Protein AF-0000000086683267 (afdb_homodimer)

Nearest PDB structures (foldseek):
  6lpi-assembly2_B  TM=8.977E-01  e=4.348E-45  Escherichia coli K-12
  2ez4-assembly1_A  TM=8.915E-01  e=2.928E-42  Lactiplantibacillus plantarum
  6haf-assembly1_A  TM=8.949E-01  e=1.882E-41  Lactiplantibacillus plantarum
  1y9d-assembly1_C  TM=8.560E-01  e=1.282E-40  Lactiplantibacillus plantarum
  1y9d-assembly1_B  TM=8.627E-01  e=1.239E-39  Lactiplantibacillus plantarum

Radius of gyration: 29.86 Å; Cα contacts (8 Å, |Δi|>4): 2788; chains: 2; bounding box: 69×94×75 Å

pLDDT: mean 96.47, std 4.99, range [54.03, 98.94]

Secondary structure (DSSP, 8-state):
-PEEEEEEHHHHHHHHHHTTT--EEEEE--GGGHHHHHHHHHHT-EEEE-SSHHHHHHHHHHHHHHHTS-EEEEE-STHHHHTTHHHHHHHHHHT--EEEEEEE--STTTTS--TT----HHHHGGG-SEEEE---GGGHHHHHHHHHHHHHSSSP--EEEEEEHHHHHSEEEEEEPPPP-PPPPPPPHHHHHHHHHHHHH-SSEEEEE-HHHHHTT-HHHHHHHHHHHT--EEE-GGGTTSS-TT-TTB-SS-HHHHHHH-SEEEEESS--SGGGGGG--TTSEEEEEBSSGGGS-SSS--SB--BS-HHHHHHHHTTS----HHHHHHHHHHHHHHHHHHHHHHT---SSBPHHHHHHHHHHH--TTPEEEEESSHHHHHHHHH---SSTT-EE--GGG--TT-HHHHHHHHHHH-TTS-EEEEEEHHHHHHHGGGHHHHHHTT---EEEEEE-SB-HHHHHHHHHHHS--SS-B--TT--HHHHHHHTT-EEEEE-SGGGHHHHHHHHHHHSS-EEEEEEB-TT----------/-PEEEEEEHHHHHHHHHHTTT--EEEEE--GGGHHHHHHHHHHT-EEEE-SSHHHHHHHHHHHHHHHTS-EEEEE-STHHHHTTHHHHHHHHHHT--EEEEEEE--STTTTS--TT----HHHHGGG-SEEEE---GGGHHHHHHHHHHHHHSSSP--EEEEEEHHHHHSEEEEEEPPPP-PPPPPPPHHHHHHHHHHHHH-SSEEEEE-HHHHHTT-HHHHHHHHHHHT--EEE-GGGTTSS-TT-TTB-SS-HHHHHHH-SEEEEESS--SGGGGGG--TTSEEEEEBSSGGGS-SSS--SB--BS-HHHHHHHHTTS----HHHHHHHHHHHHHHHHHHHHHHT---SSBPHHHHHHHHHHH--TTPEEEEESHHHHHHHHHH---SSTT-EE--GGG--TT-HHHHHHHHHHH-TTS-EEEEEEHHHHHHHGGGHHHHHHTT---EEEEEE-SB-HHHHHHHHHHHS--SS-B--TT--HHHHHHHTT-EEEEE-SGGGHHHHHHHHHHHSS-EEEEEEB-TT----------

Organism: NCBI:txid175570

Sequence (1074 aa):
MAETINGHGGDLMLAALRAYGVTEVFTLSGGHLFPLYDALHTTGVRLLDVRHEQSAVFAAEAVAKLQRRPAVAALTAGPGVTNGISGITSAHFNGSPVVVIGGRAPQFRWGAGSLQEIDHLPIVRPVTKHAETIMSTAQTPEVIHRAVAAAIAPHRGPVFVDAPLEVIFDKAEAVIGAAHVVTPQEPDPDELARAVALLARAERPIFIAGSDVYTGDAVAALREAAEALQVPVFANGMGRGALPPGHPLAFARARKAALTGADVVCVVGTPLDFRLGFGDYGEAQVIHIVDAESQRAGHAKTAASPVGDLRLILTGLAQKSARHEDWVAKLREVEDAARAKEVDALAADTDPIKPSRVYGALRAVLDPDAVTIGDGGDFVSYAGKYLEPGVPGAWLDPGPYGCLGTGMGYAMGARVTYPDRQICVLMGDGAAGFSLMDVESLVRQNLPVVIVVGNNGIWGLEKHPMQALYGYDVAADLQPGLRYDDVVKAMGGAGETVSVARELEPALRRGFASGVPYLVNVLTDPTDMYPRSANLAMAETINGHGGDLMLAALRAYGVTEVFTLSGGHLFPLYDALHTTGVRLLDVRHEQSAVFAAEAVAKLQRRPAVAALTAGPGVTNGISGITSAHFNGSPVVVIGGRAPQFRWGAGSLQEIDHLPIVRPVTKHAETIMSTAQTPEVIHRAVAAAIAPHRGPVFVDAPLEVIFDKAEAVIGAAHVVTPQEPDPDELARAVALLARAERPIFIAGSDVYTGDAVAALREAAEALQVPVFANGMGRGALPPGHPLAFARARKAALTGADVVCVVGTPLDFRLGFGDYGEAQVIHIVDAESQRAGHAKTAASPVGDLRLILTGLAQKSARHEDWVAKLREVEDAARAKEVDALAADTDPIKPSRVYGALRAVLDPDAVTIGDGGDFVSYAGKYLEPGVPGAWLDPGPYGCLGTGMGYAMGARVTYPDRQICVLMGDGAAGFSLMDVESLVRQNLPVVIVVGNNGIWGLEKHPMQALYGYDVAADLQPGLRYDDVVKAMGGAGETVSVARELEPALRRGFASGVPYLVNVLTDPTDMYPRSANLA

InterPro domains:
  IPR011766 Thiamine pyrophosphate enzyme, TPP-binding [PF02775] (375-522)
  IPR012000 Thiamine pyrophosphate enzyme, central domain [PF00205] (192-317)
  IPR012001 Thiamine pyrophosphate enzyme, N-terminal TPP-binding domain [PF02776] (9-121)
  IPR029035 DHS-like NAD/FAD-binding domain superfamily [SSF52467] (186-358)
  IPR029061 Thiamin diphosphate-binding fold [SSF52518] (8-182)
  IPR029061 Thiamin diphosphate-binding fold [SSF52518] (351-532)
  IPR045229 Thiamine pyrophosphate enzyme [PTHR18968] (8-529)

Structure (mmCIF, N/CA/C/O backbone):
data_AF-0000000086683267-model_v1
#
loop_
_entity.id
_entity.type
_entity.pdbx_description
1 polymer 'Acetolactate synthase-1/2/3 large subunit'
#
loop_
_atom_site.group_PDB
_atom_site.id
_atom_site.type_symbol
_atom_site.label_atom_id
_atom_site.label_alt_id
_atom_site.label_comp_id
_atom_site.label_asym_id
_atom_site.label_entity_id
_atom_site.label_seq_id
_atom_site.pdbx_PDB_ins_code
_atom_site.Cartn_x
_atom_site.Cartn_y
_atom_site.Cartn_z
_atom_site.occupancy
_atom_site.B_iso_or_equiv
_atom_site.auth_seq_id
_atom_site.auth_comp_id
_atom_site.auth_asym_id
_atom_site.auth_atom_id
_atom_site.pdbx_PDB_model_num
ATOM 1 N N . MET A 1 1 ? -36.406 -15.234 -9.047 1 56.56 1 MET A N 1
ATOM 2 C CA . MET A 1 1 ? -37.281 -14.109 -9.344 1 56.56 1 MET A CA 1
ATOM 3 C C . MET A 1 1 ? -36.656 -12.797 -8.898 1 56.56 1 MET A C 1
ATOM 5 O O . MET A 1 1 ? -35.844 -12.781 -7.969 1 56.56 1 MET A O 1
ATOM 9 N N . ALA A 1 2 ? -36.75 -11.828 -9.719 1 74 2 ALA A N 1
ATOM 10 C CA . ALA A 1 2 ? -36.312 -10.484 -9.359 1 74 2 ALA A CA 1
ATOM 11 C C . ALA A 1 2 ? -37 -9.992 -8.094 1 74 2 ALA A C 1
ATOM 13 O O . ALA A 1 2 ? -38.188 -10.195 -7.922 1 74 2 ALA A O 1
ATOM 14 N N . GLU A 1 3 ? -36.188 -9.711 -7 1 87.62 3 GLU A N 1
ATOM 15 C CA . GLU A 1 3 ? -36.688 -9.18 -5.734 1 87.62 3 GLU A CA 1
ATOM 16 C C . GLU A 1 3 ? -36.562 -7.656 -5.688 1 87.62 3 GLU A C 1
ATOM 18 O O . GLU A 1 3 ? -35.562 -7.098 -6.18 1 87.62 3 GLU A O 1
ATOM 23 N N . THR A 1 4 ? -37.625 -7.039 -5.258 1 94.12 4 THR A N 1
ATOM 24 C CA . THR A 1 4 ? -37.562 -5.598 -5.027 1 94.12 4 THR A CA 1
ATOM 25 C C . THR A 1 4 ? -37.25 -5.293 -3.568 1 94.12 4 THR A C 1
ATOM 27 O O . THR A 1 4 ? -37.906 -5.828 -2.66 1 94.12 4 THR A O 1
ATOM 30 N N . ILE A 1 5 ? -36.219 -4.508 -3.404 1 95.12 5 ILE A N 1
ATOM 31 C CA . ILE A 1 5 ? -35.781 -4.164 -2.055 1 95.12 5 ILE A CA 1
ATOM 32 C C . ILE A 1 5 ? -35.812 -2.65 -1.869 1 95.12 5 ILE A C 1
ATOM 34 O O . ILE A 1 5 ? -35.5 -1.898 -2.791 1 95.12 5 ILE A O 1
ATOM 38 N N . ASN A 1 6 ? -36.406 -2.188 -0.75 1 97.38 6 ASN A N 1
ATOM 39 C CA . ASN A 1 6 ? -36.25 -0.814 -0.278 1 97.38 6 ASN A CA 1
ATOM 40 C C . ASN A 1 6 ? -35.219 -0.708 0.847 1 97.38 6 ASN A C 1
ATOM 42 O O . ASN A 1 6 ? -35.438 -1.269 1.927 1 97.38 6 ASN A O 1
ATOM 46 N N . GLY A 1 7 ? -34.125 -0.119 0.559 1 98.06 7 GLY A N 1
ATOM 47 C CA . GLY A 1 7 ? -33.031 -0.021 1.522 1 98.06 7 GLY A CA 1
ATOM 48 C C . GLY A 1 7 ? -31.969 0.997 1.133 1 98.06 7 GLY A C 1
ATOM 49 O O . GLY A 1 7 ? -32.094 1.64 0.086 1 98.06 7 GLY A O 1
ATOM 50 N N . HIS A 1 8 ? -31.078 1.32 2.047 1 98.56 8 HIS A N 1
ATOM 51 C CA . HIS A 1 8 ? -29.969 2.213 1.715 1 98.56 8 HIS A CA 1
ATOM 52 C C . HIS A 1 8 ? -29.016 1.562 0.723 1 98.56 8 HIS A C 1
ATOM 54 O O . HIS A 1 8 ? -29.172 0.388 0.378 1 98.56 8 HIS A O 1
ATOM 60 N N . GLY A 1 9 ? -28.031 2.299 0.21 1 98.62 9 GLY A N 1
ATOM 61 C CA . GLY A 1 9 ? -27.109 1.811 -0.796 1 98.62 9 GLY A CA 1
ATOM 62 C C . GLY A 1 9 ? -26.391 0.543 -0.379 1 98.62 9 GLY A C 1
ATOM 63 O O . GLY A 1 9 ? -26.109 -0.32 -1.212 1 98.62 9 GLY A O 1
ATOM 64 N N . GLY A 1 10 ? -26.047 0.412 0.927 1 98.62 10 GLY A N 1
ATOM 65 C CA . GLY A 1 10 ? -25.406 -0.789 1.441 1 98.62 10 GLY A CA 1
ATOM 66 C C . GLY A 1 10 ? -26.281 -2.027 1.312 1 98.62 10 GLY A C 1
ATOM 67 O O . GLY A 1 10 ? -25.781 -3.1 0.949 1 98.62 10 GLY A O 1
ATOM 68 N N . ASP A 1 11 ? -27.594 -1.88 1.599 1 98.5 11 ASP A N 1
ATOM 69 C CA . ASP A 1 11 ? -28.547 -2.973 1.432 1 98.5 11 ASP A CA 1
ATOM 70 C C . ASP A 1 11 ? -28.594 -3.443 -0.021 1 98.5 11 ASP A C 1
ATOM 72 O O . ASP A 1 11 ? -28.594 -4.648 -0.289 1 98.5 11 ASP A O 1
ATOM 76 N N . LEU A 1 12 ? -28.672 -2.455 -0.873 1 98.62 12 LEU A N 1
ATOM 77 C CA . LEU A 1 12 ? -28.828 -2.746 -2.293 1 98.62 12 LEU A CA 1
ATOM 78 C C . LEU A 1 12 ? -27.578 -3.393 -2.855 1 98.62 12 LEU A C 1
ATOM 80 O O . LEU A 1 12 ? -27.656 -4.32 -3.664 1 98.62 12 LEU A O 1
ATOM 84 N N . MET A 1 13 ? -26.359 -2.938 -2.457 1 98.56 13 MET A N 1
ATOM 85 C CA . MET A 1 13 ? -25.094 -3.547 -2.869 1 98.56 13 MET A CA 1
ATOM 86 C C . MET A 1 13 ? -25.047 -5.016 -2.457 1 98.56 13 MET A C 1
ATOM 88 O O . MET A 1 13 ? -24.734 -5.883 -3.275 1 98.56 13 MET A O 1
ATOM 92 N N . LEU A 1 14 ? -25.297 -5.23 -1.18 1 98.38 14 LEU A N 1
ATOM 93 C CA . LEU A 1 14 ? -25.188 -6.578 -0.628 1 98.38 14 LEU A CA 1
ATOM 94 C C . LEU A 1 14 ? -26.188 -7.523 -1.288 1 98.38 14 LEU A C 1
ATOM 96 O O . LEU A 1 14 ? -25.859 -8.672 -1.581 1 98.38 14 LEU A O 1
ATOM 100 N N . ALA A 1 15 ? -27.422 -7.051 -1.509 1 97.94 15 ALA A N 1
ATOM 101 C CA . ALA A 1 15 ? -28.438 -7.883 -2.15 1 97.94 15 ALA A CA 1
ATOM 102 C C . ALA A 1 15 ? -27.969 -8.336 -3.533 1 97.94 15 ALA A C 1
ATOM 104 O O . ALA A 1 15 ? -28.156 -9.5 -3.902 1 97.94 15 ALA A O 1
ATOM 105 N N . ALA A 1 16 ? -27.391 -7.434 -4.285 1 98.12 16 ALA A N 1
ATOM 106 C CA . ALA A 1 16 ? -26.891 -7.77 -5.613 1 98.12 16 ALA A CA 1
ATOM 107 C C . ALA A 1 16 ? -25.734 -8.758 -5.523 1 98.12 16 ALA A C 1
ATOM 109 O O . ALA A 1 16 ? -25.656 -9.719 -6.297 1 98.12 16 ALA A O 1
ATOM 110 N N . LEU A 1 17 ? -24.812 -8.594 -4.594 1 98.44 17 LEU A N 1
ATOM 111 C CA . LEU A 1 17 ? -23.625 -9.422 -4.445 1 98.44 17 LEU A CA 1
ATOM 112 C C . LEU A 1 17 ? -24 -10.836 -4.004 1 98.44 17 LEU A C 1
ATOM 114 O O . LEU A 1 17 ? -23.359 -11.805 -4.398 1 98.44 17 LEU A O 1
ATOM 118 N N . ARG A 1 18 ? -25.016 -10.945 -3.168 1 96.94 18 ARG A N 1
ATOM 119 C CA . ARG A 1 18 ? -25.453 -12.242 -2.648 1 96.94 18 ARG A CA 1
ATOM 120 C C . ARG A 1 18 ? -25.953 -13.148 -3.773 1 96.94 18 ARG A C 1
ATOM 122 O O . ARG A 1 18 ? -25.859 -14.375 -3.682 1 96.94 18 ARG A O 1
ATOM 129 N N . ALA A 1 19 ? -26.438 -12.484 -4.84 1 95.94 19 ALA A N 1
ATOM 130 C CA . ALA A 1 19 ? -26.875 -13.258 -6 1 95.94 19 ALA A CA 1
ATOM 131 C C . ALA A 1 19 ? -25.719 -14.047 -6.598 1 95.94 19 ALA A C 1
ATOM 133 O O . ALA A 1 19 ? -25.922 -15.062 -7.27 1 95.94 19 ALA A O 1
ATOM 134 N N . TYR A 1 20 ? -24.5 -13.68 -6.312 1 97.56 20 TYR A N 1
ATOM 135 C CA . TYR A 1 20 ? -23.328 -14.312 -6.883 1 97.56 20 TYR A CA 1
ATOM 136 C C . TYR A 1 20 ? -22.641 -15.219 -5.859 1 97.56 20 TYR A C 1
ATOM 138 O O . TYR A 1 20 ? -21.5 -15.648 -6.062 1 97.56 20 TYR A O 1
ATOM 146 N N . GLY A 1 21 ? -23.266 -15.422 -4.719 1 96.06 21 GLY A N 1
ATOM 147 C CA . GLY A 1 21 ? -22.781 -16.375 -3.734 1 96.06 21 GLY A CA 1
ATOM 148 C C . GLY A 1 21 ? -21.875 -15.742 -2.695 1 96.06 21 GLY A C 1
ATOM 149 O O . GLY A 1 21 ? -21.203 -16.453 -1.941 1 96.06 21 GLY A O 1
ATOM 150 N N . VAL A 1 22 ? -21.859 -14.445 -2.592 1 97.56 22 VAL A N 1
ATOM 151 C CA . VAL A 1 22 ? -21.016 -13.758 -1.627 1 97.56 22 VAL A CA 1
ATOM 152 C C . VAL A 1 22 ? -21.547 -13.977 -0.214 1 97.56 22 VAL A C 1
ATOM 154 O O . VAL A 1 22 ? -22.703 -13.656 0.078 1 97.56 22 VAL A O 1
ATOM 157 N N . THR A 1 23 ? -20.641 -14.477 0.646 1 97.31 23 THR A N 1
ATOM 158 C CA . THR A 1 23 ? -21.047 -14.773 2.016 1 97.31 23 THR A CA 1
ATOM 159 C C . THR A 1 23 ? -20.109 -14.094 3.014 1 97.31 23 THR A C 1
ATOM 161 O O . THR A 1 23 ? -20.297 -14.211 4.227 1 97.31 23 THR A O 1
ATOM 164 N N . GLU A 1 24 ? -19.141 -13.469 2.564 1 98.38 24 GLU A N 1
ATOM 165 C CA . GLU A 1 24 ? -18.203 -12.742 3.422 1 98.38 24 GLU A CA 1
ATOM 166 C C . GLU A 1 24 ? -17.641 -11.516 2.717 1 98.38 24 GLU A C 1
ATOM 168 O O . GLU A 1 24 ? -17.625 -11.453 1.486 1 98.38 24 GLU A O 1
ATOM 173 N N . VAL A 1 25 ? -17.281 -10.539 3.455 1 98.81 25 VAL A N 1
ATOM 174 C CA . VAL A 1 25 ? -16.625 -9.328 2.984 1 98.81 25 VAL A CA 1
ATOM 175 C C . VAL A 1 25 ? -15.406 -9.023 3.857 1 98.81 25 VAL A C 1
ATOM 177 O O . VAL A 1 25 ? -15.453 -9.211 5.078 1 98.81 25 VAL A O 1
ATOM 180 N N . PHE A 1 26 ? -14.289 -8.68 3.256 1 98.94 26 PHE A N 1
ATOM 181 C CA . PHE A 1 26 ? -13.078 -8.281 3.953 1 98.94 26 PHE A CA 1
ATOM 182 C C . PHE A 1 26 ? -12.906 -6.77 3.918 1 98.94 26 PHE A C 1
ATOM 184 O O . PHE A 1 26 ? -13.18 -6.129 2.898 1 98.94 26 PHE A O 1
ATOM 191 N N . THR A 1 27 ? -12.477 -6.145 5.059 1 98.81 27 THR A N 1
ATOM 192 C CA . THR A 1 27 ? -12.445 -4.688 5.062 1 98.81 27 THR A CA 1
ATOM 193 C C . THR A 1 27 ? -11.461 -4.172 6.113 1 98.81 27 THR A C 1
ATOM 195 O O . THR A 1 27 ? -11.031 -4.922 6.988 1 98.81 27 THR A O 1
ATOM 198 N N . LEU A 1 28 ? -10.93 -3.023 5.973 1 98 28 LEU A N 1
ATOM 199 C CA . LEU A 1 28 ? -10.602 -2.109 7.059 1 98 28 LEU A CA 1
ATOM 200 C C . LEU A 1 28 ? -11.641 -1 7.172 1 98 28 LEU A C 1
ATOM 202 O O . LEU A 1 28 ? -11.82 -0.211 6.242 1 98 28 LEU A O 1
ATOM 206 N N . SER A 1 29 ? -12.289 -0.932 8.195 1 95.38 29 SER A N 1
ATOM 207 C CA . SER A 1 29 ? -13.531 -0.177 8.328 1 95.38 29 SER A CA 1
ATOM 208 C C . SER A 1 29 ? -13.289 1.317 8.133 1 95.38 29 SER A C 1
ATOM 210 O O . SER A 1 29 ? -12.203 1.819 8.422 1 95.38 29 SER A O 1
ATOM 212 N N . GLY A 1 30 ? -14.266 1.973 7.66 1 95.25 30 GLY A N 1
ATOM 213 C CA . GLY A 1 30 ? -14.297 3.418 7.492 1 95.25 30 GLY A CA 1
ATOM 214 C C . GLY A 1 30 ? -15.703 3.971 7.371 1 95.25 30 GLY A C 1
ATOM 215 O O . GLY A 1 30 ? -16.609 3.275 6.918 1 95.25 30 GLY A O 1
ATOM 216 N N . GLY A 1 31 ? -15.836 5.188 7.781 1 95.5 31 GLY A N 1
ATOM 217 C CA . GLY A 1 31 ? -17.141 5.816 7.898 1 95.5 31 GLY A CA 1
ATOM 218 C C . GLY A 1 31 ? -17.844 5.977 6.566 1 95.5 31 GLY A C 1
ATOM 219 O O . GLY A 1 31 ? -19.078 6.039 6.516 1 95.5 31 GLY A O 1
ATOM 220 N N . HIS A 1 32 ? -17.094 5.969 5.469 1 97.12 32 HIS A N 1
ATOM 221 C CA . HIS A 1 32 ? -17.672 6.156 4.141 1 97.12 32 HIS A CA 1
ATOM 222 C C . HIS A 1 32 ? -18.516 4.949 3.725 1 97.12 32 HIS A C 1
ATOM 224 O O . HIS A 1 32 ? -19.266 5.016 2.75 1 97.12 32 HIS A O 1
ATOM 230 N N . LEU A 1 33 ? -18.406 3.824 4.453 1 98 33 LEU A N 1
ATOM 231 C CA . LEU A 1 33 ? -19.078 2.602 4.031 1 98 33 LEU A CA 1
ATOM 232 C C . LEU A 1 33 ? -19.984 2.072 5.133 1 98 33 LEU A C 1
ATOM 234 O O . LEU A 1 33 ? -20.375 0.901 5.113 1 98 33 LEU A O 1
ATOM 238 N N . PHE A 1 34 ? -20.422 2.865 6.133 1 98.25 34 PHE A N 1
ATOM 239 C CA . PHE A 1 34 ? -21.203 2.445 7.293 1 98.25 34 PHE A CA 1
ATOM 240 C C . PHE A 1 34 ? -22.469 1.704 6.859 1 98.25 34 PHE A C 1
ATOM 242 O O . PHE A 1 34 ? -22.797 0.658 7.422 1 98.25 34 PHE A O 1
ATOM 249 N N . PRO A 1 35 ? -23.156 2.188 5.758 1 98.56 35 PRO A N 1
ATOM 250 C CA . PRO A 1 35 ? -24.375 1.472 5.375 1 98.56 35 PRO A CA 1
ATOM 251 C C . PRO A 1 35 ? -24.109 0.046 4.902 1 98.56 35 PRO A C 1
ATOM 253 O O . PRO A 1 35 ? -24.922 -0.851 5.121 1 98.56 35 PRO A O 1
ATOM 256 N N . LEU A 1 36 ? -22.969 -0.175 4.223 1 98.69 36 LEU A N 1
ATOM 257 C CA . LEU A 1 36 ? -22.625 -1.536 3.834 1 98.69 36 LEU A CA 1
ATOM 258 C C . LEU A 1 36 ? -22.391 -2.408 5.066 1 98.69 36 LEU A C 1
ATOM 260 O O . LEU A 1 36 ? -22.844 -3.553 5.113 1 98.69 36 LEU A O 1
ATOM 264 N N . TYR A 1 37 ? -21.688 -1.89 6.082 1 98.56 37 TYR A N 1
ATOM 265 C CA . TYR A 1 37 ? -21.438 -2.631 7.312 1 98.56 37 TYR A CA 1
ATOM 266 C C . TYR A 1 37 ? -22.75 -2.936 8.039 1 98.56 37 TYR A C 1
ATOM 268 O O . TYR A 1 37 ? -22.922 -4.023 8.594 1 98.56 37 TYR A O 1
ATOM 276 N N . ASP A 1 38 ? -23.609 -1.924 8.039 1 98.56 38 ASP A N 1
ATOM 277 C CA . ASP A 1 38 ? -24.938 -2.131 8.625 1 98.56 38 ASP A CA 1
ATOM 278 C C . ASP A 1 38 ? -25.672 -3.271 7.93 1 98.56 38 ASP A C 1
ATOM 280 O O . ASP A 1 38 ? -26.266 -4.125 8.586 1 98.56 38 ASP A O 1
ATOM 284 N N . ALA A 1 39 ? -25.625 -3.27 6.59 1 98.56 39 ALA A N 1
ATOM 285 C CA . ALA A 1 39 ? -26.281 -4.316 5.812 1 98.56 39 ALA A CA 1
ATOM 286 C C . ALA A 1 39 ? -25.703 -5.691 6.141 1 98.56 39 ALA A C 1
ATOM 288 O O . ALA A 1 39 ? -26.453 -6.66 6.309 1 98.56 39 ALA A O 1
ATOM 289 N N . LEU A 1 40 ? -24.406 -5.805 6.195 1 98.62 40 LEU A N 1
ATOM 290 C CA . LEU A 1 40 ? -23.734 -7.062 6.52 1 98.62 40 LEU A CA 1
ATOM 291 C C . LEU A 1 40 ? -24.156 -7.555 7.902 1 98.62 40 LEU A C 1
ATOM 293 O O . LEU A 1 40 ? -24.469 -8.734 8.078 1 98.62 40 LEU A O 1
ATOM 297 N N . HIS A 1 41 ? -24.141 -6.641 8.852 1 98.25 41 HIS A N 1
ATOM 298 C CA . HIS A 1 41 ? -24.469 -6.973 10.234 1 98.25 41 HIS A CA 1
ATOM 299 C C . HIS A 1 41 ? -25.906 -7.465 10.359 1 98.25 41 HIS A C 1
ATOM 301 O O . HIS A 1 41 ? -26.156 -8.5 10.984 1 98.25 41 HIS A O 1
ATOM 307 N N . THR A 1 42 ? -26.828 -6.77 9.75 1 97.75 42 THR A N 1
ATOM 308 C CA . THR A 1 42 ? -28.25 -7.047 9.93 1 97.75 42 THR A CA 1
ATOM 309 C C . THR A 1 42 ? -28.641 -8.32 9.18 1 97.75 42 THR A C 1
ATOM 311 O O . THR A 1 42 ? -29.641 -8.969 9.531 1 97.75 42 THR A O 1
ATOM 314 N N . THR A 1 43 ? -27.891 -8.688 8.164 1 97.44 43 THR A N 1
ATOM 315 C CA . THR A 1 43 ? -28.234 -9.867 7.387 1 97.44 43 THR A CA 1
ATOM 316 C C . THR A 1 43 ? -27.391 -11.062 7.82 1 97.44 43 THR A C 1
ATOM 318 O O . THR A 1 43 ? -27.594 -12.18 7.348 1 97.44 43 THR A O 1
ATOM 321 N N . GLY A 1 44 ? -26.406 -10.883 8.648 1 97 44 GLY A N 1
ATOM 322 C CA . GLY A 1 44 ? -25.594 -11.969 9.172 1 97 44 GLY A CA 1
ATOM 323 C C . GLY A 1 44 ? -24.5 -12.398 8.227 1 97 44 GLY A C 1
ATOM 324 O O . GLY A 1 44 ? -23.953 -13.5 8.359 1 97 44 GLY A O 1
ATOM 325 N N . VAL A 1 45 ? -24.266 -11.617 7.188 1 97.69 45 VAL A N 1
ATOM 326 C CA . VAL A 1 45 ? -23.125 -11.898 6.316 1 97.69 45 VAL A CA 1
ATOM 327 C C . VAL A 1 45 ? -21.828 -11.617 7.062 1 97.69 45 VAL A C 1
ATOM 329 O O . VAL A 1 45 ? -21.703 -10.602 7.75 1 97.69 45 VAL A O 1
ATOM 332 N N . ARG A 1 46 ? -20.859 -12.5 6.906 1 97.88 46 ARG A N 1
ATOM 333 C CA . ARG A 1 46 ? -19.625 -12.438 7.672 1 97.88 46 ARG A CA 1
ATOM 334 C C . ARG A 1 46 ? -18.781 -11.234 7.25 1 97.88 46 ARG A C 1
ATOM 336 O O . ARG A 1 46 ? -18.578 -11 6.059 1 97.88 46 ARG A O 1
ATOM 343 N N . LEU A 1 47 ? -18.375 -10.469 8.195 1 98.5 47 LEU A N 1
ATOM 344 C CA . LEU A 1 47 ? -17.469 -9.336 8.008 1 98.5 47 LEU A CA 1
ATOM 345 C C . LEU A 1 47 ? -16.156 -9.57 8.727 1 98.5 47 LEU A C 1
ATOM 347 O O . LEU A 1 47 ? -16.141 -9.844 9.93 1 98.5 47 LEU A O 1
ATOM 351 N N . LEU A 1 48 ? -15.023 -9.562 7.98 1 98.62 48 LEU A N 1
ATOM 352 C CA . LEU A 1 48 ? -13.695 -9.781 8.547 1 98.62 48 LEU A CA 1
ATOM 353 C C . LEU A 1 48 ? -12.82 -8.547 8.367 1 98.62 48 LEU A C 1
ATOM 355 O O . LEU A 1 48 ? -12.836 -7.918 7.301 1 98.62 48 LEU A O 1
ATOM 359 N N . ASP A 1 49 ? -12.164 -8.141 9.359 1 97.81 49 ASP A N 1
ATOM 360 C CA . ASP A 1 49 ? -11.352 -6.934 9.258 1 97.81 49 ASP A CA 1
ATOM 361 C C . ASP A 1 49 ? -9.859 -7.266 9.281 1 97.81 49 ASP A C 1
ATOM 363 O O . ASP A 1 49 ? -9.477 -8.391 9.617 1 97.81 49 ASP A O 1
ATOM 367 N N . VAL A 1 50 ? -9.039 -6.367 8.867 1 98.5 50 VAL A N 1
ATOM 368 C CA . VAL A 1 50 ? -7.605 -6.508 8.664 1 98.5 50 VAL A CA 1
ATOM 369 C C . VAL A 1 50 ? -6.879 -5.305 9.266 1 98.5 50 VAL A C 1
ATOM 371 O O . VAL A 1 50 ? -7.512 -4.398 9.812 1 98.5 50 VAL A O 1
ATOM 374 N N . ARG A 1 51 ? -5.555 -5.309 9.211 1 97.88 51 ARG A N 1
ATOM 375 C CA . ARG A 1 51 ? -4.754 -4.215 9.75 1 97.88 51 ARG A CA 1
ATOM 376 C C . ARG A 1 51 ? -4.297 -3.273 8.641 1 97.88 51 ARG A C 1
ATOM 378 O O . ARG A 1 51 ? -3.832 -2.164 8.914 1 97.88 51 ARG A O 1
ATOM 385 N N . HIS A 1 52 ? -4.426 -3.68 7.41 1 97.88 52 HIS A N 1
ATOM 386 C CA . HIS A 1 52 ? -4.086 -2.889 6.23 1 97.88 52 HIS A CA 1
ATOM 387 C C . HIS A 1 52 ? -5.016 -3.213 5.066 1 97.88 52 HIS A C 1
ATOM 389 O O . HIS A 1 52 ? -5.301 -4.383 4.801 1 97.88 52 HIS A O 1
ATOM 395 N N . GLU A 1 53 ? -5.484 -2.264 4.336 1 98.44 53 GLU A N 1
ATOM 396 C CA . GLU A 1 53 ? -6.477 -2.457 3.283 1 98.44 53 GLU A CA 1
ATOM 397 C C . GLU A 1 53 ? -5.961 -3.4 2.203 1 98.44 53 GLU A C 1
ATOM 399 O O . GLU A 1 53 ? -6.734 -4.148 1.601 1 98.44 53 GLU A O 1
ATOM 404 N N . GLN A 1 54 ? -4.672 -3.408 1.935 1 98.12 54 GLN A N 1
ATOM 405 C CA . GLN A 1 54 ? -4.078 -4.344 0.982 1 98.12 54 GLN A CA 1
ATOM 406 C C . GLN A 1 54 ? -4.402 -5.785 1.354 1 98.12 54 GLN A C 1
ATOM 408 O O . GLN A 1 54 ? -4.68 -6.609 0.479 1 98.12 54 GLN A O 1
ATOM 413 N N . SER A 1 55 ? -4.391 -6.137 2.652 1 98.62 55 SER A N 1
ATOM 414 C CA . SER A 1 55 ? -4.68 -7.484 3.129 1 98.62 55 SER A CA 1
ATOM 415 C C . SER A 1 55 ? -6.133 -7.863 2.869 1 98.62 55 SER A C 1
ATOM 417 O O . SER A 1 55 ? -6.441 -9.031 2.605 1 98.62 55 SER A O 1
ATOM 419 N N . ALA A 1 56 ? -7.023 -6.855 2.891 1 98.88 56 ALA A N 1
ATOM 420 C CA . ALA A 1 56 ? -8.43 -7.125 2.576 1 98.88 56 ALA A CA 1
ATOM 421 C C . ALA A 1 56 ? -8.586 -7.602 1.137 1 98.88 56 ALA A C 1
ATOM 423 O O . ALA A 1 56 ? -9.312 -8.562 0.871 1 98.88 56 ALA A O 1
ATOM 424 N N . VAL A 1 57 ? -7.883 -6.965 0.25 1 98.94 57 VAL A N 1
ATOM 425 C CA . VAL A 1 57 ? -7.977 -7.328 -1.16 1 98.94 57 VAL A CA 1
ATOM 426 C C . VAL A 1 57 ? -7.348 -8.703 -1.386 1 98.94 57 VAL A C 1
ATOM 428 O O . VAL A 1 57 ? -7.906 -9.539 -2.098 1 98.94 57 VAL A O 1
ATOM 431 N N . PHE A 1 58 ? -6.188 -8.984 -0.748 1 98.88 58 PHE A N 1
ATOM 432 C CA . PHE A 1 58 ? -5.539 -10.289 -0.877 1 98.88 58 PHE A CA 1
ATOM 433 C C . PHE A 1 58 ? -6.426 -11.391 -0.308 1 98.88 58 PHE A C 1
ATOM 435 O O . PHE A 1 58 ? -6.492 -12.492 -0.86 1 98.88 58 PHE A O 1
ATOM 442 N N . ALA A 1 59 ? -7.105 -11.078 0.795 1 98.94 59 ALA A N 1
ATOM 443 C CA . ALA A 1 59 ? -8.016 -12.062 1.374 1 98.94 59 ALA A CA 1
ATOM 444 C C . ALA A 1 59 ? -9.156 -12.391 0.413 1 98.94 59 ALA A C 1
ATOM 446 O O . ALA A 1 59 ? -9.469 -13.555 0.187 1 98.94 59 ALA A O 1
ATOM 447 N N . ALA A 1 60 ? -9.742 -11.344 -0.156 1 98.94 60 ALA A N 1
ATOM 448 C CA . ALA A 1 60 ? -10.797 -11.547 -1.146 1 98.94 60 ALA A CA 1
ATOM 449 C C . ALA A 1 60 ? -10.281 -12.336 -2.344 1 98.94 60 ALA A C 1
ATOM 451 O O . ALA A 1 60 ? -10.984 -13.211 -2.867 1 98.94 60 ALA A O 1
ATOM 452 N N . GLU A 1 61 ? -9.086 -12.047 -2.762 1 98.88 61 GLU A N 1
ATOM 453 C CA . GLU A 1 61 ? -8.523 -12.773 -3.896 1 98.88 61 GLU A CA 1
ATOM 454 C C . GLU A 1 61 ? -8.383 -14.266 -3.588 1 98.88 61 GLU A C 1
ATOM 456 O O . GLU A 1 61 ? -8.672 -15.109 -4.441 1 98.88 61 GLU A O 1
ATOM 461 N N . ALA A 1 62 ? -7.875 -14.562 -2.381 1 98.81 62 ALA A N 1
ATOM 462 C CA . ALA A 1 62 ? -7.75 -15.969 -2 1 98.81 62 ALA A CA 1
ATOM 463 C C . ALA A 1 62 ? -9.102 -16.672 -2.084 1 98.81 62 ALA A C 1
ATOM 465 O O . ALA A 1 62 ? -9.188 -17.781 -2.615 1 98.81 62 ALA A O 1
ATOM 466 N N . VAL A 1 63 ? -10.148 -16.031 -1.593 1 98.81 63 VAL A N 1
ATOM 467 C CA . VAL A 1 63 ? -11.477 -16.625 -1.646 1 98.81 63 VAL A CA 1
ATOM 468 C C . VAL A 1 63 ? -11.898 -16.812 -3.102 1 98.81 63 VAL A C 1
ATOM 470 O O . VAL A 1 63 ? -12.398 -17.875 -3.477 1 98.81 63 VAL A O 1
ATOM 473 N N . ALA A 1 64 ? -11.703 -15.789 -3.914 1 98.62 64 ALA A N 1
ATOM 474 C CA . ALA A 1 64 ? -12.062 -15.852 -5.328 1 98.62 64 ALA A CA 1
ATOM 475 C C . ALA A 1 64 ? -11.359 -17.016 -6.02 1 98.62 64 ALA A C 1
ATOM 477 O O . ALA A 1 64 ? -11.984 -17.766 -6.781 1 98.62 64 ALA A O 1
ATOM 478 N N . LYS A 1 65 ? -10.086 -17.203 -5.754 1 97.88 65 LYS A N 1
ATOM 479 C CA . LYS A 1 65 ? -9.289 -18.25 -6.363 1 97.88 65 LYS A CA 1
ATOM 480 C C . LYS A 1 65 ? -9.727 -19.625 -5.867 1 97.88 65 LYS A C 1
ATOM 482 O O . LYS A 1 65 ? -9.945 -20.547 -6.668 1 97.88 65 LYS A O 1
ATOM 487 N N . LEU A 1 66 ? -9.906 -19.75 -4.582 1 97.94 66 LEU A N 1
ATOM 488 C CA . LEU A 1 66 ? -10.141 -21.062 -3.98 1 97.94 66 LEU A CA 1
ATOM 489 C C . LEU A 1 66 ? -11.562 -21.531 -4.242 1 97.94 66 LEU A C 1
ATOM 491 O O . LEU A 1 66 ? -11.797 -22.734 -4.441 1 97.94 66 LEU A O 1
ATOM 495 N N . GLN A 1 67 ? -12.5 -20.578 -4.324 1 97.31 67 GLN A N 1
ATOM 496 C CA . GLN A 1 67 ? -13.898 -20.969 -4.48 1 97.31 67 GLN A CA 1
ATOM 497 C C . GLN A 1 67 ? -14.375 -20.75 -5.914 1 97.31 67 GLN A C 1
ATOM 499 O O . GLN A 1 67 ? -15.5 -21.109 -6.262 1 97.31 67 GLN A O 1
ATOM 504 N N . ARG A 1 68 ? -13.555 -20.156 -6.75 1 96.44 68 ARG A N 1
ATOM 505 C CA . ARG A 1 68 ? -13.859 -19.906 -8.156 1 96.44 68 ARG A CA 1
ATOM 506 C C . ARG A 1 68 ? -15.164 -19.125 -8.297 1 96.44 68 ARG A C 1
ATOM 508 O O . ARG A 1 68 ? -16.047 -19.516 -9.07 1 96.44 68 ARG A O 1
ATOM 515 N N . ARG A 1 69 ? -15.312 -18.062 -7.5 1 96.88 69 ARG A N 1
ATOM 516 C CA . ARG A 1 69 ? -16.422 -17.125 -7.527 1 96.88 69 ARG A CA 1
ATOM 517 C C . ARG A 1 69 ? -15.977 -15.719 -7.172 1 96.88 69 ARG A C 1
ATOM 519 O O . ARG A 1 69 ? -14.875 -15.531 -6.652 1 96.88 69 ARG A O 1
ATOM 526 N N . PRO A 1 70 ? -16.844 -14.727 -7.469 1 98.25 70 PRO A N 1
ATOM 527 C CA . PRO A 1 70 ? -16.484 -13.375 -7.031 1 98.25 70 PRO A CA 1
ATOM 528 C C . PRO A 1 70 ? -16.344 -13.266 -5.516 1 98.25 70 PRO A C 1
ATOM 530 O O . PRO A 1 70 ? -17.109 -13.891 -4.777 1 98.25 70 PRO A O 1
ATOM 533 N N . ALA A 1 71 ? -15.391 -12.547 -5.047 1 98.81 71 ALA A N 1
ATOM 534 C CA . ALA A 1 71 ? -15.195 -12.219 -3.637 1 98.81 71 ALA A CA 1
ATOM 535 C C . ALA A 1 71 ? -15 -10.719 -3.438 1 98.81 71 ALA A C 1
ATOM 537 O O . ALA A 1 71 ? -14.633 -10.008 -4.371 1 98.81 71 ALA A O 1
ATOM 538 N N . VAL A 1 72 ? -15.305 -10.234 -2.211 1 98.94 72 VAL A N 1
ATOM 539 C CA . VAL A 1 72 ? -15.5 -8.797 -2.062 1 98.94 72 VAL A CA 1
ATOM 540 C C . VAL A 1 72 ? -14.523 -8.25 -1.025 1 98.94 72 VAL A C 1
ATOM 542 O O . VAL A 1 72 ? -14.383 -8.805 0.064 1 98.94 72 VAL A O 1
ATOM 545 N N . ALA A 1 73 ? -13.828 -7.234 -1.337 1 98.94 73 ALA A N 1
ATOM 546 C CA . ALA A 1 73 ? -13.109 -6.359 -0.414 1 98.94 73 ALA A CA 1
ATOM 547 C C . ALA A 1 73 ? -13.742 -4.969 -0.38 1 98.94 73 ALA A C 1
ATOM 549 O O . ALA A 1 73 ? -14.07 -4.402 -1.426 1 98.94 73 ALA A O 1
ATOM 550 N N . ALA A 1 74 ? -14 -4.457 0.8 1 98.88 74 ALA A N 1
ATOM 551 C CA . ALA A 1 74 ? -14.547 -3.115 0.993 1 98.88 74 ALA A CA 1
ATOM 552 C C . ALA A 1 74 ? -13.5 -2.172 1.577 1 98.88 74 ALA A C 1
ATOM 554 O O . ALA A 1 74 ? -12.984 -2.412 2.668 1 98.88 74 ALA A O 1
ATOM 555 N N . LEU A 1 75 ? -13.195 -1.142 0.861 1 98.62 75 LEU A N 1
ATOM 556 C CA . LEU A 1 75 ? -12.164 -0.179 1.246 1 98.62 75 LEU A CA 1
ATOM 557 C C . LEU A 1 75 ? -12.773 1.203 1.466 1 98.62 75 LEU A C 1
ATOM 559 O O . LEU A 1 75 ? -13.523 1.697 0.623 1 98.62 75 LEU A O 1
ATOM 563 N N . THR A 1 76 ? -12.445 1.798 2.623 1 95.94 76 THR A N 1
ATOM 564 C CA . THR A 1 76 ? -12.922 3.158 2.848 1 95.94 76 THR A CA 1
ATOM 565 C C . THR A 1 76 ? -12.375 4.105 1.787 1 95.94 76 THR A C 1
ATOM 567 O O . THR A 1 76 ? -11.641 3.686 0.889 1 95.94 76 THR A O 1
ATOM 570 N N . ALA A 1 77 ? -12.664 5.426 1.794 1 96.19 77 ALA A N 1
ATOM 571 C CA . ALA A 1 77 ? -12.352 6.387 0.739 1 96.19 77 ALA A CA 1
ATOM 572 C C . ALA A 1 77 ? -10.883 6.812 0.801 1 96.19 77 ALA A C 1
ATOM 574 O O . ALA A 1 77 ? -10.211 6.602 1.813 1 96.19 77 ALA A O 1
ATOM 575 N N . GLY A 1 78 ? -10.367 7.406 -0.304 1 97.56 78 GLY A N 1
ATOM 576 C CA . GLY A 1 78 ? -9.055 8.031 -0.33 1 97.56 78 GLY A CA 1
ATOM 577 C C . GLY A 1 78 ? -7.926 7.051 -0.079 1 97.56 78 GLY A C 1
ATOM 578 O O . GLY A 1 78 ? -7.699 6.137 -0.875 1 97.56 78 GLY A O 1
ATOM 579 N N . PRO A 1 79 ? -7.316 7.145 1.097 1 97.31 79 PRO A N 1
ATOM 580 C CA . PRO A 1 79 ? -6.199 6.258 1.415 1 97.31 79 PRO A CA 1
ATOM 581 C C . PRO A 1 79 ? -6.609 4.785 1.472 1 97.31 79 PRO A C 1
ATOM 583 O O . PRO A 1 79 ? -5.809 3.904 1.151 1 97.31 79 PRO A O 1
ATOM 586 N N . GLY A 1 80 ? -7.844 4.539 1.896 1 97.94 80 GLY A N 1
ATOM 587 C CA . GLY A 1 80 ? -8.305 3.162 1.889 1 97.94 80 GLY A CA 1
ATOM 588 C C . GLY A 1 80 ? -8.188 2.5 0.529 1 97.94 80 GLY A C 1
ATOM 589 O O . GLY A 1 80 ? -7.688 1.378 0.421 1 97.94 80 GLY A O 1
ATOM 590 N N . VAL A 1 81 ? -8.609 3.24 -0.5 1 98.69 81 VAL A N 1
ATOM 591 C CA . VAL A 1 81 ? -8.609 2.695 -1.853 1 98.69 81 VAL A CA 1
ATOM 592 C C . VAL A 1 81 ? -7.18 2.641 -2.387 1 98.69 81 VAL A C 1
ATOM 594 O O . VAL A 1 81 ? -6.758 1.627 -2.945 1 98.69 81 VAL A O 1
ATOM 597 N N . THR A 1 82 ? -6.375 3.689 -2.197 1 98.62 82 THR A N 1
ATOM 598 C CA . THR A 1 82 ? -5.027 3.697 -2.756 1 98.62 82 THR A CA 1
ATOM 599 C C . THR A 1 82 ? -4.152 2.65 -2.074 1 98.62 82 THR A C 1
ATOM 601 O O . THR A 1 82 ? -3.26 2.076 -2.699 1 98.62 82 THR A O 1
ATOM 604 N N . ASN A 1 83 ? -4.41 2.34 -0.81 1 98.5 83 ASN A N 1
ATOM 605 C CA . ASN A 1 83 ? -3.688 1.284 -0.109 1 98.5 83 ASN A CA 1
ATOM 606 C C . ASN A 1 83 ? -3.984 -0.089 -0.704 1 98.5 83 ASN A C 1
ATOM 608 O O . ASN A 1 83 ? -3.219 -1.034 -0.509 1 98.5 83 ASN A O 1
ATOM 612 N N . GLY A 1 84 ? -5.082 -0.201 -1.383 1 98.62 84 GLY A N 1
ATOM 613 C CA . GLY A 1 84 ? -5.48 -1.483 -1.942 1 98.62 84 GLY A CA 1
ATOM 614 C C . GLY A 1 84 ? -4.98 -1.697 -3.357 1 98.62 84 GLY A C 1
ATOM 615 O O . GLY A 1 84 ? -5.188 -2.764 -3.941 1 98.62 84 GLY A O 1
ATOM 616 N N . ILE A 1 85 ? -4.227 -0.778 -3.969 1 98.75 85 ILE A N 1
ATOM 617 C CA . ILE A 1 85 ? -3.926 -0.778 -5.395 1 98.75 85 ILE A CA 1
ATOM 618 C C . ILE A 1 85 ? -3.041 -1.976 -5.734 1 98.75 85 ILE A C 1
ATOM 620 O O . ILE A 1 85 ? -3.219 -2.611 -6.777 1 98.75 85 ILE A O 1
ATOM 624 N N . SER A 1 86 ? -2.051 -2.299 -4.902 1 98.44 86 SER A N 1
ATOM 625 C CA . SER A 1 86 ? -1.197 -3.449 -5.176 1 98.44 86 SER A CA 1
ATOM 626 C C . SER A 1 86 ? -1.995 -4.75 -5.156 1 98.44 86 SER A C 1
ATOM 628 O O . SER A 1 86 ? -1.755 -5.645 -5.969 1 98.44 86 SER A O 1
ATOM 630 N N . GLY A 1 87 ? -2.936 -4.879 -4.164 1 98.69 87 GLY A N 1
ATOM 631 C CA . GLY A 1 87 ? -3.818 -6.035 -4.156 1 98.69 87 GLY A CA 1
ATOM 632 C C . GLY A 1 87 ? -4.676 -6.145 -5.402 1 98.69 87 GLY A C 1
ATOM 633 O O . GLY A 1 87 ? -4.797 -7.223 -5.984 1 98.69 87 GLY A O 1
ATOM 634 N N . ILE A 1 88 ? -5.238 -4.996 -5.852 1 98.94 88 ILE A N 1
ATOM 635 C CA . ILE A 1 88 ? -6.055 -4.949 -7.059 1 98.94 88 ILE A CA 1
ATOM 636 C C . ILE A 1 88 ? -5.211 -5.352 -8.266 1 98.94 88 ILE A C 1
ATOM 638 O O . ILE A 1 88 ? -5.648 -6.152 -9.102 1 98.94 88 ILE A O 1
ATOM 642 N N . THR A 1 89 ? -4.008 -4.859 -8.336 1 98.75 89 THR A N 1
ATOM 643 C CA . THR A 1 89 ? -3.109 -5.145 -9.453 1 98.75 89 THR A CA 1
ATOM 644 C C . THR A 1 89 ? -2.727 -6.621 -9.469 1 98.75 89 THR A C 1
ATOM 646 O O . THR A 1 89 ? -2.664 -7.238 -10.539 1 98.75 89 THR A O 1
ATOM 649 N N . SER A 1 90 ? -2.445 -7.168 -8.297 1 98 90 SER A N 1
ATOM 650 C CA . SER A 1 90 ? -2.16 -8.594 -8.203 1 98 90 SER A CA 1
ATOM 651 C C . SER A 1 90 ? -3.314 -9.43 -8.75 1 98 90 SER A C 1
ATOM 653 O O . SER A 1 90 ? -3.1 -10.359 -9.523 1 98 90 SER A O 1
ATOM 655 N N . ALA A 1 91 ? -4.52 -9.07 -8.336 1 98.69 91 ALA A N 1
ATOM 656 C CA . ALA A 1 91 ? -5.703 -9.781 -8.812 1 98.69 91 ALA A CA 1
ATOM 657 C C . ALA A 1 91 ? -5.844 -9.656 -10.328 1 98.69 91 ALA A C 1
ATOM 659 O O . ALA A 1 91 ? -6.305 -10.586 -10.992 1 98.69 91 ALA A O 1
ATOM 660 N N . HIS A 1 92 ? -5.461 -8.508 -10.836 1 98.5 92 HIS A N 1
ATOM 661 C CA . HIS A 1 92 ? -5.504 -8.266 -12.273 1 98.5 92 HIS A CA 1
ATOM 662 C C . HIS A 1 92 ? -4.566 -9.211 -13.016 1 98.5 92 HIS A C 1
ATOM 664 O O . HIS A 1 92 ? -4.977 -9.883 -13.969 1 98.5 92 HIS A O 1
ATOM 670 N N . PHE A 1 93 ? -3.344 -9.375 -12.57 1 97.38 93 PHE A N 1
ATOM 671 C CA . PHE A 1 93 ? -2.35 -10.227 -13.211 1 97.38 93 PHE A CA 1
ATOM 672 C C . PHE A 1 93 ? -2.688 -11.703 -13.023 1 97.38 93 PHE A C 1
ATOM 674 O O . PHE A 1 93 ? -2.371 -12.531 -13.875 1 97.38 93 PHE A O 1
ATOM 681 N N . ASN A 1 94 ? -3.385 -12.016 -11.945 1 97.44 94 ASN A N 1
ATOM 682 C CA . ASN A 1 94 ? -3.711 -13.406 -11.633 1 97.44 94 ASN A CA 1
ATOM 683 C C . ASN A 1 94 ? -5.055 -13.812 -12.242 1 97.44 94 ASN A C 1
ATOM 685 O O . ASN A 1 94 ? -5.43 -14.984 -12.195 1 97.44 94 ASN A O 1
ATOM 689 N N . GLY A 1 95 ? -5.77 -12.852 -12.797 1 97.88 95 GLY A N 1
ATOM 690 C CA . GLY A 1 95 ? -7.074 -13.156 -13.359 1 97.88 95 GLY A CA 1
ATOM 691 C C . GLY A 1 95 ? -8.094 -13.562 -12.32 1 97.88 95 GLY A C 1
ATOM 692 O O . GLY A 1 95 ? -8.82 -14.547 -12.508 1 97.88 95 GLY A O 1
ATOM 693 N N . SER A 1 96 ? -8.133 -12.867 -11.18 1 98.5 96 SER A N 1
ATOM 694 C CA . SER A 1 96 ? -9.031 -13.219 -10.086 1 98.5 96 SER A CA 1
ATOM 695 C C . SER A 1 96 ? -10.242 -12.297 -10.047 1 98.5 96 SER A C 1
ATOM 697 O O . SER A 1 96 ? -10.102 -11.07 -10.094 1 98.5 96 SER A O 1
ATOM 699 N N . PRO A 1 97 ? -11.414 -12.812 -9.969 1 98.75 97 PRO A N 1
ATOM 700 C CA . PRO A 1 97 ? -12.633 -11.992 -9.961 1 98.75 97 PRO A CA 1
ATOM 701 C C . PRO A 1 97 ? -12.906 -11.359 -8.602 1 98.75 97 PRO A C 1
ATOM 703 O O . PRO A 1 97 ? -13.891 -11.703 -7.949 1 98.75 97 PRO A O 1
ATOM 706 N N . VAL A 1 98 ? -12.164 -10.406 -8.227 1 98.94 98 VAL A N 1
ATOM 707 C CA . VAL A 1 98 ? -12.32 -9.656 -6.984 1 98.94 98 VAL A CA 1
ATOM 708 C C . VAL A 1 98 ? -13.172 -8.406 -7.238 1 98.94 98 VAL A C 1
ATOM 710 O O . VAL A 1 98 ? -12.93 -7.668 -8.195 1 98.94 98 VAL A O 1
ATOM 713 N N . VAL A 1 99 ? -14.172 -8.227 -6.43 1 98.94 99 VAL A N 1
ATOM 714 C CA . VAL A 1 99 ? -14.984 -7.016 -6.453 1 98.94 99 VAL A CA 1
ATOM 715 C C . VAL A 1 99 ? -14.555 -6.082 -5.324 1 98.94 99 VAL A C 1
ATOM 717 O O . VAL A 1 99 ? -14.789 -6.371 -4.148 1 98.94 99 VAL A O 1
ATOM 720 N N . VAL A 1 100 ? -13.977 -5.012 -5.684 1 98.94 100 VAL A N 1
ATOM 721 C CA . VAL A 1 100 ? -13.547 -4.031 -4.695 1 98.94 100 VAL A CA 1
ATOM 722 C C . VAL A 1 100 ? -14.57 -2.902 -4.609 1 98.94 100 VAL A C 1
ATOM 724 O O . VAL A 1 100 ? -14.828 -2.215 -5.602 1 98.94 100 VAL A O 1
ATOM 727 N N . ILE A 1 101 ? -15.102 -2.75 -3.428 1 98.94 101 ILE A N 1
ATOM 728 C CA . ILE A 1 101 ? -16.031 -1.666 -3.143 1 98.94 101 ILE A CA 1
ATOM 729 C C . ILE A 1 101 ? -15.305 -0.542 -2.406 1 98.94 101 ILE A C 1
ATOM 731 O O . ILE A 1 101 ? -14.633 -0.782 -1.4 1 98.94 101 ILE A O 1
ATOM 735 N N . GLY A 1 102 ? -15.398 0.652 -2.939 1 98.69 102 GLY A N 1
ATOM 736 C CA . GLY A 1 102 ? -14.773 1.802 -2.307 1 98.69 102 GLY A CA 1
ATOM 737 C C . GLY A 1 102 ? -15.773 2.826 -1.806 1 98.69 102 GLY A C 1
ATOM 738 O O . GLY A 1 102 ? -16.812 3.041 -2.43 1 98.69 102 GLY A O 1
ATOM 739 N N . GLY A 1 103 ? -15.484 3.436 -0.623 1 98.25 103 GLY A N 1
ATOM 740 C CA . GLY A 1 103 ? -16.156 4.672 -0.275 1 98.25 103 GLY A CA 1
ATOM 741 C C . GLY A 1 103 ? -15.688 5.863 -1.09 1 98.25 103 GLY A C 1
ATOM 742 O O . GLY A 1 103 ? -14.633 5.805 -1.729 1 98.25 103 GLY A O 1
ATOM 743 N N . ARG A 1 104 ? -16.5 6.875 -1.098 1 98 104 ARG A N 1
ATOM 744 C CA . ARG A 1 104 ? -16.172 8.094 -1.839 1 98 104 ARG A CA 1
ATOM 745 C C . ARG A 1 104 ? -16.719 9.328 -1.13 1 98 104 ARG A C 1
ATOM 747 O O . ARG A 1 104 ? -17.797 9.281 -0.542 1 98 104 ARG A O 1
ATOM 754 N N . ALA A 1 105 ? -15.953 10.398 -1.124 1 97.31 105 ALA A N 1
ATOM 755 C CA . ALA A 1 105 ? -16.422 11.664 -0.579 1 97.31 105 ALA A CA 1
ATOM 756 C C . ALA A 1 105 ? -17.719 12.102 -1.243 1 97.31 105 ALA A C 1
ATOM 758 O O . ALA A 1 105 ? -18.062 11.633 -2.336 1 97.31 105 ALA A O 1
ATOM 759 N N . PRO A 1 106 ? -18.391 13 -0.608 1 96.25 106 PRO A N 1
ATOM 760 C CA . PRO A 1 106 ? -19.688 13.406 -1.142 1 96.25 106 PRO A CA 1
ATOM 761 C C . PRO A 1 106 ? -19.594 14.078 -2.508 1 96.25 106 PRO A C 1
ATOM 763 O O . PRO A 1 106 ? -18.672 14.867 -2.742 1 96.25 106 PRO A O 1
ATOM 766 N N . GLN A 1 107 ? -20.578 13.742 -3.336 1 95.88 107 GLN A N 1
ATOM 767 C CA . GLN A 1 107 ? -20.609 14.32 -4.68 1 95.88 107 GLN A CA 1
ATOM 768 C C . GLN A 1 107 ? -21.109 15.758 -4.652 1 95.88 107 GLN A C 1
ATOM 770 O O . GLN A 1 107 ? -20.688 16.594 -5.453 1 95.88 107 GLN A O 1
ATOM 775 N N . PHE A 1 108 ? -21.984 16.125 -3.721 1 93.75 108 PHE A N 1
ATOM 776 C CA . PHE A 1 108 ? -22.641 17.438 -3.699 1 93.75 108 PHE A CA 1
ATOM 777 C C . PHE A 1 108 ? -21.625 18.531 -3.383 1 93.75 108 PHE A C 1
ATOM 779 O O . PHE A 1 108 ? -21.875 19.703 -3.65 1 93.75 108 PHE A O 1
ATOM 786 N N . ARG A 1 109 ? -20.438 18.266 -2.902 1 93.44 109 ARG A N 1
ATOM 787 C CA . ARG A 1 109 ? -19.422 19.266 -2.584 1 93.44 109 ARG A CA 1
ATOM 788 C C . ARG A 1 109 ? -18.078 18.891 -3.215 1 93.44 109 ARG A C 1
ATOM 790 O O . ARG A 1 109 ? -17.031 19.297 -2.725 1 93.44 109 ARG A O 1
ATOM 797 N N . TRP A 1 110 ? -18.188 18.047 -4.223 1 95.62 110 TRP A N 1
ATOM 798 C CA . TRP A 1 110 ? -16.984 17.547 -4.895 1 95.62 110 TRP A CA 1
ATOM 799 C C . TRP A 1 110 ? -16.109 18.719 -5.363 1 95.62 110 TRP A C 1
ATOM 801 O O . TRP A 1 110 ? -16.609 19.672 -5.961 1 95.62 110 TRP A O 1
ATOM 811 N N . GLY A 1 111 ? -14.852 18.672 -5.043 1 95.31 111 GLY A N 1
ATOM 812 C CA . GLY A 1 111 ? -13.898 19.703 -5.438 1 95.31 111 GLY A CA 1
ATOM 813 C C . GLY A 1 111 ? -13.625 20.703 -4.34 1 95.31 111 GLY A C 1
ATOM 814 O O . GLY A 1 111 ? -12.688 21.5 -4.441 1 95.31 111 GLY A O 1
ATOM 815 N N . ALA A 1 112 ? -14.359 20.641 -3.244 1 96.19 112 ALA A N 1
ATOM 816 C CA . ALA A 1 112 ? -14.227 21.625 -2.17 1 96.19 112 ALA A CA 1
ATOM 817 C C . ALA A 1 112 ? -13.211 21.156 -1.131 1 96.19 112 ALA A C 1
ATOM 819 O O . ALA A 1 112 ? -12.852 21.906 -0.223 1 96.19 112 ALA A O 1
ATOM 820 N N . GLY A 1 113 ? -12.719 19.938 -1.285 1 96 113 GLY A N 1
ATOM 821 C CA . GLY A 1 113 ? -11.711 19.453 -0.353 1 96 113 GLY A CA 1
ATOM 822 C C . GLY A 1 113 ? -12.312 18.766 0.856 1 96 113 GLY A C 1
ATOM 823 O O . GLY A 1 113 ? -11.945 19.062 1.994 1 96 113 GLY A O 1
ATOM 824 N N . SER A 1 114 ? -13.297 17.828 0.562 1 95.81 114 SER A N 1
ATOM 825 C CA . SER A 1 114 ? -13.828 16.969 1.612 1 95.81 114 SER A CA 1
ATOM 826 C C . SER A 1 114 ? -12.789 15.961 2.078 1 95.81 114 SER A C 1
ATOM 828 O O . SER A 1 114 ? -11.781 15.742 1.402 1 95.81 114 SER A O 1
ATOM 830 N N . LEU A 1 115 ? -13.047 15.453 3.256 1 91.62 115 LEU A N 1
ATOM 831 C CA . LEU A 1 115 ? -12.141 14.445 3.789 1 91.62 115 LEU A CA 1
ATOM 832 C C . LEU A 1 115 ? -11.977 13.289 2.807 1 91.62 115 LEU A C 1
ATOM 834 O O . LEU A 1 115 ? -12.961 12.734 2.324 1 91.62 115 LEU A O 1
ATOM 838 N N . GLN A 1 116 ? -10.781 12.977 2.484 1 93.38 116 GLN A N 1
ATOM 839 C CA . GLN A 1 116 ? -10.398 11.836 1.662 1 93.38 116 GLN A CA 1
ATOM 840 C C . GLN A 1 116 ? -10.992 11.945 0.262 1 93.38 116 GLN A C 1
ATOM 842 O O . GLN A 1 116 ? -11.328 10.93 -0.355 1 93.38 116 GLN A O 1
ATOM 847 N N . GLU A 1 117 ? -11.25 13.188 -0.196 1 96.25 117 GLU A N 1
ATOM 848 C CA . GLU A 1 117 ? -11.742 13.445 -1.546 1 96.25 117 GLU A CA 1
ATOM 849 C C . GLU A 1 117 ? -10.656 13.195 -2.586 1 96.25 117 GLU A C 1
ATOM 851 O O . GLU A 1 117 ? -9.656 13.922 -2.631 1 96.25 117 GLU A O 1
ATOM 856 N N . ILE A 1 118 ? -10.82 12.18 -3.391 1 97.5 118 ILE A N 1
ATOM 857 C CA . ILE A 1 118 ? -9.969 11.867 -4.531 1 97.5 118 ILE A CA 1
ATOM 858 C C . ILE A 1 118 ? -10.758 11.07 -5.57 1 97.5 118 ILE A C 1
ATOM 860 O O . ILE A 1 118 ? -11.594 10.242 -5.215 1 97.5 118 ILE A O 1
ATOM 864 N N . ASP A 1 119 ? -10.57 11.391 -6.84 1 98 119 ASP A N 1
ATOM 865 C CA . ASP A 1 119 ? -11.148 10.562 -7.895 1 98 119 ASP A CA 1
ATOM 866 C C . ASP A 1 119 ? -10.391 9.242 -8.039 1 98 119 ASP A C 1
ATOM 868 O O . ASP A 1 119 ? -9.266 9.227 -8.531 1 98 119 ASP A O 1
ATOM 872 N N . HIS A 1 120 ? -11.039 8.188 -7.695 1 98.62 120 HIS A N 1
ATOM 873 C CA . HIS A 1 120 ? -10.375 6.891 -7.652 1 98.62 120 HIS A CA 1
ATOM 874 C C . HIS A 1 120 ? -10.18 6.324 -9.055 1 98.62 120 HIS A C 1
ATOM 876 O O . HIS A 1 120 ? -9.195 5.629 -9.32 1 98.62 120 HIS A O 1
ATOM 882 N N . LEU A 1 121 ? -11.086 6.57 -9.969 1 98.69 121 LEU A N 1
ATOM 883 C CA . LEU A 1 121 ? -11.25 5.82 -11.211 1 98.69 121 LEU A CA 1
ATOM 884 C C . LEU A 1 121 ? -10.016 5.945 -12.094 1 98.69 121 LEU A C 1
ATOM 886 O O . LEU A 1 121 ? -9.516 4.945 -12.617 1 98.69 121 LEU A O 1
ATOM 890 N N . PRO A 1 122 ? -9.445 7.16 -12.25 1 98.62 122 PRO A N 1
ATOM 891 C CA . PRO A 1 122 ? -8.25 7.254 -13.102 1 98.62 122 PRO A CA 1
ATOM 892 C C . PRO A 1 122 ? -7.094 6.41 -12.578 1 98.62 122 PRO A C 1
ATOM 894 O O . PRO A 1 122 ? -6.234 5.984 -13.359 1 98.62 122 PRO A O 1
ATOM 897 N N . ILE A 1 123 ? -7.051 6.129 -11.297 1 98.75 123 ILE A N 1
ATOM 898 C CA . ILE A 1 123 ? -5.957 5.391 -10.68 1 98.75 123 ILE A CA 1
ATOM 899 C C . ILE A 1 123 ? -6.191 3.889 -10.836 1 98.75 123 ILE A C 1
ATOM 901 O O . ILE A 1 123 ? -5.262 3.137 -11.133 1 98.75 123 ILE A O 1
ATOM 905 N N . VAL A 1 124 ? -7.449 3.41 -10.695 1 98.81 124 VAL A N 1
ATOM 906 C CA . VAL A 1 124 ? -7.711 1.978 -10.609 1 98.81 124 VAL A CA 1
ATOM 907 C C . VAL A 1 124 ? -8.016 1.424 -12 1 98.81 124 VAL A C 1
ATOM 909 O O . VAL A 1 124 ? -7.867 0.225 -12.242 1 98.81 124 VAL A O 1
ATOM 912 N N . ARG A 1 125 ? -8.406 2.24 -12.984 1 98.69 125 ARG A N 1
ATOM 913 C CA . ARG A 1 125 ? -8.867 1.783 -14.289 1 98.69 125 ARG A CA 1
ATOM 914 C C . ARG A 1 125 ? -7.781 0.995 -15.008 1 98.69 125 ARG A C 1
ATOM 916 O O . ARG A 1 125 ? -8.055 -0.036 -15.625 1 98.69 125 ARG A O 1
ATOM 923 N N . PRO A 1 126 ? -6.52 1.381 -14.938 1 98.38 126 PRO A N 1
ATOM 924 C CA . PRO A 1 126 ? -5.488 0.643 -15.68 1 98.38 126 PRO A CA 1
ATOM 925 C C . PRO A 1 126 ? -5.297 -0.779 -15.156 1 98.38 126 PRO A C 1
ATOM 927 O O . PRO A 1 126 ? -4.676 -1.607 -15.828 1 98.38 126 PRO A O 1
ATOM 930 N N . VAL A 1 127 ? -5.828 -1.096 -13.969 1 98.62 127 VAL A N 1
ATOM 931 C CA . VAL A 1 127 ? -5.523 -2.391 -13.375 1 98.62 127 VAL A CA 1
ATOM 932 C C . VAL A 1 127 ? -6.82 -3.102 -12.992 1 98.62 127 VAL A C 1
ATOM 934 O O . VAL A 1 127 ? -6.832 -3.938 -12.086 1 98.62 127 VAL A O 1
ATOM 937 N N . THR A 1 128 ? -7.941 -2.717 -13.531 1 98.81 128 THR A N 1
ATOM 938 C CA . THR A 1 128 ? -9.227 -3.387 -13.367 1 98.81 128 THR A CA 1
ATOM 939 C C . THR A 1 128 ? -9.859 -3.68 -14.727 1 98.81 128 THR A C 1
ATOM 941 O O . THR A 1 128 ? -9.516 -3.049 -15.727 1 98.81 128 THR A O 1
ATOM 944 N N . LYS A 1 129 ? -10.781 -4.645 -14.727 1 98.56 129 LYS A N 1
ATOM 945 C CA . LYS A 1 129 ? -11.562 -4.926 -15.93 1 98.56 129 LYS A CA 1
ATOM 946 C C . LYS A 1 129 ? -12.68 -3.904 -16.109 1 98.56 129 LYS A C 1
ATOM 948 O O . LYS A 1 129 ? -13.141 -3.678 -17.234 1 98.56 129 LYS A O 1
ATOM 953 N N . HIS A 1 130 ? -13.102 -3.408 -14.984 1 98.75 130 HIS A N 1
ATOM 954 C CA . HIS A 1 130 ? -14.188 -2.443 -14.945 1 98.75 130 HIS A CA 1
ATOM 955 C C . HIS A 1 130 ? -14.102 -1.562 -13.703 1 98.75 130 HIS A C 1
ATOM 957 O O . HIS A 1 130 ? -13.758 -2.039 -12.617 1 98.75 130 HIS A O 1
ATOM 963 N N . ALA A 1 131 ? -14.273 -0.314 -13.828 1 98.88 131 ALA A N 1
ATOM 964 C CA . ALA A 1 131 ? -14.336 0.642 -12.727 1 98.88 131 ALA A CA 1
ATOM 965 C C . ALA A 1 131 ? -15.43 1.678 -12.961 1 98.88 131 ALA A C 1
ATOM 967 O O . ALA A 1 131 ? -15.508 2.279 -14.031 1 98.88 131 ALA A O 1
ATOM 968 N N . GLU A 1 132 ? -16.266 1.858 -11.945 1 98.81 132 GLU A N 1
ATOM 969 C CA . GLU A 1 132 ? -17.406 2.758 -12.117 1 98.81 132 GLU A CA 1
ATOM 970 C C . GLU A 1 132 ? -17.844 3.342 -10.781 1 98.81 132 GLU A C 1
ATOM 972 O O . GLU A 1 132 ? -17.672 2.719 -9.734 1 98.81 132 GLU A O 1
ATOM 977 N N . THR A 1 133 ? -18.359 4.551 -10.758 1 98.75 133 THR A N 1
ATOM 978 C CA . THR A 1 133 ? -18.953 5.191 -9.602 1 98.75 133 THR A CA 1
ATOM 979 C C . THR A 1 133 ? -20.484 5.086 -9.656 1 98.75 133 THR A C 1
ATOM 981 O O . THR A 1 133 ? -21.094 5.367 -10.688 1 98.75 133 THR A O 1
ATOM 984 N N . ILE A 1 134 ? -21.094 4.652 -8.578 1 98.69 134 ILE A N 1
ATOM 985 C CA . ILE A 1 134 ? -22.547 4.656 -8.469 1 98.69 134 ILE A CA 1
ATOM 986 C C . ILE A 1 134 ? -23.047 6.074 -8.172 1 98.69 134 ILE A C 1
ATOM 988 O O . ILE A 1 134 ? -22.812 6.602 -7.078 1 98.69 134 ILE A O 1
ATOM 992 N N . MET A 1 135 ? -23.797 6.645 -9.016 1 97.31 135 MET A N 1
ATOM 993 C CA . MET A 1 135 ? -24.156 8.055 -8.867 1 97.31 135 MET A CA 1
ATOM 994 C C . MET A 1 135 ? -25.578 8.195 -8.328 1 97.31 135 MET A C 1
ATOM 996 O O . MET A 1 135 ? -25.984 9.289 -7.93 1 97.31 135 MET A O 1
ATOM 1000 N N . SER A 1 136 ? -26.359 7.086 -8.344 1 97.75 136 SER A N 1
ATOM 1001 C CA . SER A 1 136 ? -27.719 7.07 -7.801 1 97.75 136 SER A CA 1
ATOM 1002 C C . SER A 1 136 ? -27.969 5.801 -6.988 1 97.75 136 SER A C 1
ATOM 1004 O O . SER A 1 136 ? -27.672 4.695 -7.445 1 97.75 136 SER A O 1
ATOM 1006 N N . THR A 1 137 ? -28.578 5.98 -5.824 1 98.62 137 THR A N 1
ATOM 1007 C CA . THR A 1 137 ? -28.828 4.852 -4.934 1 98.62 137 THR A CA 1
ATOM 1008 C C . THR A 1 137 ? -29.641 3.771 -5.637 1 98.62 137 THR A C 1
ATOM 1010 O O . THR A 1 137 ? -29.328 2.584 -5.531 1 98.62 137 THR A O 1
ATOM 1013 N N . ALA A 1 138 ? -30.562 4.184 -6.414 1 98.19 138 ALA A N 1
ATOM 1014 C CA . ALA A 1 138 ? -31.469 3.256 -7.082 1 98.19 138 ALA A CA 1
ATOM 1015 C C . ALA A 1 138 ? -30.734 2.428 -8.133 1 98.19 138 ALA A C 1
ATOM 1017 O O . ALA A 1 138 ? -31.156 1.314 -8.453 1 98.19 138 ALA A O 1
ATOM 1018 N N . GLN A 1 139 ? -29.656 2.873 -8.648 1 97.88 139 GLN A N 1
ATOM 1019 C CA . GLN A 1 139 ? -28.906 2.195 -9.703 1 97.88 139 GLN A CA 1
ATOM 1020 C C . GLN A 1 139 ? -27.891 1.21 -9.125 1 97.88 139 GLN A C 1
ATOM 1022 O O . GLN A 1 139 ? -27.234 0.481 -9.867 1 97.88 139 GLN A O 1
ATOM 1027 N N . THR A 1 140 ? -27.797 1.139 -7.84 1 98.56 140 THR A N 1
ATOM 1028 C CA . THR A 1 140 ? -26.75 0.387 -7.156 1 98.56 140 THR A CA 1
ATOM 1029 C C . THR A 1 140 ? -26.734 -1.068 -7.613 1 98.56 140 THR A C 1
ATOM 1031 O O . THR A 1 140 ? -25.703 -1.587 -8.031 1 98.56 140 THR A O 1
ATOM 1034 N N . PRO A 1 141 ? -27.922 -1.788 -7.629 1 98.31 141 PRO A N 1
ATOM 1035 C CA . PRO A 1 141 ? -27.875 -3.195 -8.039 1 98.31 141 PRO A CA 1
ATOM 1036 C C . PRO A 1 141 ? -27.406 -3.377 -9.477 1 98.31 141 PRO A C 1
ATOM 1038 O O . PRO A 1 141 ? -26.625 -4.289 -9.766 1 98.31 141 PRO A O 1
ATOM 1041 N N . GLU A 1 142 ? -27.859 -2.504 -10.344 1 97.94 142 GLU A N 1
ATOM 1042 C CA . GLU A 1 142 ? -27.484 -2.6 -11.758 1 97.94 142 GLU A CA 1
ATOM 1043 C C . GLU A 1 142 ? -25.984 -2.416 -11.945 1 97.94 142 GLU A C 1
ATOM 1045 O O . GLU A 1 142 ? -25.359 -3.146 -12.719 1 97.94 142 GLU A O 1
ATOM 1050 N N . VAL A 1 143 ? -25.406 -1.426 -11.266 1 98.62 143 VAL A N 1
ATOM 1051 C CA . VAL A 1 143 ? -23.984 -1.154 -11.367 1 98.62 143 VAL A CA 1
ATOM 1052 C C . VAL A 1 143 ? -23.188 -2.342 -10.82 1 98.62 143 VAL A C 1
ATOM 1054 O O . VAL A 1 143 ? -22.188 -2.754 -11.414 1 98.62 143 VAL A O 1
ATOM 1057 N N . ILE A 1 144 ? -23.625 -2.926 -9.711 1 98.75 144 ILE A N 1
ATOM 1058 C CA . ILE A 1 144 ? -22.969 -4.078 -9.117 1 98.75 144 ILE A CA 1
ATOM 1059 C C . ILE A 1 144 ? -23.016 -5.262 -10.086 1 98.75 144 ILE A C 1
ATOM 1061 O O . ILE A 1 144 ? -22.016 -5.941 -10.297 1 98.75 144 ILE A O 1
ATOM 1065 N N . HIS A 1 145 ? -24.203 -5.52 -10.68 1 98.44 145 HIS A N 1
ATOM 1066 C CA . HIS A 1 145 ? -24.344 -6.613 -11.641 1 98.44 145 HIS A CA 1
ATOM 1067 C C . HIS A 1 145 ? -23.391 -6.43 -12.82 1 98.44 145 HIS A C 1
ATOM 1069 O O . HIS A 1 145 ? -22.75 -7.387 -13.25 1 98.44 145 HIS A O 1
ATOM 1075 N N . ARG A 1 146 ? -23.281 -5.207 -13.336 1 98.5 146 ARG A N 1
ATOM 1076 C CA . ARG A 1 146 ? -22.391 -4.926 -14.453 1 98.5 146 ARG A CA 1
ATOM 1077 C C . ARG A 1 146 ? -20.938 -5.172 -14.07 1 98.5 146 ARG A C 1
ATOM 1079 O O . ARG A 1 146 ? -20.172 -5.766 -14.836 1 98.5 146 ARG A O 1
ATOM 1086 N N . ALA A 1 147 ? -20.594 -4.742 -12.898 1 98.81 147 ALA A N 1
ATOM 1087 C CA . ALA A 1 147 ? -19.234 -4.918 -12.414 1 98.81 147 ALA A CA 1
ATOM 1088 C C . ALA A 1 147 ? -18.906 -6.398 -12.227 1 98.81 147 ALA A C 1
ATOM 1090 O O . ALA A 1 147 ? -17.875 -6.875 -12.695 1 98.81 147 ALA A O 1
ATOM 1091 N N . VAL A 1 148 ? -19.797 -7.133 -11.586 1 98.88 148 VAL A N 1
ATOM 1092 C CA . VAL A 1 148 ? -19.531 -8.539 -11.305 1 98.88 148 VAL A CA 1
ATOM 1093 C C . VAL A 1 148 ? -19.516 -9.328 -12.609 1 98.88 148 VAL A C 1
ATOM 1095 O O . VAL A 1 148 ? -18.703 -10.242 -12.781 1 98.88 148 VAL A O 1
ATOM 1098 N N . ALA A 1 149 ? -20.406 -8.977 -13.539 1 98.62 149 ALA A N 1
ATOM 1099 C CA . ALA A 1 149 ? -20.406 -9.625 -14.852 1 98.62 149 ALA A CA 1
ATOM 1100 C C . ALA A 1 149 ? -19.047 -9.477 -15.523 1 98.62 149 ALA A C 1
ATOM 1102 O O . ALA A 1 149 ? -18.516 -10.438 -16.109 1 98.62 149 ALA A O 1
ATOM 1103 N N . ALA A 1 150 ? -18.484 -8.312 -15.438 1 98.69 150 ALA A N 1
ATOM 1104 C CA . ALA A 1 150 ? -17.156 -8.07 -15.992 1 98.69 150 ALA A CA 1
ATOM 1105 C C . ALA A 1 150 ? -16.094 -8.883 -15.25 1 98.69 150 ALA A C 1
ATOM 1107 O O . ALA A 1 150 ? -15.18 -9.438 -15.875 1 98.69 150 ALA A O 1
ATOM 1108 N N . ALA A 1 151 ? -16.188 -8.992 -13.969 1 98.81 151 ALA A N 1
ATOM 1109 C CA . ALA A 1 151 ? -15.195 -9.68 -13.148 1 98.81 151 ALA A CA 1
ATOM 1110 C C . ALA A 1 151 ? -15.141 -11.172 -13.484 1 98.81 151 ALA A C 1
ATOM 1112 O O . ALA A 1 151 ? -14.055 -11.758 -13.555 1 98.81 151 ALA A O 1
ATOM 1113 N N . ILE A 1 152 ? -16.297 -11.805 -13.742 1 98.31 152 ILE A N 1
ATOM 1114 C CA . ILE A 1 152 ? -16.344 -13.258 -13.852 1 98.31 152 ILE A CA 1
ATOM 1115 C C . ILE A 1 152 ? -16.188 -13.672 -15.312 1 98.31 152 ILE A C 1
ATOM 1117 O O . ILE A 1 152 ? -15.961 -14.844 -15.609 1 98.31 152 ILE A O 1
ATOM 1121 N N . ALA A 1 153 ? -16.328 -12.719 -16.25 1 97.69 153 ALA A N 1
ATOM 1122 C CA . ALA A 1 153 ? -16.109 -13.031 -17.656 1 97.69 153 ALA A CA 1
ATOM 1123 C C . ALA A 1 153 ? -14.648 -13.367 -17.922 1 97.69 153 ALA A C 1
ATOM 1125 O O . ALA A 1 153 ? -13.75 -12.695 -17.422 1 97.69 153 ALA A O 1
ATOM 1126 N N . PRO A 1 154 ? -14.367 -14.43 -18.734 1 96.5 154 PRO A N 1
ATOM 1127 C CA . PRO A 1 154 ? -12.977 -14.727 -19.094 1 96.5 154 PRO A CA 1
ATOM 1128 C C . PRO A 1 154 ? -12.352 -13.648 -19.984 1 96.5 154 PRO A C 1
ATOM 1130 O O . PRO A 1 154 ? -13.016 -13.125 -20.875 1 96.5 154 PRO A O 1
ATOM 1133 N N . HIS A 1 155 ? -11.18 -13.312 -19.812 1 96.81 155 HIS A N 1
ATOM 1134 C CA . HIS A 1 155 ? -10.273 -13.656 -18.719 1 96.81 155 HIS A CA 1
ATOM 1135 C C . HIS A 1 155 ? -10.633 -12.883 -17.453 1 96.81 155 HIS A C 1
ATOM 1137 O O . HIS A 1 155 ? -10.648 -11.648 -17.453 1 96.81 155 HIS A O 1
ATOM 1143 N N . ARG A 1 156 ? -10.984 -13.633 -16.422 1 98.25 156 ARG A N 1
ATOM 1144 C CA . ARG A 1 156 ? -11.477 -13.023 -15.188 1 98.25 156 ARG A CA 1
ATOM 1145 C C . ARG A 1 156 ? -10.508 -11.969 -14.672 1 98.25 156 ARG A C 1
ATOM 1147 O O . ARG A 1 156 ? -9.352 -11.914 -15.094 1 98.25 156 ARG A O 1
ATOM 1154 N N . GLY A 1 157 ? -10.984 -11.094 -13.734 1 98.62 157 GLY A N 1
ATOM 1155 C CA . GLY A 1 157 ? -10.156 -10.047 -13.164 1 98.62 157 GLY A CA 1
ATOM 1156 C C . GLY A 1 157 ? -10.898 -9.172 -12.172 1 98.62 157 GLY A C 1
ATOM 1157 O O . GLY A 1 157 ? -12.102 -9.336 -11.969 1 98.62 157 GLY A O 1
ATOM 1158 N N . PRO A 1 158 ? -10.195 -8.297 -11.562 1 98.94 158 PRO A N 1
ATOM 1159 C CA . PRO A 1 158 ? -10.812 -7.43 -10.555 1 98.94 158 PRO A CA 1
ATOM 1160 C C . PRO A 1 158 ? -11.641 -6.305 -11.172 1 98.94 158 PRO A C 1
ATOM 1162 O O . PRO A 1 158 ? -11.391 -5.91 -12.312 1 98.94 158 PRO A O 1
ATOM 1165 N N . VAL A 1 159 ? -12.609 -5.844 -10.422 1 98.94 159 VAL A N 1
ATOM 1166 C CA . VAL A 1 159 ? -13.414 -4.676 -10.766 1 98.94 159 VAL A CA 1
ATOM 1167 C C . VAL A 1 159 ? -13.516 -3.748 -9.562 1 98.94 159 VAL A C 1
ATOM 1169 O O . VAL A 1 159 ? -13.25 -4.156 -8.43 1 98.94 159 VAL A O 1
ATOM 1172 N N . PHE A 1 160 ? -13.836 -2.523 -9.812 1 98.94 160 PHE A N 1
ATOM 1173 C CA . PHE A 1 160 ? -13.938 -1.512 -8.773 1 98.94 160 PHE A CA 1
ATOM 1174 C C . PHE A 1 160 ? -15.234 -0.722 -8.906 1 98.94 160 PHE A C 1
ATOM 1176 O O . PHE A 1 160 ? -15.586 -0.279 -10 1 98.94 160 PHE A O 1
ATOM 1183 N N . VAL A 1 161 ? -15.906 -0.615 -7.789 1 98.94 161 VAL A N 1
ATOM 1184 C CA . VAL A 1 161 ? -17.094 0.228 -7.719 1 98.94 161 VAL A CA 1
ATOM 1185 C C . VAL A 1 161 ? -17.047 1.096 -6.465 1 98.94 161 VAL A C 1
ATOM 1187 O O . VAL A 1 161 ? -16.812 0.591 -5.363 1 98.94 161 VAL A O 1
ATOM 1190 N N . ASP A 1 162 ? -17.172 2.391 -6.621 1 98.75 162 ASP A N 1
ATOM 1191 C CA . ASP A 1 162 ? -17.297 3.223 -5.426 1 98.75 162 ASP A CA 1
ATOM 1192 C C . ASP A 1 162 ? -18.609 4.004 -5.426 1 98.75 162 ASP A C 1
ATOM 1194 O O . ASP A 1 162 ? -19.312 4.027 -6.43 1 98.75 162 ASP A O 1
ATOM 1198 N N . ALA A 1 163 ? -19.016 4.469 -4.258 1 98.31 163 ALA A N 1
ATOM 1199 C CA . ALA A 1 163 ? -20.25 5.242 -4.094 1 98.31 163 ALA A CA 1
ATOM 1200 C C . ALA A 1 163 ? -20.016 6.453 -3.197 1 98.31 163 ALA A C 1
ATOM 1202 O O . ALA A 1 163 ? -19.438 6.332 -2.113 1 98.31 163 ALA A O 1
ATOM 1203 N N . PRO A 1 164 ? -20.469 7.652 -3.664 1 98.12 164 PRO A N 1
ATOM 1204 C CA . PRO A 1 164 ? -20.438 8.828 -2.789 1 98.12 164 PRO A CA 1
ATOM 1205 C C . PRO A 1 164 ? -21.219 8.625 -1.496 1 98.12 164 PRO A C 1
ATOM 1207 O O . PRO A 1 164 ? -22.172 7.844 -1.467 1 98.12 164 PRO A O 1
ATOM 1210 N N . LEU A 1 165 ? -20.828 9.391 -0.522 1 97.38 165 LEU A N 1
ATOM 1211 C CA . LEU A 1 165 ? -21.391 9.266 0.817 1 97.38 165 LEU A CA 1
ATOM 1212 C C . LEU A 1 165 ? -22.922 9.352 0.774 1 97.38 165 LEU A C 1
ATOM 1214 O O . LEU A 1 165 ? -23.609 8.492 1.332 1 97.38 165 LEU A O 1
ATOM 1218 N N . GLU A 1 166 ? -23.484 10.305 0.074 1 97.25 166 GLU A N 1
ATOM 1219 C CA . GLU A 1 166 ? -24.938 10.492 0.076 1 97.25 166 GLU A CA 1
ATOM 1220 C C . GLU A 1 166 ? -25.641 9.367 -0.674 1 97.25 166 GLU A C 1
ATOM 1222 O O . GLU A 1 166 ? -26.781 9.031 -0.364 1 97.25 166 GLU A O 1
ATOM 1227 N N . VAL A 1 167 ? -24.906 8.75 -1.627 1 98.06 167 VAL A N 1
ATOM 1228 C CA . VAL A 1 167 ? -25.484 7.684 -2.434 1 98.06 167 VAL A CA 1
ATOM 1229 C C . VAL A 1 167 ? -25.609 6.41 -1.598 1 98.06 167 VAL A C 1
ATOM 1231 O O . VAL A 1 167 ? -26.641 5.73 -1.633 1 98.06 167 VAL A O 1
ATOM 1234 N N . ILE A 1 168 ? -24.641 6.055 -0.839 1 98.38 168 ILE A N 1
ATOM 1235 C CA . ILE A 1 168 ? -24.656 4.801 -0.091 1 98.38 168 ILE A CA 1
ATOM 1236 C C . ILE A 1 168 ? -25.531 4.957 1.151 1 98.38 168 ILE A C 1
ATOM 1238 O O . ILE A 1 168 ? -26.141 3.99 1.613 1 98.38 168 ILE A O 1
ATOM 1242 N N . PHE A 1 169 ? -25.703 6.184 1.71 1 98.12 169 PHE A N 1
ATOM 1243 C CA . PHE A 1 169 ? -26.484 6.422 2.914 1 98.12 169 PHE A CA 1
ATOM 1244 C C . PHE A 1 169 ? -27.953 6.59 2.572 1 98.12 169 PHE A C 1
ATOM 1246 O O . PHE A 1 169 ? -28.828 6.32 3.402 1 98.12 169 PHE A O 1
ATOM 1253 N N . ASP A 1 170 ? -28.25 7.031 1.346 1 98.38 170 ASP A N 1
ATOM 1254 C CA . ASP A 1 170 ? -29.625 7.273 0.958 1 98.38 170 ASP A CA 1
ATOM 1255 C C . ASP A 1 170 ? -30.375 5.961 0.744 1 98.38 170 ASP A C 1
ATOM 1257 O O . ASP A 1 170 ? -29.766 4.895 0.678 1 98.38 170 ASP A O 1
ATOM 1261 N N . LYS A 1 171 ? -31.672 6.07 0.675 1 98.5 171 LYS A N 1
ATOM 1262 C CA . LYS A 1 171 ? -32.531 4.914 0.453 1 98.5 171 LYS A CA 1
ATOM 1263 C C . LYS A 1 171 ? -33.219 4.996 -0.905 1 98.5 171 LYS A C 1
ATOM 1265 O O . LYS A 1 171 ? -33.469 6.09 -1.419 1 98.5 171 LYS A O 1
ATOM 1270 N N . ALA A 1 172 ? -33.375 3.842 -1.461 1 98.56 172 ALA A N 1
ATOM 1271 C CA . ALA A 1 172 ? -34.125 3.744 -2.711 1 98.56 172 ALA A CA 1
ATOM 1272 C C . ALA A 1 172 ? -34.781 2.365 -2.861 1 98.56 172 ALA A C 1
ATOM 1274 O O . ALA A 1 172 ? -34.375 1.413 -2.188 1 98.56 172 ALA A O 1
ATOM 1275 N N . GLU A 1 173 ? -35.812 2.391 -3.568 1 98 173 GLU A N 1
ATOM 1276 C CA . GLU A 1 173 ? -36.375 1.124 -4.047 1 98 173 GLU A CA 1
ATOM 1277 C C . GLU A 1 173 ? -35.688 0.687 -5.344 1 98 173 GLU A C 1
ATOM 1279 O O . GLU A 1 173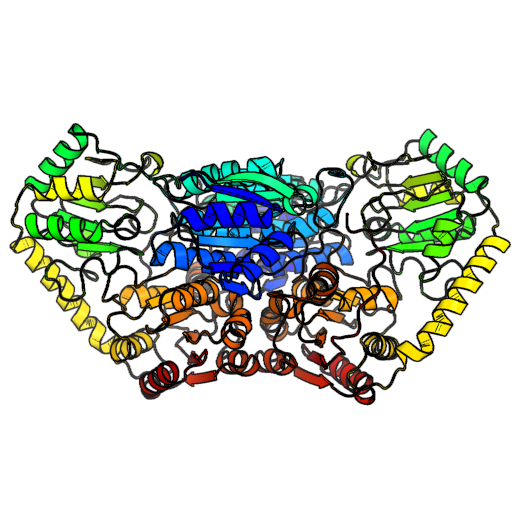 ? -35.5 1.494 -6.258 1 98 173 GLU A O 1
ATOM 1284 N N . ALA A 1 174 ? -35.25 -0.576 -5.344 1 97.38 174 ALA A N 1
ATOM 1285 C CA . ALA A 1 174 ? -34.594 -1.08 -6.547 1 97.38 174 ALA A CA 1
ATOM 1286 C C . ALA A 1 174 ? -34.875 -2.564 -6.746 1 97.38 174 ALA A C 1
ATOM 1288 O O . ALA A 1 174 ? -35.062 -3.301 -5.781 1 97.38 174 ALA A O 1
ATOM 1289 N N . VAL A 1 175 ? -34.969 -2.973 -7.977 1 96.19 175 VAL A N 1
ATOM 1290 C CA . VAL A 1 175 ? -35.094 -4.379 -8.344 1 96.19 175 VAL A CA 1
ATOM 1291 C C . VAL A 1 175 ? -33.719 -5.051 -8.367 1 96.19 175 VAL A C 1
ATOM 1293 O O . VAL A 1 175 ? -32.781 -4.551 -8.992 1 96.19 175 VAL A O 1
ATOM 1296 N N . ILE A 1 176 ? -33.656 -6.16 -7.648 1 96.38 176 ILE A N 1
ATOM 1297 C CA . ILE A 1 176 ? -32.438 -6.957 -7.664 1 96.38 176 ILE A CA 1
ATOM 1298 C C . ILE A 1 176 ? -32.5 -8.008 -8.766 1 96.38 176 ILE A C 1
ATOM 1300 O O . ILE A 1 176 ? -33.25 -8.992 -8.641 1 96.38 176 ILE A O 1
ATOM 1304 N N . GLY A 1 177 ? -31.828 -7.805 -9.836 1 93.62 177 GLY A N 1
ATOM 1305 C CA . GLY A 1 177 ? -31.844 -8.734 -10.953 1 93.62 177 GLY A CA 1
ATOM 1306 C C . GLY A 1 177 ? -31.156 -10.047 -10.641 1 93.62 177 GLY A C 1
ATOM 1307 O O . GLY A 1 177 ? -30.531 -10.188 -9.586 1 93.62 177 GLY A O 1
ATOM 1308 N N . ALA A 1 178 ? -31.328 -10.984 -11.516 1 94.69 178 ALA A N 1
ATOM 1309 C CA . ALA A 1 178 ? -30.641 -12.273 -11.398 1 94.69 178 ALA A CA 1
ATOM 1310 C C . ALA A 1 178 ? -29.156 -12.125 -11.672 1 94.69 178 ALA A C 1
ATOM 1312 O O . ALA A 1 178 ? -28.734 -11.211 -12.391 1 94.69 178 ALA A O 1
ATOM 1313 N N . ALA A 1 179 ? -28.406 -13.016 -11.086 1 95.69 179 ALA A N 1
ATOM 1314 C CA . ALA A 1 179 ? -26.969 -13.031 -11.336 1 95.69 179 ALA A CA 1
ATOM 1315 C C . ALA A 1 179 ? -26.672 -13.297 -12.805 1 95.69 179 ALA A C 1
ATOM 1317 O O . ALA A 1 179 ? -27.359 -14.094 -13.453 1 95.69 179 ALA A O 1
ATOM 1318 N N . HIS A 1 180 ? -25.641 -12.586 -13.273 1 95.44 180 HIS A N 1
ATOM 1319 C CA . HIS A 1 180 ? -25.141 -12.875 -14.609 1 95.44 180 HIS A CA 1
ATOM 1320 C C . HIS A 1 180 ? -24.469 -14.25 -14.656 1 95.44 180 HIS A C 1
ATOM 1322 O O . HIS A 1 180 ? -23.766 -14.633 -13.719 1 95.44 180 HIS A O 1
ATOM 1328 N N . VAL A 1 181 ? -24.766 -14.969 -15.742 1 94.44 181 VAL A N 1
ATOM 1329 C CA . VAL A 1 181 ? -24.125 -16.266 -15.961 1 94.44 181 VAL A CA 1
ATOM 1330 C C . VAL A 1 181 ? -23.188 -16.172 -17.172 1 94.44 181 VAL A C 1
ATOM 1332 O O . VAL A 1 181 ? -23.578 -15.656 -18.219 1 94.44 181 VAL A O 1
ATOM 1335 N N . VAL A 1 182 ? -22.031 -16.688 -17.016 1 95.88 182 VAL A N 1
ATOM 1336 C CA . VAL A 1 182 ? -21.062 -16.688 -18.109 1 95.88 182 VAL A CA 1
ATOM 1337 C C . VAL A 1 182 ? -21.391 -17.812 -19.094 1 95.88 182 VAL A C 1
ATOM 1339 O O . VAL A 1 182 ? -21.453 -18.969 -18.703 1 95.88 182 VAL A O 1
ATOM 1342 N N . THR A 1 183 ? -21.609 -17.438 -20.312 1 96.38 183 THR A N 1
ATOM 1343 C CA . THR A 1 183 ? -21.766 -18.438 -21.359 1 96.38 183 THR A CA 1
ATOM 1344 C C . THR A 1 183 ? -20.422 -18.938 -21.859 1 96.38 183 THR A C 1
ATOM 1346 O O . THR A 1 183 ? -19.562 -18.141 -22.25 1 96.38 183 THR A O 1
ATOM 1349 N N . PRO A 1 184 ? -20.234 -20.234 -21.844 1 97.19 184 PRO A N 1
ATOM 1350 C CA . PRO A 1 184 ? -18.953 -20.75 -22.328 1 97.19 184 PRO A CA 1
ATOM 1351 C C . PRO A 1 184 ? -18.703 -20.406 -23.797 1 97.19 184 PRO A C 1
ATOM 1353 O O . PRO A 1 184 ? -19.594 -20.547 -24.641 1 97.19 184 PRO A O 1
ATOM 1356 N N . GLN A 1 185 ? -17.594 -19.891 -24.062 1 97.56 185 GLN A N 1
ATOM 1357 C CA . GLN A 1 185 ? -17.203 -19.562 -25.422 1 97.56 185 GLN A CA 1
ATOM 1358 C C . GLN A 1 185 ? -16.688 -20.797 -26.172 1 97.56 185 GLN A C 1
ATOM 1360 O O . GLN A 1 185 ? -15.742 -21.438 -25.719 1 97.56 185 GLN A O 1
ATOM 1365 N N . GLU A 1 186 ? -17.266 -21.109 -27.312 1 97.94 186 GLU A N 1
ATOM 1366 C CA . GLU A 1 186 ? -16.781 -22.188 -28.172 1 97.94 186 GLU A CA 1
ATOM 1367 C C . GLU A 1 186 ? -15.508 -21.781 -28.906 1 97.94 186 GLU A C 1
ATOM 1369 O O . GLU A 1 186 ? -15.398 -20.641 -29.375 1 97.94 186 GLU A O 1
ATOM 1374 N N . PRO A 1 187 ? -14.562 -22.688 -28.969 1 98.06 187 PRO A N 1
ATOM 1375 C CA . PRO A 1 187 ? -13.359 -22.344 -29.719 1 98.06 187 PRO A CA 1
ATOM 1376 C C . PRO A 1 187 ? -13.609 -22.328 -31.234 1 98.06 187 PRO A C 1
ATOM 1378 O O . PRO A 1 187 ? -14.531 -22.984 -31.719 1 98.06 187 PRO A O 1
ATOM 1381 N N . ASP A 1 188 ? -12.812 -21.531 -31.938 1 97.5 188 ASP A N 1
ATOM 1382 C CA . ASP A 1 188 ? -12.789 -21.625 -33.406 1 97.5 188 ASP A CA 1
ATOM 1383 C C . ASP A 1 188 ? -12.484 -23.062 -33.844 1 97.5 188 ASP A C 1
ATOM 1385 O O . ASP A 1 188 ? -11.438 -23.609 -33.5 1 97.5 188 ASP A O 1
ATOM 1389 N N . PRO A 1 189 ? -13.367 -23.641 -34.656 1 97.5 189 PRO A N 1
ATOM 1390 C CA . PRO A 1 189 ? -13.188 -25.031 -35.031 1 97.5 189 PRO A CA 1
ATOM 1391 C C . PRO A 1 189 ? -11.883 -25.281 -35.812 1 97.5 189 PRO A C 1
ATOM 1393 O O . PRO A 1 189 ? -11.273 -26.344 -35.688 1 97.5 189 PRO A O 1
ATOM 1396 N N . ASP A 1 190 ? -11.477 -24.328 -36.562 1 98.06 190 ASP A N 1
ATOM 1397 C CA . ASP A 1 190 ? -10.25 -24.484 -37.344 1 98.06 190 ASP A CA 1
ATOM 1398 C C . ASP A 1 190 ? -9.023 -24.5 -36.438 1 98.06 190 ASP A C 1
ATOM 1400 O O . ASP A 1 190 ? -8.117 -25.312 -36.625 1 98.06 190 ASP A O 1
ATOM 1404 N N . GLU A 1 191 ? -9.023 -23.578 -35.5 1 97.88 191 GLU A N 1
ATOM 1405 C CA . GLU A 1 191 ? -7.922 -23.547 -34.531 1 97.88 191 GLU A CA 1
ATOM 1406 C C . GLU A 1 191 ? -7.871 -24.812 -33.688 1 97.88 191 GLU A C 1
ATOM 1408 O O . GLU A 1 191 ? -6.793 -25.344 -33.406 1 97.88 191 GLU A O 1
ATOM 1413 N N . LEU A 1 192 ? -9.031 -25.266 -33.281 1 98.5 192 LEU A N 1
ATOM 1414 C CA . LEU A 1 192 ? -9.094 -26.5 -32.5 1 98.5 192 LEU A CA 1
ATOM 1415 C C . LEU A 1 192 ? -8.602 -27.688 -33.344 1 98.5 192 LEU A C 1
ATOM 1417 O O . LEU A 1 192 ? -7.824 -28.516 -32.844 1 98.5 192 LEU A O 1
ATOM 1421 N N . ALA A 1 193 ? -9.016 -27.75 -34.594 1 98.06 193 ALA A N 1
ATOM 1422 C CA . ALA A 1 193 ? -8.609 -28.844 -35.469 1 98.06 193 ALA A CA 1
ATOM 1423 C C . ALA A 1 193 ? -7.098 -28.828 -35.688 1 98.06 193 ALA A C 1
ATOM 1425 O O . ALA A 1 193 ? -6.465 -29.891 -35.75 1 98.06 193 ALA A O 1
ATOM 1426 N N . ARG A 1 194 ? -6.594 -27.688 -35.812 1 98.25 194 ARG A N 1
ATOM 1427 C CA . ARG A 1 194 ? -5.152 -27.547 -36 1 98.25 194 ARG A CA 1
ATOM 1428 C C . ARG A 1 194 ? -4.414 -28.062 -34.75 1 98.25 194 ARG A C 1
ATOM 1430 O O . ARG A 1 194 ? -3.416 -28.781 -34.875 1 98.25 194 ARG A O 1
ATOM 1437 N N . ALA A 1 195 ? -4.848 -27.688 -33.594 1 98.69 195 ALA A N 1
ATOM 1438 C CA . ALA A 1 195 ? -4.242 -28.156 -32.344 1 98.69 195 ALA A CA 1
ATOM 1439 C C . ALA A 1 195 ? -4.328 -29.672 -32.25 1 98.69 195 ALA A C 1
ATOM 1441 O O . ALA A 1 195 ? -3.348 -30.328 -31.875 1 98.69 195 ALA A O 1
ATOM 1442 N N . VAL A 1 196 ? -5.488 -30.203 -32.562 1 98 196 VAL A N 1
ATOM 1443 C CA . VAL A 1 196 ? -5.715 -31.641 -32.5 1 98 196 VAL A CA 1
ATOM 1444 C C . VAL A 1 196 ? -4.754 -32.375 -33.469 1 98 196 VAL A C 1
ATOM 1446 O O . VAL A 1 196 ? -4.137 -33.375 -33.094 1 98 196 VAL A O 1
ATOM 1449 N N . ALA A 1 197 ? -4.605 -31.875 -34.625 1 97.56 197 ALA A N 1
ATOM 1450 C CA . ALA A 1 197 ? -3.744 -32.469 -35.656 1 97.56 197 ALA A CA 1
ATOM 1451 C C . ALA A 1 197 ? -2.283 -32.438 -35.219 1 97.56 197 ALA A C 1
ATOM 1453 O O . ALA A 1 197 ? -1.55 -33.406 -35.406 1 97.56 197 ALA A O 1
ATOM 1454 N N . LEU A 1 198 ? -1.886 -31.328 -34.656 1 97.88 198 LEU A N 1
ATOM 1455 C CA . LEU A 1 198 ? -0.512 -31.188 -34.188 1 97.88 198 LEU A CA 1
ATOM 1456 C C . LEU A 1 198 ? -0.208 -32.188 -33.062 1 97.88 198 LEU A C 1
ATOM 1458 O O . LEU A 1 198 ? 0.833 -32.844 -33.094 1 97.88 198 LEU A O 1
ATOM 1462 N N . LEU A 1 199 ? -1.111 -32.344 -32.156 1 97.88 199 LEU A N 1
ATOM 1463 C CA . LEU A 1 199 ? -0.911 -33.25 -31.031 1 97.88 199 LEU A CA 1
ATOM 1464 C C . LEU A 1 199 ? -0.97 -34.719 -31.5 1 97.88 199 LEU A C 1
ATOM 1466 O O . LEU A 1 199 ? -0.24 -35.562 -30.984 1 97.88 199 LEU A O 1
ATOM 1470 N N . ALA A 1 200 ? -1.791 -34.969 -32.469 1 94.81 200 ALA A N 1
ATOM 1471 C CA . ALA A 1 200 ? -1.94 -36.312 -33 1 94.81 200 ALA A CA 1
ATOM 1472 C C . ALA A 1 200 ? -0.667 -36.781 -33.688 1 94.81 200 ALA A C 1
ATOM 1474 O O . ALA A 1 200 ? -0.336 -37.969 -33.688 1 94.81 200 ALA A O 1
ATOM 1475 N N . ARG A 1 201 ? 0.064 -35.906 -34.25 1 94.88 201 ARG A N 1
ATOM 1476 C CA . ARG A 1 201 ? 1.249 -36.25 -35.031 1 94.88 201 ARG A CA 1
ATOM 1477 C C . ARG A 1 201 ? 2.518 -36.094 -34.188 1 94.88 201 ARG A C 1
ATOM 1479 O O . ARG A 1 201 ? 3.594 -36.531 -34.594 1 94.88 201 ARG A O 1
ATOM 1486 N N . ALA A 1 202 ? 2.367 -35.531 -33.062 1 97.81 202 ALA A N 1
ATOM 1487 C CA . ALA A 1 202 ? 3.531 -35.25 -32.219 1 97.81 202 ALA A CA 1
ATOM 1488 C C . ALA A 1 202 ? 4.215 -36.531 -31.75 1 97.81 202 ALA A C 1
ATOM 1490 O O . ALA A 1 202 ? 3.543 -37.5 -31.422 1 97.81 202 ALA A O 1
ATOM 1491 N N . GLU A 1 203 ? 5.496 -36.531 -31.703 1 98.12 203 GLU A N 1
ATOM 1492 C CA . GLU A 1 203 ? 6.273 -37.625 -31.172 1 98.12 203 GLU A CA 1
ATOM 1493 C C . GLU A 1 203 ? 6.617 -37.406 -29.703 1 98.12 203 GLU A C 1
ATOM 1495 O O . GLU A 1 203 ? 6.695 -38.344 -28.922 1 98.12 203 GLU A O 1
ATOM 1500 N N . ARG A 1 204 ? 6.895 -36.156 -29.375 1 98.69 204 ARG A N 1
ATOM 1501 C CA . ARG A 1 204 ? 7.316 -35.781 -28.016 1 98.69 204 ARG A CA 1
ATOM 1502 C C . ARG A 1 204 ? 6.551 -34.562 -27.516 1 98.69 204 ARG A C 1
ATOM 1504 O O . ARG A 1 204 ? 7.137 -33.531 -27.281 1 98.69 204 ARG A O 1
ATOM 1511 N N . PRO A 1 205 ? 5.23 -34.688 -27.312 1 98.69 205 PRO A N 1
ATOM 1512 C CA . PRO A 1 205 ? 4.426 -33.562 -26.844 1 98.69 205 PRO A CA 1
ATOM 1513 C C . PRO A 1 205 ? 4.48 -33.406 -25.328 1 98.69 205 PRO A C 1
ATOM 1515 O O . PRO A 1 205 ? 4.742 -34.375 -24.594 1 98.69 205 PRO A O 1
ATOM 1518 N N . ILE A 1 206 ? 4.266 -32.219 -24.859 1 98.69 206 ILE A N 1
ATOM 1519 C CA . ILE A 1 206 ? 4.035 -31.969 -23.438 1 98.69 206 ILE A CA 1
ATOM 1520 C C . ILE A 1 206 ? 2.898 -30.969 -23.25 1 98.69 206 ILE A C 1
ATOM 1522 O O . ILE A 1 206 ? 2.65 -30.141 -24.141 1 98.69 206 ILE A O 1
ATOM 1526 N N . PHE A 1 207 ? 2.184 -31.078 -22.156 1 98.75 207 PHE A N 1
ATOM 1527 C CA . PHE A 1 207 ? 1.245 -30.062 -21.672 1 98.75 207 PHE A CA 1
ATOM 1528 C C . PHE A 1 207 ? 1.87 -29.234 -20.562 1 98.75 207 PHE A C 1
ATOM 1530 O O . PHE A 1 207 ? 2.584 -29.766 -19.703 1 98.75 207 PHE A O 1
ATOM 1537 N N . ILE A 1 208 ? 1.682 -27.969 -20.594 1 98.44 208 ILE A N 1
ATOM 1538 C CA . ILE A 1 208 ? 1.898 -27.078 -19.453 1 98.44 208 ILE A CA 1
ATOM 1539 C C . ILE A 1 208 ? 0.569 -26.469 -19.016 1 98.44 208 ILE A C 1
ATOM 1541 O O . ILE A 1 208 ? -0.045 -25.688 -19.766 1 98.44 208 ILE A O 1
ATOM 1545 N N . ALA A 1 209 ? 0.147 -26.844 -17.859 1 98.25 209 ALA A N 1
ATOM 1546 C CA . ALA A 1 209 ? -1.15 -26.422 -17.328 1 98.25 209 ALA A CA 1
ATOM 1547 C C . ALA A 1 209 ? -1.007 -25.219 -16.422 1 98.25 209 ALA A C 1
ATOM 1549 O O . ALA A 1 209 ? -0.296 -25.281 -15.406 1 98.25 209 ALA A O 1
ATOM 1550 N N . GLY A 1 210 ? -1.727 -24.109 -16.75 1 97.62 210 GLY A N 1
ATOM 1551 C CA . GLY A 1 210 ? -1.63 -22.891 -15.977 1 97.62 210 GLY A CA 1
ATOM 1552 C C . GLY A 1 210 ? -2.807 -22.672 -15.047 1 97.62 210 GLY A C 1
ATOM 1553 O O . GLY A 1 210 ? -3.613 -23.578 -14.836 1 97.62 210 GLY A O 1
ATOM 1554 N N . SER A 1 211 ? -2.879 -21.5 -14.477 1 97.56 211 SER A N 1
ATOM 1555 C CA . SER A 1 211 ? -3.824 -21.156 -13.414 1 97.56 211 SER A CA 1
ATOM 1556 C C . SER A 1 211 ? -5.262 -21.188 -13.93 1 97.56 211 SER A C 1
ATOM 1558 O O . SER A 1 211 ? -6.184 -21.531 -13.195 1 97.56 211 SER A O 1
ATOM 1560 N N . ASP A 1 212 ? -5.449 -20.906 -15.203 1 97.94 212 ASP A N 1
ATOM 1561 C CA . ASP A 1 212 ? -6.805 -20.828 -15.727 1 97.94 212 ASP A CA 1
ATOM 1562 C C . ASP A 1 212 ? -7.43 -22.219 -15.852 1 97.94 212 ASP A C 1
ATOM 1564 O O . ASP A 1 212 ? -8.648 -22.344 -15.992 1 97.94 212 ASP A O 1
ATOM 1568 N N . VAL A 1 213 ? -6.562 -23.266 -15.859 1 98.38 213 VAL A N 1
ATOM 1569 C CA . VAL A 1 213 ? -7.098 -24.625 -15.859 1 98.38 213 VAL A CA 1
ATOM 1570 C C . VAL A 1 213 ? -7.91 -24.859 -14.586 1 98.38 213 VAL A C 1
ATOM 1572 O O . VAL A 1 213 ? -9.016 -25.406 -14.641 1 98.38 213 VAL A O 1
ATOM 1575 N N . TYR A 1 214 ? -7.348 -24.375 -13.492 1 97.75 214 TYR A N 1
ATOM 1576 C CA . TYR A 1 214 ? -8.07 -24.5 -12.234 1 97.75 214 TYR A CA 1
ATOM 1577 C C . TYR A 1 214 ? -9.227 -23.516 -12.164 1 97.75 214 TYR A C 1
ATOM 1579 O O . TYR A 1 214 ? -10.367 -23.906 -11.922 1 97.75 214 TYR A O 1
ATOM 1587 N N . THR A 1 215 ? -8.945 -22.281 -12.43 1 95.94 215 THR A N 1
ATOM 1588 C CA . THR A 1 215 ? -9.93 -21.219 -12.227 1 95.94 215 THR A CA 1
ATOM 1589 C C . THR A 1 215 ? -11.094 -21.391 -13.203 1 95.94 215 THR A C 1
ATOM 1591 O O . THR A 1 215 ? -12.227 -21 -12.898 1 95.94 215 THR A O 1
ATOM 1594 N N . GLY A 1 216 ? -10.781 -22.016 -14.312 1 96.5 216 GLY A N 1
ATOM 1595 C CA . GLY A 1 216 ? -11.812 -22.25 -15.312 1 96.5 216 GLY A CA 1
ATOM 1596 C C . GLY A 1 216 ? -12.5 -23.594 -15.148 1 96.5 216 GLY A C 1
ATOM 1597 O O . GLY A 1 216 ? -13.258 -24.016 -16.031 1 96.5 216 GLY A O 1
ATOM 1598 N N . ASP A 1 217 ? -12.203 -24.312 -14.047 1 97.19 217 ASP A N 1
ATOM 1599 C CA . ASP A 1 217 ? -12.812 -25.609 -13.719 1 97.19 217 ASP A CA 1
ATOM 1600 C C . ASP A 1 217 ? -12.531 -26.641 -14.805 1 97.19 217 ASP A C 1
ATOM 1602 O O . ASP A 1 217 ? -13.414 -27.406 -15.188 1 97.19 217 ASP A O 1
ATOM 1606 N N . ALA A 1 218 ? -11.328 -26.609 -15.305 1 98.38 218 ALA A N 1
ATOM 1607 C CA . ALA A 1 218 ? -10.992 -27.469 -16.438 1 98.38 218 ALA A CA 1
ATOM 1608 C C . ALA A 1 218 ? -10.031 -28.578 -16.031 1 98.38 218 ALA A C 1
ATOM 1610 O O . ALA A 1 218 ? -9.398 -29.203 -16.891 1 98.38 218 ALA A O 1
ATOM 1611 N N . VAL A 1 219 ? -9.898 -28.859 -14.758 1 98.38 219 VAL A N 1
ATOM 1612 C CA . VAL A 1 219 ? -8.945 -29.828 -14.25 1 98.38 219 VAL A CA 1
ATOM 1613 C C . VAL A 1 219 ? -9.297 -31.219 -14.781 1 98.38 219 VAL A C 1
ATOM 1615 O O . VAL A 1 219 ? -8.43 -31.938 -15.281 1 98.38 219 VAL A O 1
ATOM 1618 N N . ALA A 1 220 ? -10.539 -31.625 -14.688 1 98.25 220 ALA A N 1
ATOM 1619 C CA . ALA A 1 220 ? -10.977 -32.938 -15.156 1 98.25 220 ALA A CA 1
ATOM 1620 C C . ALA A 1 220 ? -10.758 -33.094 -16.656 1 98.25 220 ALA A C 1
ATOM 1622 O O . ALA A 1 220 ? -10.312 -34.156 -17.125 1 98.25 220 ALA A O 1
ATOM 1623 N N . ALA A 1 221 ? -11.062 -32.031 -17.391 1 98.69 221 ALA A N 1
ATOM 1624 C CA . ALA A 1 221 ? -10.883 -32.062 -18.844 1 98.69 221 ALA A CA 1
ATOM 1625 C C . ALA A 1 221 ? -9.414 -32.188 -19.203 1 98.69 221 ALA A C 1
ATOM 1627 O O . ALA A 1 221 ? -9.07 -32.906 -20.156 1 98.69 221 ALA A O 1
ATOM 1628 N N . LEU A 1 222 ? -8.539 -31.5 -18.484 1 98.69 222 LEU A N 1
ATOM 1629 C CA . LEU A 1 222 ? -7.105 -31.641 -18.719 1 98.69 222 LEU A CA 1
ATOM 1630 C C . LEU A 1 222 ? -6.645 -33.062 -18.484 1 98.69 222 LEU A C 1
ATOM 1632 O O . LEU A 1 222 ? -5.859 -33.594 -19.281 1 98.69 222 LEU A O 1
ATOM 1636 N N . ARG A 1 223 ? -7.082 -33.656 -17.391 1 98.12 223 ARG A N 1
ATOM 1637 C CA . ARG A 1 223 ? -6.711 -35.031 -17.062 1 98.12 223 ARG A CA 1
ATOM 1638 C C . ARG A 1 223 ? -7.148 -36 -18.172 1 98.12 223 ARG A C 1
ATOM 1640 O O . ARG A 1 223 ? -6.367 -36.844 -18.594 1 98.12 223 ARG A O 1
ATOM 1647 N N . GLU A 1 224 ? -8.352 -35.812 -18.641 1 98.31 224 GLU A N 1
ATOM 1648 C CA . GLU A 1 224 ? -8.883 -36.656 -19.703 1 98.31 224 GLU A CA 1
ATOM 1649 C C . GLU A 1 224 ? -8.07 -36.5 -20.984 1 98.31 224 GLU A C 1
ATOM 1651 O O . GLU A 1 224 ? -7.758 -37.5 -21.641 1 98.31 224 GLU A O 1
ATOM 1656 N N . ALA A 1 225 ? -7.766 -35.312 -21.312 1 98.5 225 ALA A N 1
ATOM 1657 C CA . ALA A 1 225 ? -6.977 -35.062 -22.516 1 98.5 225 ALA A CA 1
ATOM 1658 C C . ALA A 1 225 ? -5.586 -35.688 -22.391 1 98.5 225 ALA A C 1
ATOM 1660 O O . ALA A 1 225 ? -5.098 -36.312 -23.328 1 98.5 225 ALA A O 1
ATOM 1661 N N . ALA A 1 226 ? -4.945 -35.469 -21.266 1 98.44 226 ALA A N 1
ATOM 1662 C CA . ALA A 1 226 ? -3.609 -36 -21.031 1 98.44 226 ALA A CA 1
ATOM 1663 C C . ALA A 1 226 ? -3.609 -37.531 -21.125 1 98.44 226 ALA A C 1
ATOM 1665 O O . ALA A 1 226 ? -2.717 -38.125 -21.734 1 98.44 226 ALA A O 1
ATOM 1666 N N . GLU A 1 227 ? -4.594 -38.156 -20.562 1 97.94 227 GLU A N 1
ATOM 1667 C CA . GLU A 1 227 ? -4.688 -39.625 -20.531 1 97.94 227 GLU A CA 1
ATOM 1668 C C . GLU A 1 227 ? -5.004 -40.188 -21.906 1 97.94 227 GLU A C 1
ATOM 1670 O O . GLU A 1 227 ? -4.445 -41.219 -22.312 1 97.94 227 GLU A O 1
ATOM 1675 N N . ALA A 1 228 ? -5.918 -39.5 -22.578 1 97.62 228 ALA A N 1
ATOM 1676 C CA . ALA A 1 228 ? -6.281 -39.969 -23.922 1 97.62 228 ALA A CA 1
ATOM 1677 C C . ALA A 1 228 ? -5.09 -39.875 -24.859 1 97.62 228 ALA A C 1
ATOM 1679 O O . ALA A 1 228 ? -4.879 -40.781 -25.688 1 97.62 228 ALA A O 1
ATOM 1680 N N . LEU A 1 229 ? -4.312 -38.812 -24.719 1 97.69 229 LEU A N 1
ATOM 1681 C CA . LEU A 1 229 ? -3.227 -38.562 -25.656 1 97.69 229 LEU A CA 1
ATOM 1682 C C . LEU A 1 229 ? -1.901 -39.094 -25.109 1 97.69 229 LEU A C 1
ATOM 1684 O O . LEU A 1 229 ? -0.895 -39.094 -25.812 1 97.69 229 LEU A O 1
ATOM 1688 N N . GLN A 1 230 ? -1.924 -39.469 -23.844 1 97.81 230 GLN A N 1
ATOM 1689 C CA . GLN A 1 230 ? -0.724 -39.938 -23.141 1 97.81 230 GLN A CA 1
ATOM 1690 C C . GLN A 1 230 ? 0.385 -38.875 -23.219 1 97.81 230 GLN A C 1
ATOM 1692 O O . GLN A 1 230 ? 1.514 -39.188 -23.609 1 97.81 230 GLN A O 1
ATOM 1697 N N . VAL A 1 231 ? 0.052 -37.719 -22.906 1 98.5 231 VAL A N 1
ATOM 1698 C CA . VAL A 1 231 ? 0.963 -36.562 -22.969 1 98.5 231 VAL A CA 1
ATOM 1699 C C . VAL A 1 231 ? 1.406 -36.188 -21.562 1 98.5 231 VAL A C 1
ATOM 1701 O O . VAL A 1 231 ? 0.572 -36 -20.672 1 98.5 231 VAL A O 1
ATOM 1704 N N . PRO A 1 232 ? 2.785 -36.062 -21.266 1 98.62 232 PRO A N 1
ATOM 1705 C CA . PRO A 1 232 ? 3.264 -35.562 -19.969 1 98.62 232 PRO A CA 1
ATOM 1706 C C . PRO A 1 232 ? 2.719 -34.188 -19.641 1 98.62 232 PRO A C 1
ATOM 1708 O O . PRO A 1 232 ? 2.607 -33.312 -20.531 1 98.62 232 PRO A O 1
ATOM 1711 N N . VAL A 1 233 ? 2.42 -34 -18.344 1 98.56 233 VAL A N 1
ATOM 1712 C CA . VAL A 1 233 ? 1.842 -32.75 -17.906 1 98.56 233 VAL A CA 1
ATOM 1713 C C . VAL A 1 233 ? 2.77 -32.062 -16.891 1 98.56 233 VAL A C 1
ATOM 1715 O O . VAL A 1 233 ? 3.182 -32.688 -15.906 1 98.56 233 VAL A O 1
ATOM 1718 N N . PHE A 1 234 ? 3.133 -30.875 -17.188 1 97.56 234 PHE A N 1
ATOM 1719 C CA . PHE A 1 234 ? 3.768 -29.953 -16.25 1 97.56 234 PHE A CA 1
ATOM 1720 C C . PHE A 1 234 ? 2.795 -28.859 -15.82 1 97.56 234 PHE A C 1
ATOM 1722 O O . PHE A 1 234 ? 1.837 -28.562 -16.531 1 97.56 234 PHE A O 1
ATOM 1729 N N . ALA A 1 235 ? 2.998 -28.359 -14.641 1 95.5 235 ALA A N 1
ATOM 1730 C CA . ALA A 1 235 ? 2.025 -27.391 -14.148 1 95.5 235 ALA A CA 1
ATOM 1731 C C . ALA A 1 235 ? 2.721 -26.125 -13.656 1 95.5 235 ALA A C 1
ATOM 1733 O O . ALA A 1 235 ? 3.908 -26.141 -13.328 1 95.5 235 ALA A O 1
ATOM 1734 N N . ASN A 1 236 ? 2.029 -25.016 -13.656 1 90.88 236 ASN A N 1
ATOM 1735 C CA . ASN A 1 236 ? 2.422 -23.688 -13.18 1 90.88 236 ASN A CA 1
ATOM 1736 C C . ASN A 1 236 ? 1.31 -23.031 -12.367 1 90.88 236 ASN A C 1
ATOM 1738 O O . ASN A 1 236 ? 0.126 -23.234 -12.648 1 90.88 236 ASN A O 1
ATOM 1742 N N . GLY A 1 237 ? 1.759 -22.281 -11.328 1 93.19 237 GLY A N 1
ATOM 1743 C CA . GLY A 1 237 ? 0.779 -21.531 -10.555 1 93.19 237 GLY A CA 1
ATOM 1744 C C . GLY A 1 237 ? -0.309 -22.422 -9.969 1 93.19 237 GLY A C 1
ATOM 1745 O O . GLY A 1 237 ? -0.017 -23.438 -9.336 1 93.19 237 GLY A O 1
ATOM 1746 N N . MET A 1 238 ? -1.582 -22.016 -10.18 1 95 238 MET A N 1
ATOM 1747 C CA . MET A 1 238 ? -2.703 -22.766 -9.602 1 95 238 MET A CA 1
ATOM 1748 C C . MET A 1 238 ? -3.041 -23.984 -10.453 1 95 238 MET A C 1
ATOM 1750 O O . MET A 1 238 ? -3.949 -24.75 -10.117 1 95 238 MET A O 1
ATOM 1754 N N . GLY A 1 239 ? -2.312 -24.156 -11.555 1 96.25 239 GLY A N 1
ATOM 1755 C CA . GLY A 1 239 ? -2.391 -25.422 -12.266 1 96.25 239 GLY A CA 1
ATOM 1756 C C . GLY A 1 239 ? -1.774 -26.578 -11.492 1 96.25 239 GLY A C 1
ATOM 1757 O O . GLY A 1 239 ? -2.059 -27.75 -11.781 1 96.25 239 GLY A O 1
ATOM 1758 N N . ARG A 1 240 ? -0.933 -26.203 -10.586 1 95.31 240 ARG A N 1
ATOM 1759 C CA . ARG A 1 240 ? -0.329 -27.234 -9.742 1 95.31 240 ARG A CA 1
ATOM 1760 C C . ARG A 1 240 ? -1.398 -28.047 -9.016 1 95.31 240 ARG A C 1
ATOM 1762 O O . ARG A 1 240 ? -2.379 -27.484 -8.516 1 95.31 240 ARG A O 1
ATOM 1769 N N . GLY A 1 241 ? -1.232 -29.328 -9.023 1 93.88 241 GLY A N 1
ATOM 1770 C CA . GLY A 1 241 ? -2.199 -30.219 -8.391 1 93.88 241 GLY A CA 1
ATOM 1771 C C . GLY A 1 241 ? -3.264 -30.719 -9.352 1 93.88 241 GLY A C 1
ATOM 1772 O O . GLY A 1 241 ? -4.098 -31.547 -8.977 1 93.88 241 GLY A O 1
ATOM 1773 N N . ALA A 1 242 ? -3.197 -30.219 -10.641 1 95.38 242 ALA A N 1
ATOM 1774 C CA . ALA A 1 242 ? -4.184 -30.688 -11.609 1 95.38 242 ALA A CA 1
ATOM 1775 C C . ALA A 1 242 ? -4.113 -32.188 -11.781 1 95.38 242 ALA A C 1
ATOM 1777 O O . ALA A 1 242 ? -5.141 -32.875 -11.938 1 95.38 242 ALA A O 1
ATOM 1778 N N . LEU A 1 243 ? -2.904 -32.688 -11.891 1 95.38 243 LEU A N 1
ATOM 1779 C CA . LEU A 1 243 ? -2.656 -34.125 -11.719 1 95.38 243 LEU A CA 1
ATOM 1780 C C . LEU A 1 243 ? -1.974 -34.375 -10.383 1 95.38 243 LEU A C 1
ATOM 1782 O O . LEU A 1 243 ? -0.998 -33.719 -10.031 1 95.38 243 LEU A O 1
ATOM 1786 N N . PRO A 1 244 ? -2.539 -35.188 -9.578 1 91.06 244 PRO A N 1
ATOM 1787 C CA . PRO A 1 244 ? -1.923 -35.469 -8.281 1 91.06 244 PRO A CA 1
ATOM 1788 C C . PRO A 1 244 ? -0.51 -36.031 -8.398 1 91.06 244 PRO A C 1
ATOM 1790 O O . PRO A 1 244 ? -0.155 -36.594 -9.438 1 91.06 244 PRO A O 1
ATOM 1793 N N . PRO A 1 245 ? 0.084 -35.875 -7.199 1 88.06 245 PRO A N 1
ATOM 1794 C CA . PRO A 1 245 ? 1.411 -36.5 -7.188 1 88.06 245 PRO A CA 1
ATOM 1795 C C . PRO A 1 245 ? 1.357 -38 -7.383 1 88.06 245 PRO A C 1
ATOM 1797 O O . PRO A 1 245 ? 0.474 -38.688 -6.84 1 88.06 245 PRO A O 1
ATOM 1800 N N . GLY A 1 246 ? 2.09 -38.625 -8.2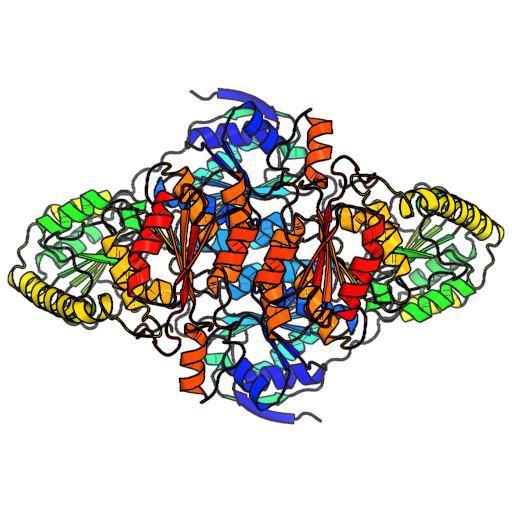34 1 90.62 246 GLY A N 1
ATOM 1801 C CA . GLY A 1 246 ? 2.104 -40.062 -8.484 1 90.62 246 GLY A CA 1
ATOM 1802 C C . GLY A 1 246 ? 1.437 -40.438 -9.797 1 90.62 246 GLY A C 1
ATOM 1803 O O . GLY A 1 246 ? 1.622 -41.531 -10.289 1 90.62 246 GLY A O 1
ATOM 1804 N N . HIS A 1 247 ? 0.559 -39.5 -10.242 1 95.81 247 HIS A N 1
ATOM 1805 C CA . HIS A 1 247 ? -0.013 -39.781 -11.555 1 95.81 247 HIS A CA 1
ATOM 1806 C C . HIS A 1 247 ? 1.079 -40.031 -12.594 1 95.81 247 HIS A C 1
ATOM 1808 O O . HIS A 1 247 ? 2.076 -39.312 -12.633 1 95.81 247 HIS A O 1
ATOM 1814 N N . PRO A 1 248 ? 0.942 -41 -13.383 1 96.88 248 PRO A N 1
ATOM 1815 C CA . PRO A 1 248 ? 2.008 -41.406 -14.312 1 96.88 248 PRO A CA 1
ATOM 1816 C C . PRO A 1 248 ? 2.365 -40.281 -15.305 1 96.88 248 PRO A C 1
ATOM 1818 O O . PRO A 1 248 ? 3.49 -40.25 -15.805 1 96.88 248 PRO A O 1
ATOM 1821 N N . LEU A 1 249 ? 1.474 -39.375 -15.555 1 98.38 249 LEU A N 1
ATOM 1822 C CA . LEU A 1 249 ? 1.718 -38.344 -16.562 1 98.38 249 LEU A CA 1
ATOM 1823 C C . LEU A 1 249 ? 2.072 -37.031 -15.891 1 98.38 249 LEU A C 1
ATOM 1825 O O . LEU A 1 249 ? 2.246 -36 -16.562 1 98.38 249 LEU A O 1
ATOM 1829 N N . ALA A 1 250 ? 2.139 -37.031 -14.531 1 97.5 250 ALA A N 1
ATOM 1830 C CA . ALA A 1 250 ? 2.494 -35.812 -13.797 1 97.5 250 ALA A CA 1
ATOM 1831 C C . ALA A 1 250 ? 4.008 -35.688 -13.664 1 97.5 250 ALA A C 1
ATOM 1833 O O . ALA A 1 250 ? 4.68 -36.594 -13.188 1 97.5 250 ALA A O 1
ATOM 1834 N N . PHE A 1 251 ? 4.559 -34.594 -14.148 1 97.12 251 PHE A N 1
ATOM 1835 C CA . PHE A 1 251 ? 5.988 -34.312 -14.07 1 97.12 251 PHE A CA 1
ATOM 1836 C C . PHE A 1 251 ? 6.238 -32.906 -13.484 1 97.12 251 PHE A C 1
ATOM 1838 O O . PHE A 1 251 ? 5.402 -32.031 -13.617 1 97.12 251 PHE A O 1
ATOM 1845 N N . ALA A 1 252 ? 7.332 -32.75 -12.789 1 94.31 252 ALA A N 1
ATOM 1846 C CA . ALA A 1 252 ? 7.684 -31.469 -12.188 1 94.31 252 ALA A CA 1
ATOM 1847 C C . ALA A 1 252 ? 9.164 -31.172 -12.367 1 94.31 252 ALA A C 1
ATOM 1849 O O . ALA A 1 252 ? 9.539 -30.031 -12.68 1 94.31 252 ALA A O 1
ATOM 1850 N N . ARG A 1 253 ? 10.008 -32.156 -12.359 1 94.75 253 ARG A N 1
ATOM 1851 C CA . ARG A 1 253 ? 11.453 -31.969 -12.32 1 94.75 253 ARG A CA 1
ATOM 1852 C C . ARG A 1 253 ? 12.062 -32.094 -13.719 1 94.75 253 ARG A C 1
ATOM 1854 O O . ARG A 1 253 ? 13.141 -31.547 -13.969 1 94.75 253 ARG A O 1
ATOM 1861 N N . ALA A 1 254 ? 11.359 -32.719 -14.57 1 96.81 254 ALA A N 1
ATOM 1862 C CA . ALA A 1 254 ? 11.906 -33 -15.891 1 96.81 254 ALA A CA 1
ATOM 1863 C C . ALA A 1 254 ? 11.57 -31.875 -16.875 1 96.81 254 ALA A C 1
ATOM 1865 O O . ALA A 1 254 ? 11.641 -32.062 -18.094 1 96.81 254 ALA A O 1
ATOM 1866 N N . ARG A 1 255 ? 11.172 -30.766 -16.391 1 95.19 255 ARG A N 1
ATOM 1867 C CA . ARG A 1 255 ? 10.664 -29.688 -17.234 1 95.19 255 ARG A CA 1
ATOM 1868 C C . ARG A 1 255 ? 11.711 -29.266 -18.266 1 95.19 255 ARG A C 1
ATOM 1870 O O . ARG A 1 255 ? 11.398 -29.109 -19.438 1 95.19 255 ARG A O 1
ATOM 1877 N N . LYS A 1 256 ? 12.977 -29 -17.828 1 94.12 256 LYS A N 1
ATOM 1878 C CA . LYS A 1 256 ? 14.031 -28.562 -18.734 1 94.12 256 LYS A CA 1
ATOM 1879 C C . LYS A 1 256 ? 14.242 -29.578 -19.859 1 94.12 256 LYS A C 1
ATOM 1881 O O . LYS A 1 256 ? 14.312 -29.219 -21.031 1 94.12 256 LYS A O 1
ATOM 1886 N N . ALA A 1 257 ? 14.328 -30.812 -19.484 1 96.5 257 ALA A N 1
ATOM 1887 C CA . ALA A 1 257 ? 14.492 -31.891 -20.453 1 96.5 257 ALA A CA 1
ATOM 1888 C C . ALA A 1 257 ? 13.297 -31.969 -21.406 1 96.5 257 ALA A C 1
ATOM 1890 O O . ALA A 1 257 ? 13.461 -32.188 -22.594 1 96.5 257 ALA A O 1
ATOM 1891 N N . ALA A 1 258 ? 12.141 -31.844 -20.812 1 97.75 258 ALA A N 1
ATOM 1892 C CA . ALA A 1 258 ? 10.914 -31.906 -21.609 1 97.75 258 ALA A CA 1
ATOM 1893 C C . ALA A 1 258 ? 10.867 -30.766 -22.625 1 97.75 258 ALA A C 1
ATOM 1895 O O . ALA A 1 258 ? 10.547 -31 -23.797 1 97.75 258 ALA A O 1
ATOM 1896 N N . LEU A 1 259 ? 11.18 -29.562 -22.203 1 96.19 259 LEU A N 1
ATOM 1897 C CA . LEU A 1 259 ? 11.102 -28.391 -23.078 1 96.19 259 LEU A CA 1
ATOM 1898 C C . LEU A 1 259 ? 12.164 -28.469 -24.172 1 96.19 259 LEU A C 1
ATOM 1900 O O . LEU A 1 259 ? 11.93 -28.016 -25.297 1 96.19 259 LEU A O 1
ATOM 1904 N N . THR A 1 260 ? 13.312 -28.969 -23.875 1 94.94 260 THR A N 1
ATOM 1905 C CA . THR A 1 260 ? 14.398 -29.078 -24.844 1 94.94 260 THR A CA 1
ATOM 1906 C C . THR A 1 260 ? 14.109 -30.172 -25.859 1 94.94 260 THR A C 1
ATOM 1908 O O . THR A 1 260 ? 14.484 -30.062 -27.031 1 94.94 260 THR A O 1
ATOM 1911 N N . GLY A 1 261 ? 13.453 -31.172 -25.484 1 96.81 261 GLY A N 1
ATOM 1912 C CA . GLY A 1 261 ? 13.289 -32.344 -26.344 1 96.81 261 GLY A CA 1
ATOM 1913 C C . GLY A 1 261 ? 11.953 -32.375 -27.062 1 96.81 261 GLY A C 1
ATOM 1914 O O . GLY A 1 261 ? 11.797 -33.094 -28.047 1 96.81 261 GLY A O 1
ATOM 1915 N N . ALA A 1 262 ? 11.016 -31.594 -26.656 1 98.38 262 ALA A N 1
ATOM 1916 C CA . ALA A 1 262 ? 9.656 -31.672 -27.172 1 98.38 262 ALA A CA 1
ATOM 1917 C C . ALA A 1 262 ? 9.602 -31.203 -28.625 1 98.38 262 ALA A C 1
ATOM 1919 O O . ALA A 1 262 ? 10.336 -30.297 -29.016 1 98.38 262 ALA A O 1
ATOM 1920 N N . ASP A 1 263 ? 8.773 -31.828 -29.391 1 98.56 263 ASP A N 1
ATOM 1921 C CA . ASP A 1 263 ? 8.492 -31.344 -30.75 1 98.56 263 ASP A CA 1
ATOM 1922 C C . ASP A 1 263 ? 7.207 -30.516 -30.766 1 98.56 263 ASP A C 1
ATOM 1924 O O . ASP A 1 263 ? 6.984 -29.734 -31.688 1 98.56 263 ASP A O 1
ATOM 1928 N N . VAL A 1 264 ? 6.301 -30.672 -29.734 1 98.69 264 VAL A N 1
ATOM 1929 C CA . VAL A 1 264 ? 5.105 -29.859 -29.547 1 98.69 264 VAL A CA 1
ATOM 1930 C C . VAL A 1 264 ? 4.961 -29.484 -28.078 1 98.69 264 VAL A C 1
ATOM 1932 O O . VAL A 1 264 ? 4.984 -30.344 -27.203 1 98.69 264 VAL A O 1
ATOM 1935 N N . VAL A 1 265 ? 4.891 -28.234 -27.734 1 98.69 265 VAL A N 1
ATOM 1936 C CA . VAL A 1 265 ? 4.605 -27.703 -26.406 1 98.69 265 VAL A CA 1
ATOM 1937 C C . VAL A 1 265 ? 3.227 -27.062 -26.391 1 98.69 265 VAL A C 1
ATOM 1939 O O . VAL A 1 265 ? 3.002 -26.047 -27.047 1 98.69 265 VAL A O 1
ATOM 1942 N N . CYS A 1 266 ? 2.309 -27.625 -25.688 1 98.81 266 CYS A N 1
ATOM 1943 C CA . CYS A 1 266 ? 0.951 -27.109 -25.562 1 98.81 266 CYS A CA 1
ATOM 1944 C C . CYS A 1 266 ? 0.741 -26.438 -24.203 1 98.81 266 CYS A C 1
ATOM 1946 O O . CYS A 1 266 ? 0.624 -27.109 -23.188 1 98.81 266 CYS A O 1
ATOM 1948 N N . VAL A 1 267 ? 0.701 -25.125 -24.188 1 98.69 267 VAL A N 1
ATOM 1949 C CA . VAL A 1 267 ? 0.5 -24.328 -22.984 1 98.69 267 VAL A CA 1
ATOM 1950 C C . VAL A 1 267 ? -0.981 -24 -22.828 1 98.69 267 VAL A C 1
ATOM 1952 O O . VAL A 1 267 ? -1.583 -23.391 -23.703 1 98.69 267 VAL A O 1
ATOM 1955 N N . VAL A 1 268 ? -1.538 -24.422 -21.703 1 98.75 268 VAL A N 1
ATOM 1956 C CA . VAL A 1 268 ? -2.979 -24.297 -21.516 1 98.75 268 VAL A CA 1
ATOM 1957 C C . VAL A 1 268 ? -3.266 -23.391 -20.328 1 98.75 268 VAL A C 1
ATOM 1959 O O . VAL A 1 268 ? -2.906 -23.703 -19.188 1 98.75 268 VAL A O 1
ATOM 1962 N N . GLY A 1 269 ? -3.914 -22.266 -20.578 1 98.19 269 GLY A N 1
ATOM 1963 C CA . GLY A 1 269 ? -4.492 -21.469 -19.516 1 98.19 269 GLY A CA 1
ATOM 1964 C C . GLY A 1 269 ? -3.465 -20.641 -18.766 1 98.19 269 GLY A C 1
ATOM 1965 O O . GLY A 1 269 ? -3.586 -20.438 -17.547 1 98.19 269 GLY A O 1
ATOM 1966 N N . THR A 1 270 ? -2.371 -20.234 -19.328 1 97.5 270 THR A N 1
ATOM 1967 C CA . THR A 1 270 ? -1.374 -19.344 -18.734 1 97.5 270 THR A CA 1
ATOM 1968 C C . THR A 1 270 ? -0.617 -18.594 -19.828 1 97.5 270 THR A C 1
ATOM 1970 O O . THR A 1 270 ? -0.467 -19.094 -20.953 1 97.5 270 THR A O 1
ATOM 1973 N N . PRO A 1 271 ? -0.193 -17.359 -19.594 1 96.38 271 PRO A N 1
ATOM 1974 C CA . PRO A 1 271 ? 0.54 -16.594 -20.594 1 96.38 271 PRO A CA 1
ATOM 1975 C C . PRO A 1 271 ? 1.929 -17.172 -20.875 1 96.38 271 PRO A C 1
ATOM 1977 O O . PRO A 1 271 ? 2.502 -17.859 -20.031 1 96.38 271 PRO A O 1
ATOM 1980 N N . LEU A 1 272 ? 2.426 -16.859 -22.094 1 97.12 272 LEU A N 1
ATOM 1981 C CA . LEU A 1 272 ? 3.812 -17.156 -22.438 1 97.12 272 LEU A CA 1
ATOM 1982 C C . LEU A 1 272 ? 4.742 -16.062 -21.953 1 97.12 272 LEU A C 1
ATOM 1984 O O . LEU A 1 272 ? 5.379 -15.375 -22.766 1 97.12 272 LEU A O 1
ATOM 1988 N N . ASP A 1 273 ? 4.875 -15.938 -20.625 1 96 273 ASP A N 1
ATOM 1989 C CA . ASP A 1 273 ? 5.633 -14.844 -20.031 1 96 273 ASP A CA 1
ATOM 1990 C C . ASP A 1 273 ? 7.02 -15.32 -19.578 1 96 273 ASP A C 1
ATOM 1992 O O . ASP A 1 273 ? 7.5 -16.359 -20.047 1 96 273 ASP A O 1
ATOM 1996 N N . PHE A 1 274 ? 7.711 -14.516 -18.719 1 94.75 274 PHE A N 1
ATOM 1997 C CA . PHE A 1 274 ? 9.094 -14.766 -18.344 1 94.75 274 PHE A CA 1
ATOM 1998 C C . PHE A 1 274 ? 9.227 -16.125 -17.672 1 94.75 274 PHE A C 1
ATOM 2000 O O . PHE A 1 274 ? 10.273 -16.781 -17.75 1 94.75 274 PHE A O 1
ATOM 2007 N N . ARG A 1 275 ? 8.164 -16.766 -17.188 1 93.5 275 ARG A N 1
ATOM 2008 C CA . ARG A 1 275 ? 8.188 -18.047 -16.484 1 93.5 275 ARG A CA 1
ATOM 2009 C C . ARG A 1 275 ? 8.258 -19.203 -17.484 1 93.5 275 ARG A C 1
ATOM 2011 O O . ARG A 1 275 ? 8.625 -20.328 -17.109 1 93.5 275 ARG A O 1
ATOM 2018 N N . LEU A 1 276 ? 7.812 -18.859 -18.672 1 95.06 276 LEU A N 1
ATOM 2019 C CA . LEU A 1 276 ? 7.77 -19.891 -19.688 1 95.06 276 LEU A CA 1
ATOM 2020 C C . LEU A 1 276 ? 8.672 -19.547 -20.875 1 95.06 276 LEU A C 1
ATOM 2022 O O . LEU A 1 276 ? 8.383 -19.906 -22.016 1 95.06 276 LEU A O 1
ATOM 2026 N N . GLY A 1 277 ? 9.672 -18.766 -20.547 1 94 277 GLY A N 1
ATOM 2027 C CA . GLY A 1 277 ? 10.656 -18.422 -21.562 1 94 277 GLY A CA 1
ATOM 2028 C C . GLY A 1 277 ? 10.078 -17.625 -22.719 1 94 277 GLY A C 1
ATOM 2029 O O . GLY A 1 277 ? 10.547 -17.734 -23.859 1 94 277 GLY A O 1
ATOM 2030 N N . PHE A 1 278 ? 8.984 -16.969 -22.5 1 95.94 278 PHE A N 1
ATOM 2031 C CA . PHE A 1 278 ? 8.305 -16.109 -23.469 1 95.94 278 PHE A CA 1
ATOM 2032 C C . PHE A 1 278 ? 7.844 -16.906 -24.672 1 95.94 278 PHE A C 1
ATOM 2034 O O . PHE A 1 278 ? 7.727 -16.359 -25.781 1 95.94 278 PHE A O 1
ATOM 2041 N N . GLY A 1 279 ? 7.75 -18.234 -24.531 1 95.5 279 GLY A N 1
ATOM 2042 C CA . GLY A 1 279 ? 7.242 -19.094 -25.594 1 95.5 279 GLY A CA 1
ATOM 2043 C C . GLY A 1 279 ? 8.32 -19.562 -26.547 1 95.5 279 GLY A C 1
ATOM 2044 O O . GLY A 1 279 ? 8.023 -20.172 -27.594 1 95.5 279 GLY A O 1
ATOM 2045 N N . ASP A 1 280 ? 9.523 -19.312 -26.219 1 94.62 280 ASP A N 1
ATOM 2046 C CA . ASP A 1 280 ? 10.633 -19.766 -27.047 1 94.62 280 ASP A CA 1
ATOM 2047 C C . ASP A 1 280 ? 11.117 -21.141 -26.594 1 94.62 280 ASP A C 1
ATOM 2049 O O . ASP A 1 280 ? 11.828 -21.266 -25.594 1 94.62 280 ASP A O 1
ATOM 2053 N N . TYR A 1 281 ? 10.781 -22.172 -27.438 1 95.81 281 TYR A N 1
ATOM 2054 C CA . TYR A 1 281 ? 11.148 -23.547 -27.125 1 95.81 281 TYR A CA 1
ATOM 2055 C C . TYR A 1 281 ? 11.93 -24.172 -28.281 1 95.81 281 TYR A C 1
ATOM 2057 O O . TYR A 1 281 ? 11.75 -25.344 -28.594 1 95.81 281 TYR A O 1
ATOM 2065 N N . GLY A 1 282 ? 12.695 -23.344 -28.969 1 94.31 282 GLY A N 1
ATOM 2066 C CA . GLY A 1 282 ? 13.5 -23.828 -30.078 1 94.31 282 GLY A CA 1
ATOM 2067 C C . GLY A 1 282 ? 12.672 -24.219 -31.297 1 94.31 282 GLY A C 1
ATOM 2068 O O . GLY A 1 282 ? 11.891 -23.406 -31.797 1 94.31 282 GLY A O 1
ATOM 2069 N N . GLU A 1 283 ? 12.789 -25.531 -31.688 1 94.06 283 GLU A N 1
ATOM 2070 C CA . GLU A 1 283 ? 12.141 -25.984 -32.906 1 94.06 283 GLU A CA 1
ATOM 2071 C C . GLU A 1 283 ? 10.75 -26.531 -32.625 1 94.06 283 GLU A C 1
ATOM 2073 O O . GLU A 1 283 ? 9.984 -26.828 -33.531 1 94.06 283 GLU A O 1
ATOM 2078 N N . ALA A 1 284 ? 10.383 -26.609 -31.391 1 97.62 284 ALA A N 1
ATOM 2079 C CA . ALA A 1 284 ? 9.086 -27.172 -31.047 1 97.62 284 ALA A CA 1
ATOM 2080 C C . ALA A 1 284 ? 7.949 -26.312 -31.578 1 97.62 284 ALA A C 1
ATOM 2082 O O . ALA A 1 284 ? 8.047 -25.078 -31.578 1 97.62 284 ALA A O 1
ATOM 2083 N N . GLN A 1 285 ? 6.891 -26.922 -32.031 1 98.19 285 GLN A N 1
ATOM 2084 C CA . GLN A 1 285 ? 5.656 -26.203 -32.344 1 98.19 285 GLN A CA 1
ATOM 2085 C C . GLN A 1 285 ? 4.887 -25.859 -31.062 1 98.19 285 GLN A C 1
ATOM 2087 O O . GLN A 1 285 ? 4.73 -26.719 -30.172 1 98.19 285 GLN A O 1
ATOM 2092 N N . VAL A 1 286 ? 4.457 -24.594 -30.969 1 98.62 286 VAL A N 1
ATOM 2093 C CA . VAL A 1 286 ? 3.797 -24.125 -29.75 1 98.62 286 VAL A CA 1
ATOM 2094 C C . VAL A 1 286 ? 2.293 -24.031 -29.984 1 98.62 286 VAL A C 1
ATOM 2096 O O . VAL A 1 286 ? 1.853 -23.375 -30.938 1 98.62 286 VAL A O 1
ATOM 2099 N N . ILE A 1 287 ? 1.521 -24.703 -29.172 1 98.81 287 ILE A N 1
ATOM 2100 C CA . ILE A 1 287 ? 0.078 -24.516 -29.078 1 98.81 287 ILE A CA 1
ATOM 2101 C C . ILE A 1 287 ? -0.245 -23.703 -27.812 1 98.81 287 ILE A C 1
ATOM 2103 O O . ILE A 1 287 ? 0.145 -24.078 -26.703 1 98.81 287 ILE A O 1
ATOM 2107 N N . HIS A 1 288 ? -0.84 -22.578 -27.969 1 98.81 288 HIS A N 1
ATOM 2108 C CA . HIS A 1 288 ? -1.21 -21.719 -26.844 1 98.81 288 HIS A CA 1
ATOM 2109 C C . HIS A 1 288 ? -2.725 -21.625 -26.703 1 98.81 288 HIS A C 1
ATOM 2111 O O . HIS A 1 288 ? -3.389 -20.953 -27.5 1 98.81 288 HIS A O 1
ATOM 2117 N N . ILE A 1 289 ? -3.266 -22.297 -25.719 1 98.81 289 ILE A N 1
ATOM 2118 C CA . ILE A 1 289 ? -4.703 -22.328 -25.469 1 98.81 289 ILE A CA 1
ATOM 2119 C C . ILE A 1 289 ? -5.066 -21.344 -24.359 1 98.81 289 ILE A C 1
ATOM 2121 O O . ILE A 1 289 ? -4.527 -21.406 -23.266 1 98.81 289 ILE A O 1
ATOM 2125 N N . VAL A 1 290 ? -5.996 -20.438 -24.641 1 98.5 290 VAL A N 1
ATOM 2126 C CA . VAL A 1 290 ? -6.344 -19.406 -23.672 1 98.5 290 VAL A CA 1
ATOM 2127 C C . VAL A 1 290 ? -7.863 -19.281 -23.562 1 98.5 290 VAL A C 1
ATOM 2129 O O . VAL A 1 290 ? -8.586 -19.719 -24.469 1 98.5 290 VAL A O 1
ATOM 2132 N N . ASP A 1 291 ? -8.312 -18.719 -22.5 1 98.31 291 ASP A N 1
ATOM 2133 C CA . ASP A 1 291 ? -9.75 -18.688 -22.234 1 98.31 291 ASP A CA 1
ATOM 2134 C C . ASP A 1 291 ? -10.375 -17.391 -22.75 1 98.31 291 ASP A C 1
ATOM 2136 O O . ASP A 1 291 ? -11.594 -17.234 -22.719 1 98.31 291 ASP A O 1
ATOM 2140 N N . ALA A 1 292 ? -9.539 -16.469 -23.219 1 97.94 292 ALA A N 1
ATOM 2141 C CA . ALA A 1 292 ? -10.008 -15.219 -23.781 1 97.94 292 ALA A CA 1
ATOM 2142 C C . ALA A 1 292 ? -9.031 -14.695 -24.828 1 97.94 292 ALA A C 1
ATOM 2144 O O . ALA A 1 292 ? -7.82 -14.875 -24.703 1 97.94 292 ALA A O 1
ATOM 2145 N N . GLU A 1 293 ? -9.523 -13.969 -25.828 1 97.19 293 GLU A N 1
ATOM 2146 C CA . GLU A 1 293 ? -8.711 -13.43 -26.922 1 97.19 293 GLU A CA 1
ATOM 2147 C C . GLU A 1 293 ? -7.609 -12.523 -26.391 1 97.19 293 GLU A C 1
ATOM 2149 O O . GLU A 1 293 ? -6.492 -12.523 -26.922 1 97.19 293 GLU A O 1
ATOM 2154 N N . SER A 1 294 ? -7.891 -11.836 -25.328 1 95.56 294 SER A N 1
ATOM 2155 C CA . SER A 1 294 ? -6.953 -10.875 -24.75 1 95.56 294 SER A CA 1
ATOM 2156 C C . SER A 1 294 ? -5.723 -11.57 -24.188 1 95.56 294 SER A C 1
ATOM 2158 O O . SER A 1 294 ? -4.699 -10.938 -23.938 1 95.56 294 SER A O 1
ATOM 2160 N N . GLN A 1 295 ? -5.781 -12.867 -23.984 1 96.56 295 GLN A N 1
ATOM 2161 C CA . GLN A 1 295 ? -4.688 -13.617 -23.375 1 96.56 295 GLN A CA 1
ATOM 2162 C C . GLN A 1 295 ? -3.789 -14.234 -24.438 1 96.56 295 GLN A C 1
ATOM 2164 O O . GLN A 1 295 ? -2.73 -14.781 -24.125 1 96.56 295 GLN A O 1
ATOM 2169 N N . ARG A 1 296 ? -4.172 -14.141 -25.703 1 96.19 296 ARG A N 1
ATOM 2170 C CA . ARG A 1 296 ? -3.348 -14.695 -26.766 1 96.19 296 ARG A CA 1
ATOM 2171 C C . ARG A 1 296 ? -1.986 -14.008 -26.828 1 96.19 296 ARG A C 1
ATOM 2173 O O . ARG A 1 296 ? -1.903 -12.773 -26.781 1 96.19 296 ARG A O 1
ATOM 2180 N N . ALA A 1 297 ? -0.954 -14.805 -26.891 1 96.25 297 ALA A N 1
ATOM 2181 C CA . ALA A 1 297 ? 0.393 -14.242 -26.953 1 96.25 297 ALA A CA 1
ATOM 2182 C C . ALA A 1 297 ? 0.641 -13.578 -28.312 1 96.25 297 ALA A C 1
ATOM 2184 O O . ALA A 1 297 ? 0.567 -14.234 -29.344 1 96.25 297 ALA A O 1
ATOM 2185 N N . GLY A 1 298 ? 0.968 -12.312 -28.281 1 94.5 298 GLY A N 1
ATOM 2186 C CA . GLY A 1 298 ? 1.258 -11.594 -29.516 1 94.5 298 GLY A CA 1
ATOM 2187 C C . GLY A 1 298 ? 2.738 -11.555 -29.859 1 94.5 298 GLY A C 1
ATOM 2188 O O . GLY A 1 298 ? 3.115 -11.297 -31 1 94.5 298 GLY A O 1
ATOM 2189 N N . HIS A 1 299 ? 3.537 -11.914 -28.906 1 95.62 299 HIS A N 1
ATOM 2190 C CA . HIS A 1 299 ? 4.98 -11.766 -29.062 1 95.62 299 HIS A CA 1
ATOM 2191 C C . HIS A 1 299 ? 5.625 -13.07 -29.516 1 95.62 299 HIS A C 1
ATOM 2193 O O . HIS A 1 299 ? 6.809 -13.094 -29.875 1 95.62 299 HIS A O 1
ATOM 2199 N N . ALA A 1 300 ? 4.883 -14.18 -29.547 1 94.75 300 ALA A N 1
ATOM 2200 C CA . ALA A 1 300 ? 5.418 -15.5 -29.875 1 94.75 300 ALA A CA 1
ATOM 2201 C C . ALA A 1 300 ? 4.699 -16.109 -31.078 1 94.75 300 ALA A C 1
ATOM 2203 O O . ALA A 1 300 ? 3.51 -15.859 -31.281 1 94.75 300 ALA A O 1
ATOM 2204 N N . LYS A 1 301 ? 5.426 -16.812 -31.859 1 93.12 301 LYS A N 1
ATOM 2205 C CA . LYS A 1 301 ? 4.816 -17.547 -32.938 1 93.12 301 LYS A CA 1
ATOM 2206 C C . LYS A 1 301 ? 4.172 -18.844 -32.438 1 93.12 301 LYS A C 1
ATOM 2208 O O . LYS A 1 301 ? 4.852 -19.703 -31.875 1 93.12 301 LYS A O 1
ATOM 2213 N N . THR A 1 302 ? 2.857 -18.984 -32.625 1 97.25 302 THR A N 1
ATOM 2214 C CA . THR A 1 302 ? 2.146 -20.188 -32.219 1 97.25 302 THR A CA 1
ATOM 2215 C C . THR A 1 302 ? 1.639 -20.953 -33.438 1 97.25 302 THR A C 1
ATOM 2217 O O . THR A 1 302 ? 1.221 -20.344 -34.438 1 97.25 302 THR A O 1
ATOM 2220 N N . ALA A 1 303 ? 1.782 -22.234 -33.375 1 98.19 303 ALA A N 1
ATOM 2221 C CA . ALA A 1 303 ? 1.281 -23.094 -34.438 1 98.19 303 ALA A CA 1
ATOM 2222 C C . ALA A 1 303 ? -0.241 -23.203 -34.406 1 98.19 303 ALA A C 1
ATOM 2224 O O . ALA A 1 303 ? -0.886 -23.391 -35.438 1 98.19 303 ALA A O 1
ATOM 2225 N N . ALA A 1 304 ? -0.85 -23.125 -33.25 1 98.44 304 ALA A N 1
ATOM 2226 C CA . ALA A 1 304 ? -2.285 -23.047 -33 1 98.44 304 ALA A CA 1
ATOM 2227 C C . ALA A 1 304 ? -2.57 -22.297 -31.719 1 98.44 304 ALA A C 1
ATOM 2229 O O . ALA A 1 304 ? -1.779 -22.344 -30.766 1 98.44 304 ALA A O 1
ATOM 2230 N N . SER A 1 305 ? -3.656 -21.594 -31.688 1 98.38 305 SER A N 1
ATOM 2231 C CA . SER A 1 305 ? -4.008 -20.828 -30.516 1 98.38 305 SER A CA 1
ATOM 2232 C C . SER A 1 305 ? -5.516 -20.781 -30.297 1 98.38 305 SER A C 1
ATOM 2234 O O . SER A 1 305 ? -6.133 -19.719 -30.391 1 98.38 305 SER A O 1
ATOM 2236 N N . PRO A 1 306 ? -6.078 -21.953 -29.984 1 98.62 306 PRO A N 1
ATOM 2237 C CA . PRO A 1 306 ? -7.516 -21.953 -29.703 1 98.62 306 PRO A CA 1
ATOM 2238 C C . PRO A 1 306 ? -7.879 -21.047 -28.531 1 98.62 306 PRO A C 1
ATOM 2240 O O . PRO A 1 306 ? -7.16 -21 -27.531 1 98.62 306 PRO A O 1
ATOM 2243 N N . VAL A 1 307 ? -8.961 -20.281 -28.672 1 98.56 307 VAL A N 1
ATOM 2244 C CA . VAL A 1 307 ? -9.5 -19.391 -27.641 1 98.56 307 VAL A CA 1
ATOM 2245 C C . VAL A 1 307 ? -10.914 -19.844 -27.266 1 98.56 307 VAL A C 1
ATOM 2247 O O . VAL A 1 307 ? -11.727 -20.141 -28.141 1 98.56 307 VAL A O 1
ATOM 2250 N N . GLY A 1 308 ? -11.242 -19.922 -25.984 1 98.56 308 GLY A N 1
ATOM 2251 C CA . GLY A 1 308 ? -12.57 -20.266 -25.531 1 98.56 308 GLY A CA 1
ATOM 2252 C C . GLY A 1 308 ? -12.57 -20.984 -24.188 1 98.56 308 GLY A C 1
ATOM 2253 O O . GLY A 1 308 ? -11.57 -20.969 -23.469 1 98.56 308 GLY A O 1
ATOM 2254 N N . ASP A 1 309 ? -13.695 -21.578 -23.875 1 98.5 309 ASP A N 1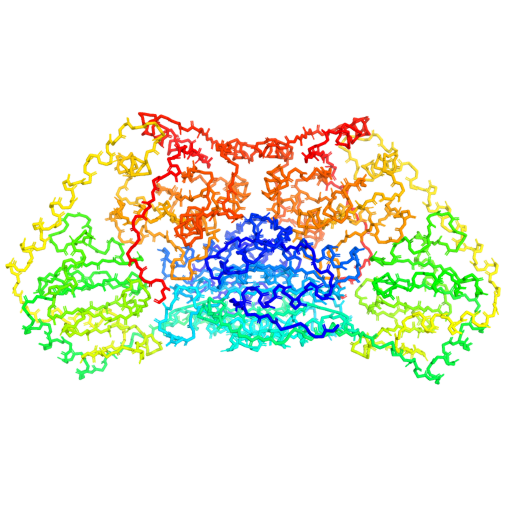
ATOM 2255 C CA . ASP A 1 309 ? -13.82 -22.359 -22.641 1 98.5 309 ASP A CA 1
ATOM 2256 C C . ASP A 1 309 ? -12.844 -23.531 -22.641 1 98.5 309 ASP A C 1
ATOM 2258 O O . ASP A 1 309 ? -12.898 -24.391 -23.516 1 98.5 309 ASP A O 1
ATOM 2262 N N . LEU A 1 310 ? -11.961 -23.531 -21.656 1 98.75 310 LEU A N 1
ATOM 2263 C CA . LEU A 1 310 ? -10.891 -24.516 -21.609 1 98.75 310 LEU A CA 1
ATOM 2264 C C . LEU A 1 310 ? -11.453 -25.922 -21.531 1 98.75 310 LEU A C 1
ATOM 2266 O O . LEU A 1 310 ? -10.859 -26.875 -22.062 1 98.75 310 LEU A O 1
ATOM 2270 N N . ARG A 1 311 ? -12.578 -26.141 -20.844 1 98.5 311 ARG A N 1
ATOM 2271 C CA . ARG A 1 311 ? -13.211 -27.453 -20.75 1 98.5 311 ARG A CA 1
ATOM 2272 C C . ARG A 1 311 ? -13.578 -27.969 -22.141 1 98.5 311 ARG A C 1
ATOM 2274 O O . ARG A 1 311 ? -13.305 -29.125 -22.469 1 98.5 311 ARG A O 1
ATOM 2281 N N . LEU A 1 312 ? -14.109 -27.078 -22.906 1 98.56 312 LEU A N 1
ATOM 2282 C CA . LEU A 1 312 ? -14.539 -27.469 -24.25 1 98.56 312 LEU A CA 1
ATOM 2283 C C . LEU A 1 312 ? -13.344 -27.781 -25.141 1 98.56 312 LEU A C 1
ATOM 2285 O O . LEU A 1 312 ? -13.352 -28.781 -25.859 1 98.56 312 LEU A O 1
ATOM 2289 N N . ILE A 1 313 ? -12.359 -26.969 -25.078 1 98.88 313 ILE A N 1
ATOM 2290 C CA . ILE A 1 313 ? -11.18 -27.141 -25.922 1 98.88 313 ILE A CA 1
ATOM 2291 C C . ILE A 1 313 ? -10.469 -28.453 -25.547 1 98.88 313 ILE A C 1
ATOM 2293 O O . ILE A 1 313 ? -10.133 -29.25 -26.422 1 98.88 313 ILE A O 1
ATOM 2297 N N . LEU A 1 314 ? -10.25 -28.656 -24.266 1 98.81 314 LEU A N 1
ATOM 2298 C CA . LEU A 1 314 ? -9.547 -29.844 -23.781 1 98.81 314 LEU A CA 1
ATOM 2299 C C . LEU A 1 314 ? -10.344 -31.109 -24.109 1 98.81 314 LEU A C 1
ATOM 2301 O O . LEU A 1 314 ? -9.766 -32.156 -24.422 1 98.81 314 LEU A O 1
ATOM 2305 N N . THR A 1 315 ? -11.672 -31.047 -23.984 1 98.31 315 THR A N 1
ATOM 2306 C CA . THR A 1 315 ? -12.523 -32.156 -24.375 1 98.31 315 THR A CA 1
ATOM 2307 C C . THR A 1 315 ? -12.359 -32.469 -25.859 1 98.31 315 THR A C 1
ATOM 2309 O O . THR A 1 315 ? -12.359 -33.656 -26.25 1 98.31 315 THR A O 1
ATOM 2312 N N . GLY A 1 316 ? -12.25 -31.406 -26.641 1 98.19 316 GLY A N 1
ATOM 2313 C CA . GLY A 1 316 ? -11.984 -31.594 -28.047 1 98.19 316 GLY A CA 1
ATOM 2314 C C . GLY A 1 316 ? -10.672 -32.312 -28.328 1 98.19 316 GLY A C 1
ATOM 2315 O O . GLY A 1 316 ? -10.586 -33.156 -29.219 1 98.19 316 GLY A O 1
ATOM 2316 N N . LEU A 1 317 ? -9.656 -31.984 -27.625 1 98.25 317 LEU A N 1
ATOM 2317 C CA . LEU A 1 317 ? -8.359 -32.625 -27.781 1 98.25 317 LEU A CA 1
ATOM 2318 C C . LEU A 1 317 ? -8.438 -34.094 -27.422 1 98.25 317 LEU A C 1
ATOM 2320 O O . LEU A 1 317 ? -7.75 -34.938 -28.016 1 98.25 317 LEU A O 1
ATOM 2324 N N . ALA A 1 318 ? -9.266 -34.469 -26.438 1 97 318 ALA A N 1
ATOM 2325 C CA . ALA A 1 318 ? -9.367 -35.812 -25.875 1 97 318 ALA A CA 1
ATOM 2326 C C . ALA A 1 318 ? -10.062 -36.781 -26.859 1 97 318 ALA A C 1
ATOM 2328 O O . ALA A 1 318 ? -10.102 -37.969 -26.625 1 97 318 ALA A O 1
ATOM 2329 N N . GLN A 1 319 ? -10.586 -36.219 -27.891 1 94.88 319 GLN A N 1
ATOM 2330 C CA . GLN A 1 319 ? -11.305 -37.031 -28.859 1 94.88 319 GLN A CA 1
ATOM 2331 C C . GLN A 1 319 ? -10.336 -37.906 -29.656 1 94.88 319 GLN A C 1
ATOM 2333 O O . GLN A 1 319 ? -10.758 -38.875 -30.297 1 94.88 319 GLN A O 1
ATOM 2338 N N . LYS A 1 320 ? -9.125 -37.562 -29.672 1 93.44 320 LYS A N 1
ATOM 2339 C CA . LYS A 1 320 ? -8.094 -38.406 -30.297 1 93.44 320 LYS A CA 1
ATOM 2340 C C . LYS A 1 320 ? -7.266 -39.125 -29.25 1 93.44 320 LYS A C 1
ATOM 2342 O O . LYS A 1 320 ? -7.227 -38.75 -28.078 1 93.44 320 LYS A O 1
ATOM 2347 N N . SER A 1 321 ? -6.707 -40.25 -29.719 1 94.56 321 SER A N 1
ATOM 2348 C CA . SER A 1 321 ? -5.805 -41 -28.859 1 94.56 321 SER A CA 1
ATOM 2349 C C . SER A 1 321 ? -4.422 -41.125 -29.484 1 94.56 321 SER A C 1
ATOM 2351 O O . SER A 1 321 ? -4.285 -41.125 -30.703 1 94.56 321 SER A O 1
ATOM 2353 N N . ALA A 1 322 ? -3.541 -41.125 -28.641 1 94.31 322 ALA A N 1
ATOM 2354 C CA . ALA A 1 322 ? -2.156 -41.344 -29.047 1 94.31 322 ALA A CA 1
ATOM 2355 C C . ALA A 1 322 ? -1.35 -42.031 -27.953 1 94.31 322 ALA A C 1
ATOM 2357 O O . ALA A 1 322 ? -1.828 -42.188 -26.828 1 94.31 322 ALA A O 1
ATOM 2358 N N . ARG A 1 323 ? -0.192 -42.594 -28.359 1 94.94 323 ARG A N 1
ATOM 2359 C CA . ARG A 1 323 ? 0.72 -43.219 -27.422 1 94.94 323 ARG A CA 1
ATOM 2360 C C . ARG A 1 323 ? 2.125 -42.656 -27.531 1 94.94 323 ARG A C 1
ATOM 2362 O O . ARG A 1 323 ? 2.596 -42.344 -28.641 1 94.94 323 ARG A O 1
ATOM 2369 N N . HIS A 1 324 ? 2.66 -42.438 -26.375 1 97.69 324 HIS A N 1
ATOM 2370 C CA . HIS A 1 324 ? 4 -41.875 -26.312 1 97.69 324 HIS A CA 1
ATOM 2371 C C . HIS A 1 324 ? 4.848 -42.562 -25.25 1 97.69 324 HIS A C 1
ATOM 2373 O O . HIS A 1 324 ? 5.531 -41.906 -24.469 1 97.69 324 HIS A O 1
ATOM 2379 N N . GLU A 1 325 ? 4.785 -43.844 -25.203 1 96.81 325 GLU A N 1
ATOM 2380 C CA . GLU A 1 325 ? 5.383 -44.625 -24.125 1 96.81 325 GLU A CA 1
ATOM 2381 C C . GLU A 1 325 ? 6.875 -44.344 -23.984 1 96.81 325 GLU A C 1
ATOM 2383 O O . GLU A 1 325 ? 7.375 -44.156 -22.875 1 96.81 325 GLU A O 1
ATOM 2388 N N . ASP A 1 326 ? 7.562 -44.312 -25.094 1 97.81 326 ASP A N 1
ATOM 2389 C CA . ASP A 1 326 ? 9 -44.062 -25.047 1 97.81 326 ASP A CA 1
ATOM 2390 C C . ASP A 1 326 ? 9.312 -42.688 -24.5 1 97.81 326 ASP A C 1
ATOM 2392 O O . ASP A 1 326 ? 10.234 -42.5 -23.703 1 97.81 326 ASP A O 1
ATOM 2396 N N . TRP A 1 327 ? 8.578 -41.719 -24.922 1 98.38 327 TRP A N 1
ATOM 2397 C CA . TRP A 1 327 ? 8.766 -40.344 -24.484 1 98.38 327 TRP A CA 1
ATOM 2398 C C . TRP A 1 327 ? 8.453 -40.188 -23 1 98.38 327 TRP A C 1
ATOM 2400 O O . TRP A 1 327 ? 9.242 -39.594 -22.25 1 98.38 327 TRP A O 1
ATOM 2410 N N . VAL A 1 328 ? 7.391 -40.781 -22.516 1 98.44 328 VAL A N 1
ATOM 2411 C CA . VAL A 1 328 ? 6.988 -40.75 -21.125 1 98.44 328 VAL A CA 1
ATOM 2412 C C . VAL A 1 328 ? 8.039 -41.469 -20.266 1 98.44 328 VAL A C 1
ATOM 2414 O O . VAL A 1 328 ? 8.406 -40.969 -19.188 1 98.44 328 VAL A O 1
ATOM 2417 N N . ALA A 1 329 ? 8.484 -42.562 -20.781 1 98.25 329 ALA A N 1
ATOM 2418 C CA . ALA A 1 329 ? 9.492 -43.312 -20.062 1 98.25 329 ALA A CA 1
ATOM 2419 C C . ALA A 1 329 ? 10.789 -42.531 -19.906 1 98.25 329 ALA A C 1
ATOM 2421 O O . ALA A 1 329 ? 11.414 -42.531 -18.844 1 98.25 329 ALA A O 1
ATOM 2422 N N . LYS A 1 330 ? 11.156 -41.906 -20.984 1 98.31 330 LYS A N 1
ATOM 2423 C CA . LYS A 1 330 ? 12.367 -41.094 -20.953 1 98.31 330 LYS A CA 1
ATOM 2424 C C . LYS A 1 330 ? 12.242 -39.969 -19.922 1 98.31 330 LYS A C 1
ATOM 2426 O O . LYS A 1 330 ? 13.164 -39.75 -19.141 1 98.31 330 LYS A O 1
ATOM 2431 N N . LEU A 1 331 ? 11.125 -39.281 -19.922 1 98.5 331 LEU A N 1
ATOM 2432 C CA . LEU A 1 331 ? 10.914 -38.188 -18.984 1 98.5 331 LEU A CA 1
ATOM 2433 C C . LEU A 1 331 ? 10.828 -38.719 -17.547 1 98.5 331 LEU A C 1
ATOM 2435 O O . LEU A 1 331 ? 11.258 -38.062 -16.609 1 98.5 331 LEU A O 1
ATOM 2439 N N . ARG A 1 332 ? 10.266 -39.875 -17.391 1 98.12 332 ARG A N 1
ATOM 2440 C CA . ARG A 1 332 ? 10.172 -40.5 -16.062 1 98.12 332 ARG A CA 1
ATOM 2441 C C . ARG A 1 332 ? 11.562 -40.781 -15.508 1 98.12 332 ARG A C 1
ATOM 2443 O O . ARG A 1 332 ? 11.812 -40.625 -14.32 1 98.12 332 ARG A O 1
ATOM 2450 N N . GLU A 1 333 ? 12.414 -41.25 -16.391 1 98.31 333 GLU A N 1
ATOM 2451 C CA . GLU A 1 333 ? 13.797 -41.5 -15.977 1 98.31 333 GLU A CA 1
ATOM 2452 C C . GLU A 1 333 ? 14.453 -40.25 -15.469 1 98.31 333 GLU A C 1
ATOM 2454 O O . GLU A 1 333 ? 15.109 -40.25 -14.422 1 98.31 333 GLU A O 1
ATOM 2459 N N . VAL A 1 334 ? 14.258 -39.188 -16.188 1 98.25 334 VAL A N 1
ATOM 2460 C CA . VAL A 1 334 ? 14.82 -37.906 -15.797 1 98.25 334 VAL A CA 1
ATOM 2461 C C . VAL A 1 334 ? 14.195 -37.438 -14.484 1 98.25 334 VAL A C 1
ATOM 2463 O O . VAL A 1 334 ? 14.906 -36.969 -13.586 1 98.25 334 VAL A O 1
ATOM 2466 N N . GLU A 1 335 ? 12.883 -37.562 -14.398 1 97.38 335 GLU A N 1
ATOM 2467 C CA . GLU A 1 335 ? 12.125 -37.188 -13.211 1 97.38 335 GLU A CA 1
ATOM 2468 C C . GLU A 1 335 ? 12.617 -37.938 -11.977 1 97.38 335 GLU A C 1
ATOM 2470 O O . GLU A 1 335 ? 12.852 -37.344 -10.93 1 97.38 335 GLU A O 1
ATOM 2475 N N . ASP A 1 336 ? 12.742 -39.219 -12.102 1 97.06 336 ASP A N 1
ATOM 2476 C CA . ASP A 1 336 ? 13.141 -40.062 -10.992 1 97.06 336 ASP A CA 1
ATOM 2477 C C . ASP A 1 336 ? 14.586 -39.812 -10.57 1 97.06 336 ASP A C 1
ATOM 2479 O O . ASP A 1 336 ? 14.906 -39.812 -9.383 1 97.06 336 ASP A O 1
ATOM 2483 N N . ALA A 1 337 ? 15.445 -39.562 -11.539 1 97.56 337 ALA A N 1
ATOM 2484 C CA . ALA A 1 337 ? 16.828 -39.25 -11.242 1 97.56 337 ALA A CA 1
ATOM 2485 C C . ALA A 1 337 ? 16.938 -37.906 -10.484 1 97.56 337 ALA A C 1
ATOM 2487 O O . ALA A 1 337 ? 17.734 -37.781 -9.555 1 97.56 337 ALA A O 1
ATOM 2488 N N . ALA A 1 338 ? 16.172 -37 -10.945 1 95.81 338 ALA A N 1
ATOM 2489 C CA . ALA A 1 338 ? 16.141 -35.688 -10.273 1 95.81 338 ALA A CA 1
ATOM 2490 C C . ALA A 1 338 ? 15.625 -35.812 -8.844 1 95.81 338 ALA A C 1
ATOM 2492 O O . ALA A 1 338 ? 16.172 -35.219 -7.918 1 95.81 338 ALA A O 1
ATOM 2493 N N . ARG A 1 339 ? 14.602 -36.562 -8.641 1 95 339 ARG A N 1
ATOM 2494 C CA . ARG A 1 339 ? 14.039 -36.781 -7.316 1 95 339 ARG A CA 1
ATOM 2495 C C . ARG A 1 339 ? 15.047 -37.469 -6.402 1 95 339 ARG A C 1
ATOM 2497 O O . ARG A 1 339 ? 15.141 -37.125 -5.219 1 95 339 ARG A O 1
ATOM 2504 N N . ALA A 1 340 ? 15.727 -38.375 -6.973 1 96 340 ALA A N 1
ATOM 2505 C CA . ALA A 1 340 ? 16.734 -39.094 -6.203 1 96 340 ALA A CA 1
ATOM 2506 C C . ALA A 1 340 ? 17.828 -38.156 -5.707 1 96 340 ALA A C 1
ATOM 2508 O O . ALA A 1 340 ? 18.359 -38.344 -4.605 1 96 340 ALA A O 1
ATOM 2509 N N . LYS A 1 341 ? 18.125 -37.219 -6.477 1 93.94 341 LYS A N 1
ATOM 2510 C CA . LYS A 1 341 ? 19.172 -36.281 -6.137 1 93.94 341 LYS A CA 1
ATOM 2511 C C . LYS A 1 341 ? 18.719 -35.312 -5.039 1 93.94 341 LYS A C 1
ATOM 2513 O O . LYS A 1 341 ? 19.531 -34.688 -4.375 1 93.94 341 LYS A O 1
ATOM 2518 N N . GLU A 1 342 ? 17.469 -35.156 -4.906 1 94.56 342 GLU A N 1
ATOM 2519 C CA . GLU A 1 342 ? 16.906 -34.219 -3.943 1 94.56 342 GLU A CA 1
ATOM 2520 C C . GLU A 1 342 ? 16.859 -34.812 -2.541 1 94.56 342 GLU A C 1
ATOM 2522 O O . GLU A 1 342 ? 16.719 -34.094 -1.554 1 94.56 342 GLU A O 1
ATOM 2527 N N . VAL A 1 343 ? 16.953 -36.125 -2.443 1 95.25 343 VAL A N 1
ATOM 2528 C CA . VAL A 1 343 ? 16.734 -36.844 -1.188 1 95.25 343 VAL A CA 1
ATOM 2529 C C . VAL A 1 343 ? 17.719 -36.344 -0.13 1 95.25 343 VAL A C 1
ATOM 2531 O O . VAL A 1 343 ? 17.312 -36.031 0.99 1 95.25 343 VAL A O 1
ATOM 2534 N N . ASP A 1 344 ? 18.953 -36.219 -0.496 1 94.31 344 ASP A N 1
ATOM 2535 C CA . ASP A 1 344 ? 19.984 -35.781 0.457 1 94.31 344 ASP A CA 1
ATOM 2536 C C . ASP A 1 344 ? 19.734 -34.344 0.904 1 94.31 344 ASP A C 1
ATOM 2538 O O . ASP A 1 344 ? 19.891 -34.031 2.084 1 94.31 344 ASP A O 1
ATOM 2542 N N . ALA A 1 345 ? 19.391 -33.531 -0.062 1 92.81 345 ALA A N 1
ATOM 2543 C CA . ALA A 1 345 ? 19.141 -32.125 0.247 1 92.81 345 ALA A CA 1
ATOM 2544 C C . ALA A 1 345 ? 17.953 -31.969 1.188 1 92.81 345 ALA A C 1
ATOM 2546 O O . ALA A 1 345 ? 17.984 -31.141 2.102 1 92.81 345 ALA A O 1
ATOM 2547 N N . LEU A 1 346 ? 16.938 -32.719 1.043 1 96.06 346 LEU A N 1
ATOM 2548 C CA . LEU A 1 346 ? 15.703 -32.656 1.816 1 96.06 346 LEU A CA 1
ATOM 2549 C C . LEU A 1 346 ? 15.906 -33.219 3.217 1 96.06 346 LEU A C 1
ATOM 2551 O O . LEU A 1 346 ? 15.102 -32.969 4.117 1 96.06 346 LEU A O 1
ATOM 2555 N N . ALA A 1 347 ? 16.984 -34 3.369 1 95.38 347 ALA A N 1
ATOM 2556 C CA . ALA A 1 347 ? 17.25 -34.625 4.652 1 95.38 347 ALA A CA 1
ATOM 2557 C C . ALA A 1 347 ? 18.5 -34.062 5.309 1 95.38 347 ALA A C 1
ATOM 2559 O O . ALA A 1 347 ? 18.938 -34.531 6.359 1 95.38 347 ALA A O 1
ATOM 2560 N N . ALA A 1 348 ? 19.016 -33.031 4.66 1 93.19 348 ALA A N 1
ATOM 2561 C CA . ALA A 1 348 ? 20.297 -32.5 5.105 1 93.19 348 ALA A CA 1
ATOM 2562 C C . ALA A 1 348 ? 20.234 -32.062 6.57 1 93.19 348 ALA A C 1
ATOM 2564 O O . ALA A 1 348 ? 19.266 -31.422 6.988 1 93.19 348 ALA A O 1
ATOM 2565 N N . ASP A 1 349 ? 21.188 -32.438 7.32 1 92.88 349 ASP A N 1
ATOM 2566 C CA . ASP A 1 349 ? 21.297 -32.031 8.719 1 92.88 349 ASP A CA 1
ATOM 2567 C C . ASP A 1 349 ? 22.484 -31.078 8.93 1 92.88 349 ASP A C 1
ATOM 2569 O O . ASP A 1 349 ? 23.453 -31.422 9.602 1 92.88 349 ASP A O 1
ATOM 2573 N N . THR A 1 350 ? 22.359 -29.922 8.336 1 91.31 350 THR A N 1
ATOM 2574 C CA . THR A 1 350 ? 23.422 -28.922 8.406 1 91.31 350 THR A CA 1
ATOM 2575 C C . THR A 1 350 ? 23.047 -27.781 9.352 1 91.31 350 THR A C 1
ATOM 2577 O O . THR A 1 350 ? 21.875 -27.609 9.68 1 91.31 350 THR A O 1
ATOM 2580 N N . ASP A 1 351 ? 24.094 -27.078 9.883 1 90.31 351 ASP A N 1
ATOM 2581 C CA . ASP A 1 351 ? 24 -25.828 10.641 1 90.31 351 ASP A CA 1
ATOM 2582 C C . ASP A 1 351 ? 24.828 -24.719 9.992 1 90.31 351 ASP A C 1
ATOM 2584 O O . ASP A 1 351 ? 26.062 -24.781 9.984 1 90.31 351 ASP A O 1
ATOM 2588 N N . PRO A 1 352 ? 24.188 -23.703 9.477 1 93.56 352 PRO A N 1
ATOM 2589 C CA . PRO A 1 352 ? 22.75 -23.375 9.5 1 93.56 352 PRO A CA 1
ATOM 2590 C C . PRO A 1 352 ? 21.922 -24.297 8.625 1 93.56 352 PRO A C 1
ATOM 2592 O O . PRO A 1 352 ? 22.453 -24.969 7.746 1 93.56 352 PRO A O 1
ATOM 2595 N N . ILE A 1 353 ? 20.641 -24.281 8.906 1 97.31 353 ILE A N 1
ATOM 2596 C CA . ILE A 1 353 ? 19.672 -25.125 8.203 1 97.31 353 ILE A CA 1
ATOM 2597 C C . ILE A 1 353 ? 19.594 -24.719 6.734 1 97.31 353 ILE A C 1
ATOM 2599 O O . ILE A 1 353 ? 19.484 -23.531 6.426 1 97.31 353 ILE A O 1
ATOM 2603 N N . LYS A 1 354 ? 19.688 -25.672 5.82 1 95.75 354 LYS A N 1
ATOM 2604 C CA . LYS A 1 354 ? 19.453 -25.391 4.41 1 95.75 354 LYS A CA 1
ATOM 2605 C C . LYS A 1 354 ? 17.969 -25.219 4.125 1 95.75 354 LYS A C 1
ATOM 2607 O O . LYS A 1 354 ? 17.125 -25.938 4.676 1 95.75 354 LYS A O 1
ATOM 2612 N N . PRO A 1 355 ? 17.641 -24.281 3.301 1 94.75 355 PRO A N 1
ATOM 2613 C CA . PRO A 1 355 ? 16.219 -24.078 2.975 1 94.75 355 PRO A CA 1
ATOM 2614 C C . PRO A 1 355 ? 15.547 -25.359 2.484 1 94.75 355 PRO A C 1
ATOM 2616 O O . PRO A 1 355 ? 14.383 -25.594 2.807 1 94.75 355 PRO A O 1
ATOM 2619 N N . SER A 1 356 ? 16.266 -26.219 1.705 1 95.75 356 SER A N 1
ATOM 2620 C CA . SER A 1 356 ? 15.703 -27.469 1.2 1 95.75 356 SER A CA 1
ATOM 2621 C C . SER A 1 356 ? 15.242 -28.359 2.34 1 95.75 356 SER A C 1
ATOM 2623 O O . SER A 1 356 ? 14.219 -29.047 2.221 1 95.75 356 SER A O 1
ATOM 2625 N N . ARG A 1 357 ? 15.945 -28.312 3.445 1 97.06 357 ARG A N 1
ATOM 2626 C CA . ARG A 1 357 ? 15.617 -29.141 4.602 1 97.06 357 ARG A CA 1
ATOM 2627 C C . ARG A 1 357 ? 14.258 -28.766 5.18 1 97.06 357 ARG A C 1
ATOM 2629 O O . ARG A 1 357 ? 13.539 -29.625 5.691 1 97.06 357 ARG A O 1
ATOM 2636 N N . VAL A 1 358 ? 13.906 -27.516 5.16 1 97.56 358 VAL A N 1
ATOM 2637 C CA . VAL A 1 358 ? 12.602 -27.047 5.633 1 97.56 358 VAL A CA 1
ATOM 2638 C C . VAL A 1 358 ? 11.492 -27.75 4.859 1 97.56 358 VAL A C 1
ATOM 2640 O O . VAL A 1 358 ? 10.5 -28.188 5.445 1 97.56 358 VAL A O 1
ATOM 2643 N N . TYR A 1 359 ? 11.641 -27.859 3.594 1 96.94 359 TYR A N 1
ATOM 2644 C CA . TYR A 1 359 ? 10.609 -28.438 2.74 1 96.94 359 TYR A CA 1
ATOM 2645 C C . TYR A 1 359 ? 10.57 -29.953 2.889 1 96.94 359 TYR A C 1
ATOM 2647 O O . TYR A 1 359 ? 9.516 -30.578 2.732 1 96.94 359 TYR A O 1
ATOM 2655 N N . GLY A 1 360 ? 11.789 -30.609 3.184 1 97.25 360 GLY A N 1
ATOM 2656 C CA . GLY A 1 360 ? 11.742 -32 3.588 1 97.25 360 GLY A CA 1
ATOM 2657 C C . GLY A 1 360 ? 10.852 -32.25 4.797 1 97.25 360 GLY A C 1
ATOM 2658 O O . GLY A 1 360 ? 10.055 -33.188 4.809 1 97.25 360 GLY A O 1
ATOM 2659 N N . ALA A 1 361 ? 10.977 -31.375 5.77 1 98.06 361 ALA A N 1
ATOM 2660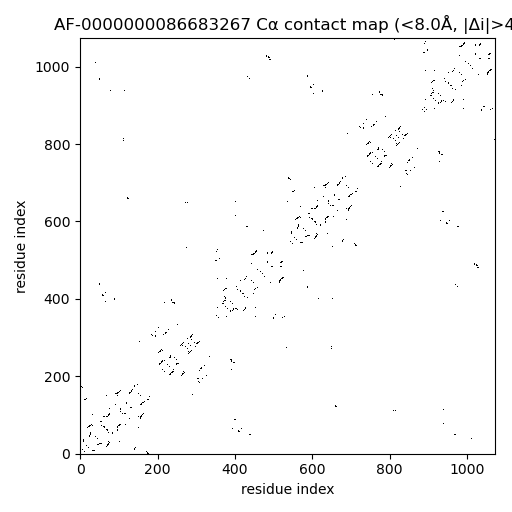 C CA . ALA A 1 361 ? 10.164 -31.469 6.98 1 98.06 361 ALA A CA 1
ATOM 2661 C C . ALA A 1 361 ? 8.695 -31.203 6.676 1 98.06 361 ALA A C 1
ATOM 2663 O O . ALA A 1 361 ? 7.812 -31.875 7.207 1 98.06 361 ALA A O 1
ATOM 2664 N N . LEU A 1 362 ? 8.414 -30.25 5.852 1 98.12 362 LEU A N 1
ATOM 2665 C CA . LEU A 1 362 ? 7.043 -29.906 5.5 1 98.12 362 LEU A CA 1
ATOM 2666 C C . LEU A 1 362 ? 6.359 -31.062 4.777 1 98.12 362 LEU A C 1
ATOM 2668 O O . LEU A 1 362 ? 5.184 -31.344 5.031 1 98.12 362 LEU A O 1
ATOM 2672 N N . ARG A 1 363 ? 7.074 -31.719 3.852 1 96.69 363 ARG A N 1
ATOM 2673 C CA . ARG A 1 363 ? 6.508 -32.844 3.127 1 96.69 363 ARG A CA 1
ATOM 2674 C C . ARG A 1 363 ? 6.059 -33.938 4.09 1 96.69 363 ARG A C 1
ATOM 2676 O O . ARG A 1 363 ? 5.082 -34.656 3.824 1 96.69 363 ARG A O 1
ATOM 2683 N N . ALA A 1 364 ? 6.777 -34.031 5.18 1 96.5 364 ALA A N 1
ATOM 2684 C CA . ALA A 1 364 ? 6.508 -35.094 6.156 1 96.5 364 ALA A CA 1
ATOM 2685 C C . ALA A 1 364 ? 5.27 -34.75 6.984 1 96.5 364 ALA A C 1
ATOM 2687 O O . ALA A 1 364 ? 4.645 -35.656 7.555 1 96.5 364 ALA A O 1
ATOM 2688 N N . VAL A 1 365 ? 4.891 -33.5 7.02 1 98 365 VAL A N 1
ATOM 2689 C CA . VAL A 1 365 ? 3.881 -33.125 8 1 98 365 VAL A CA 1
ATOM 2690 C C . VAL A 1 365 ? 2.615 -32.656 7.289 1 98 365 VAL A C 1
ATOM 2692 O O . VAL A 1 365 ? 1.518 -32.719 7.848 1 98 365 VAL A O 1
ATOM 2695 N N . LEU A 1 366 ? 2.623 -32.188 6.082 1 98.12 366 LEU A N 1
ATOM 2696 C CA . LEU A 1 366 ? 1.483 -31.594 5.395 1 98.12 366 LEU A CA 1
ATOM 2697 C C . LEU A 1 366 ? 0.488 -32.656 4.961 1 98.12 366 LEU A C 1
ATOM 2699 O O . LEU A 1 366 ? 0.884 -33.719 4.465 1 98.12 366 LEU A O 1
ATOM 2703 N N . ASP A 1 367 ? -0.777 -32.406 5.164 1 97.81 367 ASP A N 1
ATOM 2704 C CA . ASP A 1 367 ? -1.841 -33.219 4.613 1 97.81 367 ASP A CA 1
ATOM 2705 C C . ASP A 1 367 ? -1.912 -33.094 3.094 1 97.81 367 ASP A C 1
ATOM 2707 O O . ASP A 1 367 ? -1.482 -32.094 2.533 1 97.81 367 ASP A O 1
ATOM 2711 N N . PRO A 1 368 ? -2.473 -34.062 2.428 1 95 368 PRO A N 1
ATOM 2712 C CA . PRO A 1 368 ? -2.588 -34 0.969 1 95 368 PRO A CA 1
ATOM 2713 C C . PRO A 1 368 ? -3.424 -32.812 0.497 1 95 368 PRO A C 1
ATOM 2715 O O . PRO A 1 368 ? -3.203 -32.281 -0.601 1 95 368 PRO A O 1
ATOM 2718 N N . ASP A 1 369 ? -4.359 -32.375 1.388 1 96.88 369 ASP A N 1
ATOM 2719 C CA . ASP A 1 369 ? -5.242 -31.297 0.96 1 96.88 369 ASP A CA 1
ATOM 2720 C C . ASP A 1 369 ? -4.871 -29.984 1.641 1 96.88 369 ASP A C 1
ATOM 2722 O O . ASP A 1 369 ? -5.66 -29.031 1.649 1 96.88 369 ASP A O 1
ATOM 2726 N N . ALA A 1 370 ? -3.67 -29.922 2.271 1 98.12 370 ALA A N 1
ATOM 2727 C CA . ALA A 1 370 ? -3.199 -28.672 2.881 1 98.12 370 ALA A CA 1
ATOM 2728 C C . ALA A 1 370 ? -3.092 -27.562 1.844 1 98.12 370 ALA A C 1
ATOM 2730 O O . ALA A 1 370 ? -2.676 -27.797 0.708 1 98.12 370 ALA A O 1
ATOM 2731 N N . VAL A 1 371 ? -3.549 -26.344 2.197 1 98.38 371 VAL A N 1
ATOM 2732 C CA . VAL A 1 371 ? -3.332 -25.188 1.353 1 98.38 371 VAL A CA 1
ATOM 2733 C C . VAL A 1 371 ? -1.979 -24.547 1.679 1 98.38 371 VAL A C 1
ATOM 2735 O O . VAL A 1 371 ? -1.72 -24.188 2.826 1 98.38 371 VAL A O 1
ATOM 2738 N N . THR A 1 372 ? -1.125 -24.516 0.727 1 98.25 372 THR A N 1
ATOM 2739 C CA . THR A 1 372 ? 0.175 -23.875 0.888 1 98.25 372 THR A CA 1
ATOM 2740 C C . THR A 1 372 ? 0.2 -22.531 0.189 1 98.25 372 THR A C 1
ATOM 2742 O O . THR A 1 372 ? -0.238 -22.406 -0.957 1 98.25 372 THR A O 1
ATOM 2745 N N . ILE A 1 373 ? 0.637 -21.562 0.926 1 98.25 373 ILE A N 1
ATOM 2746 C CA . ILE A 1 373 ? 0.699 -20.172 0.459 1 98.25 373 ILE A CA 1
ATOM 2747 C C . ILE A 1 373 ? 2.15 -19.703 0.447 1 98.25 373 ILE A C 1
ATOM 2749 O O . ILE A 1 373 ? 2.824 -19.719 1.48 1 98.25 373 ILE A O 1
ATOM 2753 N N . GLY A 1 374 ? 2.611 -19.359 -0.722 1 97.31 374 GLY A N 1
ATOM 2754 C CA . GLY A 1 374 ? 3.947 -18.797 -0.827 1 97.31 374 GLY A CA 1
ATOM 2755 C C . GLY A 1 374 ? 3.949 -17.281 -0.935 1 97.31 374 GLY A C 1
ATOM 2756 O O . GLY A 1 374 ? 3.256 -16.703 -1.783 1 97.31 374 GLY A O 1
ATOM 2757 N N . ASP A 1 375 ? 4.668 -16.609 -0.028 1 96.06 375 ASP A N 1
ATOM 2758 C CA . ASP A 1 375 ? 4.824 -15.156 -0.076 1 96.06 375 ASP A CA 1
ATOM 2759 C C . ASP A 1 375 ? 6.289 -14.773 -0.266 1 96.06 375 ASP A C 1
ATOM 2761 O O . ASP A 1 375 ? 6.996 -14.492 0.705 1 96.06 375 ASP A O 1
ATOM 2765 N N . GLY A 1 376 ? 6.707 -14.898 -1.415 1 75.56 376 GLY A N 1
ATOM 2766 C CA . GLY A 1 376 ? 7.816 -14.375 -2.195 1 75.56 376 GLY A CA 1
ATOM 2767 C C . GLY A 1 376 ? 9.172 -14.766 -1.636 1 75.56 376 GLY A C 1
ATOM 2768 O O . GLY A 1 376 ? 9.258 -15.438 -0.606 1 75.56 376 GLY A O 1
ATOM 2769 N N . GLY A 1 377 ? 10.172 -14.5 -2.471 1 81.06 377 GLY A N 1
ATOM 2770 C CA . GLY A 1 377 ? 11.594 -14.68 -2.229 1 81.06 377 GLY A CA 1
ATOM 2771 C C . GLY A 1 377 ? 12.094 -16.062 -2.621 1 81.06 377 GLY A C 1
ATOM 2772 O O . GLY A 1 377 ? 11.375 -16.812 -3.281 1 81.06 377 GLY A O 1
ATOM 2773 N N . ASP A 1 378 ? 13.281 -16.281 -2.297 1 87.38 378 ASP A N 1
ATOM 2774 C CA . ASP A 1 378 ? 13.93 -17.562 -2.59 1 87.38 378 ASP A CA 1
ATOM 2775 C C . ASP A 1 378 ? 13.258 -18.703 -1.832 1 87.38 378 ASP A C 1
ATOM 2777 O O . ASP A 1 378 ? 13.188 -19.828 -2.33 1 87.38 378 ASP A O 1
ATOM 2781 N N . PHE A 1 379 ? 12.68 -18.328 -0.73 1 90.5 379 PHE A N 1
ATOM 2782 C CA . PHE A 1 379 ? 12.031 -19.328 0.1 1 90.5 379 PHE A CA 1
ATOM 2783 C C . PHE A 1 379 ? 10.852 -19.953 -0.635 1 90.5 379 PHE A C 1
ATOM 2785 O O . PHE A 1 379 ? 10.648 -21.172 -0.567 1 90.5 379 PHE A O 1
ATOM 2792 N N . VAL A 1 380 ? 10.164 -19.141 -1.429 1 87.88 380 VAL A N 1
ATOM 2793 C CA . VAL A 1 380 ? 9.008 -19.641 -2.174 1 87.88 380 VAL A CA 1
ATOM 2794 C C . VAL A 1 380 ? 9.484 -20.344 -3.443 1 87.88 380 VAL A C 1
ATOM 2796 O O . VAL A 1 380 ? 8.836 -21.281 -3.916 1 87.88 380 VAL A O 1
ATOM 2799 N N . SER A 1 381 ? 10.617 -19.906 -3.949 1 90.38 381 SER A N 1
ATOM 2800 C CA . SER A 1 381 ? 11.195 -20.641 -5.07 1 90.38 381 SER A CA 1
ATOM 2801 C C . SER A 1 381 ? 11.5 -22.078 -4.684 1 90.38 381 SER A C 1
ATOM 2803 O O . SER A 1 381 ? 11.227 -23 -5.449 1 90.38 381 SER A O 1
ATOM 2805 N N . TYR A 1 382 ? 12.023 -22.281 -3.477 1 92.81 382 TYR A N 1
ATOM 2806 C CA . TYR A 1 382 ? 12.258 -23.625 -2.959 1 92.81 382 TYR A CA 1
ATOM 2807 C C . TYR A 1 382 ? 10.945 -24.391 -2.811 1 92.81 382 TYR A C 1
ATOM 2809 O O . TYR A 1 382 ? 10.875 -25.578 -3.119 1 92.81 382 TYR A O 1
ATOM 2817 N N . ALA A 1 383 ? 9.969 -23.656 -2.33 1 94.38 383 ALA A N 1
ATOM 2818 C CA . ALA A 1 383 ? 8.656 -24.281 -2.186 1 94.38 383 ALA A CA 1
ATOM 2819 C C . ALA A 1 383 ? 8.148 -24.797 -3.527 1 94.38 383 ALA A C 1
ATOM 2821 O O . ALA A 1 383 ? 7.602 -25.906 -3.607 1 94.38 383 ALA A O 1
ATOM 2822 N N . GLY A 1 384 ? 8.297 -23.969 -4.566 1 92.44 384 GLY A N 1
ATOM 2823 C CA . GLY A 1 384 ? 7.871 -24.359 -5.898 1 92.44 384 GLY A CA 1
ATOM 2824 C C . GLY A 1 384 ? 8.578 -25.609 -6.402 1 92.44 384 GLY A C 1
ATOM 2825 O O . GLY A 1 384 ? 7.98 -26.422 -7.117 1 92.44 384 GLY A O 1
ATOM 2826 N N . LYS A 1 385 ? 9.781 -25.766 -5.969 1 91.94 385 LYS A N 1
ATOM 2827 C CA . LYS A 1 385 ? 10.578 -26.906 -6.395 1 91.94 385 LYS A CA 1
ATOM 2828 C C . LYS A 1 385 ? 10.211 -28.172 -5.609 1 91.94 385 LYS A C 1
ATOM 2830 O O . LYS A 1 385 ? 10.094 -29.25 -6.18 1 91.94 385 LYS A O 1
ATOM 2835 N N . TYR A 1 386 ? 9.93 -27.984 -4.312 1 94.44 386 TYR A N 1
ATOM 2836 C CA . TYR A 1 386 ? 9.953 -29.172 -3.463 1 94.44 386 TYR A CA 1
ATOM 2837 C C . TYR A 1 386 ? 8.547 -29.562 -3.021 1 94.44 386 TYR A C 1
ATOM 2839 O O . TYR A 1 386 ? 8.312 -30.688 -2.609 1 94.44 386 TYR A O 1
ATOM 2847 N N . LEU A 1 387 ? 7.645 -28.609 -3.041 1 94.5 387 LEU A N 1
ATOM 2848 C CA . LEU A 1 387 ? 6.289 -28.922 -2.611 1 94.5 387 LEU A CA 1
ATOM 2849 C C . LEU A 1 387 ? 5.387 -29.203 -3.812 1 94.5 387 LEU A C 1
ATOM 2851 O O . LEU A 1 387 ? 5.441 -28.469 -4.809 1 94.5 387 LEU A O 1
ATOM 2855 N N . GLU A 1 388 ? 4.664 -30.25 -3.736 1 92.56 388 GLU A N 1
ATOM 2856 C CA . GLU A 1 388 ? 3.67 -30.609 -4.742 1 92.56 388 GLU A CA 1
ATOM 2857 C C . GLU A 1 388 ? 2.279 -30.719 -4.129 1 92.56 388 GLU A C 1
ATOM 2859 O O . GLU A 1 388 ? 2.027 -31.609 -3.311 1 92.56 388 GLU A O 1
ATOM 2864 N N . PRO A 1 389 ? 1.435 -29.781 -4.5 1 93.62 389 PRO A N 1
ATOM 2865 C CA . PRO A 1 389 ? 0.071 -29.891 -3.979 1 93.62 389 PRO A CA 1
ATOM 2866 C C . PRO A 1 389 ? -0.586 -31.234 -4.324 1 93.62 389 PRO A C 1
ATOM 2868 O O . PRO A 1 389 ? -0.484 -31.703 -5.465 1 93.62 389 PRO A O 1
ATOM 2871 N N . GLY A 1 390 ? -1.371 -31.781 -3.385 1 93.62 390 GLY A N 1
ATOM 2872 C CA . GLY A 1 390 ? -1.996 -33.062 -3.572 1 93.62 390 GLY A CA 1
ATOM 2873 C C . GLY A 1 390 ? -3.328 -33 -4.293 1 93.62 390 GLY A C 1
ATOM 2874 O O . GLY A 1 390 ? -3.779 -33.969 -4.883 1 93.62 390 GLY A O 1
ATOM 2875 N N . VAL A 1 391 ? -3.947 -31.844 -4.219 1 95.62 391 VAL A N 1
ATOM 2876 C CA . VAL A 1 391 ? -5.238 -31.625 -4.863 1 95.62 391 VAL A CA 1
ATOM 2877 C C . VAL A 1 391 ? -5.23 -30.281 -5.605 1 95.62 391 VAL A C 1
ATOM 2879 O O . VAL A 1 391 ? -4.453 -29.391 -5.27 1 95.62 391 VAL A O 1
ATOM 2882 N N . PRO A 1 392 ? -6.094 -30.188 -6.688 1 96 392 PRO A N 1
ATOM 2883 C CA . PRO A 1 392 ? -6.203 -28.891 -7.367 1 96 392 PRO A CA 1
ATOM 2884 C C . PRO A 1 392 ? -6.648 -27.766 -6.434 1 96 392 PRO A C 1
ATOM 2886 O O . PRO A 1 392 ? -7.496 -27.984 -5.566 1 96 392 PRO A O 1
ATOM 2889 N N . GLY A 1 393 ? -6.062 -26.594 -6.574 1 95.12 393 GLY A N 1
ATOM 2890 C CA . GLY A 1 393 ? -6.5 -25.422 -5.832 1 95.12 393 GLY A CA 1
ATOM 2891 C C . GLY A 1 393 ? -5.875 -25.312 -4.453 1 95.12 393 GLY A C 1
ATOM 2892 O O . GLY A 1 393 ? -6.336 -24.547 -3.613 1 95.12 393 GLY A O 1
ATOM 2893 N N . ALA A 1 394 ? -4.836 -26.031 -4.125 1 96 394 ALA A N 1
ATOM 2894 C CA . ALA A 1 394 ? -4.234 -26.031 -2.795 1 96 394 ALA A CA 1
ATOM 2895 C C . ALA A 1 394 ? -2.922 -25.25 -2.789 1 96 394 ALA A C 1
ATOM 2897 O O . ALA A 1 394 ? -2.143 -25.344 -1.836 1 96 394 ALA A O 1
ATOM 2898 N N . TRP A 1 395 ? -2.699 -24.469 -3.852 1 96.69 395 TRP A N 1
ATOM 2899 C CA . TRP A 1 395 ? -1.498 -23.656 -3.967 1 96.69 395 TRP A CA 1
ATOM 2900 C C . TRP A 1 395 ? -1.854 -22.203 -4.289 1 96.69 395 TRP A C 1
ATOM 2902 O O . TRP A 1 395 ? -2.555 -21.938 -5.27 1 96.69 395 TRP A O 1
ATOM 2912 N N . LEU A 1 396 ? -1.369 -21.328 -3.402 1 97.44 396 LEU A N 1
ATOM 2913 C CA . LEU A 1 396 ? -1.494 -19.891 -3.66 1 97.44 396 LEU A CA 1
ATOM 2914 C C . LEU A 1 396 ? -0.127 -19.219 -3.65 1 97.44 396 LEU A C 1
ATOM 2916 O O . LEU A 1 396 ? 0.7 -19.484 -2.777 1 97.44 396 LEU A O 1
ATOM 2920 N N . ASP A 1 397 ? 0.152 -18.438 -4.613 1 94.56 397 ASP A N 1
ATOM 2921 C CA . ASP A 1 397 ? 1.336 -17.578 -4.652 1 94.56 397 ASP A CA 1
ATOM 2922 C C . ASP A 1 397 ? 1.025 -16.234 -5.312 1 94.56 397 ASP A C 1
ATOM 2924 O O . ASP A 1 397 ? -0.101 -16 -5.758 1 94.56 397 ASP A O 1
ATOM 2928 N N . PRO A 1 398 ? 1.91 -15.258 -5.316 1 92.69 398 PRO A N 1
ATOM 2929 C CA . PRO A 1 398 ? 1.634 -13.914 -5.828 1 92.69 398 PRO A CA 1
ATOM 2930 C C . PRO A 1 398 ? 1.432 -13.883 -7.34 1 92.69 398 PRO A C 1
ATOM 2932 O O . PRO A 1 398 ? 0.951 -12.891 -7.883 1 92.69 398 PRO A O 1
ATOM 2935 N N . GLY A 1 399 ? 1.768 -14.969 -8.023 1 93.06 399 GLY A N 1
ATOM 2936 C CA . GLY A 1 399 ? 1.631 -14.992 -9.469 1 93.06 399 GLY A CA 1
ATOM 2937 C C . GLY A 1 399 ? 2.689 -14.172 -10.188 1 93.06 399 GLY A C 1
ATOM 2938 O O . GLY A 1 399 ? 3.752 -13.898 -9.625 1 93.06 399 GLY A O 1
ATOM 2939 N N . PRO A 1 400 ? 2.449 -13.867 -11.445 1 92.62 400 PRO A N 1
ATOM 2940 C CA . PRO A 1 400 ? 3.471 -13.227 -12.273 1 92.62 400 PRO A CA 1
ATOM 2941 C C . PRO A 1 400 ? 3.797 -11.805 -11.805 1 92.62 400 PRO A C 1
ATOM 2943 O O . PRO A 1 400 ? 4.883 -11.297 -12.086 1 92.62 400 PRO A O 1
ATOM 2946 N N . TYR A 1 401 ? 2.875 -11.172 -11.141 1 94.88 401 TYR A N 1
ATOM 2947 C CA . TYR A 1 401 ? 3.121 -9.812 -10.672 1 94.88 401 TYR A CA 1
ATOM 2948 C C . TYR A 1 401 ? 4.176 -9.805 -9.57 1 94.88 401 TYR A C 1
ATOM 2950 O O . TYR A 1 401 ? 4.887 -8.812 -9.391 1 94.88 401 TYR A O 1
ATOM 2958 N N . GLY A 1 402 ? 4.215 -10.883 -8.773 1 93.94 402 GLY A N 1
ATOM 2959 C CA . GLY A 1 402 ? 5.266 -11.078 -7.789 1 93.94 402 GLY A CA 1
ATOM 2960 C C . GLY A 1 402 ? 5.152 -10.133 -6.605 1 93.94 402 GLY A C 1
ATOM 2961 O O . GLY A 1 402 ? 6.16 -9.766 -5.996 1 93.94 402 GLY A O 1
ATOM 2962 N N . CYS A 1 403 ? 4.004 -9.719 -6.215 1 95.56 403 CYS A N 1
ATOM 2963 C CA . CYS A 1 403 ? 3.822 -8.773 -5.117 1 95.56 403 CYS A CA 1
ATOM 2964 C C . CYS A 1 403 ? 4.008 -9.461 -3.77 1 95.56 403 CYS A C 1
ATOM 2966 O O . CYS A 1 403 ? 3.244 -10.359 -3.418 1 95.56 403 CYS A O 1
ATOM 2968 N N . LEU A 1 404 ? 4.996 -9.078 -3.025 1 96.31 404 LEU A N 1
ATOM 2969 C CA . LEU A 1 404 ? 5.156 -9.57 -1.664 1 96.31 404 LEU A CA 1
ATOM 2970 C C . LEU A 1 404 ? 4.082 -8.992 -0.747 1 96.31 404 LEU A C 1
ATOM 2972 O O . LEU A 1 404 ? 3.453 -7.988 -1.076 1 96.31 404 LEU A O 1
ATOM 2976 N N . GLY A 1 405 ? 3.834 -9.68 0.348 1 97 405 GLY A N 1
ATOM 2977 C CA . GLY A 1 405 ? 2.887 -9.188 1.336 1 97 405 GLY A CA 1
ATOM 2978 C C . GLY A 1 405 ? 1.528 -9.859 1.242 1 97 405 GLY A C 1
ATOM 2979 O O . GLY A 1 405 ? 0.611 -9.523 1.993 1 97 405 GLY A O 1
ATOM 2980 N N . THR A 1 406 ? 1.366 -10.836 0.393 1 97.81 406 THR A N 1
ATOM 2981 C CA . THR A 1 406 ? 0.096 -11.516 0.174 1 97.81 406 THR A CA 1
ATOM 2982 C C . THR A 1 406 ? -0.224 -12.445 1.34 1 97.81 406 THR A C 1
ATOM 2984 O O . THR A 1 406 ? -1.383 -12.812 1.55 1 97.81 406 THR A O 1
ATOM 2987 N N . GLY A 1 407 ? 0.764 -12.859 2.121 1 97.88 407 GLY A N 1
ATOM 2988 C CA . GLY A 1 407 ? 0.728 -14.008 3.008 1 97.88 407 GLY A CA 1
ATOM 2989 C C . GLY A 1 407 ? -0.455 -14 3.957 1 97.88 407 GLY A C 1
ATOM 2990 O O . GLY A 1 407 ? -1.287 -14.906 3.934 1 97.88 407 GLY A O 1
ATOM 2991 N N . MET A 1 408 ? -0.626 -12.938 4.711 1 98.5 408 MET A N 1
ATOM 2992 C CA . MET A 1 408 ? -1.645 -12.953 5.758 1 98.5 408 MET A CA 1
ATOM 2993 C C . MET A 1 408 ? -3.037 -12.766 5.164 1 98.5 408 MET A C 1
ATOM 2995 O O . MET A 1 408 ? -4.008 -13.336 5.668 1 98.5 408 MET A O 1
ATOM 2999 N N . GLY A 1 409 ? -3.148 -11.914 4.078 1 98.69 409 GLY A N 1
ATOM 3000 C CA . GLY A 1 409 ? -4.426 -11.812 3.389 1 98.69 409 GLY A CA 1
ATOM 3001 C C . GLY A 1 409 ? -4.887 -13.133 2.797 1 98.69 409 GLY A C 1
ATOM 3002 O O . GLY A 1 409 ? -6.023 -13.555 3.021 1 98.69 409 GLY A O 1
ATOM 3003 N N . TYR A 1 410 ? -3.955 -13.812 2.057 1 98.81 410 TYR A N 1
ATOM 3004 C CA . TYR A 1 410 ? -4.277 -15.109 1.484 1 98.81 410 TYR A CA 1
ATOM 3005 C C . TYR A 1 410 ? -4.609 -16.125 2.578 1 98.81 410 TYR A C 1
ATOM 3007 O O . TYR A 1 410 ? -5.516 -16.938 2.416 1 98.81 410 TYR A O 1
ATOM 3015 N N . ALA A 1 411 ? -3.881 -16.062 3.703 1 98.88 411 ALA A N 1
ATOM 3016 C CA . ALA A 1 411 ? -4.141 -16.969 4.816 1 98.88 411 ALA A CA 1
ATOM 3017 C C . ALA A 1 411 ? -5.555 -16.781 5.355 1 98.88 411 ALA A C 1
ATOM 3019 O O . ALA A 1 411 ? -6.258 -17.766 5.617 1 98.88 411 ALA A O 1
ATOM 3020 N N . MET A 1 412 ? -5.969 -15.531 5.547 1 98.88 412 MET A N 1
ATOM 3021 C CA . MET A 1 412 ? -7.316 -15.242 6.035 1 98.88 412 MET A CA 1
ATOM 3022 C C . MET A 1 412 ? -8.367 -15.797 5.082 1 98.88 412 MET A C 1
ATOM 3024 O O . MET A 1 412 ? -9.297 -16.484 5.508 1 98.88 412 MET A O 1
ATOM 3028 N N . GLY A 1 413 ? -8.211 -15.484 3.748 1 98.88 413 GLY A N 1
ATOM 3029 C CA . GLY A 1 413 ? -9.148 -16 2.762 1 98.88 413 GLY A CA 1
ATOM 3030 C C . GLY A 1 413 ? -9.188 -17.516 2.717 1 98.88 413 GLY A C 1
ATOM 3031 O O . GLY A 1 413 ? -10.266 -18.109 2.596 1 98.88 413 GLY A O 1
ATOM 3032 N N . ALA A 1 414 ? -8.008 -18.172 2.846 1 98.88 414 ALA A N 1
ATOM 3033 C CA . ALA A 1 414 ? -7.926 -19.625 2.822 1 98.88 414 ALA A CA 1
ATOM 3034 C C . ALA A 1 414 ? -8.633 -20.234 4.027 1 98.88 414 ALA A C 1
ATOM 3036 O O . ALA A 1 414 ? -9.375 -21.219 3.895 1 98.88 414 ALA A O 1
ATOM 3037 N N . ARG A 1 415 ? -8.391 -19.641 5.215 1 98.88 415 ARG A N 1
ATOM 3038 C CA . ARG A 1 415 ? -9 -20.172 6.43 1 98.88 415 ARG A CA 1
ATOM 3039 C C . ARG A 1 415 ? -10.516 -20 6.395 1 98.88 415 ARG A C 1
ATOM 3041 O O . ARG A 1 415 ? -11.25 -20.891 6.836 1 98.88 415 ARG A O 1
ATOM 3048 N N . VAL A 1 416 ? -10.977 -18.875 5.848 1 98.12 416 VAL A N 1
ATOM 3049 C CA . VAL A 1 416 ? -12.406 -18.641 5.695 1 98.12 416 VAL A CA 1
ATOM 3050 C C . VAL A 1 416 ? -13 -19.688 4.746 1 98.12 416 VAL A C 1
ATOM 3052 O O . VAL A 1 416 ? -14.109 -20.172 4.969 1 98.12 416 VAL A O 1
ATOM 3055 N N . THR A 1 417 ? -12.289 -20.062 3.719 1 98.31 417 THR A N 1
ATOM 3056 C CA . THR A 1 417 ? -12.727 -21.016 2.713 1 98.31 417 THR A CA 1
ATOM 3057 C C . THR A 1 417 ? -12.727 -22.438 3.277 1 98.31 417 THR A C 1
ATOM 3059 O O . THR A 1 417 ? -13.664 -23.203 3.047 1 98.31 417 THR A O 1
ATOM 3062 N N . TYR A 1 418 ? -11.625 -22.812 4.004 1 98.38 418 TYR A N 1
ATOM 3063 C CA . TYR A 1 418 ? -11.43 -24.156 4.551 1 98.38 418 TYR A CA 1
ATOM 3064 C C . TYR A 1 418 ? -11.203 -24.094 6.059 1 98.38 418 TYR A C 1
ATOM 3066 O O . TYR A 1 418 ? -10.055 -24.078 6.516 1 98.38 418 TYR A O 1
ATOM 3074 N N . PRO A 1 419 ? -12.195 -24.203 6.848 1 97.62 419 PRO A N 1
ATOM 3075 C CA . PRO A 1 419 ? -12.055 -24.094 8.305 1 97.62 419 PRO A CA 1
ATOM 3076 C C . PRO A 1 419 ? -11.289 -25.281 8.906 1 97.62 419 PRO A C 1
ATOM 3078 O O . PRO A 1 419 ? -10.727 -25.156 10 1 97.62 419 PRO A O 1
ATOM 3081 N N . ASP A 1 420 ? -11.18 -26.391 8.133 1 96.62 420 ASP A N 1
ATOM 3082 C CA . ASP A 1 420 ? -10.695 -27.609 8.758 1 96.62 420 ASP A CA 1
ATOM 3083 C C . ASP A 1 420 ? -9.406 -28.094 8.102 1 96.62 420 ASP A C 1
ATOM 3085 O O . ASP A 1 420 ? -8.812 -29.078 8.547 1 96.62 420 ASP A O 1
ATOM 3089 N N . ARG A 1 421 ? -8.898 -27.453 7.012 1 98.06 421 ARG A N 1
ATOM 3090 C CA . ARG A 1 421 ? -7.676 -27.875 6.332 1 98.06 421 ARG A CA 1
ATOM 3091 C C . ARG A 1 421 ? -6.445 -27.219 6.953 1 98.06 421 ARG A C 1
ATOM 3093 O O . ARG A 1 421 ? -6.555 -26.172 7.59 1 98.06 421 ARG A O 1
ATOM 3100 N N . GLN A 1 422 ? -5.324 -27.891 6.832 1 98.69 422 GLN A N 1
ATOM 3101 C CA . GLN A 1 422 ? -4.062 -27.219 7.125 1 98.69 422 GLN A CA 1
ATOM 3102 C C . GLN A 1 422 ? -3.832 -26.047 6.184 1 98.69 422 GLN A C 1
ATOM 3104 O O . GLN A 1 422 ? -4.027 -26.172 4.973 1 98.69 422 GLN A O 1
ATOM 3109 N N . ILE A 1 423 ? -3.611 -24.891 6.789 1 98.81 423 ILE A N 1
ATOM 3110 C CA . ILE A 1 423 ? -3.154 -23.734 6.047 1 98.81 423 ILE A CA 1
ATOM 3111 C C . ILE A 1 423 ? -1.715 -23.406 6.438 1 98.81 423 ILE A C 1
ATOM 3113 O O . ILE A 1 423 ? -1.431 -23.125 7.605 1 98.81 423 ILE A O 1
ATOM 3117 N N . CYS A 1 424 ? -0.818 -23.438 5.496 1 98.75 424 CYS A N 1
ATOM 3118 C CA . CYS A 1 424 ? 0.6 -23.188 5.727 1 98.75 424 CYS A CA 1
ATOM 3119 C C . CYS A 1 424 ? 1.086 -22.016 4.879 1 98.75 424 CYS A C 1
ATOM 3121 O O . CYS A 1 424 ? 1.052 -22.078 3.648 1 98.75 424 CYS A O 1
ATOM 3123 N N . VAL A 1 425 ? 1.521 -20.984 5.512 1 98.62 425 VAL A N 1
ATOM 3124 C CA . VAL A 1 425 ? 2.086 -19.828 4.836 1 98.62 425 VAL A CA 1
ATOM 3125 C C . VAL A 1 425 ? 3.609 -19.906 4.848 1 98.62 425 VAL A C 1
ATOM 3127 O O . VAL A 1 425 ? 4.223 -20.047 5.906 1 98.62 425 VAL A O 1
ATOM 3130 N N . LEU A 1 426 ? 4.18 -19.875 3.701 1 98.19 426 LEU A N 1
ATOM 3131 C CA . LEU A 1 426 ? 5.629 -19.859 3.508 1 98.19 426 LEU A CA 1
ATOM 3132 C C . LEU A 1 426 ? 6.113 -18.469 3.113 1 98.19 426 LEU A C 1
ATOM 3134 O O . LEU A 1 426 ? 5.762 -17.969 2.045 1 98.19 426 LEU A O 1
ATOM 3138 N N . MET A 1 427 ? 6.906 -17.875 3.988 1 96.56 427 MET A N 1
ATOM 3139 C CA . MET A 1 427 ? 7.34 -16.516 3.713 1 96.56 427 MET A CA 1
ATOM 3140 C C . MET A 1 427 ? 8.844 -16.359 3.943 1 96.56 427 MET A C 1
ATOM 3142 O O . MET A 1 427 ? 9.391 -16.938 4.883 1 96.56 427 MET A O 1
ATOM 3146 N N . GLY A 1 428 ? 9.484 -15.602 3.047 1 96.06 428 GLY A N 1
ATOM 3147 C CA . GLY A 1 428 ? 10.797 -15.094 3.414 1 96.06 428 GLY A CA 1
ATOM 3148 C C . GLY A 1 428 ? 10.75 -14.055 4.52 1 96.06 428 GLY A C 1
ATOM 3149 O O . GLY A 1 428 ? 9.711 -13.422 4.742 1 96.06 428 GLY A O 1
ATOM 3150 N N . ASP A 1 429 ? 11.891 -13.875 5.195 1 96.44 429 ASP A N 1
ATOM 3151 C CA . ASP A 1 429 ? 11.914 -12.883 6.266 1 96.44 429 ASP A CA 1
ATOM 3152 C C . ASP A 1 429 ? 11.703 -11.477 5.711 1 96.44 429 ASP A C 1
ATOM 3154 O O . ASP A 1 429 ? 11.141 -10.609 6.391 1 96.44 429 ASP A O 1
ATOM 3158 N N . GLY A 1 430 ? 12.078 -11.211 4.445 1 96.38 430 GLY A N 1
ATOM 3159 C CA . GLY A 1 430 ? 11.734 -9.945 3.807 1 96.38 430 GLY A CA 1
ATOM 3160 C C . GLY A 1 430 ? 10.242 -9.758 3.643 1 96.38 430 GLY A C 1
ATOM 3161 O O . GLY A 1 430 ? 9.703 -8.703 4.004 1 96.38 430 GLY A O 1
ATOM 3162 N N . ALA A 1 431 ? 9.555 -10.773 3.143 1 96.5 431 ALA A N 1
ATOM 3163 C CA . ALA A 1 431 ? 8.109 -10.727 2.924 1 96.5 431 ALA A CA 1
ATOM 3164 C C . ALA A 1 431 ? 7.359 -10.539 4.242 1 96.5 431 ALA A C 1
ATOM 3166 O O . ALA A 1 431 ? 6.316 -9.875 4.281 1 96.5 431 ALA A O 1
ATOM 3167 N N . ALA A 1 432 ? 7.91 -11.055 5.348 1 96.5 432 ALA A N 1
ATOM 3168 C CA . ALA A 1 432 ? 7.27 -10.961 6.656 1 96.5 432 ALA A CA 1
ATOM 3169 C C . ALA A 1 432 ? 7.039 -9.508 7.051 1 96.5 432 ALA A C 1
ATOM 3171 O O . ALA A 1 432 ? 6.047 -9.188 7.711 1 96.5 432 ALA A O 1
ATOM 3172 N N . GLY A 1 433 ? 7.859 -8.664 6.602 1 95.38 433 GLY A N 1
ATOM 3173 C CA . GLY A 1 433 ? 7.777 -7.262 6.969 1 95.38 433 GLY A CA 1
ATOM 3174 C C . GLY A 1 433 ? 6.543 -6.574 6.418 1 95.38 433 GLY A C 1
ATOM 3175 O O . GLY A 1 433 ? 6.098 -5.562 6.965 1 95.38 433 GLY A O 1
ATOM 3176 N N . PHE A 1 434 ? 5.949 -7.141 5.375 1 96.56 434 PHE A N 1
ATOM 3177 C CA . PHE A 1 434 ? 4.844 -6.484 4.684 1 96.56 434 PHE A CA 1
ATOM 3178 C C . PHE A 1 434 ? 3.531 -6.715 5.426 1 96.56 434 PHE A C 1
ATOM 3180 O O . PHE A 1 434 ? 2.727 -5.793 5.574 1 96.56 434 PHE A O 1
ATOM 3187 N N . SER A 1 435 ? 3.295 -7.902 5.871 1 95.62 435 SER A N 1
ATOM 3188 C CA . SER A 1 435 ? 1.922 -8.211 6.262 1 95.62 435 SER A CA 1
ATOM 3189 C C . SER A 1 435 ? 1.87 -8.844 7.648 1 95.62 435 SER A C 1
ATOM 3191 O O . SER A 1 435 ? 0.79 -9.164 8.156 1 95.62 435 SER A O 1
ATOM 3193 N N . LEU A 1 436 ? 3.002 -9.016 8.359 1 97.56 436 LEU A N 1
ATOM 3194 C CA . LEU A 1 436 ? 3.043 -9.805 9.586 1 97.56 436 LEU A CA 1
ATOM 3195 C C . LEU A 1 436 ? 2.141 -9.203 10.656 1 97.56 436 LEU A C 1
ATOM 3197 O O . LEU A 1 436 ? 1.588 -9.922 11.492 1 97.56 436 LEU A O 1
ATOM 3201 N N . MET A 1 437 ? 1.901 -7.891 10.648 1 97.88 437 MET A N 1
ATOM 3202 C CA . MET A 1 437 ? 1.062 -7.234 11.648 1 97.88 437 MET A CA 1
ATOM 3203 C C . MET A 1 437 ? -0.375 -7.738 11.562 1 97.88 437 MET A C 1
ATOM 3205 O O . MET A 1 437 ? -1.132 -7.625 12.531 1 97.88 437 MET A O 1
ATOM 3209 N N . ASP A 1 438 ? -0.779 -8.336 10.461 1 98.44 438 ASP A N 1
ATOM 3210 C CA . ASP A 1 438 ? -2.141 -8.836 10.289 1 98.44 438 ASP A CA 1
ATOM 3211 C C . ASP A 1 438 ? -2.336 -10.156 11.031 1 98.44 438 ASP A C 1
ATOM 3213 O O . ASP A 1 438 ? -3.447 -10.688 11.078 1 98.44 438 ASP A O 1
ATOM 3217 N N . VAL A 1 439 ? -1.258 -10.711 11.617 1 98.69 439 VAL A N 1
ATOM 3218 C CA . VAL A 1 439 ? -1.444 -11.844 12.523 1 98.69 439 VAL A CA 1
ATOM 3219 C C . VAL A 1 439 ? -2.402 -11.445 13.648 1 98.69 439 VAL A C 1
ATOM 3221 O O . VAL A 1 439 ? -3.197 -12.266 14.109 1 98.69 439 VAL A O 1
ATOM 3224 N N . GLU A 1 440 ? -2.314 -10.18 14.055 1 98.5 440 GLU A N 1
ATOM 3225 C CA . GLU A 1 440 ? -3.248 -9.672 15.055 1 98.5 440 GLU A CA 1
ATOM 3226 C C . GLU A 1 440 ? -4.695 -9.875 14.617 1 98.5 440 GLU A C 1
ATOM 3228 O O . GLU A 1 440 ? -5.543 -10.266 15.422 1 98.5 440 GLU A O 1
ATOM 3233 N N . SER A 1 441 ? -5.031 -9.609 13.344 1 98.44 441 SER A N 1
ATOM 3234 C CA . SER A 1 441 ? -6.375 -9.82 12.805 1 98.44 441 SER A CA 1
ATOM 3235 C C . SER A 1 441 ? -6.762 -11.297 12.852 1 98.44 441 SER A C 1
ATOM 3237 O O . SER A 1 441 ? -7.906 -11.633 13.172 1 98.44 441 SER A O 1
ATOM 3239 N N . LEU A 1 442 ? -5.812 -12.164 12.477 1 98.81 442 LEU A N 1
ATOM 3240 C CA . LEU A 1 442 ? -6.082 -13.602 12.523 1 98.81 442 LEU A CA 1
ATOM 3241 C C . LEU A 1 442 ? -6.402 -14.047 13.945 1 98.81 442 LEU A C 1
ATOM 3243 O O . LEU A 1 442 ? -7.367 -14.781 14.172 1 98.81 442 LEU A O 1
ATOM 3247 N N . VAL A 1 443 ? -5.57 -13.562 14.898 1 98.62 443 VAL A N 1
ATOM 3248 C CA . VAL A 1 443 ? -5.742 -13.938 16.297 1 98.62 443 VAL A CA 1
ATOM 3249 C C . VAL A 1 443 ? -7.102 -13.453 16.797 1 98.62 443 VAL A C 1
ATOM 3251 O O . VAL A 1 443 ? -7.871 -14.234 17.359 1 98.62 443 VAL A O 1
ATOM 3254 N N . ARG A 1 444 ? -7.391 -12.18 16.562 1 97.56 444 ARG A N 1
ATOM 3255 C CA . ARG A 1 444 ? -8.609 -11.555 17.062 1 97.56 444 ARG A CA 1
ATOM 3256 C C . ARG A 1 444 ? -9.852 -12.258 16.516 1 97.56 444 ARG A C 1
ATOM 3258 O O . ARG A 1 444 ? -10.867 -12.344 17.203 1 97.56 444 ARG A O 1
ATOM 3265 N N . GLN A 1 445 ? -9.773 -12.883 15.383 1 97.75 445 GLN A N 1
ATOM 3266 C CA . GLN A 1 445 ? -10.938 -13.469 14.711 1 97.75 445 GLN A CA 1
ATOM 3267 C C . GLN A 1 445 ? -10.875 -14.992 14.734 1 97.75 445 GLN A C 1
ATOM 3269 O O . GLN A 1 445 ? -11.641 -15.664 14.047 1 97.75 445 GLN A O 1
ATOM 3274 N N . ASN A 1 446 ? -9.938 -15.578 15.469 1 98.06 446 ASN A N 1
ATOM 3275 C CA . ASN A 1 446 ? -9.773 -17.016 15.68 1 98.06 446 ASN A CA 1
ATOM 3276 C C . ASN A 1 446 ? -9.594 -17.75 14.367 1 98.06 446 ASN A C 1
ATOM 3278 O O . ASN A 1 446 ? -10.336 -18.688 14.07 1 98.06 446 ASN A O 1
ATOM 3282 N N . LEU A 1 447 ? -8.633 -17.25 13.57 1 98.69 447 LEU A N 1
ATOM 3283 C CA . LEU A 1 447 ? -8.289 -17.859 12.297 1 98.69 447 LEU A CA 1
ATOM 3284 C C . LEU A 1 447 ? -6.883 -18.453 12.336 1 98.69 447 LEU A C 1
ATOM 3286 O O . LEU A 1 447 ? -5.93 -17.844 11.852 1 98.69 447 LEU A O 1
ATOM 3290 N N . PRO A 1 448 ? -6.754 -19.672 12.867 1 98.56 448 PRO A N 1
ATOM 3291 C CA . PRO A 1 448 ? -5.43 -20.266 13.031 1 98.56 448 PRO A CA 1
ATOM 3292 C C . PRO A 1 448 ? -4.801 -20.672 11.703 1 98.56 448 PRO A C 1
ATOM 3294 O O . PRO A 1 448 ? -5.48 -21.25 10.844 1 98.56 448 PRO A O 1
ATOM 3297 N N . VAL A 1 449 ? -3.564 -20.391 11.508 1 98.81 449 VAL A N 1
ATOM 3298 C CA . VAL A 1 449 ? -2.717 -20.797 10.391 1 98.81 449 VAL A CA 1
ATOM 3299 C C . VAL A 1 449 ? -1.295 -21.062 10.883 1 98.81 449 VAL A C 1
ATOM 3301 O O . VAL A 1 449 ? -0.925 -20.625 11.977 1 98.81 449 VAL A O 1
ATOM 3304 N N . VAL A 1 450 ? -0.558 -21.797 10.156 1 98.94 450 VAL A N 1
ATOM 3305 C CA . VAL A 1 450 ? 0.86 -21.969 10.461 1 98.94 450 VAL A CA 1
ATOM 3306 C C . VAL A 1 450 ? 1.698 -21.156 9.477 1 98.94 450 VAL A C 1
ATOM 3308 O O . VAL A 1 450 ? 1.501 -21.234 8.266 1 98.94 450 VAL A O 1
ATOM 3311 N N . ILE A 1 451 ? 2.549 -20.344 10.031 1 98.88 451 ILE A N 1
ATOM 3312 C CA . ILE A 1 451 ? 3.441 -19.484 9.266 1 98.88 451 ILE A CA 1
ATOM 3313 C C . ILE A 1 451 ? 4.879 -19.969 9.398 1 98.88 451 ILE A C 1
ATOM 3315 O O . ILE A 1 451 ? 5.406 -20.062 10.516 1 98.88 451 ILE A O 1
ATOM 3319 N N . VAL A 1 452 ? 5.484 -20.297 8.312 1 98.69 452 VAL A N 1
ATOM 3320 C CA . VAL A 1 452 ? 6.891 -20.672 8.297 1 98.69 452 VAL A CA 1
ATOM 3321 C C . VAL A 1 452 ? 7.719 -19.562 7.664 1 98.69 452 VAL A C 1
ATOM 3323 O O . VAL A 1 452 ? 7.539 -19.234 6.488 1 98.69 452 VAL A O 1
ATOM 3326 N N . VAL A 1 453 ? 8.617 -19 8.438 1 98.12 453 VAL A N 1
ATOM 3327 C CA . VAL A 1 453 ? 9.492 -17.938 7.938 1 98.12 453 VAL A CA 1
ATOM 3328 C C . VAL A 1 453 ? 10.891 -18.5 7.688 1 98.12 453 VAL A C 1
ATOM 3330 O O . VAL A 1 453 ? 11.539 -19 8.609 1 98.12 453 VAL A O 1
ATOM 3333 N N . GLY A 1 454 ? 11.281 -18.547 6.363 1 97.44 454 GLY A N 1
ATOM 3334 C CA . GLY A 1 454 ? 12.695 -18.734 6.086 1 97.44 454 GLY A CA 1
ATOM 3335 C C . GLY A 1 454 ? 13.531 -17.516 6.418 1 97.44 454 GLY A C 1
ATOM 3336 O O . GLY A 1 454 ? 13.57 -16.547 5.652 1 97.44 454 GLY A O 1
ATOM 3337 N N . ASN A 1 455 ? 14.211 -17.562 7.551 1 97.5 455 ASN A N 1
ATOM 3338 C CA . ASN A 1 455 ? 14.938 -16.422 8.102 1 97.5 455 ASN A CA 1
ATOM 3339 C C . ASN A 1 455 ? 16.438 -16.531 7.836 1 97.5 455 ASN A C 1
ATOM 3341 O O . ASN A 1 455 ? 17.172 -17.094 8.648 1 97.5 455 ASN A O 1
ATOM 3345 N N . ASN A 1 456 ? 16.859 -15.977 6.707 1 96.62 456 ASN A N 1
ATOM 3346 C CA . ASN A 1 456 ? 18.297 -15.953 6.418 1 96.62 456 ASN A CA 1
ATOM 3347 C C . ASN A 1 456 ? 18.875 -14.562 6.625 1 96.62 456 ASN A C 1
ATOM 3349 O O . ASN A 1 456 ? 20.078 -14.344 6.402 1 96.62 456 ASN A O 1
ATOM 3353 N N . GLY A 1 457 ? 18.062 -13.555 7.012 1 96.94 457 GLY A N 1
ATOM 3354 C CA . GLY A 1 457 ? 18.531 -12.234 7.406 1 96.94 457 GLY A CA 1
ATOM 3355 C C . GLY A 1 457 ? 18.906 -11.359 6.227 1 96.94 457 GLY A C 1
ATOM 3356 O O . GLY A 1 457 ? 19.609 -10.359 6.391 1 96.94 457 GLY A O 1
ATOM 3357 N N . ILE A 1 458 ? 18.516 -11.734 4.996 1 96.75 458 ILE A N 1
ATOM 3358 C CA . ILE A 1 458 ? 18.938 -10.953 3.832 1 96.75 458 ILE A CA 1
ATOM 3359 C C . ILE A 1 458 ? 17.812 -10.953 2.791 1 96.75 458 ILE A C 1
ATOM 3361 O O . ILE A 1 458 ? 16.938 -11.828 2.803 1 96.75 458 ILE A O 1
ATOM 3365 N N . TRP A 1 459 ? 17.781 -9.922 1.948 1 96.25 459 TRP A N 1
ATOM 3366 C CA . TRP A 1 459 ? 17.094 -9.992 0.667 1 96.25 459 TRP A CA 1
ATOM 3367 C C . TRP A 1 459 ? 17.891 -10.805 -0.343 1 96.25 459 TRP A C 1
ATOM 3369 O O . TRP A 1 459 ? 18.609 -10.234 -1.173 1 96.25 459 TRP A O 1
ATOM 3379 N N . GLY A 1 460 ? 17.688 -12.109 -0.275 1 94.12 460 GLY A N 1
ATOM 3380 C CA . GLY A 1 460 ? 18.547 -13.008 -1.04 1 94.12 460 GLY A CA 1
ATOM 3381 C C . GLY A 1 460 ? 18.516 -12.734 -2.531 1 94.12 460 GLY A C 1
ATOM 3382 O O . GLY A 1 460 ? 19.547 -12.805 -3.203 1 94.12 460 GLY A O 1
ATOM 3383 N N . LEU A 1 461 ? 17.375 -12.367 -3.053 1 92.81 461 LEU A N 1
ATOM 3384 C CA . LEU A 1 461 ? 17.203 -12.141 -4.484 1 92.81 461 LEU A CA 1
ATOM 3385 C C . LEU A 1 461 ? 17.844 -10.828 -4.91 1 92.81 461 LEU A C 1
ATOM 3387 O O . LEU A 1 461 ? 18.031 -10.578 -6.102 1 92.81 461 LEU A O 1
ATOM 3391 N N . GLU A 1 462 ? 18.203 -9.992 -3.998 1 94.69 462 GLU A N 1
ATOM 3392 C CA . GLU A 1 462 ? 18.922 -8.742 -4.273 1 94.69 462 GLU A CA 1
ATOM 3393 C C . GLU A 1 462 ? 20.406 -8.859 -3.92 1 94.69 462 GLU A C 1
ATOM 3395 O O . GLU A 1 462 ? 21.266 -8.469 -4.707 1 94.69 462 GLU A O 1
ATOM 3400 N N . LYS A 1 463 ? 20.672 -9.453 -2.809 1 95.94 463 LYS A N 1
ATOM 3401 C CA . LYS A 1 463 ? 22.047 -9.492 -2.279 1 95.94 463 LYS A CA 1
ATOM 3402 C C . LYS A 1 463 ? 22.969 -10.289 -3.197 1 95.94 463 LYS A C 1
ATOM 3404 O O . LYS A 1 463 ? 24.031 -9.812 -3.574 1 95.94 463 LYS A O 1
ATOM 3409 N N . HIS A 1 464 ? 22.562 -11.492 -3.559 1 95 464 HIS A N 1
ATOM 3410 C CA . HIS A 1 464 ? 23.438 -12.383 -4.312 1 95 464 HIS A CA 1
ATOM 3411 C C . HIS A 1 464 ? 23.719 -11.82 -5.707 1 95 464 HIS A C 1
ATOM 3413 O O . HIS A 1 464 ? 24.875 -11.742 -6.121 1 95 464 HIS A O 1
ATOM 3419 N N . PRO A 1 465 ? 22.672 -11.359 -6.418 1 94.12 465 PRO A N 1
ATOM 3420 C CA . PRO A 1 465 ? 22.969 -10.773 -7.727 1 94.12 465 PRO A CA 1
ATOM 3421 C C . PRO A 1 465 ? 23.812 -9.508 -7.625 1 94.12 465 PRO A C 1
ATOM 3423 O O . PRO A 1 465 ? 24.672 -9.266 -8.477 1 94.12 465 PRO A O 1
ATOM 3426 N N . MET A 1 466 ? 23.609 -8.672 -6.648 1 95.88 466 MET A N 1
ATOM 3427 C CA . MET A 1 466 ? 24.422 -7.465 -6.48 1 95.88 466 MET A CA 1
ATOM 3428 C C . MET A 1 466 ? 25.891 -7.816 -6.238 1 95.88 466 MET A C 1
ATOM 3430 O O . MET A 1 466 ? 26.781 -7.191 -6.809 1 95.88 466 MET A O 1
ATOM 3434 N N . GLN A 1 467 ? 26.125 -8.773 -5.422 1 96.25 467 GLN A N 1
ATOM 3435 C CA . GLN A 1 467 ? 27.484 -9.234 -5.152 1 96.25 467 GLN A CA 1
ATOM 3436 C C . GLN A 1 467 ? 28.141 -9.781 -6.414 1 96.25 467 GLN A C 1
ATOM 3438 O O . GLN A 1 467 ? 29.328 -9.539 -6.66 1 96.25 467 GLN A O 1
ATOM 3443 N N . ALA A 1 468 ? 27.375 -10.531 -7.176 1 95.19 468 ALA A N 1
ATOM 3444 C CA . ALA A 1 468 ? 27.891 -11.102 -8.414 1 95.19 468 ALA A CA 1
ATOM 3445 C C . ALA A 1 468 ? 28.266 -10.008 -9.406 1 95.19 468 ALA A C 1
ATOM 3447 O O . ALA A 1 468 ? 29.281 -10.109 -10.109 1 95.19 468 ALA A O 1
ATOM 3448 N N . LEU A 1 469 ? 27.469 -8.961 -9.461 1 95.44 469 LEU A N 1
ATOM 3449 C CA . LEU A 1 469 ? 27.625 -7.914 -10.469 1 95.44 469 LEU A CA 1
ATOM 3450 C C . LEU A 1 469 ? 28.688 -6.898 -10.031 1 95.44 469 LEU A C 1
ATOM 3452 O O . LEU A 1 469 ? 29.438 -6.383 -10.867 1 95.44 469 LEU A O 1
ATOM 3456 N N . TYR A 1 470 ? 28.719 -6.578 -8.727 1 97.19 470 TYR A N 1
ATOM 3457 C CA . TYR A 1 470 ? 29.484 -5.406 -8.312 1 97.19 470 TYR A CA 1
ATOM 3458 C C . TYR A 1 470 ? 30.562 -5.793 -7.312 1 97.19 470 TYR A C 1
ATOM 3460 O O . TYR A 1 470 ? 31.469 -5.008 -7.039 1 97.19 470 TYR A O 1
ATOM 3468 N N . GLY A 1 471 ? 30.531 -6.961 -6.742 1 97.69 471 GLY A N 1
ATOM 3469 C CA . GLY A 1 471 ? 31.469 -7.371 -5.719 1 97.69 471 GLY A CA 1
ATOM 3470 C C . GLY A 1 471 ? 31.078 -6.926 -4.324 1 97.69 471 GLY A C 1
ATOM 3471 O O . GLY A 1 471 ? 31.766 -7.238 -3.348 1 97.69 471 GLY A O 1
ATOM 3472 N N . TYR A 1 472 ? 29.984 -6.199 -4.238 1 97.75 472 TYR A N 1
ATOM 3473 C CA . TYR A 1 472 ? 29.406 -5.77 -2.969 1 97.75 472 TYR A CA 1
ATOM 3474 C C . TYR A 1 472 ? 27.891 -5.719 -3.053 1 97.75 472 TYR A C 1
ATOM 3476 O O . TYR A 1 472 ? 27.312 -5.992 -4.105 1 97.75 472 TYR A O 1
ATOM 3484 N N . ASP A 1 473 ? 27.234 -5.527 -1.887 1 97.06 473 ASP A N 1
ATOM 3485 C CA . ASP A 1 473 ? 25.797 -5.32 -1.839 1 97.06 473 ASP A CA 1
ATOM 3486 C C . ASP A 1 473 ? 25.438 -4.176 -0.896 1 97.06 473 ASP A C 1
ATOM 3488 O O . ASP A 1 473 ? 26.219 -3.816 -0.019 1 97.06 473 ASP A O 1
ATOM 3492 N N . VAL A 1 474 ? 24.344 -3.51 -1.219 1 97.31 474 VAL A N 1
ATOM 3493 C CA . VAL A 1 474 ? 23.812 -2.451 -0.374 1 97.31 474 VAL A CA 1
ATOM 3494 C C . VAL A 1 474 ? 22.297 -2.637 -0.218 1 97.31 474 VAL A C 1
ATOM 3496 O O . VAL A 1 474 ? 21.641 -3.191 -1.101 1 97.31 474 VAL A O 1
ATOM 3499 N N . ALA A 1 475 ? 21.766 -2.174 0.941 1 97.06 475 ALA A N 1
ATOM 3500 C CA . ALA A 1 475 ? 20.344 -2.199 1.23 1 97.06 475 ALA A CA 1
ATOM 3501 C C . ALA A 1 475 ? 19.766 -3.592 0.999 1 97.06 475 ALA A C 1
ATOM 3503 O O . ALA A 1 475 ? 18.641 -3.729 0.492 1 97.06 475 ALA A O 1
ATOM 3504 N N . ALA A 1 476 ? 20.484 -4.652 1.266 1 96.88 476 ALA A N 1
ATOM 3505 C CA . ALA A 1 476 ? 20.047 -6.02 0.986 1 96.88 476 ALA A CA 1
ATOM 3506 C C . ALA A 1 476 ? 20.094 -6.879 2.246 1 96.88 476 ALA A C 1
ATOM 3508 O O . ALA A 1 476 ? 19.891 -8.094 2.186 1 96.88 476 ALA A O 1
ATOM 3509 N N . ASP A 1 477 ? 20.422 -6.258 3.385 1 97.31 477 ASP A N 1
ATOM 3510 C CA . ASP A 1 477 ? 20.484 -6.961 4.66 1 97.31 477 ASP A CA 1
ATOM 3511 C C . ASP A 1 477 ? 19.234 -6.691 5.504 1 97.31 477 ASP A C 1
ATOM 3513 O O . ASP A 1 477 ? 18.609 -5.637 5.379 1 97.31 477 ASP A O 1
ATOM 3517 N N . LEU A 1 478 ? 18.859 -7.633 6.238 1 97.38 478 LEU A N 1
ATOM 3518 C CA . LEU A 1 478 ? 17.906 -7.523 7.344 1 97.38 478 LEU A CA 1
ATOM 3519 C C . LEU A 1 478 ? 18.578 -7.871 8.664 1 97.38 478 LEU A C 1
ATOM 3521 O O . LEU A 1 478 ? 19.781 -8.125 8.711 1 97.38 478 LEU A O 1
ATOM 3525 N N . GLN A 1 479 ? 17.875 -7.801 9.742 1 96.75 479 GLN A N 1
ATOM 3526 C CA . GLN A 1 479 ? 18.438 -8.203 11.023 1 96.75 479 GLN A CA 1
ATOM 3527 C C . GLN A 1 479 ? 18.594 -9.719 11.117 1 96.75 479 GLN A C 1
ATOM 3529 O O . GLN A 1 479 ? 17.594 -10.445 11.148 1 96.75 479 GLN A O 1
ATOM 3534 N N . PRO A 1 480 ? 19.781 -10.234 11.117 1 95.75 480 PRO A N 1
ATOM 3535 C CA . PRO A 1 480 ? 19.969 -11.688 11.211 1 95.75 480 PRO A CA 1
ATOM 3536 C C . PRO A 1 480 ? 19.359 -12.266 12.484 1 95.75 480 PRO A C 1
ATOM 3538 O O . PRO A 1 480 ? 19.547 -11.727 13.578 1 95.75 480 PRO A O 1
ATOM 3541 N N . GLY A 1 481 ? 18.625 -13.273 12.312 1 96.69 481 GLY A N 1
ATOM 3542 C CA . GLY A 1 481 ? 18.109 -14 13.461 1 96.69 481 GLY A CA 1
ATOM 3543 C C . GLY A 1 481 ? 16.953 -13.297 14.148 1 96.69 481 GLY A C 1
ATOM 3544 O O . GLY A 1 481 ? 16.562 -13.672 15.25 1 96.69 481 GLY A O 1
ATOM 3545 N N . LEU A 1 482 ? 16.438 -12.258 13.508 1 97.88 482 LEU A N 1
ATOM 3546 C CA . LEU A 1 482 ? 15.305 -11.57 14.117 1 97.88 482 LEU A CA 1
ATOM 3547 C C . LEU A 1 482 ? 14.242 -12.562 14.578 1 97.88 482 LEU A C 1
ATOM 3549 O O . LEU A 1 482 ? 13.922 -13.516 13.859 1 97.88 482 LEU A O 1
ATOM 3553 N N . ARG A 1 483 ? 13.688 -12.375 15.75 1 98.31 483 ARG A N 1
ATOM 3554 C CA . ARG A 1 483 ? 12.734 -13.289 16.375 1 98.31 483 ARG A CA 1
ATOM 3555 C C . ARG A 1 483 ? 11.312 -12.969 15.93 1 98.31 483 ARG A C 1
ATOM 3557 O O . ARG A 1 483 ? 10.492 -12.531 16.75 1 98.31 483 ARG A O 1
ATOM 3564 N N . TYR A 1 484 ? 11.016 -13.344 14.734 1 98.62 484 TYR A N 1
ATOM 3565 C CA . TYR A 1 484 ? 9.68 -13.109 14.203 1 98.62 484 TYR A CA 1
ATOM 3566 C C . TYR A 1 484 ? 8.633 -13.867 15.008 1 98.62 484 TYR A C 1
ATOM 3568 O O . TYR A 1 484 ? 7.477 -13.438 15.086 1 98.62 484 TYR A O 1
ATOM 3576 N N . ASP A 1 485 ? 8.977 -15.023 15.586 1 98.81 485 ASP A N 1
ATOM 3577 C CA . ASP A 1 485 ? 8.062 -15.758 16.469 1 98.81 485 ASP A CA 1
ATOM 3578 C C . ASP A 1 485 ? 7.664 -14.914 17.672 1 98.81 485 ASP A C 1
ATOM 3580 O O . ASP A 1 485 ? 6.512 -14.953 18.109 1 98.81 485 ASP A O 1
ATOM 3584 N N . ASP A 1 486 ? 8.602 -14.109 18.25 1 98.75 486 ASP A N 1
ATOM 3585 C CA . ASP A 1 486 ? 8.289 -13.227 19.375 1 98.75 486 ASP A CA 1
ATOM 3586 C C . ASP A 1 486 ? 7.359 -12.094 18.938 1 98.75 486 ASP A C 1
ATOM 3588 O O . ASP A 1 486 ? 6.523 -11.641 19.719 1 98.75 486 ASP A O 1
ATOM 3592 N N . VAL A 1 487 ? 7.523 -11.617 17.734 1 98.69 487 VAL A N 1
ATOM 3593 C CA . VAL A 1 487 ? 6.605 -10.617 17.188 1 98.69 487 VAL A CA 1
ATOM 3594 C C . VAL A 1 487 ? 5.184 -11.172 17.188 1 98.69 487 VAL A C 1
ATOM 3596 O O . VAL A 1 487 ? 4.25 -10.508 17.641 1 98.69 487 VAL A O 1
ATOM 3599 N N . VAL A 1 488 ? 5.043 -12.398 16.672 1 98.75 488 VAL A N 1
ATOM 3600 C CA . VAL A 1 488 ? 3.732 -13.039 16.547 1 98.75 488 VAL A CA 1
ATOM 3601 C C . VAL A 1 488 ? 3.174 -13.32 17.953 1 98.75 488 VAL A C 1
ATOM 3603 O O . VAL A 1 488 ? 1.987 -13.102 18.203 1 98.75 488 VAL A O 1
ATOM 3606 N N . LYS A 1 489 ? 4.008 -13.766 18.891 1 98.75 489 LYS A N 1
ATOM 3607 C CA . LYS A 1 489 ? 3.582 -14 20.281 1 98.75 489 LYS A CA 1
ATOM 3608 C C . LYS A 1 489 ? 3.049 -12.719 20.906 1 98.75 489 LYS A C 1
ATOM 3610 O O . LYS A 1 489 ? 2.039 -12.742 21.625 1 98.75 489 LYS A O 1
ATOM 3615 N N . ALA A 1 490 ? 3.74 -11.609 20.594 1 98.38 490 ALA A N 1
ATOM 3616 C CA . ALA A 1 490 ? 3.34 -10.32 21.156 1 98.38 490 ALA A CA 1
ATOM 3617 C C . ALA A 1 490 ? 1.954 -9.914 20.672 1 98.38 490 ALA A C 1
ATOM 3619 O O . ALA A 1 490 ? 1.279 -9.094 21.297 1 98.38 490 ALA A O 1
ATOM 3620 N N . MET A 1 491 ? 1.508 -10.508 19.625 1 98.31 491 MET A N 1
ATOM 3621 C CA . MET A 1 491 ? 0.217 -10.148 19.047 1 98.31 491 MET A CA 1
ATOM 3622 C C . MET A 1 491 ? -0.855 -11.164 19.422 1 98.31 491 MET A C 1
ATOM 3624 O O . MET A 1 491 ? -1.99 -11.078 18.953 1 98.31 491 MET A O 1
ATOM 3628 N N . GLY A 1 492 ? -0.537 -12.141 20.172 1 98 492 GLY A N 1
ATOM 3629 C CA . GLY A 1 492 ? -1.511 -13.094 20.688 1 98 492 GLY A CA 1
ATOM 3630 C C . GLY A 1 492 ? -1.413 -14.461 20.031 1 98 492 GLY A C 1
ATOM 3631 O O . GLY A 1 492 ? -2.127 -15.391 20.406 1 98 492 GLY A O 1
ATOM 3632 N N . GLY A 1 493 ? -0.495 -14.609 19.062 1 98.62 493 GLY A N 1
ATOM 3633 C CA . GLY A 1 493 ? -0.223 -15.914 18.469 1 98.62 493 GLY A CA 1
ATOM 3634 C C . GLY A 1 493 ? 0.79 -16.719 19.266 1 98.62 493 GLY A C 1
ATOM 3635 O O . GLY A 1 493 ? 0.915 -16.562 20.469 1 98.62 493 GLY A O 1
ATOM 3636 N N . ALA A 1 494 ? 1.332 -17.688 18.625 1 98.81 494 ALA A N 1
ATOM 3637 C CA . ALA A 1 494 ? 2.395 -18.516 19.188 1 98.81 494 ALA A CA 1
ATOM 3638 C C . ALA A 1 494 ? 3.486 -18.781 18.156 1 98.81 494 ALA A C 1
ATOM 3640 O O . ALA A 1 494 ? 3.332 -18.438 16.969 1 98.81 494 ALA A O 1
ATOM 3641 N N . GLY A 1 495 ? 4.555 -19.281 18.609 1 98.75 495 GLY A N 1
ATOM 3642 C CA . GLY A 1 495 ? 5.625 -19.594 17.672 1 98.75 495 GLY A CA 1
ATOM 3643 C C . GLY A 1 495 ? 6.93 -19.953 18.359 1 98.75 495 GLY A C 1
ATOM 3644 O O . GLY A 1 495 ? 7.02 -19.922 19.578 1 98.75 495 GLY A O 1
ATOM 3645 N N . GLU A 1 496 ? 7.871 -20.312 17.656 1 98.81 496 GLU A N 1
ATOM 3646 C CA . GLU A 1 496 ? 9.211 -20.672 18.125 1 98.81 496 GLU A CA 1
ATOM 3647 C C . GLU A 1 496 ? 10.242 -20.5 17.016 1 98.81 496 GLU A C 1
ATOM 3649 O O . GLU A 1 496 ? 9.898 -20.5 15.836 1 98.81 496 GLU A O 1
ATOM 3654 N N . THR A 1 497 ? 11.422 -20.266 17.422 1 98.69 497 THR A N 1
ATOM 3655 C CA . THR A 1 497 ? 12.555 -20.219 16.5 1 98.69 497 THR A CA 1
ATOM 3656 C C . THR A 1 497 ? 13.258 -21.578 16.453 1 98.69 497 THR A C 1
ATOM 3658 O O . THR A 1 497 ? 13.469 -22.203 17.484 1 98.69 497 THR A O 1
ATOM 3661 N N . VAL A 1 498 ? 13.508 -22.062 15.266 1 98.62 498 VAL A N 1
ATOM 3662 C CA . VAL A 1 498 ? 14.203 -23.312 15.039 1 98.62 498 VAL A CA 1
ATOM 3663 C C . VAL A 1 498 ? 15.562 -23.047 14.383 1 98.62 498 VAL A C 1
ATOM 3665 O O . VAL A 1 498 ? 15.625 -22.438 13.312 1 98.62 498 VAL A O 1
ATOM 3668 N N . SER A 1 499 ? 16.656 -23.469 14.969 1 97.56 499 SER A N 1
ATOM 3669 C CA . SER A 1 499 ? 18 -23.25 14.43 1 97.56 499 SER A CA 1
ATOM 3670 C C . SER A 1 499 ? 18.703 -24.578 14.156 1 97.56 499 SER A C 1
ATOM 3672 O O . SER A 1 499 ? 19.797 -24.594 13.609 1 97.56 499 SER A O 1
ATOM 3674 N N . VAL A 1 500 ? 18 -25.672 14.531 1 97 500 VAL A N 1
ATOM 3675 C CA . VAL A 1 500 ? 18.547 -27.016 14.305 1 97 500 VAL A CA 1
ATOM 3676 C C . VAL A 1 500 ? 17.562 -27.844 13.477 1 97 500 VAL A C 1
ATOM 3678 O O . VAL A 1 500 ? 16.359 -27.875 13.773 1 97 500 VAL A O 1
ATOM 3681 N N . ALA A 1 501 ? 18.094 -28.578 12.523 1 97.12 501 ALA A N 1
ATOM 3682 C CA . ALA A 1 501 ? 17.281 -29.266 11.516 1 97.12 501 ALA A CA 1
ATOM 3683 C C . ALA A 1 501 ? 16.344 -30.281 12.164 1 97.12 501 ALA A C 1
ATOM 3685 O O . ALA A 1 501 ? 15.195 -30.422 11.75 1 97.12 501 ALA A O 1
ATOM 3686 N N . ARG A 1 502 ? 16.812 -31.016 13.172 1 96.31 502 ARG A N 1
ATOM 3687 C CA . ARG A 1 502 ? 16.047 -32.094 13.773 1 96.31 502 ARG A CA 1
ATOM 3688 C C . ARG A 1 502 ? 14.805 -31.562 14.477 1 96.31 502 ARG A C 1
ATOM 3690 O O . ARG A 1 502 ? 13.867 -32.312 14.766 1 96.31 502 ARG A O 1
ATOM 3697 N N . GLU A 1 503 ? 14.742 -30.266 14.773 1 97.88 503 GLU A N 1
ATOM 3698 C CA . GLU A 1 503 ? 13.625 -29.656 15.5 1 97.88 503 GLU A CA 1
ATOM 3699 C C . GLU A 1 503 ? 12.547 -29.172 14.539 1 97.88 503 GLU A C 1
ATOM 3701 O O . GLU A 1 503 ? 11.461 -28.766 14.977 1 97.88 503 GLU A O 1
ATOM 3706 N N . LEU A 1 504 ? 12.789 -29.234 13.266 1 98.31 504 LEU A N 1
ATOM 3707 C CA . LEU A 1 504 ? 11.867 -28.688 12.273 1 98.31 504 LEU A CA 1
ATOM 3708 C C . LEU A 1 504 ? 10.523 -29.406 12.32 1 98.31 504 LEU A C 1
ATOM 3710 O O . LEU A 1 504 ? 9.484 -28.781 12.508 1 98.31 504 LEU A O 1
ATOM 3714 N N . GLU A 1 505 ? 10.547 -30.75 12.117 1 98.25 505 GLU A N 1
ATOM 3715 C CA . GLU A 1 505 ? 9.305 -31.516 12.031 1 98.25 505 GLU A CA 1
ATOM 3716 C C . GLU A 1 505 ? 8.492 -31.406 13.312 1 98.25 505 GLU A C 1
ATOM 3718 O O . GLU A 1 505 ? 7.293 -31.141 13.273 1 98.25 505 GLU A O 1
ATOM 3723 N N . PRO A 1 506 ? 9.117 -31.578 14.539 1 98.69 506 PRO A N 1
ATOM 3724 C CA . PRO A 1 506 ? 8.344 -31.391 15.773 1 98.69 506 PRO A CA 1
ATOM 3725 C C . PRO A 1 506 ? 7.738 -30 15.891 1 98.69 506 PRO A C 1
ATOM 3727 O O . PRO A 1 506 ? 6.602 -29.859 16.344 1 98.69 506 PRO A O 1
ATOM 3730 N N . ALA A 1 507 ? 8.477 -28.969 15.523 1 98.81 507 ALA A N 1
ATOM 3731 C CA . ALA A 1 507 ? 7.977 -27.594 15.594 1 98.81 507 ALA A CA 1
ATOM 3732 C C . ALA A 1 507 ? 6.762 -27.406 14.688 1 98.81 507 ALA A C 1
ATOM 3734 O O . ALA A 1 507 ? 5.781 -26.781 15.078 1 98.81 507 ALA A O 1
ATOM 3735 N N . LEU A 1 508 ? 6.844 -27.922 13.5 1 98.88 508 LEU A N 1
ATOM 3736 C CA . LEU A 1 508 ? 5.734 -27.828 12.562 1 98.88 508 LEU A CA 1
ATOM 3737 C C . LEU A 1 508 ? 4.504 -28.562 13.102 1 98.88 508 LEU A C 1
ATOM 3739 O O . LEU A 1 508 ? 3.387 -28.047 13.016 1 98.88 508 LEU A O 1
ATOM 3743 N N . ARG A 1 509 ? 4.691 -29.781 13.625 1 98.81 509 ARG A N 1
ATOM 3744 C CA . ARG A 1 509 ? 3.586 -30.547 14.188 1 98.81 509 ARG A CA 1
ATOM 3745 C C . ARG A 1 509 ? 2.93 -29.797 15.344 1 98.81 509 ARG A C 1
ATOM 3747 O O . ARG A 1 509 ? 1.703 -29.781 15.461 1 98.81 509 ARG A O 1
ATOM 3754 N N . ARG A 1 510 ? 3.74 -29.156 16.203 1 98.75 510 ARG A N 1
ATOM 3755 C CA . ARG A 1 510 ? 3.191 -28.328 17.281 1 98.75 510 ARG A CA 1
ATOM 3756 C C . ARG A 1 510 ? 2.375 -27.172 16.719 1 98.75 510 ARG A C 1
ATOM 3758 O O . ARG A 1 510 ? 1.309 -26.844 17.234 1 98.75 510 ARG A O 1
ATOM 3765 N N . GLY A 1 511 ? 2.889 -26.594 15.633 1 98.81 511 GLY A N 1
ATOM 3766 C CA . GLY A 1 511 ? 2.162 -25.5 14.992 1 98.81 511 GLY A CA 1
ATOM 3767 C C . GLY A 1 511 ? 0.794 -25.922 14.484 1 98.81 511 GLY A C 1
ATOM 3768 O O . GLY A 1 511 ? -0.21 -25.281 14.789 1 98.81 511 GLY A O 1
ATOM 3769 N N . PHE A 1 512 ? 0.746 -26.984 13.781 1 98.56 512 PHE A N 1
ATOM 3770 C CA . PHE A 1 512 ? -0.505 -27.422 13.18 1 98.56 512 PHE A CA 1
ATOM 3771 C C . PHE A 1 512 ? -1.477 -27.906 14.25 1 98.56 512 PHE A C 1
ATOM 3773 O O . PHE A 1 512 ? -2.691 -27.922 14.031 1 98.56 512 PHE A O 1
ATOM 3780 N N . ALA A 1 513 ? -0.999 -28.297 15.422 1 98.19 513 ALA A N 1
ATOM 3781 C CA . ALA A 1 513 ? -1.841 -28.781 16.516 1 98.19 513 ALA A CA 1
ATOM 3782 C C . ALA A 1 513 ? -2.262 -27.641 17.438 1 98.19 513 ALA A C 1
ATOM 3784 O O . ALA A 1 513 ? -3.158 -27.812 18.266 1 98.19 513 ALA A O 1
ATOM 3785 N N . SER A 1 514 ? -1.725 -26.438 17.297 1 98.06 514 SER A N 1
ATOM 3786 C CA . SER A 1 514 ? -1.809 -25.359 18.281 1 98.06 514 SER A CA 1
ATOM 3787 C C . SER A 1 514 ? -3.211 -24.766 18.344 1 98.06 514 SER A C 1
ATOM 3789 O O . SER A 1 514 ? -3.668 -24.344 19.406 1 98.06 514 SER A O 1
ATOM 3791 N N . GLY A 1 515 ? -3.867 -24.609 17.172 1 97.69 515 GLY A N 1
ATOM 3792 C CA . GLY A 1 515 ? -5.184 -24 17.125 1 97.69 515 GLY A CA 1
ATOM 3793 C C . GLY A 1 515 ? -5.129 -22.484 17.141 1 97.69 515 GLY A C 1
ATOM 3794 O O . GLY A 1 515 ? -6.164 -21.812 17.266 1 97.69 515 GLY A O 1
ATOM 3795 N N . VAL A 1 516 ? -3.998 -21.859 17.062 1 98.38 516 VAL A N 1
ATOM 3796 C CA . VAL A 1 516 ? -3.791 -20.422 16.953 1 98.38 516 VAL A CA 1
ATOM 3797 C C . VAL A 1 516 ? -2.799 -20.109 15.836 1 98.38 516 VAL A C 1
ATOM 3799 O O . VAL A 1 516 ? -2.107 -21.016 15.352 1 98.38 516 VAL A O 1
ATOM 3802 N N . PRO A 1 517 ? -2.793 -18.844 15.344 1 98.81 517 PRO A N 1
ATOM 3803 C CA . PRO A 1 517 ? -1.7 -18.516 14.422 1 98.81 517 PRO A CA 1
ATOM 3804 C C . PRO A 1 517 ? -0.324 -18.797 15.023 1 98.81 517 PRO A C 1
ATOM 3806 O O . PRO A 1 517 ? -0.013 -18.328 16.125 1 98.81 517 PRO A O 1
ATOM 3809 N N . TYR A 1 518 ? 0.461 -19.594 14.383 1 98.94 518 TYR A N 1
ATOM 3810 C CA . TYR A 1 518 ? 1.715 -20.125 14.906 1 98.94 518 TYR A CA 1
ATOM 3811 C C . TYR A 1 518 ? 2.854 -19.906 13.914 1 98.94 518 TYR A C 1
ATOM 3813 O O . TYR A 1 518 ? 2.76 -20.297 12.75 1 98.94 518 TYR A O 1
ATOM 3821 N N . LEU A 1 519 ? 3.896 -19.219 14.352 1 98.94 519 LEU A N 1
ATOM 3822 C CA . LEU A 1 519 ? 5.008 -18.938 13.453 1 98.94 519 LEU A CA 1
ATOM 3823 C C . LEU A 1 519 ? 6.223 -19.797 13.797 1 98.94 519 LEU A C 1
ATOM 3825 O O . LEU A 1 519 ? 6.711 -19.766 14.93 1 98.94 519 LEU A O 1
ATOM 3829 N N . VAL A 1 520 ? 6.629 -20.578 12.891 1 98.88 520 VAL A N 1
ATOM 3830 C CA . VAL A 1 520 ? 7.902 -21.297 12.969 1 98.88 520 VAL A CA 1
ATOM 3831 C C . VAL A 1 520 ? 8.992 -20.484 12.258 1 98.88 520 VAL A C 1
ATOM 3833 O O . VAL A 1 520 ? 9.062 -20.484 11.031 1 98.88 520 VAL A O 1
ATOM 3836 N N . ASN A 1 521 ? 9.797 -19.828 13.062 1 98.75 521 ASN A N 1
ATOM 3837 C CA . ASN A 1 521 ? 10.906 -19.016 12.578 1 98.75 521 ASN A CA 1
ATOM 3838 C C . ASN A 1 521 ? 12.156 -19.875 12.352 1 98.75 521 ASN A C 1
ATOM 3840 O O . ASN A 1 521 ? 12.859 -20.219 13.305 1 98.75 521 ASN A O 1
ATOM 3844 N N . VAL A 1 522 ? 12.5 -20.156 11.086 1 98.5 522 VAL A N 1
ATOM 3845 C CA . VAL A 1 522 ? 13.586 -21.078 10.789 1 98.5 522 VAL A CA 1
ATOM 3846 C C . VAL A 1 522 ? 14.828 -20.297 10.367 1 98.5 522 VAL A C 1
ATOM 3848 O O . VAL A 1 522 ? 14.828 -19.625 9.336 1 98.5 522 VAL A O 1
ATOM 3851 N N . LEU A 1 523 ? 15.914 -20.391 11.148 1 98.12 523 LEU A N 1
ATOM 3852 C CA . LEU A 1 523 ? 17.188 -19.766 10.781 1 98.12 523 LEU A CA 1
ATOM 3853 C C . LEU A 1 523 ? 17.891 -20.562 9.688 1 98.12 523 LEU A C 1
ATOM 3855 O O . LEU A 1 523 ? 18.422 -21.641 9.945 1 98.12 523 LEU A O 1
ATOM 3859 N N . THR A 1 524 ? 17.828 -20.031 8.469 1 96.75 524 THR A N 1
ATOM 3860 C CA . THR A 1 524 ? 18.359 -20.75 7.316 1 96.75 524 THR A CA 1
ATOM 3861 C C . THR A 1 524 ? 19.672 -20.141 6.859 1 96.75 524 THR A C 1
ATOM 3863 O O . THR A 1 524 ? 20.016 -19.016 7.238 1 96.75 524 THR A O 1
ATOM 3866 N N . ASP A 1 525 ? 20.438 -20.844 6.062 1 95.69 525 ASP A N 1
ATOM 3867 C CA . ASP A 1 525 ? 21.766 -20.484 5.574 1 95.69 525 ASP A CA 1
ATOM 3868 C C . ASP A 1 525 ? 21.688 -19.375 4.539 1 95.69 525 ASP A C 1
ATOM 3870 O O . ASP A 1 525 ? 21.188 -19.578 3.434 1 95.69 525 ASP A O 1
ATOM 3874 N N . PRO A 1 526 ? 22.203 -18.156 4.852 1 94.5 526 PRO A N 1
ATOM 3875 C CA . PRO A 1 526 ? 22.141 -17.047 3.902 1 94.5 526 PRO A CA 1
ATOM 3876 C C . PRO A 1 526 ? 23.031 -17.266 2.678 1 94.5 526 PRO A C 1
ATOM 3878 O O . PRO A 1 526 ? 22.891 -16.562 1.676 1 94.5 526 PRO A O 1
ATOM 3881 N N . THR A 1 527 ? 23.922 -18.203 2.719 1 92.94 527 THR A N 1
ATOM 3882 C CA . THR A 1 527 ? 24.844 -18.406 1.616 1 92.94 527 THR A CA 1
ATOM 3883 C C . THR A 1 527 ? 24.266 -19.375 0.593 1 92.94 527 THR A C 1
ATOM 3885 O O . THR A 1 527 ? 24.781 -19.516 -0.511 1 92.94 527 THR A O 1
ATOM 3888 N N . ASP A 1 528 ? 23.156 -20.062 1 1 90.81 528 ASP A N 1
ATOM 3889 C CA . ASP A 1 528 ? 22.484 -20.969 0.074 1 90.81 528 ASP A CA 1
ATOM 3890 C C . ASP A 1 528 ? 21.641 -20.203 -0.945 1 90.81 528 ASP A C 1
ATOM 3892 O O . ASP A 1 528 ? 20.562 -19.688 -0.621 1 90.81 528 ASP A O 1
ATOM 3896 N N . MET A 1 529 ? 22.109 -20.125 -2.08 1 85.88 529 MET A N 1
ATOM 3897 C CA . MET A 1 529 ? 21.453 -19.391 -3.162 1 85.88 529 MET A CA 1
ATOM 3898 C C . MET A 1 529 ? 20.641 -20.344 -4.039 1 85.88 529 MET A C 1
ATOM 3900 O O . MET A 1 529 ? 21.156 -21.359 -4.504 1 85.88 529 MET A O 1
ATOM 3904 N N . TYR A 1 530 ? 19.391 -19.969 -4.176 1 84 530 TYR A N 1
ATOM 3905 C CA . TYR A 1 530 ? 18.578 -20.734 -5.121 1 84 530 TYR A CA 1
ATOM 3906 C C . TYR A 1 530 ? 19.094 -20.562 -6.543 1 84 530 TYR A C 1
ATOM 3908 O O . TYR A 1 530 ? 19.359 -19.453 -6.988 1 84 530 TYR A O 1
ATOM 3916 N N . PRO A 1 531 ? 19.297 -21.656 -7.191 1 76.94 531 PRO A N 1
ATOM 3917 C CA . PRO A 1 531 ? 19.812 -21.547 -8.562 1 76.94 531 PRO A CA 1
ATOM 3918 C C . PRO A 1 531 ? 18.75 -21.062 -9.547 1 76.94 531 PRO A C 1
ATOM 3920 O O . PRO A 1 531 ? 17.766 -21.766 -9.789 1 76.94 531 PRO A O 1
ATOM 3923 N N . ARG A 1 532 ? 18.797 -19.906 -9.984 1 67.56 532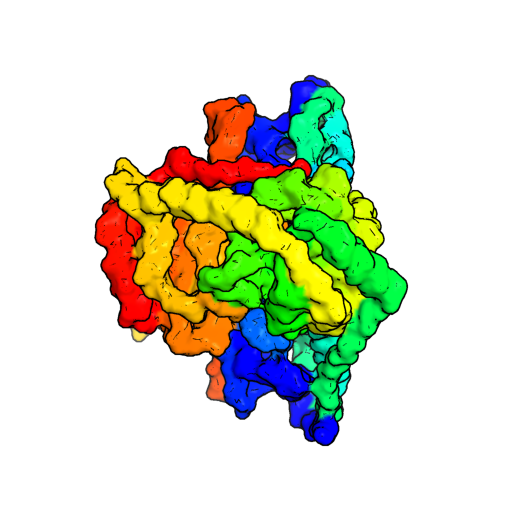 ARG A N 1
ATOM 3924 C CA . ARG A 1 532 ? 17.781 -19.359 -10.891 1 67.56 532 ARG A CA 1
ATOM 3925 C C . ARG A 1 532 ? 18.234 -19.438 -12.336 1 67.56 532 ARG A C 1
ATOM 3927 O O . ARG A 1 532 ? 19.406 -19.156 -12.633 1 67.56 532 ARG A O 1
ATOM 3934 N N . SER A 1 533 ? 17.359 -20.062 -13.008 1 54.38 533 SER A N 1
ATOM 3935 C CA . SER A 1 533 ? 17.625 -20.141 -14.445 1 54.38 533 SER A CA 1
ATOM 3936 C C . SER A 1 533 ? 16.766 -19.141 -15.211 1 54.38 533 SER A C 1
ATOM 3938 O O . SER A 1 533 ? 17.047 -18.844 -16.375 1 54.38 533 SER A O 1
ATOM 3940 N N . ALA A 1 534 ? 15.805 -18.578 -14.594 1 54.34 534 ALA A N 1
ATOM 3941 C CA . ALA A 1 534 ? 14.844 -17.812 -15.391 1 54.34 534 ALA A CA 1
ATOM 3942 C C . ALA A 1 534 ? 15.43 -16.484 -15.836 1 54.34 534 ALA A C 1
ATOM 3944 O O . ALA A 1 534 ? 16.109 -15.797 -15.055 1 54.34 534 ALA A O 1
ATOM 3945 N N . ASN A 1 535 ? 15.242 -16.328 -17.047 1 56.5 535 ASN A N 1
ATOM 3946 C CA . ASN A 1 535 ? 15.5 -15.008 -17.625 1 56.5 535 ASN A CA 1
ATOM 3947 C C . ASN A 1 535 ? 14.453 -13.984 -17.188 1 56.5 535 ASN A C 1
ATOM 3949 O O . ASN A 1 535 ? 13.312 -14.023 -17.656 1 56.5 535 ASN A O 1
ATOM 3953 N N . LEU A 1 536 ? 14.688 -13.227 -16.281 1 64.31 536 LEU A N 1
ATOM 3954 C CA . LEU A 1 536 ? 13.758 -12.266 -15.695 1 64.31 536 LEU A CA 1
ATOM 3955 C C . LEU A 1 536 ? 13.477 -11.125 -16.672 1 64.31 536 LEU A C 1
ATOM 3957 O O . LEU A 1 536 ? 12.484 -10.406 -16.516 1 64.31 536 LEU A O 1
ATOM 3961 N N . ALA A 1 537 ? 14.484 -11.148 -17.781 1 70.06 537 ALA A N 1
ATOM 3962 C CA . ALA A 1 537 ? 14.367 -10.078 -18.781 1 70.06 537 ALA A CA 1
ATOM 3963 C C . ALA A 1 537 ? 14.797 -10.562 -20.156 1 70.06 537 ALA A C 1
ATOM 3965 O O . ALA A 1 537 ? 15.688 -11.406 -20.281 1 70.06 537 ALA A O 1
ATOM 3966 N N . MET B 1 1 ? 29.156 25.203 -13.133 1 56.66 1 MET B N 1
ATOM 3967 C CA . MET B 1 1 ? 29.469 24.828 -14.508 1 56.66 1 MET B CA 1
ATOM 3968 C C . MET B 1 1 ? 28.875 23.453 -14.852 1 56.66 1 MET B C 1
ATOM 3970 O O . MET B 1 1 ? 28.688 22.625 -13.969 1 56.66 1 MET B O 1
ATOM 3974 N N . ALA B 1 2 ? 28.297 23.375 -15.992 1 73.75 2 ALA B N 1
ATOM 3975 C CA . ALA B 1 2 ? 27.797 22.094 -16.484 1 73.75 2 ALA B CA 1
ATOM 3976 C C . ALA B 1 2 ? 28.906 21.047 -16.562 1 73.75 2 ALA B C 1
ATOM 3978 O O . ALA B 1 2 ? 30.031 21.359 -16.953 1 73.75 2 ALA B O 1
ATOM 3979 N N . GLU B 1 3 ? 28.766 19.922 -15.773 1 87.56 3 GLU B N 1
ATOM 3980 C CA . GLU B 1 3 ? 29.719 18.797 -15.766 1 87.56 3 GLU B CA 1
ATOM 3981 C C . GLU B 1 3 ? 29.281 17.688 -16.719 1 87.56 3 GLU B C 1
ATOM 3983 O O . GLU B 1 3 ? 28.078 17.422 -16.844 1 87.56 3 GLU B O 1
ATOM 3988 N N . THR B 1 4 ? 30.234 17.219 -17.469 1 94.06 4 THR B N 1
ATOM 3989 C CA . THR B 1 4 ? 29.969 16.062 -18.312 1 94.06 4 THR B CA 1
ATOM 3990 C C . THR B 1 4 ? 30.391 14.773 -17.609 1 94.06 4 THR B C 1
ATOM 3992 O O . THR B 1 4 ? 31.5 14.672 -17.109 1 94.06 4 THR B O 1
ATOM 3995 N N . ILE B 1 5 ? 29.438 13.867 -17.547 1 95.12 5 ILE B N 1
ATOM 3996 C CA . ILE B 1 5 ? 29.688 12.609 -16.859 1 95.12 5 ILE B CA 1
ATOM 3997 C C . ILE B 1 5 ? 29.469 11.445 -17.828 1 95.12 5 ILE B C 1
ATOM 3999 O O . ILE B 1 5 ? 28.531 11.484 -18.641 1 95.12 5 ILE B O 1
ATOM 4003 N N . ASN B 1 6 ? 30.422 10.5 -17.875 1 97.31 6 ASN B N 1
ATOM 4004 C CA . ASN B 1 6 ? 30.219 9.203 -18.5 1 97.31 6 ASN B CA 1
ATOM 4005 C C . ASN B 1 6 ? 29.938 8.109 -17.469 1 97.31 6 ASN B C 1
ATOM 4007 O O . ASN B 1 6 ? 30.797 7.801 -16.641 1 97.31 6 ASN B O 1
ATOM 4011 N N . GLY B 1 7 ? 28.719 7.648 -17.438 1 98.06 7 GLY B N 1
ATOM 4012 C CA . GLY B 1 7 ? 28.312 6.664 -16.453 1 98.06 7 GLY B CA 1
ATOM 4013 C C . GLY B 1 7 ? 27 5.98 -16.812 1 98.06 7 GLY B C 1
ATOM 4014 O O . GLY B 1 7 ? 26.391 6.281 -17.844 1 98.06 7 GLY B O 1
ATOM 4015 N N . HIS B 1 8 ? 26.656 4.922 -16.094 1 98.56 8 HIS B N 1
ATOM 4016 C CA . HIS B 1 8 ? 25.375 4.273 -16.297 1 98.56 8 HIS B CA 1
ATOM 4017 C C . HIS B 1 8 ? 24.219 5.172 -15.859 1 98.56 8 HIS B C 1
ATOM 4019 O O . HIS B 1 8 ? 24.453 6.254 -15.312 1 98.56 8 HIS B O 1
ATOM 4025 N N . GLY B 1 9 ? 22.969 4.789 -16.125 1 98.62 9 GLY B N 1
ATOM 4026 C CA . GLY B 1 9 ? 21.797 5.594 -15.828 1 98.62 9 GLY B CA 1
ATOM 4027 C C . GLY B 1 9 ? 21.719 6.008 -14.367 1 98.62 9 GLY B C 1
ATOM 4028 O O . GLY B 1 9 ? 21.266 7.109 -14.055 1 98.62 9 GLY B O 1
ATOM 4029 N N . GLY B 1 10 ? 22.156 5.121 -13.445 1 98.62 10 GLY B N 1
ATOM 4030 C CA . GLY B 1 10 ? 22.172 5.441 -12.023 1 98.62 10 GLY B CA 1
ATOM 4031 C C . GLY B 1 10 ? 23.109 6.586 -11.688 1 98.62 10 GLY B C 1
ATOM 4032 O O . GLY B 1 10 ? 22.781 7.453 -10.875 1 98.62 10 GLY B O 1
ATOM 4033 N N . ASP B 1 11 ? 24.312 6.598 -12.32 1 98.5 11 ASP B N 1
ATOM 4034 C CA . ASP B 1 11 ? 25.266 7.691 -12.141 1 98.5 11 ASP B CA 1
ATOM 4035 C C . ASP B 1 11 ? 24.656 9.023 -12.586 1 98.5 11 ASP B C 1
ATOM 4037 O O . ASP B 1 11 ? 24.812 10.031 -11.891 1 98.5 11 ASP B O 1
ATOM 4041 N N . LEU B 1 12 ? 24.062 8.945 -13.742 1 98.62 12 LEU B N 1
ATOM 4042 C CA . LEU B 1 12 ? 23.516 10.164 -14.344 1 98.62 12 LEU B CA 1
ATOM 4043 C C . LEU B 1 12 ? 22.344 10.695 -13.531 1 98.62 12 LEU B C 1
ATOM 4045 O O . LEU B 1 12 ? 22.219 11.906 -13.352 1 98.62 12 LEU B O 1
ATOM 4049 N N . MET B 1 13 ? 21.438 9.82 -13.016 1 98.56 13 MET B N 1
ATOM 4050 C CA . MET B 1 13 ? 20.328 10.227 -12.156 1 98.56 13 MET B CA 1
ATOM 4051 C C . MET B 1 13 ? 20.844 10.938 -10.906 1 98.56 13 MET B C 1
ATOM 4053 O O . MET B 1 13 ? 20.375 12.016 -10.562 1 98.56 13 MET B O 1
ATOM 4057 N N . LEU B 1 14 ? 21.781 10.266 -10.242 1 98.38 14 LEU B N 1
ATOM 4058 C CA . LEU B 1 14 ? 22.281 10.789 -8.977 1 98.38 14 LEU B CA 1
ATOM 4059 C C . LEU B 1 14 ? 22.984 12.125 -9.18 1 98.38 14 LEU B C 1
ATOM 4061 O O . LEU B 1 14 ? 22.828 13.039 -8.367 1 98.38 14 LEU B O 1
ATOM 4065 N N . ALA B 1 15 ? 23.766 12.25 -10.25 1 97.94 15 ALA B N 1
ATOM 4066 C CA . ALA B 1 15 ? 24.469 13.5 -10.531 1 97.94 15 ALA B CA 1
ATOM 4067 C C . ALA B 1 15 ? 23.484 14.656 -10.688 1 97.94 15 ALA B C 1
ATOM 4069 O O . ALA B 1 15 ? 23.719 15.75 -10.172 1 97.94 15 ALA B O 1
ATOM 4070 N N . ALA B 1 16 ? 22.406 14.406 -11.398 1 98.12 16 ALA B N 1
ATOM 4071 C CA . ALA B 1 16 ? 21.375 15.43 -11.578 1 98.12 16 ALA B CA 1
ATOM 4072 C C . ALA B 1 16 ? 20.703 15.773 -10.25 1 98.12 16 ALA B C 1
ATOM 4074 O O . ALA B 1 16 ? 20.469 16.938 -9.953 1 98.12 16 ALA B O 1
ATOM 4075 N N . LEU B 1 17 ? 20.391 14.797 -9.422 1 98.44 17 LEU B N 1
ATOM 4076 C CA . LEU B 1 17 ? 19.688 14.984 -8.164 1 98.44 17 LEU B CA 1
ATOM 4077 C C . LEU B 1 17 ? 20.562 15.734 -7.16 1 98.44 17 LEU B C 1
ATOM 4079 O O . LEU B 1 17 ? 20.062 16.531 -6.363 1 98.44 17 LEU B O 1
ATOM 4083 N N . ARG B 1 18 ? 21.859 15.492 -7.188 1 96.94 18 ARG B N 1
ATOM 4084 C CA . ARG B 1 18 ? 22.781 16.125 -6.258 1 96.94 18 ARG B CA 1
ATOM 4085 C C . ARG B 1 18 ? 22.828 17.641 -6.469 1 96.94 18 ARG B C 1
ATOM 4087 O O . ARG B 1 18 ? 23.078 18.391 -5.531 1 96.94 18 ARG B O 1
ATOM 4094 N N . ALA B 1 19 ? 22.516 18.031 -7.719 1 95.94 19 ALA B N 1
ATOM 4095 C CA . ALA B 1 19 ? 22.453 19.469 -8.008 1 95.94 19 ALA B CA 1
ATOM 4096 C C . ALA B 1 19 ? 21.375 20.141 -7.172 1 95.94 19 ALA B C 1
ATOM 4098 O O . ALA B 1 19 ? 21.438 21.344 -6.93 1 95.94 19 ALA B O 1
ATOM 4099 N N . TYR B 1 20 ? 20.438 19.406 -6.652 1 97.56 20 TYR B N 1
ATOM 4100 C CA . TYR B 1 20 ? 19.328 19.953 -5.895 1 97.56 20 TYR B CA 1
ATOM 4101 C C . TYR B 1 20 ? 19.5 19.719 -4.402 1 97.56 20 TYR B C 1
ATOM 4103 O O . TYR B 1 20 ? 18.562 19.875 -3.619 1 97.56 20 TYR B O 1
ATOM 4111 N N . GLY B 1 21 ? 20.656 19.219 -4.004 1 96 21 GLY B N 1
ATOM 4112 C CA . GLY B 1 21 ? 20.984 19.078 -2.592 1 96 21 GLY B CA 1
ATOM 4113 C C . GLY B 1 21 ? 20.625 17.719 -2.025 1 96 21 GLY B C 1
ATOM 4114 O O . GLY B 1 21 ? 20.625 17.531 -0.808 1 96 21 GLY B O 1
ATOM 4115 N N . VAL B 1 22 ? 20.375 16.75 -2.854 1 97.56 22 VAL B N 1
ATOM 4116 C CA . VAL B 1 22 ? 20.016 15.422 -2.391 1 97.56 22 VAL B CA 1
ATOM 4117 C C . VAL B 1 22 ? 21.234 14.727 -1.792 1 97.56 22 VAL B C 1
ATOM 4119 O O . VAL B 1 22 ? 22.266 14.578 -2.461 1 97.56 22 VAL B O 1
ATOM 4122 N N . THR B 1 23 ? 21.047 14.266 -0.545 1 97.31 23 THR B N 1
ATOM 4123 C CA . THR B 1 23 ? 22.156 13.625 0.145 1 97.31 23 THR B CA 1
ATOM 4124 C C . THR B 1 23 ? 21.75 12.25 0.67 1 97.31 23 THR B C 1
ATOM 4126 O O . THR B 1 23 ? 22.562 11.547 1.275 1 97.31 23 THR B O 1
ATOM 4129 N N . GLU B 1 24 ? 20.562 11.891 0.511 1 98.38 24 GLU B N 1
ATOM 4130 C CA . GLU B 1 24 ? 20.078 10.586 0.934 1 98.38 24 GLU B CA 1
ATOM 4131 C C . GLU B 1 24 ? 18.969 10.086 0.014 1 98.38 24 GLU B C 1
ATOM 4133 O O . GLU B 1 24 ? 18.297 10.891 -0.642 1 98.38 24 GLU B O 1
ATOM 4138 N N . VAL B 1 25 ? 18.828 8.828 -0.087 1 98.81 25 VAL B N 1
ATOM 4139 C CA . VAL B 1 25 ? 17.75 8.164 -0.821 1 98.81 25 VAL B CA 1
ATOM 4140 C C . VAL B 1 25 ? 17.125 7.07 0.046 1 98.81 25 VAL B C 1
ATOM 4142 O O . VAL B 1 25 ? 17.844 6.371 0.771 1 98.81 25 VAL B O 1
ATOM 4145 N N . PHE B 1 26 ? 15.82 6.996 0.086 1 98.94 26 PHE B N 1
ATOM 4146 C CA . PHE B 1 26 ? 15.086 5.953 0.795 1 98.94 26 PHE B CA 1
ATOM 4147 C C . PHE B 1 26 ? 14.57 4.898 -0.175 1 98.94 26 PHE B C 1
ATOM 4149 O O . PHE B 1 26 ? 14.117 5.23 -1.272 1 98.94 26 PHE B O 1
ATOM 4156 N N . THR B 1 27 ? 14.664 3.584 0.201 1 98.75 27 THR B N 1
ATOM 4157 C CA . THR B 1 27 ? 14.289 2.572 -0.782 1 98.75 27 THR B CA 1
ATOM 4158 C C . THR B 1 27 ? 13.906 1.264 -0.095 1 98.75 27 THR B C 1
ATOM 4160 O O . THR B 1 27 ? 14.18 1.081 1.095 1 98.75 27 THR B O 1
ATOM 4163 N N . LEU B 1 28 ? 13.133 0.454 -0.699 1 97.94 28 LEU B N 1
ATOM 4164 C CA . LEU B 1 28 ? 13.203 -0.999 -0.597 1 97.94 28 LEU B CA 1
ATOM 4165 C C . LEU B 1 28 ? 13.859 -1.6 -1.836 1 97.94 28 LEU B C 1
ATOM 4167 O O . LEU B 1 28 ? 13.336 -1.46 -2.947 1 97.94 28 LEU B O 1
ATOM 4171 N N . SER B 1 29 ? 14.922 -2.209 -1.667 1 95.12 29 SER B N 1
ATOM 4172 C CA . SER B 1 29 ? 15.836 -2.527 -2.76 1 95.12 29 SER B CA 1
ATOM 4173 C C . SER B 1 29 ? 15.188 -3.475 -3.764 1 95.12 29 SER B C 1
ATOM 4175 O O . SER B 1 29 ? 14.328 -4.281 -3.398 1 95.12 29 SER B O 1
ATOM 4177 N N . GLY B 1 30 ? 15.57 -3.363 -4.969 1 95.06 30 GLY B N 1
ATOM 4178 C CA . GLY B 1 30 ? 15.172 -4.23 -6.066 1 95.06 30 GLY B CA 1
ATOM 4179 C C . GLY B 1 30 ? 16.141 -4.203 -7.234 1 95.06 30 GLY B C 1
ATOM 4180 O O . GLY B 1 30 ? 16.828 -3.201 -7.457 1 95.06 30 GLY B O 1
ATOM 4181 N N . GLY B 1 31 ? 16.172 -5.277 -7.934 1 95.38 31 GLY B N 1
ATOM 4182 C CA . GLY B 1 31 ? 17.156 -5.488 -8.977 1 95.38 31 GLY B CA 1
ATOM 4183 C C . GLY B 1 31 ? 17.016 -4.52 -10.141 1 95.38 31 GLY B C 1
ATOM 4184 O O . GLY B 1 31 ? 17.984 -4.242 -10.844 1 95.38 31 GLY B O 1
ATOM 4185 N N . HIS B 1 32 ? 15.828 -3.932 -10.297 1 97.12 32 HIS B N 1
ATOM 4186 C CA . HIS B 1 32 ? 15.578 -3.016 -11.406 1 97.12 32 HIS B CA 1
ATOM 4187 C C . HIS B 1 32 ? 16.344 -1.707 -11.227 1 97.12 32 HIS B C 1
ATOM 4189 O O . HIS B 1 32 ? 16.453 -0.91 -12.156 1 97.12 32 HIS B O 1
ATOM 4195 N N . LEU B 1 33 ? 16.891 -1.453 -10.023 1 98 33 LEU B N 1
ATOM 4196 C CA . LEU B 1 33 ? 17.516 -0.163 -9.75 1 98 33 LEU B CA 1
ATOM 4197 C C . LEU B 1 33 ? 18.969 -0.344 -9.297 1 98 33 LEU B C 1
ATOM 4199 O O . LEU B 1 33 ? 19.547 0.562 -8.695 1 98 33 LEU B O 1
ATOM 4203 N N . PHE B 1 34 ? 19.656 -1.467 -9.562 1 98.25 34 PHE B N 1
ATOM 4204 C CA . PHE B 1 34 ? 21 -1.795 -9.086 1 98.25 34 PHE B CA 1
ATOM 4205 C C . PHE B 1 34 ? 21.984 -0.692 -9.445 1 98.25 34 PHE B C 1
ATOM 4207 O O . PHE B 1 34 ? 22.797 -0.282 -8.609 1 98.25 34 PHE B O 1
ATOM 4214 N N . PRO B 1 35 ? 21.875 -0.103 -10.703 1 98.56 35 PRO B N 1
ATOM 4215 C CA . PRO B 1 35 ? 22.844 0.94 -11.039 1 98.56 35 PRO B CA 1
ATOM 4216 C C . PRO B 1 35 ? 22.703 2.178 -10.148 1 98.56 35 PRO B C 1
ATOM 4218 O O . PRO B 1 35 ? 23.703 2.838 -9.852 1 98.56 35 PRO B O 1
ATOM 4221 N N . LEU B 1 36 ? 21.469 2.527 -9.758 1 98.62 36 LEU B N 1
ATOM 4222 C CA . LEU B 1 36 ? 21.297 3.645 -8.836 1 98.62 36 LEU B CA 1
ATOM 4223 C C . LEU B 1 36 ? 21.953 3.344 -7.488 1 98.62 36 LEU B C 1
ATOM 4225 O O . LEU B 1 36 ? 22.625 4.207 -6.914 1 98.62 36 LEU B O 1
ATOM 4229 N N . TYR B 1 37 ? 21.781 2.117 -6.969 1 98.5 37 TYR B N 1
ATOM 4230 C CA . TYR B 1 37 ? 22.391 1.718 -5.707 1 98.5 37 TYR B CA 1
ATOM 4231 C C . TYR B 1 37 ? 23.906 1.74 -5.805 1 98.5 37 TYR B C 1
ATOM 4233 O O . TYR B 1 37 ? 24.594 2.152 -4.867 1 98.5 37 TYR B O 1
ATOM 4241 N N . ASP B 1 38 ? 24.391 1.256 -6.949 1 98.5 38 ASP B N 1
ATOM 4242 C CA . ASP B 1 38 ? 25.828 1.31 -7.195 1 98.5 38 ASP B CA 1
ATOM 4243 C C . ASP B 1 38 ? 26.344 2.748 -7.145 1 98.5 38 ASP B C 1
ATOM 4245 O O . ASP B 1 38 ? 27.375 3.023 -6.527 1 98.5 38 ASP B O 1
ATOM 4249 N N . ALA B 1 39 ? 25.609 3.652 -7.809 1 98.5 39 ALA B N 1
ATOM 4250 C CA . ALA B 1 39 ? 25.984 5.062 -7.824 1 98.5 39 ALA B CA 1
ATOM 4251 C C . ALA B 1 39 ? 26 5.645 -6.414 1 98.5 39 ALA B C 1
ATOM 4253 O O . ALA B 1 39 ? 26.938 6.371 -6.043 1 98.5 39 ALA B O 1
ATOM 4254 N N . LEU B 1 40 ? 24.984 5.371 -5.633 1 98.56 40 LEU B N 1
ATOM 4255 C CA . LEU B 1 40 ? 24.906 5.855 -4.258 1 98.56 40 LEU B CA 1
ATOM 4256 C C . LEU B 1 40 ? 26.078 5.34 -3.43 1 98.56 40 LEU B C 1
ATOM 4258 O O . LEU B 1 40 ? 26.703 6.105 -2.691 1 98.56 40 LEU B O 1
ATOM 4262 N N . HIS B 1 41 ? 26.344 4.055 -3.566 1 98.19 41 HIS B N 1
ATOM 4263 C CA . HIS B 1 41 ? 27.406 3.412 -2.803 1 98.19 41 HIS B CA 1
ATOM 4264 C C . HIS B 1 41 ? 28.766 4.008 -3.145 1 98.19 41 HIS B C 1
ATOM 4266 O O . HIS B 1 41 ? 29.547 4.348 -2.25 1 98.19 41 HIS B O 1
ATOM 4272 N N . THR B 1 42 ? 29.062 4.164 -4.406 1 97.69 42 THR B N 1
ATOM 4273 C CA . THR B 1 42 ? 30.375 4.57 -4.859 1 97.69 42 THR B CA 1
ATOM 4274 C C . THR B 1 42 ? 30.625 6.051 -4.574 1 97.69 42 THR B C 1
ATOM 4276 O O . THR B 1 42 ? 31.766 6.488 -4.461 1 97.69 42 THR B O 1
ATOM 4279 N N . THR B 1 43 ? 29.562 6.824 -4.445 1 97.38 43 THR B N 1
ATOM 4280 C CA . THR B 1 43 ? 29.719 8.25 -4.207 1 97.38 43 THR B CA 1
ATOM 4281 C C . THR B 1 43 ? 29.531 8.578 -2.727 1 97.38 43 THR B C 1
ATOM 4283 O O . THR B 1 43 ? 29.719 9.727 -2.309 1 97.38 43 THR B O 1
ATOM 4286 N N . GLY B 1 44 ? 29.109 7.656 -1.928 1 96.94 44 GLY B N 1
ATOM 4287 C CA . GLY B 1 44 ? 28.969 7.848 -0.493 1 96.94 44 GLY B CA 1
ATOM 4288 C C . GLY B 1 44 ? 27.672 8.539 -0.105 1 96.94 44 GLY B C 1
ATOM 4289 O O . GLY B 1 44 ? 27.562 9.078 0.997 1 96.94 44 GLY B O 1
ATOM 4290 N N . VAL B 1 45 ? 26.75 8.656 -1.051 1 97.62 45 VAL B N 1
ATOM 4291 C CA . VAL B 1 45 ? 25.438 9.18 -0.718 1 97.62 45 VAL B CA 1
ATOM 4292 C C . VAL B 1 45 ? 24.672 8.172 0.143 1 97.62 45 VAL B C 1
ATOM 4294 O O . VAL B 1 45 ? 24.688 6.973 -0.147 1 97.62 45 VAL B O 1
ATOM 4297 N N . ARG B 1 46 ? 24.016 8.664 1.171 1 97.88 46 ARG B N 1
ATOM 4298 C CA . ARG B 1 46 ? 23.375 7.805 2.158 1 97.88 46 ARG B CA 1
ATOM 4299 C C . ARG B 1 46 ? 22.188 7.07 1.552 1 97.88 46 ARG B C 1
ATOM 4301 O O . ARG B 1 46 ? 21.344 7.684 0.886 1 97.88 46 ARG B O 1
ATOM 4308 N N . LEU B 1 47 ? 22.156 5.793 1.722 1 98.44 47 LEU B N 1
ATOM 4309 C CA . LEU B 1 47 ? 21.062 4.93 1.317 1 98.44 47 LEU B CA 1
ATOM 4310 C C . LEU B 1 47 ? 20.406 4.285 2.531 1 98.44 47 LEU B C 1
ATOM 4312 O O . LEU B 1 47 ? 21.078 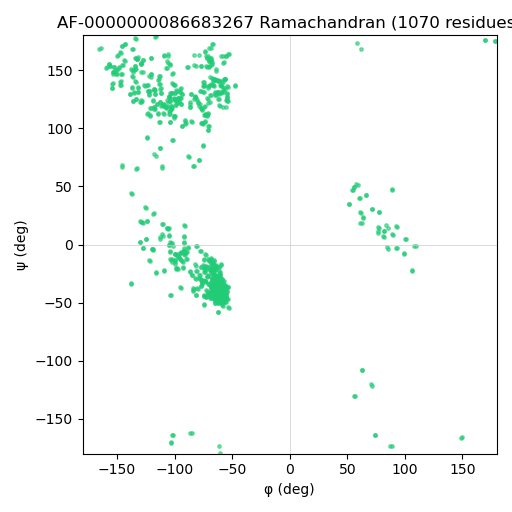3.643 3.34 1 98.44 47 LEU B O 1
ATOM 4316 N N . LEU B 1 48 ? 19.078 4.52 2.725 1 98.62 48 LEU B N 1
ATOM 4317 C CA . LEU B 1 48 ? 18.328 3.965 3.846 1 98.62 48 LEU B CA 1
ATOM 4318 C C . LEU B 1 48 ? 17.219 3.037 3.355 1 98.62 48 LEU B C 1
ATOM 4320 O O . LEU B 1 48 ? 16.531 3.344 2.379 1 98.62 48 LEU B O 1
ATOM 4324 N N . ASP B 1 49 ? 17.109 1.916 3.928 1 97.81 49 ASP B N 1
ATOM 4325 C CA . ASP B 1 49 ? 16.094 0.965 3.463 1 97.81 49 ASP B CA 1
ATOM 4326 C C . ASP B 1 49 ? 14.961 0.825 4.477 1 97.81 49 ASP B C 1
ATOM 4328 O O . ASP B 1 49 ? 15.086 1.27 5.617 1 97.81 49 ASP B O 1
ATOM 4332 N N . VAL B 1 50 ? 13.859 0.314 4.062 1 98.44 50 VAL B N 1
ATOM 4333 C CA . VAL B 1 50 ? 12.609 0.209 4.805 1 98.44 50 VAL B CA 1
ATOM 4334 C C . VAL B 1 50 ? 12.031 -1.198 4.656 1 98.44 50 VAL B C 1
ATOM 4336 O O . VAL B 1 50 ? 12.625 -2.047 3.982 1 98.44 50 VAL B O 1
ATOM 4339 N N . ARG B 1 51 ? 10.922 -1.48 5.316 1 97.81 51 ARG B N 1
ATOM 4340 C CA . ARG B 1 51 ? 10.281 -2.791 5.25 1 97.81 51 ARG B CA 1
ATOM 4341 C C . ARG B 1 51 ? 9.109 -2.783 4.277 1 97.81 51 ARG B C 1
ATOM 4343 O O . ARG B 1 51 ? 8.609 -3.84 3.895 1 97.81 51 ARG B O 1
ATOM 4350 N N . HIS B 1 52 ? 8.672 -1.632 3.863 1 97.88 52 HIS B N 1
ATOM 4351 C CA . HIS B 1 52 ? 7.598 -1.444 2.893 1 97.88 52 HIS B CA 1
ATOM 4352 C C . HIS B 1 52 ? 7.836 -0.202 2.041 1 97.88 52 HIS B C 1
ATOM 4354 O O . HIS B 1 52 ? 8.211 0.85 2.562 1 97.88 52 HIS B O 1
ATOM 4360 N N . GLU B 1 53 ? 7.621 -0.241 0.773 1 98.38 53 GLU B N 1
ATOM 4361 C CA . GLU B 1 53 ? 7.941 0.85 -0.144 1 98.38 53 GLU B CA 1
ATOM 4362 C C . GLU B 1 53 ? 7.18 2.119 0.224 1 98.38 53 GLU B C 1
ATOM 4364 O O . GLU B 1 53 ? 7.684 3.229 0.032 1 98.38 53 GLU B O 1
ATOM 4369 N N . GLN B 1 54 ? 5.98 2.008 0.767 1 98.06 54 GLN B N 1
ATOM 4370 C CA . GLN B 1 54 ? 5.219 3.162 1.229 1 98.06 54 GLN B CA 1
ATOM 4371 C C . GLN B 1 54 ? 6.02 3.979 2.242 1 98.06 54 GLN B C 1
ATOM 4373 O O . GLN B 1 54 ? 5.984 5.211 2.219 1 98.06 54 GLN B O 1
ATOM 4378 N N . SER B 1 55 ? 6.762 3.322 3.141 1 98.62 55 SER B N 1
ATOM 4379 C CA . SER B 1 55 ? 7.566 3.988 4.164 1 98.62 55 SER B CA 1
ATOM 4380 C C . SER B 1 55 ? 8.711 4.773 3.539 1 98.62 55 SER B C 1
ATOM 4382 O O . SER B 1 55 ? 9.102 5.828 4.047 1 98.62 55 SER B O 1
ATOM 4384 N N . ALA B 1 56 ? 9.227 4.277 2.398 1 98.88 56 ALA B N 1
ATOM 4385 C CA . ALA B 1 56 ? 10.281 5.008 1.698 1 98.88 56 ALA B CA 1
ATOM 4386 C C . ALA B 1 56 ? 9.773 6.363 1.212 1 98.88 56 ALA B C 1
ATOM 4388 O O . ALA B 1 56 ? 10.461 7.375 1.354 1 98.88 56 ALA B O 1
ATOM 4389 N N . VAL B 1 57 ? 8.586 6.367 0.687 1 98.94 57 VAL B N 1
ATOM 4390 C CA . VAL B 1 57 ? 8.023 7.605 0.167 1 98.94 57 VAL B CA 1
ATOM 4391 C C . VAL B 1 57 ? 7.707 8.555 1.321 1 98.94 57 VAL B C 1
ATOM 4393 O O . VAL B 1 57 ? 7.992 9.75 1.244 1 98.94 57 VAL B O 1
ATOM 4396 N N . PHE B 1 58 ? 7.156 8.039 2.445 1 98.88 58 PHE B N 1
ATOM 4397 C CA . PHE B 1 58 ? 6.863 8.867 3.609 1 98.88 58 PHE B CA 1
ATOM 4398 C C . PHE B 1 58 ? 8.148 9.445 4.199 1 98.88 58 PHE B C 1
ATOM 4400 O O . PHE B 1 58 ? 8.172 10.594 4.641 1 98.88 58 PHE B O 1
ATOM 4407 N N . ALA B 1 59 ? 9.203 8.641 4.195 1 98.94 59 ALA B N 1
ATOM 4408 C CA . ALA B 1 59 ? 10.484 9.133 4.695 1 98.94 59 ALA B CA 1
ATOM 4409 C C . ALA B 1 59 ? 11 10.289 3.838 1 98.94 59 ALA B C 1
ATOM 4411 O O . ALA B 1 59 ? 11.422 11.32 4.363 1 98.94 59 ALA B O 1
ATOM 4412 N N . ALA B 1 60 ? 10.938 10.094 2.527 1 98.94 60 ALA B N 1
ATOM 4413 C CA . ALA B 1 60 ? 11.344 11.164 1.614 1 98.94 60 ALA B CA 1
ATOM 4414 C C . ALA B 1 60 ? 10.484 12.406 1.812 1 98.94 60 ALA B C 1
ATOM 4416 O O . ALA B 1 60 ? 11 13.531 1.78 1 98.94 60 ALA B O 1
ATOM 4417 N N . GLU B 1 61 ? 9.219 12.211 2.023 1 98.88 61 GLU B N 1
ATOM 4418 C CA . GLU B 1 61 ? 8.336 13.359 2.234 1 98.88 61 GLU B CA 1
ATOM 4419 C C . GLU B 1 61 ? 8.734 14.133 3.486 1 98.88 61 GLU B C 1
ATOM 4421 O O . GLU B 1 61 ? 8.727 15.367 3.484 1 98.88 61 GLU B O 1
ATOM 4426 N N . ALA B 1 62 ? 9.008 13.391 4.566 1 98.81 62 ALA B N 1
ATOM 4427 C CA . ALA B 1 62 ? 9.438 14.062 5.789 1 98.81 62 ALA B CA 1
ATOM 4428 C C . ALA B 1 62 ? 10.664 14.93 5.543 1 98.81 62 ALA B C 1
ATOM 4430 O O . ALA B 1 62 ? 10.727 16.078 5.988 1 98.81 62 ALA B O 1
ATOM 4431 N N . VAL B 1 63 ? 11.625 14.391 4.805 1 98.81 63 VAL B N 1
ATOM 4432 C CA . VAL B 1 63 ? 12.836 15.148 4.496 1 98.81 63 VAL B CA 1
ATOM 4433 C C . VAL B 1 63 ? 12.477 16.375 3.664 1 98.81 63 VAL B C 1
ATOM 4435 O O . VAL B 1 63 ? 12.938 17.484 3.947 1 98.81 63 VAL B O 1
ATOM 4438 N N . ALA B 1 64 ? 11.648 16.188 2.654 1 98.62 64 ALA B N 1
ATOM 4439 C CA . ALA B 1 64 ? 11.227 17.297 1.791 1 98.62 64 ALA B CA 1
ATOM 4440 C C . ALA B 1 64 ? 10.562 18.406 2.604 1 98.62 64 ALA B C 1
ATOM 4442 O O . ALA B 1 64 ? 10.859 19.594 2.404 1 98.62 64 ALA B O 1
ATOM 4443 N N . LYS B 1 65 ? 9.695 18.047 3.516 1 97.94 65 LYS B N 1
ATOM 4444 C CA . LYS B 1 65 ? 8.969 19 4.348 1 97.94 65 LYS B CA 1
ATOM 4445 C C . LYS B 1 65 ? 9.906 19.703 5.32 1 97.94 65 LYS B C 1
ATOM 4447 O O . LYS B 1 65 ? 9.891 20.938 5.426 1 97.94 65 LYS B O 1
ATOM 4452 N N . LEU B 1 66 ? 10.758 18.938 5.961 1 98 66 LEU B N 1
ATOM 4453 C CA . LEU B 1 66 ? 11.562 19.484 7.051 1 98 66 LEU B CA 1
ATOM 4454 C C . LEU B 1 66 ? 12.711 20.328 6.512 1 98 66 LEU B C 1
ATOM 4456 O O . LEU B 1 66 ? 13.078 21.344 7.109 1 98 66 LEU B O 1
ATOM 4460 N N . GLN B 1 67 ? 13.211 19.953 5.328 1 97.31 67 GLN B N 1
ATOM 4461 C CA . GLN B 1 67 ? 14.375 20.656 4.785 1 97.31 67 GLN B CA 1
ATOM 4462 C C . GLN B 1 67 ? 13.969 21.609 3.66 1 97.31 67 GLN B C 1
ATOM 4464 O O . GLN B 1 67 ? 14.797 22.359 3.146 1 97.31 67 GLN B O 1
ATOM 4469 N N . ARG B 1 68 ? 12.719 21.578 3.258 1 96.44 68 ARG B N 1
ATOM 4470 C CA . ARG B 1 68 ? 12.188 22.438 2.207 1 96.44 68 ARG B CA 1
ATOM 4471 C C . ARG B 1 68 ? 13.008 22.312 0.928 1 96.44 68 ARG B C 1
ATOM 4473 O O . ARG B 1 68 ? 13.414 23.312 0.345 1 96.44 68 ARG B O 1
ATOM 4480 N N . ARG B 1 69 ? 13.289 21.062 0.533 1 96.88 69 ARG B N 1
ATOM 4481 C CA . ARG B 1 69 ? 13.977 20.719 -0.702 1 96.88 69 ARG B CA 1
ATOM 4482 C C . ARG B 1 69 ? 13.469 19.391 -1.257 1 96.88 69 ARG B C 1
ATOM 4484 O O . ARG B 1 69 ? 12.781 18.641 -0.556 1 96.88 69 ARG B O 1
ATOM 4491 N N . PRO B 1 70 ? 13.805 19.109 -2.543 1 98.25 70 PRO B N 1
ATOM 4492 C CA . PRO B 1 70 ? 13.414 17.797 -3.062 1 98.25 70 PRO B CA 1
ATOM 4493 C C . PRO B 1 70 ? 14.07 16.656 -2.299 1 98.25 70 PRO B C 1
ATOM 4495 O O . PRO B 1 70 ? 15.227 16.75 -1.884 1 98.25 70 PRO B O 1
ATOM 4498 N N . ALA B 1 71 ? 13.344 15.609 -2.064 1 98.81 71 ALA B N 1
ATOM 4499 C CA . ALA B 1 71 ? 13.828 14.375 -1.461 1 98.81 71 ALA B CA 1
ATOM 4500 C C . ALA B 1 71 ? 13.422 13.164 -2.291 1 98.81 71 ALA B C 1
ATOM 4502 O O . ALA B 1 71 ? 12.469 13.227 -3.066 1 98.81 71 ALA B O 1
ATOM 4503 N N . VAL B 1 72 ? 14.195 12.055 -2.158 1 98.94 72 VAL B N 1
ATOM 4504 C CA . VAL B 1 72 ? 14.102 11.008 -3.174 1 98.94 72 VAL B CA 1
ATOM 4505 C C . VAL B 1 72 ? 13.703 9.688 -2.52 1 98.94 72 VAL B C 1
ATOM 4507 O O . VAL B 1 72 ? 14.281 9.289 -1.507 1 98.94 72 VAL B O 1
ATOM 4510 N N . ALA B 1 73 ? 12.727 9.039 -3.008 1 98.94 73 ALA B N 1
ATOM 4511 C CA . ALA B 1 73 ? 12.406 7.637 -2.77 1 98.94 73 ALA B CA 1
ATOM 4512 C C . ALA B 1 73 ? 12.609 6.809 -4.035 1 98.94 73 ALA B C 1
ATOM 4514 O O . ALA B 1 73 ? 12.219 7.223 -5.129 1 98.94 73 ALA B O 1
ATOM 4515 N N . ALA B 1 74 ? 13.312 5.703 -3.916 1 98.88 74 ALA B N 1
ATOM 4516 C CA . ALA B 1 74 ? 13.555 4.781 -5.023 1 98.88 74 ALA B CA 1
ATOM 4517 C C . ALA B 1 74 ? 12.766 3.486 -4.836 1 98.88 74 ALA B C 1
ATOM 4519 O O . ALA B 1 74 ? 12.961 2.773 -3.848 1 98.88 74 ALA B O 1
ATOM 4520 N N . LEU B 1 75 ? 11.891 3.205 -5.758 1 98.62 75 LEU B N 1
ATOM 4521 C CA . LEU B 1 75 ? 11.023 2.035 -5.703 1 98.62 75 LEU B CA 1
ATOM 4522 C C . LEU B 1 75 ? 11.312 1.089 -6.863 1 98.62 75 LEU B C 1
ATOM 4524 O O . LEU B 1 75 ? 11.367 1.516 -8.016 1 98.62 75 LEU B O 1
ATOM 4528 N N . THR B 1 76 ? 11.5 -0.187 -6.512 1 95.69 76 THR B N 1
ATOM 4529 C CA . THR B 1 76 ? 11.711 -1.146 -7.59 1 95.69 76 THR B CA 1
ATOM 4530 C C . THR B 1 76 ? 10.492 -1.187 -8.516 1 95.69 76 THR B C 1
ATOM 4532 O O . THR B 1 76 ? 9.578 -0.377 -8.375 1 95.69 76 THR B O 1
ATOM 4535 N N . ALA B 1 77 ? 10.383 -2.088 -9.516 1 96.19 77 ALA B N 1
ATOM 4536 C CA . ALA B 1 77 ? 9.359 -2.094 -10.562 1 96.19 77 ALA B CA 1
ATOM 4537 C C . ALA B 1 77 ? 8.078 -2.77 -10.07 1 96.19 77 ALA B C 1
ATOM 4539 O O . ALA B 1 77 ? 8.094 -3.479 -9.062 1 96.19 77 ALA B O 1
ATOM 4540 N N . GLY B 1 78 ? 6.949 -2.533 -10.789 1 97.5 78 GLY B N 1
ATOM 4541 C CA . GLY B 1 78 ? 5.707 -3.252 -10.555 1 97.5 78 GLY B CA 1
ATOM 4542 C C . GLY B 1 78 ? 5.141 -3.02 -9.164 1 97.5 78 GLY B C 1
ATOM 4543 O O . GLY B 1 78 ? 4.766 -1.896 -8.82 1 97.5 78 GLY B O 1
ATOM 4544 N N . PRO B 1 79 ? 5.223 -4.043 -8.312 1 97.31 79 PRO B N 1
ATOM 4545 C CA . PRO B 1 79 ? 4.68 -3.914 -6.957 1 97.31 79 PRO B CA 1
ATOM 4546 C C . PRO B 1 79 ? 5.398 -2.854 -6.129 1 97.31 79 PRO B C 1
ATOM 4548 O O . PRO B 1 79 ? 4.789 -2.215 -5.27 1 97.31 79 PRO B O 1
ATOM 4551 N N . GLY B 1 80 ? 6.695 -2.688 -6.391 1 97.88 80 GLY B N 1
ATOM 4552 C CA . GLY B 1 80 ? 7.402 -1.632 -5.688 1 97.88 80 GLY B CA 1
ATOM 4553 C C . GLY B 1 80 ? 6.762 -0.268 -5.855 1 97.88 80 GLY B C 1
ATOM 4554 O O . GLY B 1 80 ? 6.57 0.459 -4.879 1 97.88 80 GLY B O 1
ATOM 4555 N N . VAL B 1 81 ? 6.395 0.034 -7.105 1 98.62 81 VAL B N 1
ATOM 4556 C CA . VAL B 1 81 ? 5.824 1.343 -7.414 1 98.62 81 VAL B CA 1
ATOM 4557 C C . VAL B 1 81 ? 4.387 1.413 -6.906 1 98.62 81 VAL B C 1
ATOM 4559 O O . VAL B 1 81 ? 3.994 2.393 -6.27 1 98.62 81 VAL B O 1
ATOM 4562 N N . THR B 1 82 ? 3.572 0.373 -7.117 1 98.62 82 THR B N 1
ATOM 4563 C CA . THR B 1 82 ? 2.174 0.44 -6.711 1 98.62 82 THR B CA 1
ATOM 4564 C C . THR B 1 82 ? 2.055 0.477 -5.191 1 98.62 82 THR B C 1
ATOM 4566 O O . THR B 1 82 ? 1.131 1.09 -4.648 1 98.62 82 THR B O 1
ATOM 4569 N N . ASN B 1 83 ? 2.996 -0.119 -4.469 1 98.5 83 ASN B N 1
ATOM 4570 C CA . ASN B 1 83 ? 3.012 -0.051 -3.01 1 98.5 83 ASN B CA 1
ATOM 4571 C C . ASN B 1 83 ? 3.273 1.37 -2.518 1 98.5 83 ASN B C 1
ATOM 4573 O O . ASN B 1 83 ? 2.965 1.701 -1.371 1 98.5 83 ASN B O 1
ATOM 4577 N N . GLY B 1 84 ? 3.852 2.182 -3.35 1 98.62 84 GLY B N 1
ATOM 4578 C CA . GLY B 1 84 ? 4.191 3.539 -2.955 1 98.62 84 GLY B CA 1
ATOM 4579 C C . GLY B 1 84 ? 3.1 4.543 -3.271 1 98.62 84 GLY B C 1
ATOM 4580 O O . GLY B 1 84 ? 3.223 5.727 -2.945 1 98.62 84 GLY B O 1
ATOM 4581 N N . ILE B 1 85 ? 1.939 4.148 -3.822 1 98.75 85 ILE B N 1
ATOM 4582 C CA . ILE B 1 85 ? 0.955 5.062 -4.395 1 98.75 85 ILE B CA 1
ATOM 4583 C C . ILE B 1 85 ? 0.333 5.91 -3.287 1 98.75 85 ILE B C 1
ATOM 4585 O O . ILE B 1 85 ? 0.087 7.105 -3.477 1 98.75 85 ILE B O 1
ATOM 4589 N N . SER B 1 86 ? 0.033 5.328 -2.127 1 98.44 86 SER B N 1
ATOM 4590 C CA . SER B 1 86 ? -0.539 6.105 -1.032 1 98.44 86 SER B CA 1
ATOM 4591 C C . SER B 1 86 ? 0.437 7.172 -0.543 1 98.44 86 SER B C 1
ATOM 4593 O O . SER B 1 86 ? 0.03 8.289 -0.211 1 98.44 86 SER B O 1
ATOM 4595 N N . GLY B 1 87 ? 1.752 6.805 -0.439 1 98.69 87 GLY B N 1
ATOM 4596 C CA . GLY B 1 87 ? 2.758 7.797 -0.098 1 98.69 87 GLY B CA 1
ATOM 4597 C C . GLY B 1 87 ? 2.842 8.93 -1.104 1 98.69 87 GLY B C 1
ATOM 4598 O O . GLY B 1 87 ? 2.895 10.102 -0.723 1 98.69 87 GLY B O 1
ATOM 4599 N N . ILE B 1 88 ? 2.795 8.586 -2.408 1 98.94 88 ILE B N 1
ATOM 4600 C CA . ILE B 1 88 ? 2.828 9.578 -3.48 1 98.94 88 ILE B CA 1
ATOM 4601 C C . ILE B 1 88 ? 1.605 10.484 -3.381 1 98.94 88 ILE B C 1
ATOM 4603 O O . ILE B 1 88 ? 1.724 11.711 -3.484 1 98.94 88 ILE B O 1
ATOM 4607 N N . THR B 1 89 ? 0.467 9.914 -3.133 1 98.75 89 THR B N 1
ATOM 4608 C CA . THR B 1 89 ? -0.781 10.656 -3.037 1 98.75 89 THR B CA 1
ATOM 4609 C C . THR B 1 89 ? -0.757 11.602 -1.835 1 98.75 89 THR B C 1
ATOM 4611 O O . THR B 1 89 ? -1.215 12.742 -1.923 1 98.75 89 THR B O 1
ATOM 4614 N N . SER B 1 90 ? -0.25 11.102 -0.718 1 98 90 SER B N 1
ATOM 4615 C CA . SER B 1 90 ? -0.097 11.945 0.46 1 98 90 SER B CA 1
ATOM 4616 C C . SER B 1 90 ? 0.765 13.172 0.156 1 98 90 SER B C 1
ATOM 4618 O O . SER B 1 90 ? 0.406 14.297 0.51 1 98 90 SER B O 1
ATOM 4620 N N . ALA B 1 91 ? 1.888 12.922 -0.503 1 98.69 91 ALA B N 1
ATOM 4621 C CA . ALA B 1 91 ? 2.783 14.016 -0.873 1 98.69 91 ALA B CA 1
ATOM 4622 C C . ALA B 1 91 ? 2.084 15.008 -1.801 1 98.69 91 ALA B C 1
ATOM 4624 O O . ALA B 1 91 ? 2.34 16.219 -1.738 1 98.69 91 ALA B O 1
ATOM 4625 N N . HIS B 1 92 ? 1.23 14.477 -2.652 1 98.5 92 HIS B N 1
ATOM 4626 C CA . HIS B 1 92 ? 0.464 15.312 -3.57 1 98.5 92 HIS B CA 1
ATOM 4627 C C . HIS B 1 92 ? -0.469 16.25 -2.811 1 98.5 92 HIS B C 1
ATOM 4629 O O . HIS B 1 92 ? -0.47 17.453 -3.051 1 98.5 92 HIS B O 1
ATOM 4635 N N . PHE B 1 93 ? -1.199 15.766 -1.838 1 97.44 93 PHE B N 1
ATOM 4636 C CA . PHE B 1 93 ? -2.152 16.547 -1.066 1 97.44 93 PHE B CA 1
ATOM 4637 C C . PHE B 1 93 ? -1.429 17.516 -0.132 1 97.44 93 PHE B C 1
ATOM 4639 O O . PHE B 1 93 ? -1.938 18.594 0.173 1 97.44 93 PHE B O 1
ATOM 4646 N N . ASN B 1 94 ? -0.221 17.156 0.268 1 97.44 94 ASN B N 1
ATOM 4647 C CA . ASN B 1 94 ? 0.535 17.984 1.207 1 97.44 94 ASN B CA 1
ATOM 4648 C C . ASN B 1 94 ? 1.423 18.984 0.481 1 97.44 94 ASN B C 1
ATOM 4650 O O . ASN B 1 94 ? 2.037 19.844 1.113 1 97.44 94 ASN B O 1
ATOM 4654 N N . GLY B 1 95 ? 1.49 18.875 -0.834 1 97.88 95 GLY B N 1
ATOM 4655 C CA . GLY B 1 95 ? 2.338 19.781 -1.594 1 97.88 95 GLY B CA 1
ATOM 4656 C C . GLY B 1 95 ? 3.816 19.594 -1.311 1 97.88 95 GLY B C 1
ATOM 4657 O O . GLY B 1 95 ? 4.547 20.578 -1.117 1 97.88 95 GLY B O 1
ATOM 4658 N N . SER B 1 96 ? 4.277 18.344 -1.224 1 98.5 96 SER B N 1
ATOM 4659 C CA . SER B 1 96 ? 5.668 18.047 -0.887 1 98.5 96 SER B CA 1
ATOM 4660 C C . SER B 1 96 ? 6.469 17.672 -2.129 1 98.5 96 SER B C 1
ATOM 4662 O O . SER B 1 96 ? 6.043 16.828 -2.92 1 98.5 96 SER B O 1
ATOM 4664 N N . PRO B 1 97 ? 7.598 18.25 -2.336 1 98.75 97 PRO B N 1
ATOM 4665 C CA . PRO B 1 97 ? 8.406 17.969 -3.525 1 98.75 97 PRO B CA 1
ATOM 4666 C C . PRO B 1 97 ? 9.188 16.656 -3.41 1 98.75 97 PRO B C 1
ATOM 4668 O O . PRO B 1 97 ? 10.422 16.672 -3.357 1 98.75 97 PRO B O 1
ATOM 4671 N N . VAL B 1 98 ? 8.547 15.57 -3.492 1 98.94 98 VAL B N 1
ATOM 4672 C CA . VAL B 1 98 ? 9.141 14.234 -3.457 1 98.94 98 VAL B CA 1
ATOM 4673 C C . VAL B 1 98 ? 9.414 13.758 -4.879 1 98.94 98 VAL B C 1
ATOM 4675 O O . VAL B 1 98 ? 8.547 13.852 -5.75 1 98.94 98 VAL B O 1
ATOM 4678 N N . VAL B 1 99 ? 10.617 13.312 -5.113 1 98.94 99 VAL B N 1
ATOM 4679 C CA . VAL B 1 99 ? 10.992 12.688 -6.379 1 98.94 99 VAL B CA 1
ATOM 4680 C C . VAL B 1 99 ? 11 11.164 -6.223 1 98.94 99 VAL B C 1
ATOM 4682 O O . VAL B 1 99 ? 11.867 10.609 -5.547 1 98.94 99 VAL B O 1
ATOM 4685 N N . VAL B 1 100 ? 10.078 10.539 -6.836 1 98.94 100 VAL B N 1
ATOM 4686 C CA . VAL B 1 100 ? 10.008 9.086 -6.781 1 98.94 100 VAL B CA 1
ATOM 4687 C C . VAL B 1 100 ? 10.625 8.492 -8.047 1 98.94 100 VAL B C 1
ATOM 4689 O O . VAL B 1 100 ? 10.164 8.758 -9.156 1 98.94 100 VAL B O 1
ATOM 4692 N N . ILE B 1 101 ? 11.648 7.703 -7.816 1 98.88 101 ILE B N 1
ATOM 4693 C CA . ILE B 1 101 ? 12.305 6.98 -8.898 1 98.88 101 ILE B CA 1
ATOM 4694 C C . ILE B 1 101 ? 11.828 5.531 -8.922 1 98.88 101 ILE B C 1
ATOM 4696 O O . ILE B 1 101 ? 11.852 4.848 -7.895 1 98.88 101 ILE B O 1
ATOM 4700 N N . GLY B 1 102 ? 11.336 5.102 -10.07 1 98.69 102 GLY B N 1
ATOM 4701 C CA . GLY B 1 102 ? 10.883 3.727 -10.219 1 98.69 102 GLY B CA 1
ATOM 4702 C C . GLY B 1 102 ? 11.734 2.92 -11.18 1 98.69 102 GLY B C 1
ATOM 4703 O O . GLY B 1 102 ? 12.234 3.453 -12.172 1 98.69 102 GLY B O 1
ATOM 4704 N N . GLY B 1 103 ? 11.953 1.612 -10.852 1 98.25 103 GLY B N 1
ATOM 4705 C CA . GLY B 1 103 ? 12.398 0.686 -11.875 1 98.25 103 GLY B CA 1
ATOM 4706 C C . GLY B 1 103 ? 11.312 0.32 -12.875 1 98.25 103 GLY B C 1
ATOM 4707 O O . GLY B 1 103 ? 10.133 0.566 -12.625 1 98.25 103 GLY B O 1
ATOM 4708 N N . ARG B 1 104 ? 11.727 -0.19 -13.984 1 98.06 104 ARG B N 1
ATOM 4709 C CA . ARG B 1 104 ? 10.797 -0.586 -15.031 1 98.06 104 ARG B CA 1
ATOM 4710 C C . ARG B 1 104 ? 11.32 -1.793 -15.805 1 98.06 104 ARG B C 1
ATOM 4712 O O . ARG B 1 104 ? 12.523 -1.911 -16.031 1 98.06 104 ARG B O 1
ATOM 4719 N N . ALA B 1 105 ? 10.438 -2.707 -16.141 1 97.31 105 ALA B N 1
ATOM 4720 C CA . ALA B 1 105 ? 10.805 -3.85 -16.969 1 97.31 105 ALA B CA 1
ATOM 4721 C C . ALA B 1 105 ? 11.43 -3.389 -18.281 1 97.31 105 ALA B C 1
ATOM 4723 O O . ALA B 1 105 ? 11.242 -2.242 -18.703 1 97.31 105 ALA B O 1
ATOM 4724 N N . PRO B 1 106 ? 12.102 -4.285 -18.922 1 96.25 106 PRO B N 1
ATOM 4725 C CA . PRO B 1 106 ? 12.797 -3.891 -20.156 1 96.25 106 PRO B CA 1
ATOM 4726 C C . PRO B 1 106 ? 11.844 -3.447 -21.266 1 96.25 106 PRO B C 1
ATOM 4728 O O . PRO B 1 106 ? 10.781 -4.051 -21.453 1 96.25 106 PRO B O 1
ATOM 4731 N N . GLN B 1 107 ? 12.297 -2.414 -21.969 1 95.94 107 GLN B N 1
ATOM 4732 C CA . GLN B 1 107 ? 11.492 -1.882 -23.062 1 95.94 107 GLN B CA 1
ATOM 4733 C C . GLN B 1 107 ? 11.594 -2.768 -24.297 1 95.94 107 GLN B C 1
ATOM 4735 O O . GLN B 1 107 ? 10.633 -2.893 -25.062 1 95.94 107 GLN B O 1
ATOM 4740 N N . PHE B 1 108 ? 12.711 -3.445 -24.531 1 93.81 108 PHE B N 1
ATOM 4741 C CA . PHE B 1 108 ? 12.945 -4.211 -25.75 1 93.81 108 PHE B CA 1
ATOM 4742 C C . PHE B 1 108 ? 12.023 -5.422 -25.812 1 93.81 108 PHE B C 1
ATOM 4744 O O . PHE B 1 108 ? 11.82 -5.992 -26.875 1 93.81 108 PHE B O 1
ATOM 4751 N N . ARG B 1 109 ? 11.367 -5.836 -24.766 1 93.5 109 ARG B N 1
ATOM 4752 C CA . ARG B 1 109 ? 10.461 -6.984 -24.734 1 93.5 109 ARG B CA 1
ATOM 4753 C C . ARG B 1 109 ? 9.117 -6.609 -24.125 1 93.5 109 ARG B C 1
ATOM 4755 O O . ARG B 1 109 ? 8.406 -7.473 -23.609 1 93.5 109 ARG B O 1
ATOM 4762 N N . TRP B 1 110 ? 8.875 -5.32 -24.125 1 95.62 110 TRP B N 1
ATOM 4763 C CA . TRP B 1 110 ? 7.656 -4.801 -23.516 1 95.62 110 TRP B CA 1
ATOM 4764 C C . TRP B 1 110 ? 6.422 -5.48 -24.094 1 95.62 110 TRP B C 1
ATOM 4766 O O . TRP B 1 110 ? 6.297 -5.609 -25.328 1 95.62 110 TRP B O 1
ATOM 4776 N N . GLY B 1 111 ? 5.559 -5.961 -23.25 1 95.31 111 GLY B N 1
ATOM 4777 C CA . GLY B 1 111 ? 4.328 -6.617 -23.672 1 95.31 111 GLY B CA 1
ATOM 4778 C C . GLY B 1 111 ? 4.426 -8.133 -23.656 1 95.31 111 GLY B C 1
ATOM 4779 O O . GLY B 1 111 ? 3.412 -8.82 -23.781 1 95.31 111 GLY B O 1
ATOM 4780 N N . ALA B 1 112 ? 5.613 -8.672 -23.438 1 96.19 112 ALA B N 1
ATOM 4781 C CA . ALA B 1 112 ? 5.816 -10.117 -23.5 1 96.19 112 ALA B CA 1
ATOM 4782 C C . ALA B 1 112 ? 5.629 -10.75 -22.125 1 96.19 112 ALA B C 1
ATOM 4784 O O . ALA B 1 112 ? 5.625 -11.977 -21.984 1 96.19 112 ALA B O 1
ATOM 4785 N N . GLY B 1 113 ? 5.43 -9.93 -21.109 1 96.06 113 GLY B N 1
ATOM 4786 C CA . GLY B 1 113 ? 5.203 -10.469 -19.766 1 96.06 113 GLY B CA 1
ATOM 4787 C C . GLY B 1 113 ? 6.484 -10.68 -18.984 1 96.06 113 GLY B C 1
ATOM 4788 O O . GLY B 1 113 ? 6.703 -11.758 -18.422 1 96.06 113 GLY B O 1
ATOM 4789 N N . SER B 1 114 ? 7.359 -9.609 -19.016 1 95.81 114 SER B N 1
ATOM 4790 C CA . SER B 1 114 ? 8.547 -9.609 -18.156 1 95.81 114 SER B CA 1
ATOM 4791 C C . SER B 1 114 ? 8.172 -9.477 -16.688 1 95.81 114 SER B C 1
ATOM 4793 O O . SER B 1 114 ? 7.047 -9.102 -16.359 1 95.81 114 SER B O 1
ATOM 4795 N N . LEU B 1 115 ? 9.117 -9.875 -15.875 1 91.81 115 LEU B N 1
ATOM 4796 C CA . LEU B 1 115 ? 8.883 -9.766 -14.438 1 91.81 115 LEU B CA 1
ATOM 4797 C C . LEU B 1 115 ? 8.508 -8.336 -14.062 1 91.81 115 LEU B C 1
ATOM 4799 O O . LEU B 1 115 ? 9.203 -7.387 -14.438 1 91.81 115 LEU B O 1
ATOM 4803 N N . GLN B 1 116 ? 7.434 -8.18 -13.391 1 93.44 116 GLN B N 1
ATOM 4804 C CA . GLN B 1 116 ? 6.965 -6.918 -12.828 1 93.44 116 GLN B CA 1
ATOM 4805 C C . GLN B 1 116 ? 6.711 -5.887 -13.93 1 93.44 116 GLN B C 1
ATOM 4807 O O . GLN B 1 116 ? 6.918 -4.691 -13.727 1 93.44 116 GLN B O 1
ATOM 4812 N N . GLU B 1 117 ? 6.383 -6.367 -15.141 1 96.31 117 GLU B N 1
ATOM 4813 C CA . GLU B 1 117 ? 6.031 -5.508 -16.266 1 96.31 117 GLU B CA 1
ATOM 4814 C C . GLU B 1 117 ? 4.656 -4.875 -16.078 1 96.31 117 GLU B C 1
ATOM 4816 O O . GLU B 1 117 ? 3.641 -5.574 -16.078 1 96.31 117 GLU B O 1
ATOM 4821 N N . ILE B 1 118 ? 4.625 -3.576 -15.867 1 97.56 118 ILE B N 1
ATOM 4822 C CA . ILE B 1 118 ? 3.404 -2.777 -15.797 1 97.56 118 ILE B CA 1
ATOM 4823 C C . ILE B 1 118 ? 3.709 -1.334 -16.188 1 97.56 118 ILE B C 1
ATOM 4825 O O . ILE B 1 118 ? 4.773 -0.807 -15.859 1 97.56 118 ILE B O 1
ATOM 4829 N N . ASP B 1 119 ? 2.82 -0.717 -16.953 1 98 119 ASP B N 1
ATOM 4830 C CA . ASP B 1 119 ? 2.945 0.713 -17.219 1 98 119 ASP B CA 1
ATOM 4831 C C . ASP B 1 119 ? 2.553 1.536 -16 1 98 119 ASP B C 1
ATOM 4833 O O . ASP B 1 119 ? 1.373 1.62 -15.656 1 98 119 ASP B O 1
ATOM 4837 N N . HIS B 1 120 ? 3.51 2.164 -15.422 1 98.62 120 HIS B N 1
ATOM 4838 C CA . HIS B 1 120 ? 3.285 2.865 -14.164 1 98.62 120 HIS B CA 1
ATOM 4839 C C . HIS B 1 120 ? 2.537 4.176 -14.391 1 98.62 120 HIS B C 1
ATOM 4841 O O . HIS B 1 120 ? 1.756 4.602 -13.539 1 98.62 120 HIS B O 1
ATOM 4847 N N . LEU B 1 121 ? 2.746 4.852 -15.492 1 98.69 121 LEU B N 1
ATOM 4848 C CA . LEU B 1 121 ? 2.418 6.258 -15.695 1 98.69 121 LEU B CA 1
ATOM 4849 C C . LEU B 1 121 ? 0.913 6.484 -15.594 1 98.69 121 LEU B C 1
ATOM 4851 O O . LEU B 1 121 ? 0.467 7.418 -14.914 1 98.69 121 LEU B O 1
ATOM 4855 N N . PRO B 1 122 ? 0.081 5.625 -16.219 1 98.62 122 PRO B N 1
ATOM 4856 C CA . PRO B 1 122 ? -1.359 5.863 -16.094 1 98.62 122 PRO B CA 1
ATOM 4857 C C . PRO B 1 122 ? -1.844 5.809 -14.648 1 98.62 122 PRO B C 1
ATOM 4859 O O . PRO B 1 122 ? -2.852 6.434 -14.305 1 98.62 122 PRO B O 1
ATOM 4862 N N . ILE B 1 123 ? -1.151 5.109 -13.781 1 98.75 123 ILE B N 1
ATOM 4863 C CA . ILE B 1 123 ? -1.557 4.934 -12.391 1 98.75 123 ILE B CA 1
ATOM 4864 C C . ILE B 1 123 ? -1.092 6.133 -11.562 1 98.75 123 ILE B C 1
ATOM 4866 O O . ILE B 1 123 ? -1.834 6.637 -10.719 1 98.75 123 ILE B O 1
ATOM 4870 N N . VAL B 1 124 ? 0.132 6.656 -11.812 1 98.75 124 VAL B N 1
ATOM 4871 C CA . VAL B 1 124 ? 0.731 7.645 -10.914 1 98.75 124 VAL B CA 1
ATOM 4872 C C . VAL B 1 124 ? 0.394 9.055 -11.398 1 98.75 124 VAL B C 1
ATOM 4874 O O . VAL B 1 124 ? 0.424 10.008 -10.617 1 98.75 124 VAL B O 1
ATOM 4877 N N . ARG B 1 125 ? 0.011 9.258 -12.656 1 98.69 125 ARG B N 1
ATOM 4878 C CA . ARG B 1 125 ? -0.176 10.578 -13.242 1 98.69 125 ARG B CA 1
ATOM 4879 C C . ARG B 1 125 ? -1.26 11.359 -12.508 1 98.69 125 ARG B C 1
ATOM 4881 O O . ARG B 1 125 ? -1.108 12.555 -12.258 1 98.69 125 ARG B O 1
ATOM 4888 N N . PRO B 1 126 ? -2.35 10.75 -12.086 1 98.38 126 PRO B N 1
ATOM 4889 C CA . PRO B 1 126 ? -3.406 11.523 -11.422 1 98.38 126 PRO B CA 1
ATOM 4890 C C . PRO B 1 126 ? -2.963 12.094 -10.078 1 98.38 126 PRO B C 1
ATOM 4892 O O . PRO B 1 126 ? -3.627 12.984 -9.531 1 98.38 126 PRO B O 1
ATOM 4895 N N . VAL B 1 127 ? -1.833 11.625 -9.539 1 98.62 127 VAL B N 1
ATOM 4896 C CA . VAL B 1 127 ? -1.469 12.039 -8.188 1 98.62 127 VAL B CA 1
ATOM 4897 C C . VAL B 1 127 ? -0.036 12.562 -8.172 1 98.62 127 VAL B C 1
ATOM 4899 O O . VAL B 1 127 ? 0.641 12.516 -7.141 1 98.62 127 VAL B O 1
ATOM 4902 N N . THR B 1 128 ? 0.514 12.93 -9.289 1 98.81 128 THR B N 1
ATOM 4903 C CA . THR B 1 128 ? 1.815 13.578 -9.414 1 98.81 128 THR B CA 1
ATOM 4904 C C . THR B 1 128 ? 1.704 14.859 -10.234 1 98.81 128 THR B C 1
ATOM 4906 O O . THR B 1 128 ? 0.756 15.031 -11 1 98.81 128 THR B O 1
ATOM 4909 N N . LYS B 1 129 ? 2.682 15.75 -10.047 1 98.56 129 LYS B N 1
ATOM 4910 C CA . LYS B 1 129 ? 2.77 16.953 -10.867 1 98.56 129 LYS B CA 1
ATOM 4911 C C . LYS B 1 129 ? 3.35 16.641 -12.25 1 98.56 129 LYS B C 1
ATOM 4913 O O . LYS B 1 129 ? 3.09 17.359 -13.211 1 98.56 129 LYS B O 1
ATOM 4918 N N . HIS B 1 130 ? 4.172 15.617 -12.227 1 98.75 130 HIS B N 1
ATOM 4919 C CA . HIS B 1 130 ? 4.859 15.188 -13.43 1 98.75 130 HIS B CA 1
ATOM 4920 C C . HIS B 1 130 ? 5.227 13.711 -13.359 1 98.75 130 HIS B C 1
ATOM 4922 O O . HIS B 1 130 ? 5.621 13.211 -12.297 1 98.75 130 HIS B O 1
ATOM 4928 N N . ALA B 1 131 ? 5 12.977 -14.367 1 98.88 131 ALA B N 1
ATOM 4929 C CA . ALA B 1 131 ? 5.406 11.578 -14.492 1 98.88 131 ALA B CA 1
ATOM 4930 C C . ALA B 1 131 ? 5.938 11.281 -15.891 1 98.88 131 ALA B C 1
ATOM 4932 O O . ALA B 1 131 ? 5.297 11.625 -16.891 1 98.88 131 ALA B O 1
ATOM 4933 N N . GLU B 1 132 ? 7.113 10.672 -15.93 1 98.75 132 GLU B N 1
ATOM 4934 C CA . GLU B 1 132 ? 7.746 10.438 -17.219 1 98.75 132 GLU B CA 1
ATOM 4935 C C . GLU B 1 132 ? 8.664 9.219 -17.172 1 98.75 132 GLU B C 1
ATOM 4937 O O . GLU B 1 132 ? 9.211 8.883 -16.125 1 98.75 132 GLU B O 1
ATOM 4942 N N . THR B 1 133 ? 8.805 8.492 -18.266 1 98.75 133 THR B N 1
ATOM 4943 C CA . THR B 1 133 ? 9.758 7.391 -18.422 1 98.75 133 THR B CA 1
ATOM 4944 C C . THR B 1 133 ? 11 7.859 -19.172 1 98.75 133 THR B C 1
ATOM 4946 O O . THR B 1 133 ? 10.906 8.523 -20.203 1 98.75 133 THR B O 1
ATOM 4949 N N . ILE B 1 134 ? 12.172 7.566 -18.641 1 98.69 134 ILE B N 1
ATOM 4950 C CA . ILE B 1 134 ? 13.422 7.828 -19.344 1 98.69 134 ILE B CA 1
ATOM 4951 C C . ILE B 1 134 ? 13.641 6.773 -20.422 1 98.69 134 ILE B C 1
ATOM 4953 O O . ILE B 1 134 ? 13.891 5.602 -20.109 1 98.69 134 ILE B O 1
ATOM 4957 N N . MET B 1 135 ? 13.688 7.141 -21.625 1 97.31 135 MET B N 1
ATOM 4958 C CA . MET B 1 135 ? 13.727 6.164 -22.719 1 97.31 135 MET B CA 1
ATOM 4959 C C . MET B 1 135 ? 15.148 6.02 -23.266 1 97.31 135 MET B C 1
ATOM 4961 O O . MET B 1 135 ? 15.43 5.086 -24.016 1 97.31 135 MET B O 1
ATOM 4965 N N . SER B 1 136 ? 16.047 6.973 -22.922 1 97.75 136 SER B N 1
ATOM 4966 C CA . SER B 1 136 ? 17.453 6.918 -23.328 1 97.75 136 SER B CA 1
ATOM 4967 C C . SER B 1 136 ? 18.375 7.297 -22.172 1 97.75 136 SER B C 1
ATOM 4969 O O . SER B 1 136 ? 18.156 8.297 -21.484 1 97.75 136 SER B O 1
ATOM 4971 N N . THR B 1 137 ? 19.438 6.52 -22.016 1 98.62 137 THR B N 1
ATOM 4972 C CA . THR B 1 137 ? 20.359 6.746 -20.922 1 98.62 137 THR B CA 1
ATOM 4973 C C . THR B 1 137 ? 20.922 8.164 -20.953 1 98.62 137 THR B C 1
ATOM 4975 O O . THR B 1 137 ? 21 8.836 -19.938 1 98.62 137 THR B O 1
ATOM 4978 N N . ALA B 1 138 ? 21.188 8.633 -22.109 1 98.19 138 ALA B N 1
ATOM 4979 C CA . ALA B 1 138 ? 21.797 9.945 -22.297 1 98.19 138 ALA B CA 1
ATOM 4980 C C . ALA B 1 138 ? 20.844 11.062 -21.875 1 98.19 138 ALA B C 1
ATOM 4982 O O . ALA B 1 138 ? 21.281 12.148 -21.484 1 98.19 138 ALA B O 1
ATOM 4983 N N . GLN B 1 139 ? 19.562 10.852 -21.875 1 97.81 139 GLN B N 1
ATOM 4984 C CA . GLN B 1 139 ? 18.562 11.867 -21.562 1 97.81 139 GLN B CA 1
ATOM 4985 C C . GLN B 1 139 ? 18.281 11.906 -20.062 1 97.81 139 GLN B C 1
ATOM 4987 O O . GLN B 1 139 ? 17.516 12.766 -19.594 1 97.81 139 GLN B O 1
ATOM 4992 N N . THR B 1 140 ? 18.875 11.055 -19.312 1 98.56 140 THR B N 1
ATOM 4993 C CA . THR B 1 140 ? 18.547 10.852 -17.906 1 98.56 140 THR B CA 1
ATOM 4994 C C . THR B 1 140 ? 18.656 12.164 -17.141 1 98.56 140 THR B C 1
ATOM 4996 O O . THR B 1 140 ? 17.703 12.562 -16.453 1 98.56 140 THR B O 1
ATOM 4999 N N . PRO B 1 141 ? 19.781 12.945 -17.266 1 98.31 141 PRO B N 1
ATOM 5000 C CA . PRO B 1 141 ? 19.859 14.18 -16.484 1 98.31 141 PRO B CA 1
ATOM 5001 C C . PRO B 1 141 ? 18.781 15.188 -16.844 1 98.31 141 PRO B C 1
ATOM 5003 O O . PRO B 1 141 ? 18.203 15.828 -15.969 1 98.31 141 PRO B O 1
ATOM 5006 N N . GLU B 1 142 ? 18.484 15.289 -18.125 1 97.94 142 GLU B N 1
ATOM 5007 C CA . GLU B 1 142 ? 17.484 16.234 -18.578 1 97.94 142 GLU B CA 1
ATOM 5008 C C . GLU B 1 142 ? 16.094 15.891 -18.031 1 97.94 142 GLU B C 1
ATOM 5010 O O . GLU B 1 142 ? 15.359 16.781 -17.594 1 97.94 142 GLU B O 1
ATOM 5015 N N . VAL B 1 143 ? 15.75 14.602 -18.062 1 98.62 143 VAL B N 1
ATOM 5016 C CA . VAL B 1 143 ? 14.453 14.141 -17.562 1 98.62 143 VAL B CA 1
ATOM 5017 C C . VAL B 1 143 ? 14.367 14.398 -16.062 1 98.62 143 VAL B C 1
ATOM 5019 O O . VAL B 1 143 ? 13.336 14.852 -15.555 1 98.62 143 VAL B O 1
ATOM 5022 N N . ILE B 1 144 ? 15.438 14.141 -15.32 1 98.75 144 ILE B N 1
ATOM 5023 C CA . ILE B 1 144 ? 15.469 14.367 -13.883 1 98.75 144 ILE B CA 1
ATOM 5024 C C . ILE B 1 144 ? 15.297 15.859 -13.586 1 98.75 144 ILE B C 1
ATOM 5026 O O . ILE B 1 144 ? 14.523 16.234 -12.711 1 98.75 144 ILE B O 1
ATOM 5030 N N . HIS B 1 145 ? 16.016 16.734 -14.328 1 98.44 145 HIS B N 1
ATOM 5031 C CA . HIS B 1 145 ? 15.898 18.172 -14.141 1 98.44 145 HIS B CA 1
ATOM 5032 C C . HIS B 1 145 ? 14.469 18.641 -14.375 1 98.44 145 HIS B C 1
ATOM 5034 O O . HIS B 1 145 ? 13.93 19.438 -13.609 1 98.44 145 HIS B O 1
ATOM 5040 N N . ARG B 1 146 ? 13.82 18.125 -15.414 1 98.5 146 ARG B N 1
ATOM 5041 C CA . ARG B 1 146 ? 12.438 18.484 -15.719 1 98.5 146 ARG B CA 1
ATOM 5042 C C . ARG B 1 146 ? 11.5 18.047 -14.602 1 98.5 146 ARG B C 1
ATOM 5044 O O . ARG B 1 146 ? 10.617 18.812 -14.195 1 98.5 146 ARG B O 1
ATOM 5051 N N . ALA B 1 147 ? 11.727 16.875 -14.133 1 98.81 147 ALA B N 1
ATOM 5052 C CA . ALA B 1 147 ? 10.898 16.344 -13.055 1 98.81 147 ALA B CA 1
ATOM 5053 C C . ALA B 1 147 ? 11.07 17.156 -11.773 1 98.81 147 ALA B C 1
ATOM 5055 O O . ALA B 1 147 ? 10.086 17.547 -11.148 1 98.81 147 ALA B O 1
ATOM 5056 N N . VAL B 1 148 ? 12.305 17.422 -11.398 1 98.88 148 VAL B N 1
ATOM 5057 C CA . VAL B 1 148 ? 12.57 18.141 -10.156 1 98.88 148 VAL B CA 1
ATOM 5058 C C . VAL B 1 148 ? 12.062 19.562 -10.266 1 98.88 148 VAL B C 1
ATOM 5060 O O . VAL B 1 148 ? 11.531 20.125 -9.305 1 98.88 148 VAL B O 1
ATOM 5063 N N . ALA B 1 149 ? 12.242 20.188 -11.453 1 98.62 149 ALA B N 1
ATOM 5064 C CA . ALA B 1 149 ? 11.703 21.531 -11.672 1 98.62 149 ALA B CA 1
ATOM 5065 C C . ALA B 1 149 ? 10.203 21.562 -11.414 1 98.62 149 ALA B C 1
ATOM 5067 O O . ALA B 1 149 ? 9.703 22.5 -10.781 1 98.62 149 ALA B O 1
ATOM 5068 N N . ALA B 1 150 ? 9.516 20.562 -11.875 1 98.69 150 ALA B N 1
ATOM 5069 C CA . ALA B 1 150 ? 8.078 20.469 -11.641 1 98.69 150 ALA B CA 1
ATOM 5070 C C . ALA B 1 150 ? 7.777 20.281 -10.156 1 98.69 150 ALA B C 1
ATOM 5072 O O . ALA B 1 150 ? 6.836 20.875 -9.625 1 98.69 150 ALA B O 1
ATOM 5073 N N . ALA B 1 151 ? 8.547 19.5 -9.477 1 98.81 151 ALA B N 1
ATOM 5074 C CA . ALA B 1 151 ? 8.32 19.172 -8.07 1 98.81 151 ALA B CA 1
ATOM 5075 C C . ALA B 1 151 ? 8.445 20.406 -7.195 1 98.81 151 ALA B C 1
ATOM 5077 O O . ALA B 1 151 ? 7.652 20.609 -6.266 1 98.81 151 ALA B O 1
ATOM 5078 N N . ILE B 1 152 ? 9.414 21.297 -7.48 1 98.31 152 ILE B N 1
ATOM 5079 C CA . ILE B 1 152 ? 9.734 22.391 -6.57 1 98.31 152 ILE B CA 1
ATOM 5080 C C . ILE B 1 152 ? 8.938 23.625 -6.949 1 98.31 152 ILE B C 1
ATOM 5082 O O . ILE B 1 152 ? 8.875 24.594 -6.18 1 98.31 152 ILE B O 1
ATOM 5086 N N . ALA B 1 153 ? 8.352 23.656 -8.156 1 97.69 153 ALA B N 1
ATOM 5087 C CA . ALA B 1 153 ? 7.516 24.781 -8.555 1 97.69 153 ALA B CA 1
ATOM 5088 C C . ALA B 1 153 ? 6.25 24.859 -7.707 1 97.69 153 ALA B C 1
ATOM 5090 O O . ALA B 1 153 ? 5.617 23.828 -7.434 1 97.69 153 ALA B O 1
ATOM 5091 N N . PRO B 1 154 ? 5.852 26.078 -7.246 1 96.44 154 PRO B N 1
ATOM 5092 C CA . PRO B 1 154 ? 4.59 26.203 -6.512 1 96.44 154 PRO B CA 1
ATOM 5093 C C . PRO B 1 154 ? 3.369 25.906 -7.383 1 96.44 154 PRO B C 1
ATOM 5095 O O . PRO B 1 154 ? 3.326 26.312 -8.547 1 96.44 154 PRO B O 1
ATOM 5098 N N . HIS B 1 155 ? 2.416 25.297 -6.926 1 96.88 155 HIS B N 1
ATOM 5099 C CA . HIS B 1 155 ? 2.32 24.578 -5.664 1 96.88 155 HIS B CA 1
ATOM 5100 C C . HIS B 1 155 ? 3.088 23.266 -5.723 1 96.88 155 HIS B C 1
ATOM 5102 O O . HIS B 1 155 ? 2.811 22.422 -6.574 1 96.88 155 HIS B O 1
ATOM 5108 N N . ARG B 1 156 ? 4.082 23.141 -4.855 1 98.31 156 ARG B N 1
ATOM 5109 C CA . ARG B 1 156 ? 4.988 22 -4.891 1 98.31 156 ARG B CA 1
ATOM 5110 C C . ARG B 1 156 ? 4.211 20.688 -4.852 1 98.31 156 ARG B C 1
ATOM 5112 O O . ARG B 1 156 ? 3.025 20.672 -4.512 1 98.31 156 ARG B O 1
ATOM 5119 N N . GLY B 1 157 ? 4.887 19.562 -5.219 1 98.62 157 GLY B N 1
ATOM 5120 C CA . GLY B 1 157 ? 4.254 18.25 -5.219 1 98.62 157 GLY B CA 1
ATOM 5121 C C . GLY B 1 157 ? 5.172 17.141 -5.695 1 98.62 157 GLY B C 1
ATOM 5122 O O . GLY B 1 157 ? 6.309 17.391 -6.098 1 98.62 157 GLY B O 1
ATOM 5123 N N . PRO B 1 158 ? 4.699 15.953 -5.617 1 98.94 158 PRO B N 1
ATOM 5124 C CA . PRO B 1 158 ? 5.52 14.805 -6.02 1 98.94 158 PRO B CA 1
ATOM 5125 C C . PRO B 1 158 ? 5.617 14.648 -7.535 1 98.94 158 PRO B C 1
ATOM 5127 O O . PRO B 1 158 ? 4.727 15.102 -8.266 1 98.94 158 PRO B O 1
ATOM 5130 N N . VAL B 1 159 ? 6.703 14.047 -7.969 1 98.94 159 VAL B N 1
ATOM 5131 C CA . VAL B 1 159 ? 6.91 13.672 -9.359 1 98.94 159 VAL B CA 1
ATOM 5132 C C . VAL B 1 159 ? 7.402 12.234 -9.438 1 98.94 159 VAL B C 1
ATOM 5134 O O . VAL B 1 159 ? 7.867 11.672 -8.445 1 98.94 159 VAL B O 1
ATOM 5137 N N . PHE B 1 160 ? 7.242 11.633 -10.578 1 98.94 160 PHE B N 1
ATOM 5138 C CA . PHE B 1 160 ? 7.629 10.242 -10.797 1 98.94 160 PHE B CA 1
ATOM 5139 C C . PHE B 1 160 ? 8.438 10.102 -12.078 1 98.94 160 PHE B C 1
ATOM 5141 O O . PHE B 1 160 ? 8.055 10.633 -13.125 1 98.94 160 PHE B O 1
ATOM 5148 N N . VAL B 1 161 ? 9.555 9.414 -11.922 1 98.94 161 VAL B N 1
ATOM 5149 C CA . VAL B 1 161 ? 10.367 9.07 -13.086 1 98.94 161 VAL B CA 1
ATOM 5150 C C . VAL B 1 161 ? 10.773 7.602 -13.016 1 98.94 161 VAL B C 1
ATOM 5152 O O . VAL B 1 161 ? 11.273 7.137 -11.984 1 98.94 161 VAL B O 1
ATOM 5155 N N . ASP B 1 162 ? 10.484 6.84 -14.055 1 98.75 162 ASP B N 1
ATOM 5156 C CA . ASP B 1 162 ? 11.008 5.477 -14.078 1 98.75 162 ASP B CA 1
ATOM 5157 C C . ASP B 1 162 ? 11.898 5.25 -15.297 1 98.75 162 ASP B C 1
ATOM 5159 O O . ASP B 1 162 ? 11.953 6.094 -16.203 1 98.75 162 ASP B O 1
ATOM 5163 N N . ALA B 1 163 ? 12.734 4.238 -15.242 1 98.31 163 ALA B N 1
ATOM 5164 C CA . ALA B 1 163 ? 13.641 3.879 -16.328 1 98.31 163 ALA B CA 1
ATOM 5165 C C . ALA B 1 163 ? 13.633 2.375 -16.578 1 98.31 163 ALA B C 1
ATOM 5167 O O . ALA B 1 163 ? 13.758 1.581 -15.648 1 98.31 163 ALA B O 1
ATOM 5168 N N . PRO B 1 164 ? 13.477 1.98 -17.875 1 98.12 164 PRO B N 1
ATOM 5169 C CA . PRO B 1 164 ? 13.625 0.563 -18.219 1 98.12 164 PRO B CA 1
ATOM 5170 C C . PRO B 1 164 ? 14.992 0.003 -17.812 1 98.12 164 PRO B C 1
ATOM 5172 O O . PRO B 1 164 ? 15.977 0.745 -17.766 1 98.12 164 PRO B O 1
ATOM 5175 N N . LEU B 1 165 ? 15.008 -1.279 -17.656 1 97.38 165 LEU B N 1
ATOM 5176 C CA . LEU B 1 165 ? 16.188 -1.979 -17.172 1 97.38 165 LEU B CA 1
ATOM 5177 C C . LEU B 1 165 ? 17.406 -1.647 -18.047 1 97.38 165 LEU B C 1
ATOM 5179 O O . LEU B 1 165 ? 18.453 -1.278 -17.531 1 97.38 165 LEU B O 1
ATOM 5183 N N . GLU B 1 166 ? 17.281 -1.695 -19.344 1 97.25 166 GLU B N 1
ATOM 5184 C CA . GLU B 1 166 ? 18.422 -1.487 -20.234 1 97.25 166 GLU B CA 1
ATOM 5185 C C . GLU B 1 166 ? 18.875 -0.032 -20.203 1 97.25 166 GLU B C 1
ATOM 5187 O O . GLU B 1 166 ? 20.062 0.256 -20.406 1 97.25 166 GLU B O 1
ATOM 5192 N N . VAL B 1 167 ? 17.938 0.875 -19.891 1 98.06 167 VAL B N 1
ATOM 5193 C CA . VAL B 1 167 ? 18.25 2.301 -19.859 1 98.06 167 VAL B CA 1
ATOM 5194 C C . VAL B 1 167 ? 19.078 2.627 -18.625 1 98.06 167 VAL B C 1
ATOM 5196 O O . VAL B 1 167 ? 20.078 3.355 -18.719 1 98.06 167 VAL B O 1
ATOM 5199 N N . ILE B 1 168 ? 18.75 2.123 -17.484 1 98.38 168 ILE B N 1
ATOM 5200 C CA . ILE B 1 168 ? 19.453 2.473 -16.266 1 98.38 168 ILE B CA 1
ATOM 5201 C C . ILE B 1 168 ? 20.781 1.72 -16.188 1 98.38 168 ILE B C 1
ATOM 5203 O O . ILE B 1 168 ? 21.75 2.213 -15.602 1 98.38 168 ILE B O 1
ATOM 5207 N N . PHE B 1 169 ? 20.922 0.53 -16.828 1 98.06 169 PHE B N 1
ATOM 5208 C CA . PHE B 1 169 ? 22.141 -0.277 -16.781 1 98.06 169 PHE B CA 1
ATOM 5209 C C . PHE B 1 169 ? 23.141 0.19 -17.828 1 98.06 169 PHE B C 1
ATOM 5211 O O . PHE B 1 169 ? 24.344 0.016 -17.672 1 98.06 169 PHE B O 1
ATOM 5218 N N . ASP B 1 170 ? 22.625 0.803 -18.906 1 98.31 170 ASP B N 1
ATOM 5219 C CA . ASP B 1 170 ? 23.516 1.229 -19.984 1 98.31 170 ASP B CA 1
ATOM 5220 C C . ASP B 1 170 ? 24.328 2.457 -19.578 1 98.31 170 ASP B C 1
ATOM 5222 O O . ASP B 1 170 ? 24.031 3.096 -18.578 1 98.31 170 ASP B O 1
ATOM 5226 N N . LYS B 1 171 ? 25.328 2.734 -20.359 1 98.5 171 LYS B N 1
ATOM 5227 C CA . LYS B 1 171 ? 26.188 3.885 -20.125 1 98.5 171 LYS B CA 1
ATOM 5228 C C . LYS B 1 171 ? 26.031 4.922 -21.234 1 98.5 171 LYS B C 1
ATOM 5230 O O . LYS B 1 171 ? 25.703 4.578 -22.375 1 98.5 171 LYS B O 1
ATOM 5235 N N . ALA B 1 172 ? 26.141 6.141 -20.812 1 98.56 172 ALA B N 1
ATOM 5236 C CA . ALA B 1 172 ? 26.141 7.242 -21.766 1 98.56 172 ALA B CA 1
ATOM 5237 C C . ALA B 1 172 ? 26.906 8.445 -21.234 1 98.56 172 ALA B C 1
ATOM 5239 O O . ALA B 1 172 ? 27.156 8.547 -20.031 1 98.56 172 ALA B O 1
ATOM 5240 N N . GLU B 1 173 ? 27.391 9.164 -22.156 1 98 173 GLU B N 1
ATOM 5241 C CA . GLU B 1 173 ? 27.891 10.492 -21.812 1 98 173 GLU B CA 1
ATOM 5242 C C . GLU B 1 173 ? 26.766 11.523 -21.828 1 98 173 GLU B C 1
ATOM 5244 O O . GLU B 1 173 ? 25.953 11.555 -22.75 1 98 173 GLU B O 1
ATOM 5249 N N . ALA B 1 174 ? 26.688 12.273 -20.734 1 97.31 174 ALA B N 1
ATOM 5250 C CA . ALA B 1 174 ? 25.641 13.289 -20.656 1 97.31 174 ALA B CA 1
ATOM 5251 C C . ALA B 1 174 ? 26.125 14.523 -19.875 1 97.31 174 ALA B C 1
ATOM 5253 O O . ALA B 1 174 ? 26.969 14.406 -18.984 1 97.31 174 ALA B O 1
ATOM 5254 N N . VAL B 1 175 ? 25.656 15.672 -20.266 1 96.12 175 VAL B N 1
ATOM 5255 C CA . VAL B 1 175 ? 25.906 16.922 -19.562 1 96.12 175 VAL B CA 1
ATOM 5256 C C . VAL B 1 175 ? 24.938 17.078 -18.406 1 96.12 175 VAL B C 1
ATOM 5258 O O . VAL B 1 175 ? 23.719 16.938 -18.578 1 96.12 175 VAL B O 1
ATOM 5261 N N . ILE B 1 176 ? 25.5 17.312 -17.234 1 96.38 176 ILE B N 1
ATOM 5262 C CA . ILE B 1 176 ? 24.672 17.578 -16.047 1 96.38 176 ILE B CA 1
ATOM 5263 C C . ILE B 1 176 ? 24.422 19.078 -15.938 1 96.38 176 ILE B C 1
ATOM 5265 O O . ILE B 1 176 ? 25.328 19.844 -15.578 1 96.38 176 ILE B O 1
ATOM 5269 N N . GLY B 1 177 ? 23.266 19.516 -16.266 1 93.56 177 GLY B N 1
ATOM 5270 C CA . GLY B 1 177 ? 22.922 20.922 -16.203 1 93.56 177 GLY B CA 1
ATOM 5271 C C . GLY B 1 177 ? 22.812 21.453 -14.781 1 93.56 177 GLY B C 1
ATOM 5272 O O . GLY B 1 177 ? 22.891 20.672 -13.82 1 93.56 177 GLY B O 1
ATOM 5273 N N . ALA B 1 178 ? 22.734 22.734 -14.68 1 94.62 178 ALA B N 1
ATOM 5274 C CA . ALA B 1 178 ? 22.531 23.375 -13.383 1 94.62 178 ALA B CA 1
ATOM 5275 C C . ALA B 1 178 ? 21.125 23.125 -12.852 1 94.62 178 ALA B C 1
ATOM 5277 O O . ALA B 1 178 ? 20.203 22.891 -13.625 1 94.62 178 ALA B O 1
ATOM 5278 N N . ALA B 1 179 ? 21.031 23.156 -11.547 1 95.69 179 ALA B N 1
ATOM 5279 C CA . ALA B 1 179 ? 19.719 23 -10.922 1 95.69 179 ALA B CA 1
ATOM 5280 C C . ALA B 1 179 ? 18.781 24.125 -11.336 1 95.69 179 ALA B C 1
ATOM 5282 O O . ALA B 1 179 ? 19.188 25.281 -11.469 1 95.69 179 ALA B O 1
ATOM 5283 N N . HIS B 1 180 ? 17.531 23.719 -11.547 1 95.38 180 HIS B N 1
ATOM 5284 C CA . HIS B 1 180 ? 16.484 24.719 -11.758 1 95.38 180 HIS B CA 1
ATOM 5285 C C . HIS B 1 180 ? 16.234 25.531 -10.5 1 95.38 180 HIS B C 1
ATOM 5287 O O . HIS B 1 180 ? 16.234 25 -9.391 1 95.38 180 HIS B O 1
ATOM 5293 N N . VAL B 1 181 ? 16.078 26.844 -10.711 1 94.38 181 VAL B N 1
ATOM 5294 C CA . VAL B 1 181 ? 15.742 27.75 -9.602 1 94.38 181 VAL B CA 1
ATOM 5295 C C . VAL B 1 181 ? 14.336 28.297 -9.805 1 94.38 181 VAL B C 1
ATOM 5297 O O . VAL B 1 181 ? 13.984 28.734 -10.898 1 94.38 181 VAL B O 1
ATOM 5300 N N . VAL B 1 182 ? 13.578 28.266 -8.758 1 95.94 182 VAL B N 1
ATOM 5301 C CA . VAL B 1 182 ? 12.219 28.781 -8.82 1 95.94 182 VAL B CA 1
ATOM 5302 C C . VAL B 1 182 ? 12.242 30.312 -8.719 1 95.94 182 VAL B C 1
ATOM 5304 O O . VAL B 1 182 ? 12.766 30.859 -7.75 1 95.94 182 VAL B O 1
ATOM 5307 N N . THR B 1 183 ? 11.695 30.953 -9.711 1 96.38 183 THR B N 1
ATOM 5308 C CA . THR B 1 183 ? 11.531 32.406 -9.648 1 96.38 183 THR B CA 1
ATOM 5309 C C . THR B 1 183 ? 10.281 32.75 -8.859 1 96.38 183 THR B C 1
ATOM 5311 O O . THR B 1 183 ? 9.18 32.281 -9.164 1 96.38 183 THR B O 1
ATOM 5314 N N . PRO B 1 184 ? 10.445 33.594 -7.855 1 97.19 184 PRO B N 1
ATOM 5315 C CA . PRO B 1 184 ? 9.258 34 -7.09 1 97.19 184 PRO B CA 1
ATOM 5316 C C . PRO B 1 184 ? 8.211 34.688 -7.949 1 97.19 184 PRO B C 1
ATOM 5318 O O . PRO B 1 184 ? 8.547 35.594 -8.734 1 97.19 184 PRO B O 1
ATOM 5321 N N . GLN B 1 185 ? 7.043 34.281 -7.855 1 97.56 185 GLN B N 1
ATOM 5322 C CA . GLN B 1 185 ? 5.945 34.906 -8.586 1 97.56 185 GLN B CA 1
ATOM 5323 C C . GLN B 1 185 ? 5.418 36.125 -7.848 1 97.56 185 GLN B C 1
ATOM 5325 O O . GLN B 1 185 ? 5.027 36.031 -6.684 1 97.56 185 GLN B O 1
ATOM 5330 N N . GLU B 1 186 ? 5.379 37.281 -8.516 1 97.94 186 GLU B N 1
ATOM 5331 C CA . GLU B 1 186 ? 4.785 38.5 -7.957 1 97.94 186 GLU B CA 1
ATOM 5332 C C . GLU B 1 186 ? 3.262 38.406 -7.961 1 97.94 186 GLU B C 1
ATOM 5334 O O . GLU B 1 186 ? 2.662 37.938 -8.922 1 97.94 186 GLU B O 1
ATOM 5339 N N . PRO B 1 187 ? 2.672 38.844 -6.867 1 98.06 187 PRO B N 1
ATOM 5340 C CA . PRO B 1 187 ? 1.207 38.844 -6.875 1 98.06 187 PRO B CA 1
ATOM 5341 C C . PRO B 1 187 ? 0.625 39.938 -7.785 1 98.06 187 PRO B C 1
ATOM 5343 O O . PRO B 1 187 ? 1.289 40.938 -8.062 1 98.06 187 PRO B O 1
ATOM 5346 N N . ASP B 1 188 ? -0.577 39.656 -8.289 1 97.5 188 ASP B N 1
ATOM 5347 C CA . ASP B 1 188 ? -1.324 40.719 -8.953 1 97.5 188 ASP B CA 1
ATOM 5348 C C . ASP B 1 188 ? -1.473 41.938 -8.047 1 97.5 188 ASP B C 1
ATOM 5350 O O . ASP B 1 188 ? -2.027 41.844 -6.945 1 97.5 188 ASP B O 1
ATOM 5354 N N . PRO B 1 189 ? -1.046 43.125 -8.531 1 97.56 189 PRO B N 1
ATOM 5355 C CA . PRO B 1 189 ? -1.066 44.281 -7.664 1 97.56 189 PRO B CA 1
ATOM 5356 C C . PRO B 1 189 ? -2.477 44.688 -7.219 1 97.56 189 PRO B C 1
ATOM 5358 O O . PRO B 1 189 ? -2.66 45.188 -6.105 1 97.56 189 PRO B O 1
ATOM 5361 N N . ASP B 1 190 ? -3.424 44.438 -8.047 1 98.06 190 ASP B N 1
ATOM 5362 C CA . ASP B 1 190 ? -4.797 44.812 -7.699 1 98.06 190 ASP B CA 1
ATOM 5363 C C . ASP B 1 190 ? -5.328 43.906 -6.59 1 98.06 190 ASP B C 1
ATOM 5365 O O . ASP B 1 190 ? -5.984 44.375 -5.656 1 98.06 190 ASP B O 1
ATOM 5369 N N . GLU B 1 191 ? -5.055 42.625 -6.738 1 97.88 191 GLU B N 1
ATOM 5370 C CA . GLU B 1 191 ? -5.477 41.688 -5.703 1 97.88 191 GLU B CA 1
ATOM 5371 C C . GLU B 1 191 ? -4.789 41.969 -4.375 1 97.88 191 GLU B C 1
ATOM 5373 O O . GLU B 1 191 ? -5.406 41.875 -3.312 1 97.88 191 GLU B O 1
ATOM 5378 N N . LEU B 1 192 ? -3.506 42.25 -4.445 1 98.5 192 LEU B N 1
ATOM 5379 C CA . LEU B 1 192 ? -2.768 42.594 -3.232 1 98.5 192 LEU B CA 1
ATOM 5380 C C . LEU B 1 192 ? -3.324 43.875 -2.596 1 98.5 192 LEU B C 1
ATOM 5382 O O . LEU B 1 192 ? -3.52 43.938 -1.378 1 98.5 192 LEU B O 1
ATOM 5386 N N . ALA B 1 193 ? -3.625 44.875 -3.412 1 98.06 193 ALA B N 1
ATOM 5387 C CA . ALA B 1 193 ? -4.168 46.125 -2.906 1 98.06 193 ALA B CA 1
ATOM 5388 C C . ALA B 1 193 ? -5.523 45.906 -2.238 1 98.06 193 ALA B C 1
ATOM 5390 O O . ALA B 1 193 ? -5.824 46.531 -1.221 1 98.06 193 ALA B O 1
ATOM 5391 N N . ARG B 1 194 ? -6.266 45.094 -2.834 1 98.25 194 ARG B N 1
ATOM 5392 C CA . ARG B 1 194 ? -7.57 44.781 -2.258 1 98.25 194 ARG B CA 1
ATOM 5393 C C . ARG B 1 194 ? -7.414 44.094 -0.892 1 98.25 194 ARG B C 1
ATOM 5395 O O . ARG B 1 194 ? -8.133 44.438 0.053 1 98.25 194 ARG B O 1
ATOM 5402 N N . ALA B 1 195 ? -6.551 43.156 -0.789 1 98.69 195 ALA B N 1
ATOM 5403 C CA . ALA B 1 195 ? -6.297 42.469 0.482 1 98.69 195 ALA B CA 1
ATOM 5404 C C . ALA B 1 195 ? -5.809 43.469 1.538 1 98.69 195 ALA B C 1
ATOM 5406 O O . ALA B 1 195 ? -6.273 43.438 2.68 1 98.69 195 ALA B O 1
ATOM 5407 N N . VAL B 1 196 ? -4.902 44.344 1.138 1 98 196 VAL B N 1
ATOM 5408 C CA . VAL B 1 196 ? -4.348 45.344 2.037 1 98 196 VAL B CA 1
ATOM 5409 C C . VAL B 1 196 ? -5.461 46.25 2.541 1 98 196 VAL B C 1
ATOM 5411 O O . VAL B 1 196 ? -5.539 46.562 3.736 1 98 196 VAL B O 1
ATOM 5414 N N . ALA B 1 197 ? -6.309 46.688 1.674 1 97.56 197 ALA B N 1
ATOM 5415 C CA . ALA B 1 197 ? -7.398 47.594 2.02 1 97.56 197 ALA B CA 1
ATOM 5416 C C . ALA B 1 197 ? -8.383 46.938 2.982 1 97.56 197 ALA B C 1
ATOM 5418 O O . ALA B 1 197 ? -8.859 47.562 3.926 1 97.56 197 ALA B O 1
ATOM 5419 N N . LEU B 1 198 ? -8.68 45.688 2.705 1 97.88 198 LEU B N 1
ATOM 5420 C CA . LEU B 1 198 ? -9.602 44.938 3.559 1 97.88 198 LEU B CA 1
ATOM 5421 C C . LEU B 1 198 ? -9.039 44.812 4.969 1 97.88 198 LEU B C 1
ATOM 5423 O O . LEU B 1 198 ? -9.75 45.031 5.949 1 97.88 198 LEU B O 1
ATOM 5427 N N . LEU B 1 199 ? -7.789 44.5 5.078 1 97.88 199 LEU B N 1
ATOM 5428 C CA . LEU B 1 199 ? -7.156 44.312 6.379 1 97.88 199 LEU B CA 1
ATOM 5429 C C . LEU B 1 199 ? -7.008 45.625 7.109 1 97.88 199 LEU B C 1
ATOM 5431 O O . LEU B 1 199 ? -7.141 45.688 8.336 1 97.88 199 LEU B O 1
ATOM 5435 N N . ALA B 1 200 ? -6.781 46.688 6.363 1 94.75 200 ALA B N 1
ATOM 5436 C CA . ALA B 1 200 ? -6.609 48 6.949 1 94.75 200 ALA B CA 1
ATOM 5437 C C . ALA B 1 200 ? -7.914 48.5 7.566 1 94.75 200 ALA B C 1
ATOM 5439 O O . ALA B 1 200 ? -7.898 49.219 8.562 1 94.75 200 ALA B O 1
ATOM 5440 N N . ARG B 1 201 ? -8.992 48.094 7.07 1 94.88 201 ARG B N 1
ATOM 5441 C CA . ARG B 1 201 ? -10.297 48.594 7.516 1 94.88 201 ARG B CA 1
ATOM 5442 C C . ARG B 1 201 ? -10.945 47.625 8.484 1 94.88 201 ARG B C 1
ATOM 5444 O O . ARG B 1 201 ? -11.938 47.938 9.133 1 94.88 201 ARG B O 1
ATOM 5451 N N . ALA B 1 202 ? -10.359 46.5 8.617 1 97.81 202 ALA B N 1
ATOM 5452 C CA . ALA B 1 202 ? -10.961 45.438 9.438 1 97.81 202 ALA B CA 1
ATOM 5453 C C . ALA B 1 202 ? -10.977 45.844 10.906 1 97.81 202 ALA B C 1
ATOM 5455 O O . ALA B 1 202 ? -10.023 46.438 11.406 1 97.81 202 ALA B O 1
ATOM 5456 N N . GLU B 1 203 ? -12.008 45.5 11.594 1 98.19 203 GLU B N 1
ATOM 5457 C CA . GLU B 1 203 ? -12.109 45.719 13.039 1 98.19 203 GLU B CA 1
ATOM 5458 C C . GLU B 1 203 ? -11.688 44.469 13.805 1 98.19 203 GLU B C 1
ATOM 5460 O O . GLU B 1 203 ? -11.125 44.562 14.898 1 98.19 203 GLU B O 1
ATOM 5465 N N . ARG B 1 204 ? -12.031 43.312 13.266 1 98.69 204 ARG B N 1
ATOM 5466 C CA . ARG B 1 204 ? -11.766 42.031 13.922 1 98.69 204 ARG B CA 1
ATOM 5467 C C . ARG B 1 204 ? -11.156 41.031 12.945 1 98.69 204 ARG B C 1
ATOM 5469 O O . ARG B 1 204 ? -11.766 40 12.648 1 98.69 204 ARG B O 1
ATOM 5476 N N . PRO B 1 205 ? -9.945 41.281 12.438 1 98.69 205 PRO B N 1
ATOM 5477 C CA . PRO B 1 205 ? -9.297 40.375 11.492 1 98.69 205 PRO B CA 1
ATOM 5478 C C . PRO B 1 205 ? -8.602 39.188 12.188 1 98.69 205 PRO B C 1
ATOM 5480 O O . PRO B 1 205 ? -8.211 39.312 13.352 1 98.69 205 PRO B O 1
ATOM 5483 N N . ILE B 1 206 ? -8.461 38.094 11.492 1 98.69 206 ILE B N 1
ATOM 5484 C CA . ILE B 1 206 ? -7.59 37.031 11.93 1 98.69 206 ILE B CA 1
ATOM 5485 C C . ILE B 1 206 ? -6.801 36.469 10.742 1 98.69 206 ILE B C 1
ATOM 5487 O O . ILE B 1 206 ? -7.246 36.562 9.594 1 98.69 206 ILE B O 1
ATOM 5491 N N . PHE B 1 207 ? -5.613 35.969 11.023 1 98.75 207 PHE B N 1
ATOM 5492 C CA . PHE B 1 207 ? -4.832 35.156 10.086 1 98.75 207 PHE B CA 1
ATOM 5493 C C . PHE B 1 207 ? -4.969 33.688 10.398 1 98.75 207 PHE B C 1
ATOM 5495 O O . PHE B 1 207 ? -4.992 33.281 11.57 1 98.75 207 PHE B O 1
ATOM 5502 N N . ILE B 1 208 ? -5.125 32.875 9.422 1 98.44 208 ILE B N 1
ATOM 5503 C CA . ILE B 1 208 ? -4.926 31.438 9.5 1 98.44 208 ILE B CA 1
ATOM 5504 C C . ILE B 1 208 ? -3.744 31.031 8.617 1 98.44 208 ILE B C 1
ATOM 5506 O O . ILE B 1 208 ? -3.801 31.156 7.395 1 98.44 208 ILE B O 1
ATOM 5510 N N . ALA B 1 209 ? -2.701 30.594 9.258 1 98.25 209 ALA B N 1
ATOM 5511 C CA . ALA B 1 209 ? -1.462 30.25 8.562 1 98.25 209 ALA B CA 1
ATOM 5512 C C . ALA B 1 209 ? -1.393 28.75 8.266 1 98.25 209 ALA B C 1
ATOM 5514 O O . ALA B 1 209 ? -1.45 27.938 9.188 1 98.25 209 ALA B O 1
ATOM 5515 N N . GLY B 1 210 ? -1.227 28.406 6.969 1 97.62 210 GLY B N 1
ATOM 5516 C CA . GLY B 1 210 ? -1.197 27 6.562 1 97.62 210 GLY B CA 1
ATOM 5517 C C . GLY B 1 210 ? 0.204 26.5 6.285 1 97.62 210 GLY B C 1
ATOM 5518 O O . GLY B 1 210 ? 1.188 27.156 6.602 1 97.62 210 GLY B O 1
ATOM 5519 N N . SER B 1 211 ? 0.28 25.312 5.734 1 97.56 211 SER B N 1
ATOM 5520 C CA . SER B 1 211 ? 1.526 24.578 5.551 1 97.56 211 SER B CA 1
ATOM 5521 C C . SER B 1 211 ? 2.447 25.281 4.562 1 97.56 211 SER B C 1
ATOM 5523 O O . SER B 1 211 ? 3.67 25.234 4.699 1 97.56 211 SER B O 1
ATOM 5525 N N . ASP B 1 212 ? 1.88 26.016 3.625 1 97.94 212 ASP B N 1
ATOM 5526 C CA . ASP B 1 212 ? 2.705 26.641 2.6 1 97.94 212 ASP B CA 1
ATOM 5527 C C . ASP B 1 212 ? 3.479 27.828 3.17 1 97.94 212 ASP B C 1
ATOM 5529 O O . ASP B 1 212 ? 4.438 28.297 2.559 1 97.94 212 ASP B O 1
ATOM 5533 N N . VAL B 1 213 ? 3 28.359 4.34 1 98.38 213 VAL B N 1
ATOM 5534 C CA . VAL B 1 213 ? 3.764 29.422 5 1 98.38 213 VAL B CA 1
ATOM 5535 C C . VAL B 1 213 ? 5.145 28.891 5.391 1 98.38 213 VAL B C 1
ATOM 5537 O O . VAL B 1 213 ? 6.152 29.562 5.176 1 98.38 213 VAL B O 1
ATOM 5540 N N . TYR B 1 214 ? 5.129 27.672 5.898 1 97.75 214 TYR B N 1
ATOM 5541 C CA . TYR B 1 214 ? 6.406 27.047 6.254 1 97.75 214 TYR B CA 1
ATOM 5542 C C . TYR B 1 214 ? 7.16 26.609 5.012 1 97.75 214 TYR B C 1
ATOM 5544 O O . TYR B 1 214 ? 8.32 26.984 4.816 1 97.75 214 TYR B O 1
ATOM 5552 N N . THR B 1 215 ? 6.5 25.875 4.18 1 96 215 THR B N 1
ATOM 5553 C CA . THR B 1 215 ? 7.168 25.25 3.043 1 96 215 THR B CA 1
ATOM 5554 C C . THR B 1 215 ? 7.664 26.297 2.059 1 96 215 THR B C 1
ATOM 5556 O O . THR B 1 215 ? 8.656 26.094 1.361 1 96 215 THR B O 1
ATOM 5559 N N . GLY B 1 216 ? 6.977 27.422 2.086 1 96.5 216 GLY B N 1
ATOM 5560 C CA . GLY B 1 216 ? 7.363 28.516 1.214 1 96.5 216 GLY B CA 1
ATOM 5561 C C . GLY B 1 216 ? 8.336 29.484 1.866 1 96.5 216 GLY B C 1
ATOM 5562 O O . GLY B 1 216 ? 8.609 30.562 1.323 1 96.5 216 GLY B O 1
ATOM 5563 N N . ASP B 1 217 ? 8.82 29.156 3.068 1 97.19 217 ASP B N 1
ATOM 5564 C CA . ASP B 1 217 ? 9.797 29.953 3.809 1 97.19 217 ASP B CA 1
ATOM 5565 C C . ASP B 1 217 ? 9.242 31.344 4.113 1 97.19 217 ASP B C 1
ATOM 5567 O O . ASP B 1 217 ? 9.953 32.344 3.984 1 97.19 217 ASP B O 1
ATOM 5571 N N . ALA B 1 218 ? 7.988 31.391 4.461 1 98.38 218 ALA B N 1
ATOM 5572 C CA . ALA B 1 218 ? 7.324 32.688 4.637 1 98.38 218 ALA B CA 1
ATOM 5573 C C . ALA B 1 218 ? 7.008 32.938 6.109 1 98.38 218 ALA B C 1
ATOM 5575 O O . ALA B 1 218 ? 6.188 33.781 6.434 1 98.38 218 ALA B O 1
ATOM 5576 N N . VAL B 1 219 ? 7.629 32.219 7.016 1 98.38 219 VAL B N 1
ATOM 5577 C CA . VAL B 1 219 ? 7.332 32.312 8.445 1 98.38 219 VAL B CA 1
ATOM 5578 C C . VAL B 1 219 ? 7.672 33.719 8.945 1 98.38 219 VAL B C 1
ATOM 5580 O O . VAL B 1 219 ? 6.867 34.344 9.633 1 98.38 219 VAL B O 1
ATOM 5583 N N . ALA B 1 220 ? 8.844 34.219 8.633 1 98.31 220 ALA B N 1
ATOM 5584 C CA . ALA B 1 220 ? 9.266 35.562 9.07 1 98.31 220 ALA B CA 1
ATOM 5585 C C . ALA B 1 220 ? 8.336 36.625 8.516 1 98.31 220 ALA B C 1
ATOM 5587 O O . ALA B 1 220 ? 7.98 37.562 9.227 1 98.31 220 ALA B O 1
ATOM 5588 N N . ALA B 1 221 ? 7.965 36.469 7.25 1 98.69 221 ALA B N 1
ATOM 5589 C CA . ALA B 1 221 ? 7.074 37.438 6.617 1 98.69 221 ALA B CA 1
ATOM 5590 C C . ALA B 1 221 ? 5.703 37.438 7.289 1 98.69 221 ALA B C 1
ATOM 5592 O O . ALA B 1 221 ? 5.094 38.5 7.457 1 98.69 221 ALA B O 1
ATOM 5593 N N . LEU B 1 222 ? 5.199 36.281 7.633 1 98.69 222 LEU B N 1
ATOM 5594 C CA . LEU B 1 222 ? 3.928 36.188 8.344 1 98.69 222 LEU B CA 1
ATOM 5595 C C . LEU B 1 222 ? 4 36.906 9.688 1 98.69 222 LEU B C 1
ATOM 5597 O O . LEU B 1 222 ? 3.076 37.625 10.055 1 98.69 222 LEU B O 1
ATOM 5601 N N . ARG B 1 223 ? 5.074 36.656 10.438 1 98.12 223 ARG B N 1
ATOM 5602 C CA . ARG B 1 223 ? 5.258 37.281 11.734 1 98.12 223 ARG B CA 1
ATOM 5603 C C . ARG B 1 223 ? 5.27 38.812 11.609 1 98.12 223 ARG B C 1
ATOM 5605 O O . ARG B 1 223 ? 4.605 39.5 12.375 1 98.12 223 ARG B O 1
ATOM 5612 N N . GLU B 1 224 ? 5.973 39.281 10.617 1 98.31 224 GLU B N 1
ATOM 5613 C CA . GLU B 1 224 ? 6.062 40.719 10.391 1 98.31 224 GLU B CA 1
ATOM 5614 C C . GLU B 1 224 ? 4.699 41.312 10.055 1 98.31 224 GLU B C 1
ATOM 5616 O O . GLU B 1 224 ? 4.332 42.375 10.562 1 98.31 224 GLU B O 1
ATOM 5621 N N . ALA B 1 225 ? 3.986 40.656 9.211 1 98.5 225 ALA B N 1
ATOM 5622 C CA . ALA B 1 225 ? 2.656 41.125 8.836 1 98.5 225 ALA B CA 1
ATOM 5623 C C . ALA B 1 225 ? 1.718 41.125 10.039 1 98.5 225 ALA B C 1
ATOM 5625 O O . ALA B 1 225 ? 0.982 42.094 10.25 1 98.5 225 ALA B O 1
ATOM 5626 N N . ALA B 1 226 ? 1.731 40.062 10.789 1 98.44 226 ALA B N 1
ATOM 5627 C CA . ALA B 1 226 ? 0.878 39.938 11.969 1 98.44 226 ALA B CA 1
ATOM 5628 C C . ALA B 1 226 ? 1.192 41.062 12.977 1 98.44 226 ALA B C 1
ATOM 5630 O O . ALA B 1 226 ? 0.283 41.656 13.539 1 98.44 226 ALA B O 1
ATOM 5631 N N . GLU B 1 227 ? 2.445 41.344 13.203 1 98 227 GLU B N 1
ATOM 5632 C CA . GLU B 1 227 ? 2.881 42.344 14.172 1 98 227 GLU B CA 1
ATOM 5633 C C . GLU B 1 227 ? 2.559 43.75 13.688 1 98 227 GLU B C 1
ATOM 5635 O O . GLU B 1 227 ? 2.129 44.594 14.469 1 98 227 GLU B O 1
ATOM 5640 N N . ALA B 1 228 ? 2.799 43.969 12.406 1 97.69 228 ALA B N 1
ATOM 5641 C CA . ALA B 1 228 ? 2.514 45.281 11.844 1 97.69 228 ALA B CA 1
ATOM 5642 C C . ALA B 1 228 ? 1.023 45.594 11.922 1 97.69 228 ALA B C 1
ATOM 5644 O O . ALA B 1 228 ? 0.638 46.719 12.234 1 97.69 228 ALA B O 1
ATOM 5645 N N . LEU B 1 229 ? 0.214 44.594 11.68 1 97.69 229 LEU B N 1
ATOM 5646 C CA . LEU B 1 229 ? -1.228 44.781 11.586 1 97.69 229 LEU B CA 1
ATOM 5647 C C . LEU B 1 229 ? -1.912 44.469 12.906 1 97.69 229 LEU B C 1
ATOM 5649 O O . LEU B 1 229 ? -3.104 44.719 13.078 1 97.69 229 LEU B O 1
ATOM 5653 N N . GLN B 1 230 ? -1.15 43.875 13.805 1 97.81 230 GLN B N 1
ATOM 5654 C CA . GLN B 1 230 ? -1.671 43.438 15.086 1 97.81 230 GLN B CA 1
ATOM 5655 C C . GLN B 1 230 ? -2.867 42.5 14.898 1 97.81 230 GLN B C 1
ATOM 5657 O O . GLN B 1 230 ? -3.924 42.719 15.5 1 97.81 230 GLN B O 1
ATOM 5662 N N . VAL B 1 231 ? -2.705 41.562 14.094 1 98.5 231 VAL B N 1
ATOM 5663 C CA . VAL B 1 231 ? -3.754 40.594 13.75 1 98.5 231 VAL B CA 1
ATOM 5664 C C . VAL B 1 231 ? -3.477 39.25 14.438 1 98.5 231 VAL B C 1
ATOM 5666 O O . VAL B 1 231 ? -2.377 38.719 14.328 1 98.5 231 VAL B O 1
ATOM 5669 N N . PRO B 1 232 ? -4.488 38.656 15.219 1 98.62 232 PRO B N 1
ATOM 5670 C CA . PRO B 1 232 ? -4.328 37.312 15.781 1 98.62 232 PRO B CA 1
ATOM 5671 C C . PRO B 1 232 ? -4.035 36.25 14.711 1 98.62 232 PRO B C 1
ATOM 5673 O O . PRO B 1 232 ? -4.602 36.312 13.617 1 98.62 232 PRO B O 1
ATOM 5676 N N . VAL B 1 233 ? -3.156 35.312 15.094 1 98.56 233 VAL B N 1
ATOM 5677 C CA . VAL B 1 233 ? -2.748 34.281 14.156 1 98.56 233 VAL B CA 1
ATOM 5678 C C . VAL B 1 233 ? -3.143 32.906 14.688 1 98.56 233 VAL B C 1
ATOM 5680 O O . VAL B 1 233 ? -2.826 32.562 15.836 1 98.56 233 VAL B O 1
ATOM 5683 N N . PHE B 1 234 ? -3.875 32.188 13.906 1 97.56 234 PHE B N 1
ATOM 5684 C CA . PHE B 1 234 ? -4.129 30.766 14.078 1 97.56 234 PHE B CA 1
ATOM 5685 C C . PHE B 1 234 ? -3.369 29.953 13.039 1 97.56 234 PHE B C 1
ATOM 5687 O O . PHE B 1 234 ? -3.008 30.469 11.984 1 97.56 234 PHE B O 1
ATOM 5694 N N . ALA B 1 235 ? -3.049 28.75 13.398 1 95.44 235 ALA B N 1
ATOM 5695 C CA . ALA B 1 235 ? -2.227 27.969 12.477 1 95.44 235 ALA B CA 1
ATOM 5696 C C . ALA B 1 235 ? -2.84 26.594 12.219 1 95.44 235 ALA B C 1
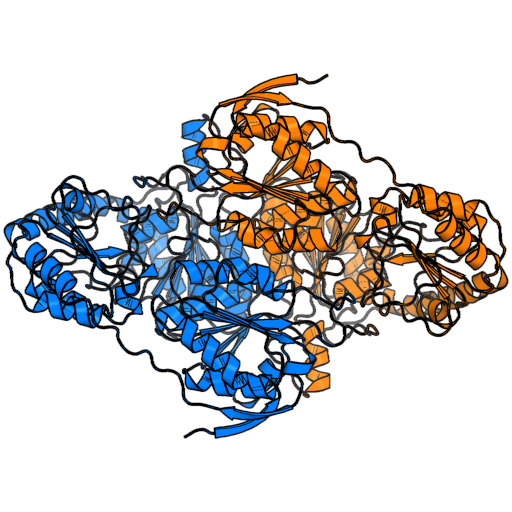ATOM 5698 O O . ALA B 1 235 ? -3.646 26.109 13.016 1 95.44 235 ALA B O 1
ATOM 5699 N N . ASN B 1 236 ? -2.518 25.984 11.102 1 90.75 236 ASN B N 1
ATOM 5700 C CA . ASN B 1 236 ? -2.902 24.656 10.641 1 90.75 236 ASN B CA 1
ATOM 5701 C C . ASN B 1 236 ? -1.719 23.922 10.031 1 90.75 236 ASN B C 1
ATOM 5703 O O . ASN B 1 236 ? -0.835 24.531 9.43 1 90.75 236 ASN B O 1
ATOM 5707 N N . GLY B 1 237 ? -1.734 22.578 10.266 1 93.06 237 GLY B N 1
ATOM 5708 C CA . GLY B 1 237 ? -0.698 21.766 9.641 1 93.06 237 GLY B CA 1
ATOM 5709 C C . GLY B 1 237 ? 0.706 22.234 9.984 1 93.06 237 GLY B C 1
ATOM 5710 O O . GLY B 1 237 ? 1.034 22.422 11.156 1 93.06 237 GLY B O 1
ATOM 5711 N N . MET B 1 238 ? 1.555 22.406 8.953 1 95 238 MET B N 1
ATOM 5712 C CA . MET B 1 238 ? 2.947 22.797 9.172 1 95 238 MET B CA 1
ATOM 5713 C C . MET B 1 238 ? 3.074 24.297 9.398 1 95 238 MET B C 1
ATOM 5715 O O . MET B 1 238 ? 4.176 24.797 9.617 1 95 238 MET B O 1
ATOM 5719 N N . GLY B 1 239 ? 1.943 25 9.344 1 96.25 239 GLY B N 1
ATOM 5720 C CA . GLY B 1 239 ? 1.936 26.375 9.812 1 96.25 239 GLY B CA 1
ATOM 5721 C C . GLY B 1 239 ? 2.1 26.5 11.312 1 96.25 239 GLY B C 1
ATOM 5722 O O . GLY B 1 239 ? 2.461 27.562 11.82 1 96.25 239 GLY B O 1
ATOM 5723 N N . ARG B 1 240 ? 1.792 25.422 11.953 1 95.25 240 ARG B N 1
ATOM 5724 C CA . ARG B 1 240 ? 1.975 25.391 13.406 1 95.25 240 ARG B CA 1
ATOM 5725 C C . ARG B 1 240 ? 3.418 25.719 13.781 1 95.25 240 ARG B C 1
ATOM 5727 O O . ARG B 1 240 ? 4.352 25.219 13.141 1 95.25 240 ARG B O 1
ATOM 5734 N N . GLY B 1 241 ? 3.578 26.562 14.742 1 93.75 241 GLY B N 1
ATOM 5735 C CA . GLY B 1 241 ? 4.906 26.969 15.172 1 93.75 241 GLY B CA 1
ATOM 5736 C C . GLY B 1 241 ? 5.402 28.219 14.484 1 93.75 241 GLY B C 1
ATOM 5737 O O . GLY B 1 241 ? 6.473 28.734 14.812 1 93.75 241 GLY B O 1
ATOM 5738 N N . ALA B 1 242 ? 4.555 28.75 13.508 1 95.38 242 ALA B N 1
ATOM 5739 C CA . ALA B 1 242 ? 4.969 29.969 12.828 1 95.38 242 ALA B CA 1
ATOM 5740 C C . ALA B 1 242 ? 5.184 31.109 13.82 1 95.38 242 ALA B C 1
ATOM 5742 O O . ALA B 1 242 ? 6.105 31.922 13.664 1 95.38 242 ALA B O 1
ATOM 5743 N N . LEU B 1 243 ? 4.246 31.234 14.727 1 95.44 243 LEU B N 1
ATOM 5744 C CA . LEU B 1 243 ? 4.461 32.031 15.93 1 95.44 243 LEU B CA 1
ATOM 5745 C C . LEU B 1 243 ? 4.656 31.156 17.156 1 95.44 243 LEU B C 1
ATOM 5747 O O . LEU B 1 243 ? 3.881 30.234 17.375 1 95.44 243 LEU B O 1
ATOM 5751 N N . PRO B 1 244 ? 5.723 31.297 17.828 1 90.94 244 PRO B N 1
ATOM 5752 C CA . PRO B 1 244 ? 5.953 30.438 18.984 1 90.94 244 PRO B CA 1
ATOM 5753 C C . PRO B 1 244 ? 4.863 30.578 20.047 1 90.94 244 PRO B C 1
ATOM 5755 O O . PRO B 1 244 ? 4.176 31.594 20.094 1 90.94 244 PRO B O 1
ATOM 5758 N N . PRO B 1 245 ? 4.953 29.5 20.844 1 88.12 245 PRO B N 1
ATOM 5759 C CA . PRO B 1 245 ? 4.02 29.594 21.969 1 88.12 245 PRO B CA 1
ATOM 5760 C C . PRO B 1 245 ? 4.32 30.781 22.875 1 88.12 245 PRO B C 1
ATOM 5762 O O . PRO B 1 245 ? 5.488 31.078 23.156 1 88.12 245 PRO B O 1
ATOM 5765 N N . GLY B 1 246 ? 3.426 31.609 23.25 1 90.69 246 GLY B N 1
ATOM 5766 C CA . GLY B 1 246 ? 3.625 32.781 24.125 1 90.69 246 GLY B CA 1
ATOM 5767 C C . GLY B 1 246 ? 3.586 34.094 23.375 1 90.69 246 GLY B C 1
ATOM 5768 O O . GLY B 1 246 ? 3.438 35.156 23.984 1 90.69 246 GLY B O 1
ATOM 5769 N N . HIS B 1 247 ? 3.848 33.969 22.047 1 95.88 247 HIS B N 1
ATOM 5770 C CA . HIS B 1 247 ? 3.707 35.219 21.281 1 95.88 247 HIS B CA 1
ATOM 5771 C C . HIS B 1 247 ? 2.334 35.844 21.484 1 95.88 247 HIS B C 1
ATOM 5773 O O . HIS B 1 247 ? 1.318 35.125 21.484 1 95.88 247 HIS B O 1
ATOM 5779 N N . PRO B 1 248 ? 2.268 37.062 21.672 1 96.81 248 PRO B N 1
ATOM 5780 C CA . PRO B 1 248 ? 1.005 37.719 22.016 1 96.81 248 PRO B CA 1
ATOM 5781 C C . PRO B 1 248 ? -0.062 37.562 20.938 1 96.81 248 PRO B C 1
ATOM 5783 O O . PRO B 1 248 ? -1.259 37.625 21.234 1 96.81 248 PRO B O 1
ATOM 5786 N N . LEU B 1 249 ? 0.328 37.312 19.719 1 98.38 249 LEU B N 1
ATOM 5787 C CA . LEU B 1 249 ? -0.632 37.25 18.625 1 98.38 249 LEU B CA 1
ATOM 5788 C C . LEU B 1 249 ? -0.889 35.781 18.234 1 98.38 249 LEU B C 1
ATOM 5790 O O . LEU B 1 249 ? -1.617 35.5 17.281 1 98.38 249 LEU B O 1
ATOM 5794 N N . ALA B 1 250 ? -0.25 34.844 18.969 1 97.5 250 ALA B N 1
ATOM 5795 C CA . ALA B 1 250 ? -0.446 33.406 18.703 1 97.5 250 ALA B CA 1
ATOM 5796 C C . ALA B 1 250 ? -1.654 32.875 19.453 1 97.5 250 ALA B C 1
ATOM 5798 O O . ALA B 1 250 ? -1.742 33 20.672 1 97.5 250 ALA B O 1
ATOM 5799 N N . PHE B 1 251 ? -2.605 32.344 18.75 1 97.12 251 PHE B N 1
ATOM 5800 C CA . PHE B 1 251 ? -3.805 31.75 19.328 1 97.12 251 PHE B CA 1
ATOM 5801 C C . PHE B 1 251 ? -4.031 30.328 18.812 1 97.12 251 PHE B C 1
ATOM 5803 O O . PHE B 1 251 ? -3.631 30 17.688 1 97.12 251 PHE B O 1
ATOM 5810 N N . ALA B 1 252 ? -4.613 29.484 19.625 1 94.25 252 ALA B N 1
ATOM 5811 C CA . ALA B 1 252 ? -4.887 28.094 19.234 1 94.25 252 ALA B CA 1
ATOM 5812 C C . ALA B 1 252 ? -6.27 27.656 19.688 1 94.25 252 ALA B C 1
ATOM 5814 O O . ALA B 1 252 ? -6.988 26.969 18.969 1 94.25 252 ALA B O 1
ATOM 5815 N N . ARG B 1 253 ? -6.727 28.141 20.812 1 94.75 253 ARG B N 1
ATOM 5816 C CA . ARG B 1 253 ? -7.941 27.641 21.438 1 94.75 253 ARG B CA 1
ATOM 5817 C C . ARG B 1 253 ? -9.141 28.531 21.125 1 94.75 253 ARG B C 1
ATOM 5819 O O . ARG B 1 253 ? -10.289 28.078 21.188 1 94.75 253 ARG B O 1
ATOM 5826 N N . ALA B 1 254 ? -8.859 29.719 20.75 1 96.75 254 ALA B N 1
ATOM 5827 C CA . ALA B 1 254 ? -9.93 30.688 20.547 1 96.75 254 ALA B CA 1
ATOM 5828 C C . ALA B 1 254 ? -10.422 30.688 19.109 1 96.75 254 ALA B C 1
ATOM 5830 O O . ALA B 1 254 ? -11.062 31.641 18.656 1 96.75 254 ALA B O 1
ATOM 5831 N N . ARG B 1 255 ? -10.102 29.656 18.391 1 95.12 255 ARG B N 1
ATOM 5832 C CA . ARG B 1 255 ? -10.375 29.625 16.953 1 95.12 255 ARG B CA 1
ATOM 5833 C C . ARG B 1 255 ? -11.867 29.797 16.688 1 95.12 255 ARG B C 1
ATOM 5835 O O . ARG B 1 255 ? -12.258 30.578 15.805 1 95.12 255 ARG B O 1
ATOM 5842 N N . LYS B 1 256 ? -12.75 29.016 17.359 1 94.12 256 LYS B N 1
ATOM 5843 C CA . LYS B 1 256 ? -14.188 29.094 17.141 1 94.12 256 LYS B CA 1
ATOM 5844 C C . LYS B 1 256 ? -14.703 30.516 17.391 1 94.12 256 LYS B C 1
ATOM 5846 O O . LYS B 1 256 ? -15.453 31.062 16.578 1 94.12 256 LYS B O 1
ATOM 5851 N N . ALA B 1 257 ? -14.289 31.094 18.469 1 96.5 257 ALA B N 1
ATOM 5852 C CA . ALA B 1 257 ? -14.672 32.469 18.797 1 96.5 257 ALA B CA 1
ATOM 5853 C C . ALA B 1 257 ? -14.156 33.438 17.75 1 96.5 257 ALA B C 1
ATOM 5855 O O . ALA B 1 257 ? -14.859 34.375 17.375 1 96.5 257 ALA B O 1
ATOM 5856 N N . ALA B 1 258 ? -12.945 33.219 17.359 1 97.75 258 ALA B N 1
ATOM 5857 C CA . ALA B 1 258 ? -12.32 34.094 16.375 1 97.75 258 ALA B CA 1
ATOM 5858 C C . ALA B 1 258 ? -13.078 34.031 15.047 1 97.75 258 ALA B C 1
ATOM 5860 O O . ALA B 1 258 ? -13.367 35.062 14.438 1 97.75 258 ALA B O 1
ATOM 5861 N N . LEU B 1 259 ? -13.406 32.844 14.594 1 96.19 259 LEU B N 1
ATOM 5862 C CA . LEU B 1 259 ? -14.062 32.656 13.305 1 96.19 259 LEU B CA 1
ATOM 5863 C C . LEU B 1 259 ? -15.484 33.219 13.344 1 96.19 259 LEU B C 1
ATOM 5865 O O . LEU B 1 259 ? -15.977 33.75 12.344 1 96.19 259 LEU B O 1
ATOM 5869 N N . THR B 1 260 ? -16.156 33.094 14.43 1 94.88 260 THR B N 1
ATOM 5870 C CA . THR B 1 260 ? -17.531 33.562 14.578 1 94.88 260 THR B CA 1
ATOM 5871 C C . THR B 1 260 ? -17.562 35.094 14.672 1 94.88 260 THR B C 1
ATOM 5873 O O . THR B 1 260 ? -18.5 35.719 14.188 1 94.88 260 THR B O 1
ATOM 5876 N N . GLY B 1 261 ? -16.594 35.656 15.195 1 96.75 261 GLY B N 1
ATOM 5877 C CA . GLY B 1 261 ? -16.625 37.094 15.484 1 96.75 261 GLY B CA 1
ATOM 5878 C C . GLY B 1 261 ? -15.898 37.906 14.445 1 96.75 261 GLY B C 1
ATOM 5879 O O . GLY B 1 261 ? -16.109 39.125 14.352 1 96.75 261 GLY B O 1
ATOM 5880 N N . ALA B 1 262 ? -15.086 37.344 13.648 1 98.38 262 ALA B N 1
ATOM 5881 C CA . ALA B 1 262 ? -14.219 38.062 12.727 1 98.38 262 ALA B CA 1
ATOM 5882 C C . ALA B 1 262 ? -15.031 38.75 11.633 1 98.38 262 ALA B C 1
ATOM 5884 O O . ALA B 1 262 ? -16.062 38.219 11.188 1 98.38 262 ALA B O 1
ATOM 5885 N N . ASP B 1 263 ? -14.609 39.906 11.25 1 98.56 263 ASP B N 1
ATOM 5886 C CA . ASP B 1 263 ? -15.188 40.562 10.086 1 98.56 263 ASP B CA 1
ATOM 5887 C C . ASP B 1 263 ? -14.336 40.312 8.836 1 98.56 263 ASP B C 1
ATOM 5889 O O . ASP B 1 263 ? -14.82 40.469 7.715 1 98.56 263 ASP B O 1
ATOM 5893 N N . VAL B 1 264 ? -13.008 39.938 9.008 1 98.69 264 VAL B N 1
ATOM 5894 C CA . VAL B 1 264 ? -12.125 39.531 7.918 1 98.69 264 VAL B CA 1
ATOM 5895 C C . VAL B 1 264 ? -11.328 38.312 8.336 1 98.69 264 VAL B C 1
ATOM 5897 O O . VAL B 1 264 ? -10.695 38.281 9.391 1 98.69 264 VAL B O 1
ATOM 5900 N N . VAL B 1 265 ? -11.398 37.219 7.605 1 98.69 265 VAL B N 1
ATOM 5901 C CA . VAL B 1 265 ? -10.594 36 7.785 1 98.69 265 VAL B CA 1
ATOM 5902 C C . VAL B 1 265 ? -9.602 35.875 6.633 1 98.69 265 VAL B C 1
ATOM 5904 O O . VAL B 1 265 ? -10 35.688 5.48 1 98.69 265 VAL B O 1
ATOM 5907 N N . CYS B 1 266 ? -8.352 36 6.91 1 98.81 266 CYS B N 1
ATOM 5908 C CA . CYS B 1 266 ? -7.289 35.875 5.914 1 98.81 266 CYS B CA 1
ATOM 5909 C C . CYS B 1 266 ? -6.578 34.531 6.039 1 98.81 266 CYS B C 1
ATOM 5911 O O . CYS B 1 266 ? -5.797 34.312 6.969 1 98.81 266 CYS B O 1
ATOM 5913 N N . VAL B 1 267 ? -6.84 33.625 5.125 1 98.69 267 VAL B N 1
ATOM 5914 C CA . VAL B 1 267 ? -6.238 32.312 5.09 1 98.69 267 VAL B CA 1
ATOM 5915 C C . VAL B 1 267 ? -5.016 32.312 4.172 1 98.69 267 VAL B C 1
ATOM 5917 O O . VAL B 1 267 ? -5.125 32.625 2.99 1 98.69 267 VAL B O 1
ATOM 5920 N N . VAL B 1 268 ? -3.879 31.969 4.758 1 98.75 268 VAL B N 1
ATOM 5921 C CA . VAL B 1 268 ? -2.621 32.094 4.027 1 98.75 268 VAL B CA 1
ATOM 5922 C C . VAL B 1 268 ? -1.988 30.719 3.85 1 98.75 268 VAL B C 1
ATOM 5924 O O . VAL B 1 268 ? -1.623 30.062 4.832 1 98.75 268 VAL B O 1
ATOM 5927 N N . GLY B 1 269 ? -1.849 30.281 2.611 1 98.19 269 GLY B N 1
ATOM 5928 C CA . GLY B 1 269 ? -1.005 29.141 2.305 1 98.19 269 GLY B CA 1
ATOM 5929 C C . GLY B 1 269 ? -1.654 27.812 2.645 1 98.19 269 GLY B C 1
ATOM 5930 O O . GLY B 1 269 ? -0.975 26.875 3.055 1 98.19 269 GLY B O 1
ATOM 5931 N N . THR B 1 270 ? -2.949 27.656 2.643 1 97.5 270 THR B N 1
ATOM 5932 C CA . THR B 1 270 ? -3.676 26.406 2.838 1 97.5 270 THR B CA 1
ATOM 5933 C C . THR B 1 270 ? -5.043 26.469 2.16 1 97.5 270 THR B C 1
ATOM 5935 O O . THR B 1 270 ? -5.621 27.547 2.01 1 97.5 270 THR B O 1
ATOM 5938 N N . PRO B 1 271 ? -5.562 25.359 1.67 1 96.44 271 PRO B N 1
ATOM 5939 C CA . PRO B 1 271 ? -6.871 25.344 1.011 1 96.44 271 PRO B CA 1
ATOM 5940 C C . PRO B 1 271 ? -8.023 25.609 1.981 1 96.44 271 PRO B C 1
ATOM 5942 O O . PRO B 1 271 ? -7.891 25.359 3.182 1 96.44 271 PRO B O 1
ATOM 5945 N N . LEU B 1 272 ? -9.125 26.125 1.413 1 97.12 272 LEU B N 1
ATOM 5946 C CA . LEU B 1 272 ? -10.375 26.234 2.158 1 97.12 272 LEU B CA 1
ATOM 5947 C C . LEU B 1 272 ? -11.148 24.922 2.131 1 97.12 272 LEU B C 1
ATOM 5949 O O . LEU B 1 272 ? -12.258 24.859 1.586 1 97.12 272 LEU B O 1
ATOM 5953 N N . ASP B 1 273 ? -10.602 23.891 2.785 1 96 273 ASP B N 1
ATOM 5954 C CA . ASP B 1 273 ? -11.172 22.547 2.738 1 96 273 ASP B CA 1
ATOM 5955 C C . ASP B 1 273 ? -11.969 22.25 4.004 1 96 273 ASP B C 1
ATOM 5957 O O . ASP B 1 273 ? -12.359 23.156 4.734 1 96 273 ASP B O 1
ATOM 5961 N N . PHE B 1 274 ? -12.273 20.938 4.242 1 94.75 274 PHE B N 1
ATOM 5962 C CA . PHE B 1 274 ? -13.148 20.516 5.332 1 94.75 274 PHE B CA 1
ATOM 5963 C C . PHE B 1 274 ? -12.586 20.953 6.68 1 94.75 274 PHE B C 1
ATOM 5965 O O . PHE B 1 274 ? -13.344 21.219 7.613 1 94.75 274 PHE B O 1
ATOM 5972 N N . ARG B 1 275 ? -11.32 21.312 6.824 1 93.44 275 ARG B N 1
ATOM 5973 C CA . ARG B 1 275 ? -10.672 21.719 8.07 1 93.44 275 ARG B CA 1
ATOM 5974 C C . ARG B 1 275 ? -10.977 23.188 8.398 1 93.44 275 ARG B C 1
ATOM 5976 O O . ARG B 1 275 ? -10.828 23.609 9.539 1 93.44 275 ARG B O 1
ATOM 5983 N N . LEU B 1 276 ? -11.305 23.859 7.32 1 95.06 276 LEU B N 1
ATOM 5984 C CA . LEU B 1 276 ? -11.555 25.297 7.492 1 95.06 276 LEU B CA 1
ATOM 5985 C C . LEU B 1 276 ? -12.992 25.641 7.113 1 95.06 276 LEU B C 1
ATOM 5987 O O . LEU B 1 276 ? -13.258 26.734 6.621 1 95.06 276 LEU B O 1
ATOM 5991 N N . GLY B 1 277 ? -13.836 24.641 7.254 1 94 277 GLY B N 1
ATOM 5992 C CA . GLY B 1 277 ? -15.258 24.875 7.02 1 94 277 GLY B CA 1
ATOM 5993 C C . GLY B 1 277 ? -15.562 25.266 5.582 1 94 277 GLY B C 1
ATOM 5994 O O . GLY B 1 277 ? -16.516 26 5.324 1 94 277 GLY B O 1
ATOM 5995 N N . PHE B 1 278 ? -14.711 24.906 4.668 1 95.94 278 PHE B N 1
ATOM 5996 C CA . PHE B 1 278 ? -14.859 25.141 3.234 1 95.94 278 PHE B CA 1
ATOM 5997 C C . PHE B 1 278 ? -14.922 26.625 2.924 1 95.94 278 PHE B C 1
ATOM 5999 O O . PHE B 1 278 ? -15.531 27.031 1.935 1 95.94 278 PHE B O 1
ATOM 6006 N N . GLY B 1 279 ? -14.461 27.469 3.859 1 95.5 279 GLY B N 1
ATOM 6007 C CA . GLY B 1 279 ? -14.398 28.906 3.641 1 95.5 279 GLY B CA 1
ATOM 6008 C C . GLY B 1 279 ? -15.664 29.625 4.051 1 95.5 279 GLY B C 1
ATOM 6009 O O . GLY B 1 279 ? -15.82 30.812 3.779 1 95.5 279 GLY B O 1
ATOM 6010 N N . ASP B 1 280 ? -16.531 28.922 4.672 1 94.62 280 ASP B N 1
ATOM 6011 C CA . ASP B 1 280 ? -17.766 29.547 5.141 1 94.62 280 ASP B CA 1
ATOM 6012 C C . ASP B 1 280 ? -17.609 30.078 6.562 1 94.62 280 ASP B C 1
ATOM 6014 O O . ASP B 1 280 ? -17.641 29.312 7.523 1 94.62 280 ASP B O 1
ATOM 6018 N N . TYR B 1 281 ? -17.516 31.453 6.656 1 95.75 281 TYR B N 1
ATOM 6019 C CA . TYR B 1 281 ? -17.328 32.094 7.945 1 95.75 281 TYR B CA 1
ATOM 6020 C C . TYR B 1 281 ? -18.422 33.125 8.203 1 95.75 281 TYR B C 1
ATOM 6022 O O . TYR B 1 281 ? -18.156 34.188 8.758 1 95.75 281 TYR B O 1
ATOM 6030 N N . GLY B 1 282 ? -19.609 32.844 7.668 1 94.31 282 GLY B N 1
ATOM 6031 C CA . GLY B 1 282 ? -20.719 33.781 7.859 1 94.31 282 GLY B CA 1
ATOM 6032 C C . GLY B 1 282 ? -20.578 35.062 7.074 1 94.31 282 GLY B C 1
ATOM 6033 O O . GLY B 1 282 ? -20.391 35.031 5.859 1 94.31 282 GLY B O 1
ATOM 6034 N N . GLU B 1 283 ? -20.578 36.219 7.844 1 94.06 283 GLU B N 1
ATOM 6035 C CA . GLU B 1 283 ? -20.562 37.5 7.191 1 94.06 283 GLU B CA 1
ATOM 6036 C C . GLU B 1 283 ? -19.141 38.031 6.992 1 94.06 283 GLU B C 1
ATOM 6038 O O . GLU B 1 283 ? -18.922 39.031 6.316 1 94.06 283 GLU B O 1
ATOM 6043 N N . ALA B 1 284 ? -18.188 37.312 7.48 1 97.62 284 ALA B N 1
ATOM 6044 C CA . ALA B 1 284 ? -16.797 37.781 7.375 1 97.62 284 ALA B CA 1
ATOM 6045 C C . ALA B 1 284 ? -16.344 37.812 5.918 1 97.62 284 ALA B C 1
ATOM 6047 O O . ALA B 1 284 ? -16.719 36.938 5.121 1 97.62 284 ALA B O 1
ATOM 6048 N N . GLN B 1 285 ? -15.578 38.781 5.566 1 98.19 285 GLN B N 1
ATOM 6049 C CA . GLN B 1 285 ? -14.891 38.781 4.281 1 98.19 285 GLN B CA 1
ATOM 6050 C C . GLN B 1 285 ? -13.68 37.875 4.297 1 98.19 285 GLN B C 1
ATOM 6052 O O . GLN B 1 285 ? -12.898 37.875 5.246 1 98.19 285 GLN B O 1
ATOM 6057 N N . VAL B 1 286 ? -13.578 37.031 3.248 1 98.62 286 VAL B N 1
ATOM 6058 C CA . VAL B 1 286 ? -12.508 36.031 3.205 1 98.62 286 VAL B CA 1
ATOM 6059 C C . VAL B 1 286 ? -11.422 36.469 2.232 1 98.62 286 VAL B C 1
ATOM 6061 O O . VAL B 1 286 ? -11.703 36.812 1.076 1 98.62 286 VAL B O 1
ATOM 6064 N N . ILE B 1 287 ? -10.203 36.562 2.711 1 98.81 287 ILE B N 1
ATOM 6065 C CA . ILE B 1 287 ? -9.008 36.719 1.887 1 98.81 287 ILE B CA 1
ATOM 6066 C C . ILE B 1 287 ? -8.281 35.375 1.803 1 98.81 287 ILE B C 1
ATOM 6068 O O . ILE B 1 287 ? -7.941 34.781 2.828 1 98.81 287 ILE B O 1
ATOM 6072 N N . HIS B 1 288 ? -8.141 34.844 0.643 1 98.81 288 HIS B N 1
ATOM 6073 C CA . HIS B 1 288 ? -7.453 33.562 0.437 1 98.81 288 HIS B CA 1
ATOM 6074 C C . HIS B 1 288 ? -6.156 33.75 -0.338 1 98.81 288 HIS B C 1
ATOM 6076 O O . HIS B 1 288 ? -6.18 34 -1.548 1 98.81 288 HIS B O 1
ATOM 6082 N N . ILE B 1 289 ? -5.039 33.656 0.346 1 98.81 289 ILE B N 1
ATOM 6083 C CA . ILE B 1 289 ? -3.721 33.875 -0.245 1 98.81 289 ILE B CA 1
ATOM 6084 C C . ILE B 1 289 ? -3.082 32.531 -0.549 1 98.81 289 ILE B C 1
ATOM 6086 O O . ILE B 1 289 ? -2.943 31.672 0.342 1 98.81 289 ILE B O 1
ATOM 6090 N N . VAL B 1 290 ? -2.676 32.312 -1.796 1 98.5 290 VAL B N 1
ATOM 6091 C CA . VAL B 1 290 ? -2.125 31 -2.188 1 98.5 290 VAL B CA 1
ATOM 6092 C C . VAL B 1 290 ? -0.85 31.219 -3.002 1 98.5 290 VAL B C 1
ATOM 6094 O O . VAL B 1 290 ? -0.61 32.312 -3.525 1 98.5 290 VAL B O 1
ATOM 6097 N N . ASP B 1 291 ? -0.06 30.203 -3.082 1 98.31 291 ASP B N 1
ATOM 6098 C CA . ASP B 1 291 ? 1.248 30.344 -3.715 1 98.31 291 ASP B CA 1
ATOM 6099 C C . ASP B 1 291 ? 1.188 29.953 -5.191 1 98.31 291 ASP B C 1
ATOM 6101 O O . ASP B 1 291 ? 2.172 30.109 -5.918 1 98.31 291 ASP B O 1
ATOM 6105 N N . ALA B 1 292 ? 0.055 29.438 -5.613 1 97.94 292 ALA B N 1
ATOM 6106 C CA . ALA B 1 292 ? -0.153 29.062 -7.016 1 97.94 292 ALA B CA 1
ATOM 6107 C C . ALA B 1 292 ? -1.622 29.203 -7.406 1 97.94 292 ALA B C 1
ATOM 6109 O O . ALA B 1 292 ? -2.514 28.969 -6.586 1 97.94 292 ALA B O 1
ATOM 6110 N N . GLU B 1 293 ? -1.906 29.5 -8.672 1 97.19 293 GLU B N 1
ATOM 6111 C CA . GLU B 1 293 ? -3.262 29.703 -9.18 1 97.19 293 GLU B CA 1
ATOM 6112 C C . GLU B 1 293 ? -4.113 28.453 -8.969 1 97.19 293 GLU B C 1
ATOM 6114 O O . GLU B 1 293 ? -5.301 28.547 -8.656 1 97.19 293 GLU B O 1
ATOM 6119 N N . SER B 1 294 ? -3.49 27.312 -9.039 1 95.56 294 SER B N 1
ATOM 6120 C CA . SER B 1 294 ? -4.199 26.047 -8.922 1 95.56 294 SER B CA 1
ATOM 6121 C C . SER B 1 294 ? -4.746 25.844 -7.512 1 95.56 294 SER B C 1
ATOM 6123 O O . SER B 1 294 ? -5.613 24.984 -7.293 1 95.56 294 SER B O 1
ATOM 6125 N N . GLN B 1 295 ? -4.285 26.594 -6.551 1 96.62 295 GLN B N 1
ATOM 6126 C CA . GLN B 1 295 ? -4.691 26.438 -5.156 1 96.62 295 GLN B CA 1
ATOM 6127 C C . GLN B 1 295 ? -5.836 27.375 -4.809 1 96.62 295 GLN B C 1
ATOM 6129 O O . GLN B 1 295 ? -6.418 27.281 -3.723 1 96.62 295 GLN B O 1
ATOM 6134 N N . ARG B 1 296 ? -6.207 28.281 -5.715 1 96.25 296 ARG B N 1
ATOM 6135 C CA . ARG B 1 296 ? -7.309 29.203 -5.453 1 96.25 296 ARG B CA 1
ATOM 6136 C C . ARG B 1 296 ? -8.617 28.438 -5.25 1 96.25 296 ARG B C 1
ATOM 6138 O O . ARG B 1 296 ? -8.953 27.547 -6.035 1 96.25 296 ARG B O 1
ATOM 6145 N N . ALA B 1 297 ? -9.305 28.781 -4.199 1 96.31 297 ALA B N 1
ATOM 6146 C CA . ALA B 1 297 ? -10.586 28.125 -3.928 1 96.31 297 ALA B CA 1
ATOM 6147 C C . ALA B 1 297 ? -11.641 28.531 -4.953 1 96.31 297 ALA B C 1
ATOM 6149 O O . ALA B 1 297 ? -11.945 29.719 -5.094 1 96.31 297 ALA B O 1
ATOM 6150 N N . GLY B 1 298 ? -12.203 27.562 -5.625 1 94.62 298 GLY B N 1
ATOM 6151 C CA . GLY B 1 298 ? -13.25 27.844 -6.598 1 94.62 298 GLY B CA 1
ATOM 6152 C C . GLY B 1 298 ? -14.648 27.703 -6.027 1 94.62 298 GLY B C 1
ATOM 6153 O O . GLY B 1 298 ? -15.609 28.234 -6.594 1 94.62 298 GLY B O 1
ATOM 6154 N N . HIS B 1 299 ? -14.734 27.125 -4.887 1 95.69 299 HIS B N 1
ATOM 6155 C CA . HIS B 1 299 ? -16.031 26.781 -4.324 1 95.69 299 HIS B CA 1
ATOM 6156 C C . HIS B 1 299 ? -16.5 27.844 -3.328 1 95.69 299 HIS B C 1
ATOM 6158 O O . HIS B 1 299 ? -17.641 27.828 -2.875 1 95.69 299 HIS B O 1
ATOM 6164 N N . ALA B 1 300 ? -15.633 28.797 -2.957 1 94.75 300 ALA B N 1
ATOM 6165 C CA . ALA B 1 300 ? -15.93 29.812 -1.941 1 94.75 300 ALA B CA 1
ATOM 6166 C C . ALA B 1 300 ? -15.82 31.219 -2.516 1 94.75 300 ALA B C 1
ATOM 6168 O O . ALA B 1 300 ? -14.992 31.469 -3.395 1 94.75 300 ALA B O 1
ATOM 6169 N N . LYS B 1 301 ? -16.656 32.062 -2.062 1 93.19 301 LYS B N 1
ATOM 6170 C CA . LYS B 1 301 ? -16.547 33.469 -2.422 1 93.19 301 LYS B CA 1
ATOM 6171 C C . LYS B 1 301 ? -15.445 34.156 -1.612 1 93.19 301 LYS B C 1
ATOM 6173 O O . LYS B 1 301 ? -15.5 34.188 -0.381 1 93.19 301 LYS B O 1
ATOM 6178 N N . THR B 1 302 ? -14.43 34.719 -2.287 1 97.25 302 THR B N 1
ATOM 6179 C CA . THR B 1 302 ? -13.352 35.438 -1.618 1 97.25 302 THR B CA 1
ATOM 6180 C C . THR B 1 302 ? -13.391 36.906 -1.976 1 97.25 302 THR B C 1
ATOM 6182 O O . THR B 1 302 ? -13.703 37.281 -3.111 1 97.25 302 THR B O 1
ATOM 6185 N N . ALA B 1 303 ? -13.172 37.719 -0.987 1 98.19 303 ALA B N 1
ATOM 6186 C CA . ALA B 1 303 ? -13.109 39.156 -1.199 1 98.19 303 ALA B CA 1
ATOM 6187 C C . ALA B 1 303 ? -11.805 39.562 -1.895 1 98.19 303 ALA B C 1
ATOM 6189 O O . ALA B 1 303 ? -11.766 40.562 -2.617 1 98.19 303 ALA B O 1
ATOM 6190 N N . ALA B 1 304 ? -10.727 38.875 -1.681 1 98.44 304 ALA B N 1
ATOM 6191 C CA . ALA B 1 304 ? -9.43 38.969 -2.344 1 98.44 304 ALA B CA 1
ATOM 6192 C C . ALA B 1 304 ? -8.711 37.625 -2.352 1 98.44 304 ALA B C 1
ATOM 6194 O O . ALA B 1 304 ? -8.852 36.844 -1.422 1 98.44 304 ALA B O 1
ATOM 6195 N N . SER B 1 305 ? -7.973 37.375 -3.377 1 98.38 305 SER B N 1
ATOM 6196 C CA . SER B 1 305 ? -7.25 36.125 -3.486 1 98.38 305 SER B CA 1
ATOM 6197 C C . SER B 1 305 ? -5.914 36.312 -4.195 1 98.38 305 SER B C 1
ATOM 6199 O O . SER B 1 305 ? -5.703 35.781 -5.289 1 98.38 305 SER B O 1
ATOM 6201 N N . PRO B 1 306 ? -5 37.031 -3.508 1 98.62 306 PRO B N 1
ATOM 6202 C CA . PRO B 1 306 ? -3.678 37.188 -4.117 1 98.62 306 PRO B CA 1
ATOM 6203 C C . PRO B 1 306 ? -2.984 35.844 -4.336 1 98.62 306 PRO B C 1
ATOM 6205 O O . PRO B 1 306 ? -3.068 34.938 -3.482 1 98.62 306 PRO B O 1
ATOM 6208 N N . VAL B 1 307 ? -2.352 35.656 -5.484 1 98.56 307 VAL B N 1
ATOM 6209 C CA . VAL B 1 307 ? -1.584 34.469 -5.859 1 98.56 307 VAL B CA 1
ATOM 6210 C C . VAL B 1 307 ? -0.124 34.844 -6.094 1 98.56 307 VAL B C 1
ATOM 6212 O O . VAL B 1 307 ? 0.162 35.875 -6.746 1 98.56 307 VAL B O 1
ATOM 6215 N N . GLY B 1 308 ? 0.821 34.094 -5.555 1 98.56 308 GLY B N 1
ATOM 6216 C CA . GLY B 1 308 ? 2.24 34.344 -5.77 1 98.56 308 GLY B CA 1
ATOM 6217 C C . GLY B 1 308 ? 3.1 33.938 -4.59 1 98.56 308 GLY B C 1
ATOM 6218 O O . GLY B 1 308 ? 2.648 33.188 -3.721 1 98.56 308 GLY B O 1
ATOM 6219 N N . ASP B 1 309 ? 4.32 34.375 -4.602 1 98.5 309 ASP B N 1
ATOM 6220 C CA . ASP B 1 309 ? 5.246 34.094 -3.508 1 98.5 309 ASP B CA 1
ATOM 6221 C C . ASP B 1 309 ? 4.727 34.656 -2.189 1 98.5 309 ASP B C 1
ATOM 6223 O O . ASP B 1 309 ? 4.52 35.875 -2.068 1 98.5 309 ASP B O 1
ATOM 6227 N N . LEU B 1 310 ? 4.508 33.781 -1.232 1 98.75 310 LEU B N 1
ATOM 6228 C CA . LEU B 1 310 ? 3.879 34.188 0.021 1 98.75 310 LEU B CA 1
ATOM 6229 C C . LEU B 1 310 ? 4.719 35.25 0.741 1 98.75 310 LEU B C 1
ATOM 6231 O O . LEU B 1 310 ? 4.176 36.125 1.422 1 98.75 310 LEU B O 1
ATOM 6235 N N . ARG B 1 311 ? 6.055 35.156 0.65 1 98.5 311 ARG B N 1
ATOM 6236 C CA . ARG B 1 311 ? 6.926 36.156 1.266 1 98.5 311 ARG B CA 1
ATOM 6237 C C . ARG B 1 311 ? 6.629 37.562 0.73 1 98.5 311 ARG B C 1
ATOM 6239 O O . ARG B 1 311 ? 6.512 38.531 1.502 1 98.5 311 ARG B O 1
ATOM 6246 N N . LEU B 1 312 ? 6.453 37.594 -0.541 1 98.56 312 LEU B N 1
ATOM 6247 C CA . LEU B 1 312 ? 6.203 38.875 -1.185 1 98.56 312 LEU B CA 1
ATOM 6248 C C . LEU B 1 312 ? 4.836 39.438 -0.798 1 98.56 312 LEU B C 1
ATOM 6250 O O . LEU B 1 312 ? 4.699 40.625 -0.494 1 98.56 312 LEU B O 1
ATOM 6254 N N . ILE B 1 313 ? 3.861 38.594 -0.823 1 98.88 313 ILE B N 1
ATOM 6255 C CA . ILE B 1 313 ? 2.496 39.031 -0.519 1 98.88 313 ILE B CA 1
ATOM 6256 C C . ILE B 1 313 ? 2.412 39.5 0.931 1 98.88 313 ILE B C 1
ATOM 6258 O O . ILE B 1 313 ? 1.87 40.562 1.212 1 98.88 313 ILE B O 1
ATOM 6262 N N . LEU B 1 314 ? 2.953 38.688 1.841 1 98.81 314 LEU B N 1
ATOM 6263 C CA . LEU B 1 314 ? 2.906 39.031 3.264 1 98.81 314 LEU B CA 1
ATOM 6264 C C . LEU B 1 314 ? 3.695 40.281 3.561 1 98.81 314 LEU B C 1
ATOM 6266 O O . LEU B 1 314 ? 3.295 41.094 4.41 1 98.81 314 LEU B O 1
ATOM 6270 N N . THR B 1 315 ? 4.828 40.469 2.889 1 98.38 315 THR B N 1
ATOM 6271 C CA . THR B 1 315 ? 5.59 41.719 3.02 1 98.38 315 THR B CA 1
ATOM 6272 C C . THR B 1 315 ? 4.762 42.906 2.568 1 98.38 315 THR B C 1
ATOM 6274 O O . THR B 1 315 ? 4.832 44 3.174 1 98.38 315 THR B O 1
ATOM 6277 N N . GLY B 1 316 ? 4.016 42.688 1.498 1 98.25 316 GLY B N 1
ATOM 6278 C CA . GLY B 1 316 ? 3.107 43.75 1.044 1 98.25 316 GLY B CA 1
ATOM 6279 C C . GLY B 1 316 ? 2.053 44.094 2.072 1 98.25 316 GLY B C 1
ATOM 6280 O O . GLY B 1 316 ? 1.712 45.281 2.234 1 98.25 316 GLY B O 1
ATOM 6281 N N . LEU B 1 317 ? 1.507 43.156 2.732 1 98.31 317 LEU B N 1
ATOM 6282 C CA . LEU B 1 317 ? 0.514 43.406 3.773 1 98.31 317 LEU B CA 1
ATOM 6283 C C . LEU B 1 317 ? 1.121 44.188 4.934 1 98.31 317 LEU B C 1
ATOM 6285 O O . LEU B 1 317 ? 0.441 45 5.559 1 98.31 317 LEU B O 1
ATOM 6289 N N . ALA B 1 318 ? 2.393 43.969 5.254 1 97 318 ALA B N 1
ATOM 6290 C CA . ALA B 1 318 ? 3.078 44.531 6.414 1 97 318 ALA B CA 1
ATOM 6291 C C . ALA B 1 318 ? 3.375 46 6.211 1 97 318 ALA B C 1
ATOM 6293 O O . ALA B 1 318 ? 3.801 46.688 7.145 1 97 318 ALA B O 1
ATOM 6294 N N . GLN B 1 319 ? 3.137 46.469 5.039 1 95 319 GLN B N 1
ATOM 6295 C CA . GLN B 1 319 ? 3.42 47.875 4.746 1 95 319 GLN B CA 1
ATOM 6296 C C . GLN B 1 319 ? 2.416 48.781 5.434 1 95 319 GLN B C 1
ATOM 6298 O O . GLN B 1 319 ? 2.654 50 5.562 1 95 319 GLN B O 1
ATOM 6303 N N . LYS B 1 320 ? 1.327 48.281 5.816 1 93.56 320 LYS B N 1
ATOM 6304 C CA . LYS B 1 320 ? 0.338 49.031 6.586 1 93.56 320 LYS B CA 1
ATOM 6305 C C . LYS B 1 320 ? 0.367 48.625 8.055 1 93.56 320 LYS B C 1
ATOM 6307 O O . LYS B 1 320 ? 0.844 47.531 8.398 1 93.56 320 LYS B O 1
ATOM 6312 N N . SER B 1 321 ? -0.07 49.562 8.867 1 94.56 321 SER B N 1
ATOM 6313 C CA . SER B 1 321 ? -0.19 49.281 10.297 1 94.56 321 SER B CA 1
ATOM 6314 C C . SER B 1 321 ? -1.625 49.469 10.781 1 94.56 321 SER B C 1
ATOM 6316 O O . SER B 1 321 ? -2.375 50.281 10.219 1 94.56 321 SER B O 1
ATOM 6318 N N . ALA B 1 322 ? -1.911 48.688 11.672 1 94.38 322 ALA B N 1
ATOM 6319 C CA . ALA B 1 322 ? -3.219 48.781 12.32 1 94.38 322 ALA B CA 1
ATOM 6320 C C . ALA B 1 322 ? -3.152 48.312 13.766 1 94.38 322 ALA B C 1
ATOM 6322 O O . ALA B 1 322 ? -2.141 47.75 14.195 1 94.38 322 ALA B O 1
ATOM 6323 N N . ARG B 1 323 ? -4.188 48.719 14.531 1 94.88 323 ARG B N 1
ATOM 6324 C CA . ARG B 1 323 ? -4.305 48.281 15.93 1 94.88 323 ARG B CA 1
ATOM 6325 C C . ARG B 1 323 ? -5.656 47.656 16.188 1 94.88 323 ARG B C 1
ATOM 6327 O O . ARG B 1 323 ? -6.68 48.094 15.672 1 94.88 323 ARG B O 1
ATOM 6334 N N . HIS B 1 324 ? -5.547 46.562 16.922 1 97.69 324 HIS B N 1
ATOM 6335 C CA . HIS B 1 324 ? -6.754 45.812 17.25 1 97.69 324 HIS B CA 1
ATOM 6336 C C . HIS B 1 324 ? -6.738 45.375 18.703 1 97.69 324 HIS B C 1
ATOM 6338 O O . HIS B 1 324 ? -7.047 44.219 19 1 97.69 324 HIS B O 1
ATOM 6344 N N . GLU B 1 325 ? -6.359 46.25 19.578 1 96.81 325 GLU B N 1
ATOM 6345 C CA . GLU B 1 325 ? -6.109 45.906 20.984 1 96.81 325 GLU B CA 1
ATOM 6346 C C . GLU B 1 325 ? -7.328 45.25 21.609 1 96.81 325 GLU B C 1
ATOM 6348 O O . GLU B 1 325 ? -7.203 44.25 22.312 1 96.81 325 GLU B O 1
ATOM 6353 N N . ASP B 1 326 ? -8.477 45.812 21.375 1 97.81 326 ASP B N 1
ATOM 6354 C CA . ASP B 1 326 ? -9.688 45.281 21.984 1 97.81 326 ASP B CA 1
ATOM 6355 C C . ASP B 1 326 ? -9.984 43.875 21.469 1 97.81 326 ASP B C 1
ATOM 6357 O O . ASP B 1 326 ? -10.367 43 22.234 1 97.81 326 ASP B O 1
ATOM 6361 N N . TRP B 1 327 ? -9.828 43.688 20.219 1 98.44 327 TRP B N 1
ATOM 6362 C CA . TRP B 1 327 ? -10.07 42.375 19.578 1 98.44 327 TRP B CA 1
ATOM 6363 C C . TRP B 1 327 ? -9.086 41.344 20.078 1 98.44 327 TRP B C 1
ATOM 6365 O O . TRP B 1 327 ? -9.477 40.219 20.453 1 98.44 327 TRP B O 1
ATOM 6375 N N . VAL B 1 328 ? -7.82 41.656 20.188 1 98.44 328 VAL B N 1
ATOM 6376 C CA . VAL B 1 328 ? -6.77 40.781 20.672 1 98.44 328 VAL B CA 1
ATOM 6377 C C . VAL B 1 328 ? -7.023 40.438 22.141 1 98.44 328 VAL B C 1
ATOM 6379 O O . VAL B 1 328 ? -6.879 39.281 22.547 1 98.44 328 VAL B O 1
ATOM 6382 N N . ALA B 1 329 ? -7.398 41.438 22.859 1 98.25 329 ALA B N 1
ATOM 6383 C CA . ALA B 1 329 ? -7.672 41.219 24.266 1 98.25 329 ALA B CA 1
ATOM 6384 C C . ALA B 1 329 ? -8.844 40.281 24.469 1 98.25 329 ALA B C 1
ATOM 6386 O O . ALA B 1 329 ? -8.812 39.406 25.344 1 98.25 329 ALA B O 1
ATOM 6387 N N . LYS B 1 330 ? -9.859 40.5 23.688 1 98.31 330 LYS B N 1
ATOM 6388 C CA . LYS B 1 330 ? -11.031 39.625 23.766 1 98.31 330 LYS B CA 1
ATOM 6389 C C . LYS B 1 330 ? -10.656 38.156 23.453 1 98.31 330 LYS B C 1
ATOM 6391 O O . LYS B 1 330 ? -11.055 37.25 24.188 1 98.31 330 LYS B O 1
ATOM 6396 N N . LEU B 1 331 ? -9.898 37.969 22.406 1 98.5 331 LEU B N 1
ATOM 6397 C CA . LEU B 1 331 ? -9.492 36.625 22.047 1 98.5 331 LEU B CA 1
ATOM 6398 C C . LEU B 1 331 ? -8.555 36.031 23.094 1 98.5 331 LEU B C 1
ATOM 6400 O O . LEU B 1 331 ? -8.578 34.812 23.328 1 98.5 331 LEU B O 1
ATOM 6404 N N . ARG B 1 332 ? -7.734 36.844 23.672 1 98.19 332 ARG B N 1
ATOM 6405 C CA . ARG B 1 332 ? -6.832 36.375 24.719 1 98.19 332 ARG B CA 1
ATOM 6406 C C . ARG B 1 332 ? -7.613 35.875 25.938 1 98.19 332 ARG B C 1
ATOM 6408 O O . ARG B 1 332 ? -7.242 34.875 26.547 1 98.19 332 ARG B O 1
ATOM 6415 N N . GLU B 1 333 ? -8.664 36.594 26.234 1 98.31 333 GLU B N 1
ATOM 6416 C CA . GLU B 1 333 ? -9.523 36.156 27.344 1 98.31 333 GLU B CA 1
ATOM 6417 C C . GLU B 1 333 ? -10.102 34.781 27.062 1 98.31 333 GLU B C 1
ATOM 6419 O O . GLU B 1 333 ? -10.102 33.906 27.953 1 98.31 333 GLU B O 1
ATOM 6424 N N . VAL B 1 334 ? -10.57 34.594 25.875 1 98.25 334 VAL B N 1
ATOM 6425 C CA . VAL B 1 334 ? -11.125 33.312 25.484 1 98.25 334 VAL B CA 1
ATOM 6426 C C . VAL B 1 334 ? -10.039 32.25 25.516 1 98.25 334 VAL B C 1
ATOM 6428 O O . VAL B 1 334 ? -10.266 31.125 26.016 1 98.25 334 VAL B O 1
ATOM 6431 N N . GLU B 1 335 ? -8.883 32.594 24.969 1 97.38 335 GLU B N 1
ATOM 6432 C CA . GLU B 1 335 ? -7.734 31.688 24.922 1 97.38 335 GLU B CA 1
ATOM 6433 C C . GLU B 1 335 ? -7.316 31.234 26.312 1 97.38 335 GLU B C 1
ATOM 6435 O O . GLU B 1 335 ? -7.113 30.047 26.562 1 97.38 335 GLU B O 1
ATOM 6440 N N . ASP B 1 336 ? -7.188 32.156 27.203 1 97.06 336 ASP B N 1
ATOM 6441 C CA . ASP B 1 336 ? -6.734 31.891 28.562 1 97.06 336 ASP B CA 1
ATOM 6442 C C . ASP B 1 336 ? -7.77 31.078 29.328 1 97.06 336 ASP B C 1
ATOM 6444 O O . ASP B 1 336 ? -7.414 30.203 30.125 1 97.06 336 ASP B O 1
ATOM 6448 N N . ALA B 1 337 ? -9.039 31.391 29.125 1 97.5 337 ALA B N 1
ATOM 6449 C CA . ALA B 1 337 ? -10.109 30.625 29.766 1 97.5 337 ALA B CA 1
ATOM 6450 C C . ALA B 1 337 ? -10.102 29.188 29.297 1 97.5 337 ALA B C 1
ATOM 6452 O O . ALA B 1 337 ? -10.312 28.266 30.094 1 97.5 337 ALA B O 1
ATOM 6453 N N . ALA B 1 338 ? -9.93 29.031 28.016 1 95.75 338 ALA B N 1
ATOM 6454 C CA . ALA B 1 338 ? -9.867 27.688 27.469 1 95.75 338 ALA B CA 1
ATOM 6455 C C . ALA B 1 338 ? -8.664 26.922 28 1 95.75 338 ALA B C 1
ATOM 6457 O O . ALA B 1 338 ? -8.773 25.734 28.344 1 95.75 338 ALA B O 1
ATOM 6458 N N . ARG B 1 339 ? -7.551 27.531 28.078 1 94.94 339 ARG B N 1
ATOM 6459 C CA . ARG B 1 339 ? -6.348 26.906 28.609 1 94.94 339 ARG B CA 1
ATOM 6460 C C . ARG B 1 339 ? -6.543 26.516 30.078 1 94.94 339 ARG B C 1
ATOM 6462 O O . ARG B 1 339 ? -6.082 25.453 30.5 1 94.94 339 ARG B O 1
ATOM 6469 N N . ALA B 1 340 ? -7.188 27.375 30.766 1 96 340 ALA B N 1
ATOM 6470 C CA . ALA B 1 340 ? -7.445 27.109 32.188 1 96 340 ALA B CA 1
ATOM 6471 C C . ALA B 1 340 ? -8.312 25.859 32.344 1 96 340 ALA B C 1
ATOM 6473 O O . ALA B 1 340 ? -8.133 25.094 33.312 1 96 340 ALA B O 1
ATOM 6474 N N . LYS B 1 341 ? -9.172 25.656 31.453 1 93.88 341 LYS B N 1
ATOM 6475 C CA . LYS B 1 341 ? -10.078 24.516 31.516 1 93.88 341 LYS B CA 1
ATOM 6476 C C . LYS B 1 341 ? -9.359 23.219 31.188 1 93.88 341 LYS B C 1
ATOM 6478 O O . LYS B 1 341 ? -9.844 22.141 31.516 1 93.88 341 LYS B O 1
ATOM 6483 N N . GLU B 1 342 ? -8.297 23.328 30.516 1 94.56 342 GLU B N 1
ATOM 6484 C CA . GLU B 1 342 ? -7.562 22.141 30.078 1 94.56 342 GLU B CA 1
ATOM 6485 C C . GLU B 1 342 ? -6.66 21.609 31.172 1 94.56 342 GLU B C 1
ATOM 6487 O O . GLU B 1 342 ? -6.211 20.453 31.109 1 94.56 342 GLU B O 1
ATOM 6492 N N . VAL B 1 343 ? -6.383 22.422 32.188 1 95.25 343 VAL B N 1
ATOM 6493 C CA . VAL B 1 343 ? -5.391 22.109 33.188 1 95.25 343 VAL B CA 1
ATOM 6494 C C . VAL B 1 343 ? -5.766 20.797 33.906 1 95.25 343 VAL B C 1
ATOM 6496 O O . VAL B 1 343 ? -4.934 19.906 34.031 1 95.25 343 VAL B O 1
ATOM 6499 N N . ASP B 1 344 ? -7.008 20.656 34.25 1 94.25 344 ASP B N 1
ATOM 6500 C CA . ASP B 1 344 ? -7.457 19.469 34.969 1 94.25 344 ASP B CA 1
ATOM 6501 C C . ASP B 1 344 ? -7.367 18.234 34.094 1 94.25 344 ASP B C 1
ATOM 6503 O O . ASP B 1 344 ? -6.965 17.156 34.562 1 94.25 344 ASP B O 1
ATOM 6507 N N . ALA B 1 345 ? -7.773 18.406 32.875 1 92.75 345 ALA B N 1
ATOM 6508 C CA . ALA B 1 345 ? -7.738 17.281 31.922 1 92.75 345 ALA B CA 1
ATOM 6509 C C . ALA B 1 345 ? -6.309 16.812 31.688 1 92.75 345 ALA B C 1
ATOM 6511 O O . ALA B 1 345 ? -6.051 15.617 31.594 1 92.75 345 ALA B O 1
ATOM 6512 N N . LEU B 1 346 ? -5.367 17.688 31.609 1 96.06 346 LEU B N 1
ATOM 6513 C CA . LEU B 1 346 ? -3.967 17.391 31.312 1 96.06 346 LEU B CA 1
ATOM 6514 C C . LEU B 1 346 ? -3.277 16.766 32.531 1 96.06 346 LEU B C 1
ATOM 6516 O O . LEU B 1 346 ? -2.213 16.156 32.406 1 96.06 346 LEU B O 1
ATOM 6520 N N . ALA B 1 347 ? -3.916 16.938 33.688 1 95.38 347 ALA B N 1
ATOM 6521 C CA . ALA B 1 347 ? -3.316 16.438 34.938 1 95.38 347 ALA B CA 1
ATOM 6522 C C . ALA B 1 347 ? -4.148 15.297 35.5 1 95.38 347 ALA B C 1
ATOM 6524 O O . ALA B 1 347 ? -3.848 14.797 36.594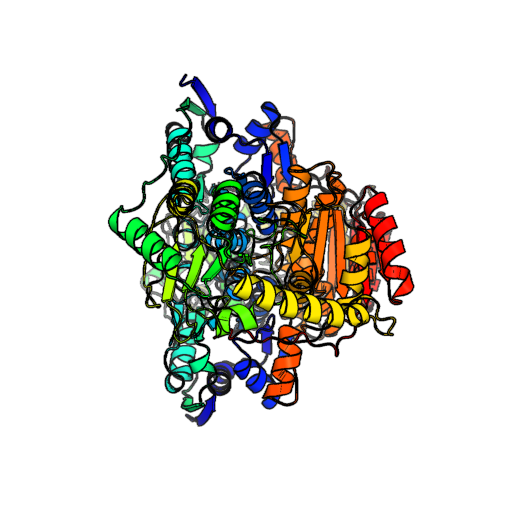 1 95.38 347 ALA B O 1
ATOM 6525 N N . ALA B 1 348 ? -5.148 14.914 34.75 1 93.06 348 ALA B N 1
ATOM 6526 C CA . ALA B 1 348 ? -6.098 13.93 35.25 1 93.06 348 ALA B CA 1
ATOM 6527 C C . ALA B 1 348 ? -5.387 12.641 35.656 1 93.06 348 ALA B C 1
ATOM 6529 O O . ALA B 1 348 ? -4.551 12.125 34.906 1 93.06 348 ALA B O 1
ATOM 6530 N N . ASP B 1 349 ? -5.68 12.164 36.812 1 92.75 349 ASP B N 1
ATOM 6531 C CA . ASP B 1 349 ? -5.141 10.898 37.281 1 92.75 349 ASP B CA 1
ATOM 6532 C C . ASP B 1 349 ? -6.23 9.828 37.375 1 92.75 349 ASP B C 1
ATOM 6534 O O . ASP B 1 349 ? -6.605 9.391 38.438 1 92.75 349 ASP B O 1
ATOM 6538 N N . THR B 1 350 ? -6.711 9.453 36.219 1 91.06 350 THR B N 1
ATOM 6539 C CA . THR B 1 350 ? -7.785 8.477 36.125 1 91.06 350 THR B CA 1
ATOM 6540 C C . THR B 1 350 ? -7.254 7.133 35.625 1 91.06 350 THR B C 1
ATOM 6542 O O . THR B 1 350 ? -6.156 7.066 35.062 1 91.06 350 THR B O 1
ATOM 6545 N N . ASP B 1 351 ? -8.023 6.031 35.938 1 90.19 351 ASP B N 1
ATOM 6546 C CA . ASP B 1 351 ? -7.844 4.676 35.438 1 90.19 351 ASP B CA 1
ATOM 6547 C C . ASP B 1 351 ? -9.117 4.168 34.781 1 90.19 351 ASP B C 1
ATOM 6549 O O . ASP B 1 351 ? -10.125 3.926 35.438 1 90.19 351 ASP B O 1
ATOM 6553 N N . PRO B 1 352 ? -9.078 3.979 33.469 1 93.5 352 PRO B N 1
ATOM 6554 C CA . PRO B 1 352 ? -7.965 4.062 32.5 1 93.5 352 PRO B CA 1
ATOM 6555 C C . PRO B 1 352 ? -7.512 5.5 32.25 1 93.5 352 PRO B C 1
ATOM 6557 O O . PRO B 1 352 ? -8.25 6.445 32.562 1 93.5 352 PRO B O 1
ATOM 6560 N N . ILE B 1 353 ? -6.312 5.613 31.734 1 97.31 353 ILE B N 1
ATOM 6561 C CA . ILE B 1 353 ? -5.688 6.902 31.469 1 97.31 353 ILE B CA 1
ATOM 6562 C C . ILE B 1 353 ? -6.484 7.641 30.391 1 97.31 353 ILE B C 1
ATOM 6564 O O . ILE B 1 353 ? -6.832 7.062 29.359 1 97.31 353 ILE B O 1
ATOM 6568 N N . LYS B 1 354 ? -6.805 8.906 30.641 1 95.75 354 LYS B N 1
ATOM 6569 C CA . LYS B 1 354 ? -7.41 9.734 29.594 1 95.75 354 LYS B CA 1
ATOM 6570 C C . LYS B 1 354 ? -6.375 10.164 28.562 1 95.75 354 LYS B C 1
ATOM 6572 O O . LYS B 1 354 ? -5.234 10.477 28.906 1 95.75 354 LYS B O 1
ATOM 6577 N N . PRO B 1 355 ? -6.762 10.156 27.328 1 94.81 355 PRO B N 1
ATOM 6578 C CA . PRO B 1 355 ? -5.812 10.57 26.281 1 94.81 355 PRO B CA 1
ATOM 6579 C C . PRO B 1 355 ? -5.207 11.945 26.562 1 94.81 355 PRO B C 1
ATOM 6581 O O . PRO B 1 355 ? -4.023 12.164 26.297 1 94.81 355 PRO B O 1
ATOM 6584 N N . SER B 1 356 ? -6 12.906 27.125 1 95.75 356 SER B N 1
ATOM 6585 C CA . SER B 1 356 ? -5.504 14.242 27.438 1 95.75 356 SER B CA 1
ATOM 6586 C C . SER B 1 356 ? -4.32 14.188 28.391 1 95.75 356 SER B C 1
ATOM 6588 O O . SER B 1 356 ? -3.385 14.984 28.281 1 95.75 356 SER B O 1
ATOM 6590 N N . ARG B 1 357 ? -4.332 13.234 29.297 1 97.12 357 ARG B N 1
ATOM 6591 C CA . ARG B 1 357 ? -3.275 13.086 30.281 1 97.12 357 ARG B CA 1
ATOM 6592 C C . ARG B 1 357 ? -1.943 12.75 29.625 1 97.12 357 ARG B C 1
ATOM 6594 O O . ARG B 1 357 ? -0.884 13.164 30.109 1 97.12 357 ARG B O 1
ATOM 6601 N N . VAL B 1 358 ? -1.951 11.992 28.562 1 97.56 358 VAL B N 1
ATOM 6602 C CA . VAL B 1 358 ? -0.748 11.656 27.812 1 97.56 358 VAL B CA 1
ATOM 6603 C C . VAL B 1 358 ? -0.067 12.93 27.328 1 97.56 358 VAL B C 1
ATOM 6605 O O . VAL B 1 358 ? 1.156 13.062 27.422 1 97.56 358 VAL B O 1
ATOM 6608 N N . TYR B 1 359 ? -0.825 13.852 26.844 1 97 359 TYR B N 1
ATOM 6609 C CA . TYR B 1 359 ? -0.28 15.078 26.281 1 97 359 TYR B CA 1
ATOM 6610 C C . TYR B 1 359 ? 0.186 16.031 27.375 1 97 359 TYR B C 1
ATOM 6612 O O . TYR B 1 359 ? 1.118 16.812 27.172 1 97 359 TYR B O 1
ATOM 6620 N N . GLY B 1 360 ? -0.507 15.977 28.594 1 97.25 360 GLY B N 1
ATOM 6621 C CA . GLY B 1 360 ? 0.07 16.656 29.734 1 97.25 360 GLY B CA 1
ATOM 6622 C C . GLY B 1 360 ? 1.48 16.203 30.062 1 97.25 360 GLY B C 1
ATOM 6623 O O . GLY B 1 360 ? 2.365 17.031 30.297 1 97.25 360 GLY B O 1
ATOM 6624 N N . ALA B 1 361 ? 1.679 14.906 30.016 1 98.06 361 ALA B N 1
ATOM 6625 C CA . ALA B 1 361 ? 2.996 14.336 30.281 1 98.06 361 ALA B CA 1
ATOM 6626 C C . ALA B 1 361 ? 3.986 14.711 29.188 1 98.06 361 ALA B C 1
ATOM 6628 O O . ALA B 1 361 ? 5.148 15.016 29.469 1 98.06 361 ALA B O 1
ATOM 6629 N N . LEU B 1 362 ? 3.562 14.688 27.969 1 98.19 362 LEU B N 1
ATOM 6630 C CA . LEU B 1 362 ? 4.426 15.016 26.844 1 98.19 362 LEU B CA 1
ATOM 6631 C C . LEU B 1 362 ? 4.891 16.469 26.922 1 98.19 362 LEU B C 1
ATOM 6633 O O . LEU B 1 362 ? 6.051 16.766 26.625 1 98.19 362 LEU B O 1
ATOM 6637 N N . ARG B 1 363 ? 3.979 17.391 27.266 1 96.69 363 ARG B N 1
ATOM 6638 C CA . ARG B 1 363 ? 4.34 18.812 27.391 1 96.69 363 ARG B CA 1
ATOM 6639 C C . ARG B 1 363 ? 5.461 19 28.406 1 96.69 363 ARG B C 1
ATOM 6641 O O . ARG B 1 363 ? 6.297 19.891 28.25 1 96.69 363 ARG B O 1
ATOM 6648 N N . ALA B 1 364 ? 5.449 18.125 29.375 1 96.5 364 ALA B N 1
ATOM 6649 C CA . ALA B 1 364 ? 6.426 18.25 30.453 1 96.5 364 ALA B CA 1
ATOM 6650 C C . ALA B 1 364 ? 7.801 17.75 30.016 1 96.5 364 ALA B C 1
ATOM 6652 O O . ALA B 1 364 ? 8.82 18.125 30.594 1 96.5 364 ALA B O 1
ATOM 6653 N N . VAL B 1 365 ? 7.832 16.953 28.969 1 98 365 VAL B N 1
ATOM 6654 C CA . VAL B 1 365 ? 9.086 16.25 28.688 1 98 365 VAL B CA 1
ATOM 6655 C C . VAL B 1 365 ? 9.641 16.719 27.344 1 98 365 VAL B C 1
ATOM 6657 O O . VAL B 1 365 ? 10.852 16.641 27.109 1 98 365 VAL B O 1
ATOM 6660 N N . LEU B 1 366 ? 8.906 17.219 26.422 1 98.12 366 LEU B N 1
ATOM 6661 C CA . LEU B 1 366 ? 9.344 17.547 25.062 1 98.12 366 LEU B CA 1
ATOM 6662 C C . LEU B 1 366 ? 10.188 18.828 25.062 1 98.12 366 LEU B C 1
ATOM 6664 O O . LEU B 1 366 ? 9.852 19.797 25.75 1 98.12 366 LEU B O 1
ATOM 6668 N N . ASP B 1 367 ? 11.273 18.797 24.328 1 97.81 367 ASP B N 1
ATOM 6669 C CA . ASP B 1 367 ? 12.055 20 24.078 1 97.81 367 ASP B CA 1
ATOM 6670 C C . ASP B 1 367 ? 11.297 20.969 23.172 1 97.81 367 ASP B C 1
ATOM 6672 O O . ASP B 1 367 ? 10.422 20.547 22.406 1 97.81 367 ASP B O 1
ATOM 6676 N N . PRO B 1 368 ? 11.633 22.234 23.203 1 94.94 368 PRO B N 1
ATOM 6677 C CA . PRO B 1 368 ? 10.961 23.203 22.344 1 94.94 368 PRO B CA 1
ATOM 6678 C C . PRO B 1 368 ? 11.125 22.906 20.859 1 94.94 368 PRO B C 1
ATOM 6680 O O . PRO B 1 368 ? 10.25 23.25 20.047 1 94.94 368 PRO B O 1
ATOM 6683 N N . ASP B 1 369 ? 12.25 22.234 20.531 1 96.81 369 ASP B N 1
ATOM 6684 C CA . ASP B 1 369 ? 12.5 21.984 19.109 1 96.81 369 ASP B CA 1
ATOM 6685 C C . ASP B 1 369 ? 12.242 20.531 18.75 1 96.81 369 ASP B C 1
ATOM 6687 O O . ASP B 1 369 ? 12.672 20.062 17.703 1 96.81 369 ASP B O 1
ATOM 6691 N N . ALA B 1 370 ? 11.57 19.766 19.656 1 98.12 370 ALA B N 1
ATOM 6692 C CA . ALA B 1 370 ? 11.203 18.391 19.359 1 98.12 370 ALA B CA 1
ATOM 6693 C C . ALA B 1 370 ? 10.32 18.297 18.125 1 98.12 370 ALA B C 1
ATOM 6695 O O . ALA B 1 370 ? 9.445 19.156 17.922 1 98.12 370 ALA B O 1
ATOM 6696 N N . VAL B 1 371 ? 10.594 17.328 17.234 1 98.38 371 VAL B N 1
ATOM 6697 C CA . VAL B 1 371 ? 9.695 17.062 16.109 1 98.38 371 VAL B CA 1
ATOM 6698 C C . VAL B 1 371 ? 8.609 16.078 16.547 1 98.38 371 VAL B C 1
ATOM 6700 O O . VAL B 1 371 ? 8.898 14.984 17.016 1 98.38 371 VAL B O 1
ATOM 6703 N N . THR B 1 372 ? 7.41 16.516 16.484 1 98.25 372 THR B N 1
ATOM 6704 C CA . THR B 1 372 ? 6.273 15.656 16.797 1 98.25 372 THR B CA 1
ATOM 6705 C C . THR B 1 372 ? 5.574 15.203 15.523 1 98.25 372 THR B C 1
ATOM 6707 O O . THR B 1 372 ? 5.312 16 14.633 1 98.25 372 THR B O 1
ATOM 6710 N N . ILE B 1 373 ? 5.363 13.93 15.461 1 98.25 373 ILE B N 1
ATOM 6711 C CA . ILE B 1 373 ? 4.746 13.281 14.305 1 98.25 373 ILE B CA 1
ATOM 6712 C C . ILE B 1 373 ? 3.436 12.625 14.719 1 98.25 373 ILE B C 1
ATOM 6714 O O . ILE B 1 373 ? 3.42 11.766 15.602 1 98.25 373 ILE B O 1
ATOM 6718 N N . GLY B 1 374 ? 2.371 13.078 14.125 1 97.38 374 GLY B N 1
ATOM 6719 C CA . GLY B 1 374 ? 1.086 12.445 14.367 1 97.38 374 GLY B CA 1
ATOM 6720 C C . GLY B 1 374 ? 0.68 11.484 13.266 1 97.38 374 GLY B C 1
ATOM 6721 O O . GLY B 1 374 ? 0.685 11.836 12.086 1 97.38 374 GLY B O 1
ATOM 6722 N N . ASP B 1 375 ? 0.399 10.219 13.633 1 96.06 375 ASP B N 1
ATOM 6723 C CA . ASP B 1 375 ? -0.096 9.219 12.695 1 96.06 375 ASP B CA 1
ATOM 6724 C C . ASP B 1 375 ? -1.507 8.766 13.062 1 96.06 375 ASP B C 1
ATOM 6726 O O . ASP B 1 375 ? -1.685 7.734 13.711 1 96.06 375 ASP B O 1
ATOM 6730 N N . GLY B 1 376 ? -2.398 9.562 12.781 1 76.12 376 GLY B N 1
ATOM 6731 C CA . GLY B 1 376 ? -3.844 9.539 12.617 1 76.12 376 GLY B CA 1
ATOM 6732 C C . GLY B 1 376 ? -4.578 9.078 13.859 1 76.12 376 GLY B C 1
ATOM 6733 O O . GLY B 1 376 ? -3.965 8.867 14.906 1 76.12 376 GLY B O 1
ATOM 6734 N N . GLY B 1 377 ? -5.902 9.188 13.758 1 81.75 377 GLY B N 1
ATOM 6735 C CA . GLY B 1 377 ? -6.887 8.797 14.758 1 81.75 377 GLY B CA 1
ATOM 6736 C C . GLY B 1 377 ? -7.172 9.898 15.766 1 81.75 377 GLY B C 1
ATOM 6737 O O . GLY B 1 377 ? -6.734 11.031 15.594 1 81.75 377 GLY B O 1
ATOM 6738 N N . ASP B 1 378 ? -7.926 9.547 16.719 1 87.62 378 ASP B N 1
ATOM 6739 C CA . ASP B 1 378 ? -8.312 10.469 17.781 1 87.62 378 ASP B CA 1
ATOM 6740 C C . ASP B 1 378 ? -7.098 10.898 18.609 1 87.62 378 ASP B C 1
ATOM 6742 O O . ASP B 1 378 ? -7.035 12.031 19.078 1 87.62 378 ASP B O 1
ATOM 6746 N N . PHE B 1 379 ? -6.148 10.016 18.609 1 90.56 379 PHE B N 1
ATOM 6747 C CA . PHE B 1 379 ? -4.945 10.297 19.391 1 90.56 379 PHE B CA 1
ATOM 6748 C C . PHE B 1 379 ? -4.211 11.508 18.828 1 90.56 379 PHE B C 1
ATOM 6750 O O . PHE B 1 379 ? -3.721 12.344 19.594 1 90.56 379 PHE B O 1
ATOM 6757 N N . VAL B 1 380 ? -4.254 11.648 17.5 1 87.81 380 VAL B N 1
ATOM 6758 C CA . VAL B 1 380 ? -3.578 12.773 16.859 1 87.81 380 VAL B CA 1
ATOM 6759 C C . VAL B 1 380 ? -4.457 14.023 16.953 1 87.81 380 VAL B C 1
ATOM 6761 O O . VAL B 1 380 ? -3.949 15.141 17.016 1 87.81 380 VAL B O 1
ATOM 6764 N N . SER B 1 381 ? -5.754 13.797 16.984 1 90.44 381 SER B N 1
ATOM 6765 C CA . SER B 1 381 ? -6.637 14.938 17.219 1 90.44 381 SER B CA 1
ATOM 6766 C C . SER B 1 381 ? -6.348 15.586 18.578 1 90.44 381 SER B C 1
ATOM 6768 O O . SER B 1 381 ? -6.301 16.812 18.672 1 90.44 381 SER B O 1
ATOM 6770 N N . TYR B 1 382 ? -6.105 14.781 19.594 1 92.94 382 TYR B N 1
ATOM 6771 C CA . TYR B 1 382 ? -5.715 15.289 20.906 1 92.94 382 TYR B CA 1
ATOM 6772 C C . TYR B 1 382 ? -4.379 16.016 20.828 1 92.94 382 TYR B C 1
ATOM 6774 O O . TYR B 1 382 ? -4.199 17.062 21.453 1 92.94 382 TYR B O 1
ATOM 6782 N N . ALA B 1 383 ? -3.5 15.414 20.047 1 94.38 383 ALA B N 1
ATOM 6783 C CA . ALA B 1 383 ? -2.199 16.047 19.875 1 94.38 383 ALA B CA 1
ATOM 6784 C C . ALA B 1 383 ? -2.348 17.453 19.281 1 94.38 383 ALA B C 1
ATOM 6786 O O . ALA B 1 383 ? -1.683 18.391 19.719 1 94.38 383 ALA B O 1
ATOM 6787 N N . GLY B 1 384 ? -3.203 17.547 18.266 1 92.44 384 GLY B N 1
ATOM 6788 C CA . GLY B 1 384 ? -3.451 18.844 17.641 1 92.44 384 GLY B CA 1
ATOM 6789 C C . GLY B 1 384 ? -3.998 19.875 18.594 1 92.44 384 GLY B C 1
ATOM 6790 O O . GLY B 1 384 ? -3.688 21.062 18.484 1 92.44 384 GLY B O 1
ATOM 6791 N N . LYS B 1 385 ? -4.723 19.406 19.547 1 91.94 385 LYS B N 1
ATOM 6792 C CA . LYS B 1 385 ? -5.336 20.297 20.531 1 91.94 385 LYS B CA 1
ATOM 6793 C C . LYS B 1 385 ? -4.328 20.719 21.609 1 91.94 385 LYS B C 1
ATOM 6795 O O . LYS B 1 385 ? -4.277 21.875 22 1 91.94 385 LYS B O 1
ATOM 6800 N N . TYR B 1 386 ? -3.473 19.75 22 1 94.44 386 TYR B N 1
ATOM 6801 C CA . TYR B 1 386 ? -2.779 19.984 23.266 1 94.44 386 TYR B CA 1
ATOM 6802 C C . TYR B 1 386 ? -1.303 20.266 23.031 1 94.44 386 TYR B C 1
ATOM 6804 O O . TYR B 1 386 ? -0.629 20.828 23.906 1 94.44 386 TYR B O 1
ATOM 6812 N N . LEU B 1 387 ? -0.792 19.844 21.891 1 94.44 387 LEU B N 1
ATOM 6813 C CA . LEU B 1 387 ? 0.622 20.094 21.625 1 94.44 387 LEU B CA 1
ATOM 6814 C C . LEU B 1 387 ? 0.807 21.312 20.734 1 94.44 387 LEU B C 1
ATOM 6816 O O . LEU B 1 387 ? 0.076 21.484 19.75 1 94.44 387 LEU B O 1
ATOM 6820 N N . GLU B 1 388 ? 1.69 22.156 21.109 1 92.5 388 GLU B N 1
ATOM 6821 C CA . GLU B 1 388 ? 2.074 23.328 20.344 1 92.5 388 GLU B CA 1
ATOM 6822 C C . GLU B 1 388 ? 3.568 23.312 20.016 1 92.5 388 GLU B C 1
ATOM 6824 O O . GLU B 1 388 ? 4.402 23.422 20.922 1 92.5 388 GLU B O 1
ATOM 6829 N N . PRO B 1 389 ? 3.852 23.125 18.75 1 93.62 389 PRO B N 1
ATOM 6830 C CA . PRO B 1 389 ? 5.273 23.172 18.391 1 93.62 389 PRO B CA 1
ATOM 6831 C C . PRO B 1 389 ? 5.941 24.484 18.797 1 93.62 389 PRO B C 1
ATOM 6833 O O . PRO B 1 389 ? 5.375 25.562 18.594 1 93.62 389 PRO B O 1
ATOM 6836 N N . GLY B 1 390 ? 7.199 24.406 19.25 1 93.69 390 GLY B N 1
ATOM 6837 C CA . GLY B 1 390 ? 7.922 25.578 19.719 1 93.69 390 GLY B CA 1
ATOM 6838 C C . GLY B 1 390 ? 8.625 26.328 18.609 1 93.69 390 GLY B C 1
ATOM 6839 O O . GLY B 1 390 ? 8.922 27.516 18.75 1 93.69 390 GLY B O 1
ATOM 6840 N N . VAL B 1 391 ? 8.891 25.625 17.531 1 95.62 391 VAL B N 1
ATOM 6841 C CA . VAL B 1 391 ? 9.57 26.219 16.375 1 95.62 391 VAL B CA 1
ATOM 6842 C C . VAL B 1 391 ? 8.867 25.812 15.086 1 95.62 391 VAL B C 1
ATOM 6844 O O . VAL B 1 391 ? 8.188 24.781 15.047 1 95.62 391 VAL B O 1
ATOM 6847 N N . PRO B 1 392 ? 9 26.688 14.023 1 95.94 392 PRO B N 1
ATOM 6848 C CA . PRO B 1 392 ? 8.438 26.281 12.734 1 95.94 392 PRO B CA 1
ATOM 6849 C C . PRO B 1 392 ? 9.023 24.969 12.211 1 95.94 392 PRO B C 1
ATOM 6851 O O . PRO B 1 392 ? 10.227 24.734 12.359 1 95.94 392 PRO B O 1
ATOM 6854 N N . GLY B 1 393 ? 8.195 24.125 11.625 1 95.19 393 GLY B N 1
ATOM 6855 C CA . GLY B 1 393 ? 8.664 22.906 10.977 1 95.19 393 GLY B CA 1
ATOM 6856 C C . GLY B 1 393 ? 8.852 21.75 11.938 1 95.19 393 GLY B C 1
ATOM 6857 O O . GLY B 1 393 ? 9.531 20.781 11.617 1 95.19 393 GLY B O 1
ATOM 6858 N N . ALA B 1 394 ? 8.32 21.766 13.117 1 96.12 394 ALA B N 1
ATOM 6859 C CA . ALA B 1 394 ? 8.508 20.719 14.109 1 96.12 394 ALA B CA 1
ATOM 6860 C C . ALA B 1 394 ? 7.25 19.859 14.258 1 96.12 394 ALA B C 1
ATOM 6862 O O . ALA B 1 394 ? 7.121 19.094 15.211 1 96.12 394 ALA B O 1
ATOM 6863 N N . TRP B 1 395 ? 6.332 20 13.289 1 96.69 395 TRP B N 1
ATOM 6864 C CA . TRP B 1 395 ? 5.094 19.234 13.289 1 96.69 395 TRP B CA 1
ATOM 6865 C C . TRP B 1 395 ? 4.879 18.547 11.945 1 96.69 395 TRP B C 1
ATOM 6867 O O . TRP B 1 395 ? 4.887 19.188 10.898 1 96.69 395 TRP B O 1
ATOM 6877 N N . LEU B 1 396 ? 4.723 17.219 12.055 1 97.44 396 LEU B N 1
ATOM 6878 C CA . LEU B 1 396 ? 4.355 16.438 10.875 1 97.44 396 LEU B CA 1
ATOM 6879 C C . LEU B 1 396 ? 3.074 15.648 11.117 1 97.44 396 LEU B C 1
ATOM 6881 O O . LEU B 1 396 ? 2.91 15.039 12.18 1 97.44 396 LEU B O 1
ATOM 6885 N N . ASP B 1 397 ? 2.158 15.703 10.234 1 94.62 397 ASP B N 1
ATOM 6886 C CA . ASP B 1 397 ? 0.965 14.867 10.234 1 94.62 397 ASP B CA 1
ATOM 6887 C C . ASP B 1 397 ? 0.564 14.469 8.82 1 94.62 397 ASP B C 1
ATOM 6889 O O . ASP B 1 397 ? 1.203 14.891 7.848 1 94.62 397 ASP B O 1
ATOM 6893 N N . PRO B 1 398 ? -0.398 13.594 8.602 1 92.69 398 PRO B N 1
ATOM 6894 C CA . PRO B 1 398 ? -0.75 13.086 7.273 1 92.69 398 PRO B CA 1
ATOM 6895 C C . PRO B 1 398 ? -1.375 14.156 6.379 1 92.69 398 PRO B C 1
ATOM 6897 O O . PRO B 1 398 ? -1.5 13.953 5.168 1 92.69 398 PRO B O 1
ATOM 6900 N N . GLY B 1 399 ? -1.744 15.289 6.941 1 93.06 399 GLY B N 1
ATOM 6901 C CA . GLY B 1 399 ? -2.375 16.328 6.148 1 93.06 399 GLY B CA 1
ATOM 6902 C C . GLY B 1 399 ? -3.809 16.016 5.773 1 93.06 399 GLY B C 1
ATOM 6903 O O . GLY B 1 399 ? -4.457 15.195 6.426 1 93.06 399 GLY B O 1
ATOM 6904 N N . PRO B 1 400 ? -4.336 16.734 4.801 1 92.56 400 PRO B N 1
ATOM 6905 C CA . PRO B 1 400 ? -5.754 16.609 4.465 1 92.56 400 PRO B CA 1
ATOM 6906 C C . PRO B 1 400 ? -6.117 15.242 3.896 1 92.56 400 PRO B C 1
ATOM 6908 O O . PRO B 1 400 ? -7.277 14.828 3.961 1 92.56 400 PRO B O 1
ATOM 6911 N N . TYR B 1 401 ? -5.168 14.562 3.322 1 94.88 401 TYR B N 1
ATOM 6912 C CA . TYR B 1 401 ? -5.445 13.25 2.76 1 94.88 401 TYR B CA 1
ATOM 6913 C C . TYR B 1 401 ? -5.746 12.234 3.861 1 94.88 401 TYR B C 1
ATOM 6915 O O . TYR B 1 401 ? -6.469 11.266 3.639 1 94.88 401 TYR B O 1
ATOM 6923 N N . GLY B 1 402 ? -5.102 12.43 5.023 1 94 402 GLY B N 1
ATOM 6924 C CA . GLY B 1 402 ? -5.414 11.633 6.203 1 94 402 GLY B CA 1
ATOM 6925 C C . GLY B 1 402 ? -4.934 10.203 6.102 1 94 402 GLY B C 1
ATOM 6926 O O . GLY B 1 402 ? -5.531 9.297 6.684 1 94 402 GLY B O 1
ATOM 6927 N N . CYS B 1 403 ? -3.879 9.906 5.426 1 95.69 403 CYS B N 1
ATOM 6928 C CA . CYS B 1 403 ? -3.385 8.547 5.246 1 95.69 403 CYS B CA 1
ATOM 6929 C C . CYS B 1 403 ? -2.686 8.047 6.5 1 95.69 403 CYS B C 1
ATOM 6931 O O . CYS B 1 403 ? -1.674 8.617 6.922 1 95.69 403 CYS B O 1
ATOM 6933 N N . LEU B 1 404 ? -3.203 7.035 7.125 1 96.44 404 LEU B N 1
ATOM 6934 C CA . LEU B 1 404 ? -2.516 6.398 8.242 1 96.44 404 LEU B CA 1
ATOM 6935 C C . LEU B 1 404 ? -1.292 5.629 7.758 1 96.44 404 LEU B C 1
ATOM 6937 O O . LEU B 1 404 ? -1.181 5.309 6.574 1 96.44 404 LEU B O 1
ATOM 6941 N N . GLY B 1 405 ? -0.363 5.402 8.664 1 97 405 GLY B N 1
ATOM 6942 C CA . GLY B 1 405 ? 0.814 4.609 8.344 1 97 405 GLY B CA 1
ATOM 6943 C C . GLY B 1 405 ? 2.039 5.453 8.055 1 97 405 GLY B C 1
ATOM 6944 O O . GLY B 1 405 ? 3.104 4.922 7.73 1 97 405 GLY B O 1
ATOM 6945 N N . THR B 1 406 ? 1.959 6.746 8.203 1 97.88 406 THR B N 1
ATOM 6946 C CA . THR B 1 406 ? 3.051 7.664 7.902 1 97.88 406 THR B CA 1
ATOM 6947 C C . THR B 1 406 ? 4.137 7.582 8.969 1 97.88 406 THR B C 1
ATOM 6949 O O . THR B 1 406 ? 5.285 7.961 8.727 1 97.88 406 THR B O 1
ATOM 6952 N N . GLY B 1 407 ? 3.826 7.09 10.164 1 97.88 407 GLY B N 1
ATOM 6953 C CA . GLY B 1 407 ? 4.586 7.285 11.383 1 97.88 407 GLY B CA 1
ATOM 6954 C C . GLY B 1 407 ? 6.047 6.902 11.25 1 97.88 407 GLY B C 1
ATOM 6955 O O . GLY B 1 407 ? 6.934 7.738 11.438 1 97.88 407 GLY B O 1
ATOM 6956 N N . MET B 1 408 ? 6.332 5.695 10.812 1 98.56 408 MET B N 1
ATOM 6957 C CA . MET B 1 408 ? 7.711 5.223 10.828 1 98.56 408 MET B CA 1
ATOM 6958 C C . MET B 1 408 ? 8.508 5.832 9.68 1 98.56 408 MET B C 1
ATOM 6960 O O . MET B 1 408 ? 9.703 6.105 9.82 1 98.56 408 MET B O 1
ATOM 6964 N N . GLY B 1 409 ? 7.836 6.02 8.484 1 98.75 409 GLY B N 1
ATOM 6965 C CA . GLY B 1 409 ? 8.508 6.723 7.402 1 98.75 409 GLY B CA 1
ATOM 6966 C C . GLY B 1 409 ? 8.891 8.148 7.766 1 98.75 409 GLY B C 1
ATOM 6967 O O . GLY B 1 409 ? 10.039 8.547 7.582 1 98.75 409 GLY B O 1
ATOM 6968 N N . TYR B 1 410 ? 7.902 8.898 8.336 1 98.81 410 TYR B N 1
ATOM 6969 C CA . TYR B 1 410 ? 8.18 10.266 8.773 1 98.81 410 TYR B CA 1
ATOM 6970 C C . TYR B 1 410 ? 9.258 10.281 9.852 1 98.81 410 TYR B C 1
ATOM 6972 O O . TYR B 1 410 ? 10.109 11.172 9.867 1 98.81 410 TYR B O 1
ATOM 6980 N N . ALA B 1 411 ? 9.219 9.297 10.766 1 98.88 411 ALA B N 1
ATOM 6981 C CA . ALA B 1 411 ? 10.227 9.219 11.82 1 98.88 411 ALA B CA 1
ATOM 6982 C C . ALA B 1 411 ? 11.625 9.055 11.242 1 98.88 411 ALA B C 1
ATOM 6984 O O . ALA B 1 411 ? 12.57 9.711 11.688 1 98.88 411 ALA B O 1
ATOM 6985 N N . MET B 1 412 ? 11.766 8.156 10.258 1 98.88 412 MET B N 1
ATOM 6986 C CA . MET B 1 412 ? 13.062 7.941 9.609 1 98.88 412 MET B CA 1
ATOM 6987 C C . MET B 1 412 ? 13.562 9.227 8.961 1 98.88 412 MET B C 1
ATOM 6989 O O . MET B 1 412 ? 14.711 9.625 9.164 1 98.88 412 MET B O 1
ATOM 6993 N N . GLY B 1 413 ? 12.672 9.883 8.148 1 98.88 413 GLY B N 1
ATOM 6994 C CA . GLY B 1 413 ? 13.055 11.133 7.516 1 98.88 413 GLY B CA 1
ATOM 6995 C C . GLY B 1 413 ? 13.422 12.219 8.508 1 98.88 413 GLY B C 1
ATOM 6996 O O . GLY B 1 413 ? 14.383 12.961 8.297 1 98.88 413 GLY B O 1
ATOM 6997 N N . ALA B 1 414 ? 12.664 12.305 9.633 1 98.88 414 ALA B N 1
ATOM 6998 C CA . ALA B 1 414 ? 12.93 13.305 10.672 1 98.88 414 ALA B CA 1
ATOM 6999 C C . ALA B 1 414 ? 14.281 13.055 11.336 1 98.88 414 ALA B C 1
ATOM 7001 O O . ALA B 1 414 ? 15.055 14 11.555 1 98.88 414 ALA B O 1
ATOM 7002 N N . ARG B 1 415 ? 14.555 11.781 11.656 1 98.88 415 ARG B N 1
ATOM 7003 C CA . ARG B 1 415 ? 15.805 11.453 12.328 1 98.88 415 ARG B CA 1
ATOM 7004 C C . ARG B 1 415 ? 17 11.719 11.414 1 98.88 415 ARG B C 1
ATOM 7006 O O . ARG B 1 415 ? 18.047 12.195 11.867 1 98.88 415 ARG B O 1
ATOM 7013 N N . VAL B 1 416 ? 16.828 11.422 10.117 1 98.12 416 VAL B N 1
ATOM 7014 C CA . VAL B 1 416 ? 17.875 11.703 9.141 1 98.12 416 VAL B CA 1
ATOM 7015 C C . VAL B 1 416 ? 18.109 13.211 9.062 1 98.12 416 VAL B C 1
ATOM 7017 O O . VAL B 1 416 ? 19.266 13.656 8.938 1 98.12 416 VAL B O 1
ATOM 7020 N N . THR B 1 417 ? 17.078 14.016 9.164 1 98.31 417 THR B N 1
ATOM 7021 C CA . THR B 1 417 ? 17.156 15.469 9.086 1 98.31 417 THR B CA 1
ATOM 7022 C C . THR B 1 417 ? 17.781 16.047 10.344 1 98.31 417 THR B C 1
ATOM 7024 O O . THR B 1 417 ? 18.609 16.953 10.266 1 98.31 417 THR B O 1
ATOM 7027 N N . TYR B 1 418 ? 17.344 15.555 11.547 1 98.38 418 TYR B N 1
ATOM 7028 C CA . TYR B 1 418 ? 17.781 16.047 12.844 1 98.38 418 TYR B CA 1
ATOM 7029 C C . TYR B 1 418 ? 18.359 14.93 13.695 1 98.38 418 TYR B C 1
ATOM 7031 O O . TYR B 1 418 ? 17.641 14.32 14.5 1 98.38 418 TYR B O 1
ATOM 7039 N N . PRO B 1 419 ? 19.609 14.68 13.656 1 97.62 419 PRO B N 1
ATOM 7040 C CA . PRO B 1 419 ? 20.219 13.578 14.406 1 97.62 419 PRO B CA 1
ATOM 7041 C C . PRO B 1 419 ? 20.172 13.797 15.914 1 97.62 419 PRO B C 1
ATOM 7043 O O . PRO B 1 419 ? 20.234 12.828 16.688 1 97.62 419 PRO B O 1
ATOM 7046 N N . ASP B 1 420 ? 19.953 15.07 16.344 1 96.62 420 ASP B N 1
ATOM 7047 C CA . ASP B 1 420 ? 20.156 15.367 17.75 1 96.62 420 ASP B CA 1
ATOM 7048 C C . ASP B 1 420 ? 18.875 15.852 18.422 1 96.62 420 ASP B C 1
ATOM 7050 O O . ASP B 1 420 ? 18.844 16.078 19.625 1 96.62 420 ASP B O 1
ATOM 7054 N N . ARG B 1 421 ? 17.734 16.031 17.672 1 98.06 421 ARG B N 1
ATOM 7055 C CA . ARG B 1 421 ? 16.469 16.516 18.25 1 98.06 421 ARG B CA 1
ATOM 7056 C C . ARG B 1 421 ? 15.625 15.344 18.75 1 98.06 421 ARG B C 1
ATOM 7058 O O . ARG B 1 421 ? 15.797 14.211 18.297 1 98.06 421 ARG B O 1
ATOM 7065 N N . GLN B 1 422 ? 14.812 15.625 19.734 1 98.69 422 GLN B N 1
ATOM 7066 C CA . GLN B 1 422 ? 13.773 14.664 20.078 1 98.69 422 GLN B CA 1
ATOM 7067 C C . GLN B 1 422 ? 12.82 14.445 18.906 1 98.69 422 GLN B C 1
ATOM 7069 O O . GLN B 1 422 ? 12.375 15.406 18.266 1 98.69 422 GLN B O 1
ATOM 7074 N N . ILE B 1 423 ? 12.68 13.188 18.547 1 98.81 423 ILE B N 1
ATOM 7075 C CA . ILE B 1 423 ? 11.641 12.789 17.594 1 98.81 423 ILE B CA 1
ATOM 7076 C C . ILE B 1 423 ? 10.586 11.953 18.312 1 98.81 423 ILE B C 1
ATOM 7078 O O . ILE B 1 423 ? 10.883 10.898 18.875 1 98.81 423 ILE B O 1
ATOM 7082 N N . CYS B 1 424 ? 9.367 12.422 18.328 1 98.75 424 CYS B N 1
ATOM 7083 C CA . CYS B 1 424 ? 8.258 11.758 19.016 1 98.75 424 CYS B CA 1
ATOM 7084 C C . CYS B 1 424 ? 7.145 11.422 18.031 1 98.75 424 CYS B C 1
ATOM 7086 O O . CYS B 1 424 ? 6.551 12.32 17.422 1 98.75 424 CYS B O 1
ATOM 7088 N N . VAL B 1 425 ? 6.867 10.172 17.859 1 98.69 425 VAL B N 1
ATOM 7089 C CA . VAL B 1 425 ? 5.777 9.703 17.016 1 98.69 425 VAL B CA 1
ATOM 7090 C C . VAL B 1 425 ? 4.551 9.398 17.859 1 98.69 425 VAL B C 1
ATOM 7092 O O . VAL B 1 425 ? 4.625 8.617 18.812 1 98.69 425 VAL B O 1
ATOM 7095 N N . LEU B 1 426 ? 3.484 10.031 17.562 1 98.19 426 LEU B N 1
ATOM 7096 C CA . LEU B 1 426 ? 2.191 9.82 18.203 1 98.19 426 LEU B CA 1
ATOM 7097 C C . LEU B 1 426 ? 1.258 9.023 17.297 1 98.19 426 LEU B C 1
ATOM 7099 O O . LEU B 1 426 ? 0.877 9.5 16.219 1 98.19 426 LEU B O 1
ATOM 7103 N N . MET B 1 427 ? 0.916 7.832 17.734 1 96.56 427 MET B N 1
ATOM 7104 C CA . MET B 1 427 ? 0.089 6.992 16.859 1 96.56 427 MET B CA 1
ATOM 7105 C C . MET B 1 427 ? -1.048 6.352 17.656 1 96.56 427 MET B C 1
ATOM 7107 O O . MET B 1 427 ? -0.869 5.973 18.812 1 96.56 427 MET B O 1
ATOM 7111 N N . GLY B 1 428 ? -2.221 6.285 17.016 1 96.06 428 GLY B N 1
ATOM 7112 C CA . GLY B 1 428 ? -3.229 5.375 17.531 1 96.06 428 GLY B CA 1
ATOM 7113 C C . GLY B 1 428 ? -2.859 3.914 17.359 1 96.06 428 GLY B C 1
ATOM 7114 O O . GLY B 1 428 ? -2.037 3.574 16.5 1 96.06 428 GLY B O 1
ATOM 7115 N N . ASP B 1 429 ? -3.492 3.057 18.172 1 96.5 429 ASP B N 1
ATOM 7116 C CA . ASP B 1 429 ? -3.195 1.633 18.062 1 96.5 429 ASP B CA 1
ATOM 7117 C C . ASP B 1 429 ? -3.635 1.096 16.688 1 96.5 429 ASP B C 1
ATOM 7119 O O . ASP B 1 429 ? -3.029 0.162 16.172 1 96.5 429 ASP B O 1
ATOM 7123 N N . GLY B 1 430 ? -4.656 1.692 16.062 1 96.38 430 GLY B N 1
ATOM 7124 C CA . GLY B 1 430 ? -4.992 1.342 14.688 1 96.38 430 GLY B CA 1
ATOM 7125 C C . GLY B 1 430 ? -3.893 1.672 13.695 1 96.38 430 GLY B C 1
ATOM 7126 O O . GLY B 1 430 ? -3.506 0.828 12.891 1 96.38 430 GLY B O 1
ATOM 7127 N N . ALA B 1 431 ? -3.348 2.883 13.781 1 96.56 431 ALA B N 1
ATOM 7128 C CA . ALA B 1 431 ? -2.281 3.338 12.898 1 96.56 431 ALA B CA 1
ATOM 7129 C C . ALA B 1 431 ? -1.03 2.479 13.055 1 96.56 431 ALA B C 1
ATOM 7131 O O . ALA B 1 431 ? -0.303 2.242 12.086 1 96.56 431 ALA B O 1
ATOM 7132 N N . ALA B 1 432 ? -0.795 1.938 14.266 1 96.62 432 ALA B N 1
ATOM 7133 C CA . ALA B 1 432 ? 0.385 1.123 14.539 1 96.62 432 ALA B CA 1
ATOM 7134 C C . ALA B 1 432 ? 0.437 -0.095 13.625 1 96.62 432 ALA B C 1
ATOM 7136 O O . ALA B 1 432 ? 1.519 -0.537 13.227 1 96.62 432 ALA B O 1
ATOM 7137 N N . GLY B 1 433 ? -0.674 -0.555 13.242 1 95.56 433 GLY B N 1
ATOM 7138 C CA . GLY B 1 433 ? -0.747 -1.751 12.422 1 95.56 433 GLY B CA 1
ATOM 7139 C C . GLY B 1 433 ? -0.181 -1.553 11.023 1 95.56 433 GLY B C 1
ATOM 7140 O O . GLY B 1 433 ? 0.229 -2.516 10.375 1 95.56 433 GLY B O 1
ATOM 7141 N N . PHE B 1 434 ? -0.102 -0.305 10.578 1 96.69 434 PHE B N 1
ATOM 7142 C CA . PHE B 1 434 ? 0.299 -0.018 9.211 1 96.69 434 PHE B CA 1
ATOM 7143 C C . PHE B 1 434 ? 1.815 -0.062 9.062 1 96.69 434 PHE B C 1
ATOM 7145 O O . PHE B 1 434 ? 2.338 -0.608 8.094 1 96.69 434 PHE B O 1
ATOM 7152 N N . SER B 1 435 ? 2.521 0.51 9.984 1 95.81 435 SER B N 1
ATOM 7153 C CA . SER B 1 435 ? 3.924 0.781 9.68 1 95.81 435 SER B CA 1
ATOM 7154 C C . SER B 1 435 ? 4.836 0.274 10.797 1 95.81 435 SER B C 1
ATOM 7156 O O . SER B 1 435 ? 6.059 0.404 10.711 1 95.81 435 SER B O 1
ATOM 7158 N N . LEU B 1 436 ? 4.316 -0.374 11.859 1 97.62 436 LEU B N 1
ATOM 7159 C CA . LEU B 1 436 ? 5.105 -0.68 13.047 1 97.62 436 LEU B CA 1
ATOM 7160 C C . LEU B 1 436 ? 6.258 -1.618 12.711 1 97.62 436 LEU B C 1
ATOM 7162 O O . LEU B 1 436 ? 7.316 -1.565 13.344 1 97.62 436 LEU B O 1
ATOM 7166 N N . MET B 1 437 ? 6.145 -2.449 11.672 1 97.94 437 MET B N 1
ATOM 7167 C CA . MET B 1 437 ? 7.199 -3.389 11.297 1 97.94 437 MET B CA 1
ATOM 7168 C C . MET B 1 437 ? 8.453 -2.646 10.859 1 97.94 437 MET B C 1
ATOM 7170 O O . MET B 1 437 ? 9.555 -3.209 10.875 1 97.94 437 MET B O 1
ATOM 7174 N N . ASP B 1 438 ? 8.352 -1.382 10.492 1 98.44 438 ASP B N 1
ATOM 7175 C CA . ASP B 1 438 ? 9.5 -0.596 10.047 1 98.44 438 ASP B CA 1
ATOM 7176 C C . ASP B 1 438 ? 10.359 -0.155 11.234 1 98.44 438 ASP B C 1
ATOM 7178 O O . ASP B 1 438 ? 11.422 0.435 11.047 1 98.44 438 ASP B O 1
ATOM 7182 N N . VAL B 1 439 ? 9.906 -0.431 12.477 1 98.69 439 VAL B N 1
ATOM 7183 C CA . VAL B 1 439 ? 10.797 -0.24 13.617 1 98.69 439 VAL B CA 1
ATOM 7184 C C . VAL B 1 439 ? 12.07 -1.055 13.422 1 98.69 439 VAL B C 1
ATOM 7186 O O . VAL B 1 439 ? 13.164 -0.62 13.812 1 98.69 439 VAL B O 1
ATOM 7189 N N . GLU B 1 440 ? 11.914 -2.232 12.797 1 98.5 440 GLU B N 1
ATOM 7190 C CA . GLU B 1 440 ? 13.086 -3.047 12.477 1 98.5 440 GLU B CA 1
ATOM 7191 C C . GLU B 1 440 ? 14.094 -2.26 11.648 1 98.5 440 GLU B C 1
ATOM 7193 O O . GLU B 1 440 ? 15.297 -2.342 11.891 1 98.5 440 GLU B O 1
ATOM 7198 N N . SER B 1 441 ? 13.648 -1.487 10.648 1 98.44 441 SER B N 1
ATOM 7199 C CA . SER B 1 441 ? 14.523 -0.657 9.82 1 98.44 441 SER B CA 1
ATOM 7200 C C . SER B 1 441 ? 15.211 0.416 10.664 1 98.44 441 SER B C 1
ATOM 7202 O O . SER B 1 441 ? 16.391 0.702 10.461 1 98.44 441 SER B O 1
ATOM 7204 N N . LEU B 1 442 ? 14.438 1.05 11.562 1 98.81 442 LEU B N 1
ATOM 7205 C CA . LEU B 1 442 ? 15.016 2.062 12.438 1 98.81 442 LEU B CA 1
ATOM 7206 C C . LEU B 1 442 ? 16.125 1.466 13.305 1 98.81 442 LEU B C 1
ATOM 7208 O O . LEU B 1 442 ? 17.203 2.047 13.43 1 98.81 442 LEU B O 1
ATOM 7212 N N . VAL B 1 443 ? 15.82 0.284 13.875 1 98.62 443 VAL B N 1
ATOM 7213 C CA . VAL B 1 443 ? 16.766 -0.383 14.758 1 98.62 443 VAL B CA 1
ATOM 7214 C C . VAL B 1 443 ? 18.031 -0.738 13.984 1 98.62 443 VAL B C 1
ATOM 7216 O O . VAL B 1 443 ? 19.141 -0.41 14.406 1 98.62 443 VAL B O 1
ATOM 7219 N N . ARG B 1 444 ? 17.844 -1.372 12.836 1 97.56 444 ARG B N 1
ATOM 7220 C CA . ARG B 1 444 ? 18.969 -1.859 12.031 1 97.56 444 ARG B CA 1
ATOM 7221 C C . ARG B 1 444 ? 19.859 -0.71 11.594 1 97.56 444 ARG B C 1
ATOM 7223 O O . ARG B 1 444 ? 21.078 -0.879 11.477 1 97.56 444 ARG B O 1
ATOM 7230 N N . GLN B 1 445 ? 19.375 0.479 11.484 1 97.81 445 GLN B N 1
ATOM 7231 C CA . GLN B 1 445 ? 20.109 1.612 10.945 1 97.81 445 GLN B CA 1
ATOM 7232 C C . GLN B 1 445 ? 20.438 2.629 12.039 1 97.81 445 GLN B C 1
ATOM 7234 O O . GLN B 1 445 ? 20.859 3.746 11.75 1 97.81 445 GLN B O 1
ATOM 7239 N N . ASN B 1 446 ? 20.172 2.307 13.297 1 98.06 446 ASN B N 1
ATOM 7240 C CA . ASN B 1 446 ? 20.5 3.105 14.477 1 98.06 446 ASN B CA 1
ATOM 7241 C C . ASN B 1 446 ? 19.844 4.484 14.414 1 98.06 446 ASN B C 1
ATOM 7243 O O . ASN B 1 446 ? 20.516 5.504 14.523 1 98.06 446 ASN B O 1
ATOM 7247 N N . LEU B 1 447 ? 18.516 4.457 14.156 1 98.69 447 LEU B N 1
ATOM 7248 C CA . LEU B 1 447 ? 17.719 5.676 14.102 1 98.69 447 LEU B CA 1
ATOM 7249 C C . LEU B 1 447 ? 16.719 5.723 15.258 1 98.69 447 LEU B C 1
ATOM 7251 O O . LEU B 1 447 ? 15.547 5.406 15.07 1 98.69 447 LEU B O 1
ATOM 7255 N N . PRO B 1 448 ? 17.172 6.16 16.438 1 98.56 448 PRO B N 1
ATOM 7256 C CA . PRO B 1 448 ? 16.312 6.148 17.609 1 98.56 448 PRO B CA 1
ATOM 7257 C C . PRO B 1 448 ? 15.203 7.199 17.547 1 98.56 448 PRO B C 1
ATOM 7259 O O . PRO B 1 448 ? 15.453 8.336 17.141 1 98.56 448 PRO B O 1
ATOM 7262 N N . VAL B 1 449 ? 14.023 6.844 17.875 1 98.81 449 VAL B N 1
ATOM 7263 C CA . VAL B 1 449 ? 12.836 7.688 18.016 1 98.81 449 VAL B CA 1
ATOM 7264 C C . VAL B 1 449 ? 11.984 7.188 19.188 1 98.81 449 VAL B C 1
ATOM 7266 O O . VAL B 1 449 ? 12.148 6.051 19.641 1 98.81 449 VAL B O 1
ATOM 7269 N N . VAL B 1 450 ? 11.172 8.031 19.719 1 98.94 450 VAL B N 1
ATOM 7270 C CA . VAL B 1 450 ? 10.203 7.609 20.719 1 98.94 450 VAL B CA 1
ATOM 7271 C C . VAL B 1 450 ? 8.812 7.52 20.094 1 98.94 450 VAL B C 1
ATOM 7273 O O . VAL B 1 450 ? 8.367 8.453 19.422 1 98.94 450 VAL B O 1
ATOM 7276 N N . ILE B 1 451 ? 8.211 6.375 20.25 1 98.88 451 ILE B N 1
ATOM 7277 C CA . ILE B 1 451 ? 6.879 6.102 19.734 1 98.88 451 ILE B CA 1
ATOM 7278 C C . ILE B 1 451 ? 5.883 6.008 20.891 1 98.88 451 ILE B C 1
ATOM 7280 O O . ILE B 1 451 ? 6.047 5.188 21.797 1 98.88 451 ILE B O 1
ATOM 7284 N N . VAL B 1 452 ? 4.902 6.84 20.875 1 98.75 452 VAL B N 1
ATOM 7285 C CA . VAL B 1 452 ? 3.824 6.781 21.859 1 98.75 452 VAL B CA 1
ATOM 7286 C C . VAL B 1 452 ? 2.551 6.258 21.188 1 98.75 452 VAL B C 1
ATOM 7288 O O . VAL B 1 452 ? 2.016 6.891 20.281 1 98.75 452 VAL B O 1
ATOM 7291 N N . VAL B 1 453 ? 2.08 5.125 21.672 1 98.19 453 VAL B N 1
ATOM 7292 C CA . VAL B 1 453 ? 0.856 4.539 21.141 1 98.19 453 VAL B CA 1
ATOM 7293 C C . VAL B 1 453 ? -0.296 4.762 22.109 1 98.19 453 VAL B C 1
ATOM 7295 O O . VAL B 1 453 ? -0.237 4.324 23.266 1 98.19 453 VAL B O 1
ATOM 7298 N N . GLY B 1 454 ? -1.288 5.617 21.672 1 97.44 454 GLY B N 1
ATOM 7299 C CA . GLY B 1 454 ? -2.555 5.602 22.375 1 97.44 454 GLY B CA 1
ATOM 7300 C C . GLY B 1 454 ? -3.355 4.336 22.141 1 97.44 454 GLY B C 1
ATOM 7301 O O . GLY B 1 454 ? -4.004 4.188 21.109 1 97.44 454 GLY B O 1
ATOM 7302 N N . ASN B 1 455 ? -3.324 3.436 23.109 1 97.5 455 ASN B N 1
ATOM 7303 C CA . ASN B 1 455 ? -3.902 2.102 22.984 1 97.5 455 ASN B CA 1
ATOM 7304 C C . ASN B 1 455 ? -5.25 2.004 23.703 1 97.5 455 ASN B C 1
ATOM 7306 O O . ASN B 1 455 ? -5.312 1.651 24.875 1 97.5 455 ASN B O 1
ATOM 7310 N N . ASN B 1 456 ? -6.309 2.305 22.953 1 96.62 456 ASN B N 1
ATOM 7311 C CA . ASN B 1 456 ? -7.641 2.15 23.531 1 96.62 456 ASN B CA 1
ATOM 7312 C C . ASN B 1 456 ? -8.344 0.908 22.984 1 96.62 456 ASN B C 1
ATOM 7314 O O . ASN B 1 456 ? -9.484 0.625 23.359 1 96.62 456 ASN B O 1
ATOM 7318 N N . GLY B 1 457 ? -7.707 0.147 22.078 1 97 457 GLY B N 1
ATOM 7319 C CA . GLY B 1 457 ? -8.195 -1.142 21.609 1 97 457 GLY B CA 1
ATOM 7320 C C . GLY B 1 457 ? -9.328 -1.024 20.609 1 97 457 GLY B C 1
ATOM 7321 O O . GLY B 1 457 ? -10.047 -1.992 20.375 1 97 457 GLY B O 1
ATOM 7322 N N . ILE B 1 458 ? -9.547 0.161 20.031 1 96.88 458 ILE B N 1
ATOM 7323 C CA . ILE B 1 458 ? -10.672 0.329 19.125 1 96.88 458 ILE B CA 1
ATOM 7324 C C . ILE B 1 458 ? -10.289 1.31 18.016 1 96.88 458 ILE B C 1
ATOM 7326 O O . ILE B 1 458 ? -9.359 2.107 18.172 1 96.88 458 ILE B O 1
ATOM 7330 N N . TRP B 1 459 ? -10.945 1.187 16.859 1 96.25 459 TRP B N 1
ATOM 7331 C CA . TRP B 1 459 ? -11.023 2.281 15.898 1 96.25 459 TRP B CA 1
ATOM 7332 C C . TRP B 1 459 ? -12.016 3.342 16.359 1 96.25 459 TRP B C 1
ATOM 7334 O O . TRP B 1 459 ? -13.164 3.357 15.906 1 96.25 459 TRP B O 1
ATOM 7344 N N . GLY B 1 460 ? -11.5 4.246 17.188 1 94.25 460 GLY B N 1
ATOM 7345 C CA . GLY B 1 460 ? -12.391 5.184 17.844 1 94.25 460 GLY B CA 1
ATOM 7346 C C . GLY B 1 460 ? -13.203 6.023 16.875 1 94.25 460 GLY B C 1
ATOM 7347 O O . GLY B 1 460 ? -14.383 6.289 17.109 1 94.25 460 GLY B O 1
ATOM 7348 N N . LEU B 1 461 ? -12.625 6.402 15.773 1 92.88 461 LEU B N 1
ATOM 7349 C CA . LEU B 1 461 ? -13.281 7.27 14.797 1 92.88 461 LEU B CA 1
ATOM 7350 C C . LEU B 1 461 ? -14.336 6.504 14.008 1 92.88 461 LEU B C 1
ATOM 7352 O O . LEU B 1 461 ? -15.164 7.109 13.32 1 92.88 461 LEU B O 1
ATOM 7356 N N . GLU B 1 462 ? -14.367 5.219 14.094 1 94.81 462 GLU B N 1
ATOM 7357 C CA . GLU B 1 462 ? -15.383 4.383 13.461 1 94.81 462 GLU B CA 1
ATOM 7358 C C . GLU B 1 462 ? -16.391 3.875 14.484 1 94.81 462 GLU B C 1
ATOM 7360 O O . GLU B 1 462 ? -17.594 3.947 14.266 1 94.81 462 GLU B O 1
ATOM 7365 N N . LYS B 1 463 ? -15.906 3.443 15.609 1 96 463 LYS B N 1
ATOM 7366 C CA . LYS B 1 463 ? -16.75 2.789 16.609 1 96 463 LYS B CA 1
ATOM 7367 C C . LYS B 1 463 ? -17.797 3.75 17.172 1 96 463 LYS B C 1
ATOM 7369 O O . LYS B 1 463 ? -18.984 3.428 17.203 1 96 463 LYS B O 1
ATOM 7374 N N . HIS B 1 464 ? -17.359 4.922 17.594 1 95.06 464 HIS B N 1
ATOM 7375 C CA . HIS B 1 464 ? -18.266 5.844 18.266 1 95.06 464 HIS B CA 1
ATOM 7376 C C . HIS B 1 464 ? -19.344 6.352 17.328 1 95.06 464 HIS B C 1
ATOM 7378 O O . HIS B 1 464 ? -20.531 6.305 17.641 1 95.06 464 HIS B O 1
ATOM 7384 N N . PRO B 1 465 ? -18.953 6.77 16.109 1 94.19 465 PRO B N 1
ATOM 7385 C CA . PRO B 1 465 ? -20.016 7.195 15.188 1 94.19 465 PRO B CA 1
ATOM 7386 C C . PRO B 1 465 ? -20.953 6.059 14.805 1 94.19 465 PRO B C 1
ATOM 7388 O O . PRO B 1 465 ? -22.156 6.277 14.648 1 94.19 465 PRO B O 1
ATOM 7391 N N . MET B 1 466 ? -20.484 4.852 14.625 1 95.94 466 MET B N 1
ATOM 7392 C CA . MET B 1 466 ? -21.344 3.721 14.297 1 95.94 466 MET B CA 1
ATOM 7393 C C . MET B 1 466 ? -22.344 3.455 15.422 1 95.94 466 MET B C 1
ATOM 7395 O O . MET B 1 466 ? -23.531 3.211 15.164 1 95.94 466 MET B O 1
ATOM 7399 N N . GLN B 1 467 ? -21.891 3.5 16.625 1 96.31 467 GLN B N 1
ATOM 7400 C CA . GLN B 1 467 ? -22.766 3.311 17.781 1 96.31 467 GLN B CA 1
ATOM 7401 C C . GLN B 1 467 ? -23.828 4.402 17.844 1 96.31 467 GLN B C 1
ATOM 7403 O O . GLN B 1 467 ? -24.984 4.125 18.172 1 96.31 467 GLN B O 1
ATOM 7408 N N . ALA B 1 468 ? -23.406 5.625 17.578 1 95.19 468 ALA B N 1
ATOM 7409 C CA . ALA B 1 468 ? -24.344 6.75 17.609 1 95.19 468 ALA B CA 1
ATOM 7410 C C . ALA B 1 468 ? -25.422 6.59 16.531 1 95.19 468 ALA B C 1
ATOM 7412 O O . ALA B 1 468 ? -26.594 6.902 16.766 1 95.19 468 ALA B O 1
ATOM 7413 N N . LEU B 1 469 ? -25.047 6.094 15.375 1 95.5 469 LEU B N 1
ATOM 7414 C CA . LEU B 1 469 ? -25.938 6.031 14.227 1 95.5 469 LEU B CA 1
ATOM 7415 C C . LEU B 1 469 ? -26.812 4.789 14.289 1 95.5 469 LEU B C 1
ATOM 7417 O O . LEU B 1 469 ? -27.984 4.832 13.898 1 95.5 469 LEU B O 1
ATOM 7421 N N . TYR B 1 470 ? -26.25 3.656 14.766 1 97.25 470 TYR B N 1
ATOM 7422 C CA . TYR B 1 470 ? -26.938 2.389 14.57 1 97.25 470 TYR B CA 1
ATOM 7423 C C . TYR B 1 470 ? -27.219 1.707 15.898 1 97.25 470 TYR B C 1
ATOM 7425 O O . TYR B 1 470 ? -28.016 0.765 15.969 1 97.25 470 TYR B O 1
ATOM 7433 N N . GLY B 1 471 ? -26.625 2.127 16.984 1 97.75 471 GLY B N 1
ATOM 7434 C CA . GLY B 1 471 ? -26.781 1.483 18.266 1 97.75 471 GLY B CA 1
ATOM 7435 C C . GLY B 1 471 ? -25.828 0.311 18.469 1 97.75 471 GLY B C 1
ATOM 7436 O O . GLY B 1 471 ? -25.828 -0.308 19.531 1 97.75 471 GLY B O 1
ATOM 7437 N N . TYR B 1 472 ? -25.078 0.014 17.453 1 97.81 472 TYR B N 1
ATOM 7438 C CA . TYR B 1 472 ? -24.047 -1.017 17.516 1 97.81 472 TYR B CA 1
ATOM 7439 C C . TYR B 1 472 ? -22.844 -0.635 16.641 1 97.81 472 TYR B C 1
ATOM 7441 O O . TYR B 1 472 ? -22.844 0.415 16 1 97.81 472 TYR B O 1
ATOM 7449 N N . ASP B 1 473 ? -21.75 -1.418 16.766 1 97.19 473 ASP B N 1
ATOM 7450 C CA . ASP B 1 473 ? -20.578 -1.253 15.906 1 97.19 473 ASP B CA 1
ATOM 7451 C C . ASP B 1 473 ? -20.062 -2.604 15.422 1 97.19 473 ASP B C 1
ATOM 7453 O O . ASP B 1 473 ? -20.328 -3.637 16.047 1 97.19 473 ASP B O 1
ATOM 7457 N N . VAL B 1 474 ? -19.5 -2.59 14.234 1 97.44 474 VAL B N 1
ATOM 7458 C CA . VAL B 1 474 ? -18.859 -3.77 13.656 1 97.44 474 VAL B CA 1
ATOM 7459 C C . VAL B 1 474 ? -17.5 -3.393 13.078 1 97.44 474 VAL B C 1
ATOM 7461 O O . VAL B 1 474 ? -17.297 -2.248 12.672 1 97.44 474 VAL B O 1
ATOM 7464 N N . ALA B 1 475 ? -16.578 -4.379 13.078 1 97.19 475 ALA B N 1
ATOM 7465 C CA . ALA B 1 475 ? -15.242 -4.219 12.5 1 97.19 475 ALA B CA 1
ATOM 7466 C C . ALA B 1 475 ? -14.562 -2.967 13.039 1 97.19 475 ALA B C 1
ATOM 7468 O O . ALA B 1 475 ? -13.883 -2.254 12.289 1 97.19 475 ALA B O 1
ATOM 7469 N N . ALA B 1 476 ? -14.758 -2.594 14.273 1 96.94 476 ALA B N 1
ATOM 7470 C CA . ALA B 1 476 ? -14.234 -1.36 14.852 1 96.94 476 ALA B CA 1
ATOM 7471 C C . ALA B 1 476 ? -13.422 -1.648 16.109 1 96.94 476 ALA B C 1
ATOM 7473 O O . ALA B 1 476 ? -13 -0.725 16.812 1 96.94 476 ALA B O 1
ATOM 7474 N N . ASP B 1 477 ? -13.242 -2.939 16.422 1 97.38 477 ASP B N 1
ATOM 7475 C CA . ASP B 1 477 ? -12.469 -3.35 17.594 1 97.38 477 ASP B CA 1
ATOM 7476 C C . ASP B 1 477 ? -11.07 -3.818 17.203 1 97.38 477 ASP B C 1
ATOM 7478 O O . ASP B 1 477 ? -10.867 -4.312 16.094 1 97.38 477 ASP B O 1
ATOM 7482 N N . LEU B 1 478 ? -10.164 -3.588 18.016 1 97.44 478 LEU B N 1
ATOM 7483 C CA . LEU B 1 478 ? -8.844 -4.195 18.016 1 97.44 478 LEU B CA 1
ATOM 7484 C C . LEU B 1 478 ? -8.625 -5.027 19.281 1 97.44 478 LEU B C 1
ATOM 7486 O O . LEU B 1 478 ? -9.531 -5.172 20.094 1 97.44 478 LEU B O 1
ATOM 7490 N N . GLN B 1 479 ? -7.5 -5.637 19.422 1 96.81 479 GLN B N 1
ATOM 7491 C CA . GLN B 1 479 ? -7.211 -6.379 20.641 1 96.81 479 GLN B CA 1
ATOM 7492 C C . GLN B 1 479 ? -6.926 -5.43 21.812 1 96.81 479 GLN B C 1
ATOM 7494 O O . GLN B 1 479 ? -5.918 -4.723 21.812 1 96.81 479 GLN B O 1
ATOM 7499 N N . PRO B 1 480 ? -7.789 -5.371 22.781 1 95.75 480 PRO B N 1
ATOM 7500 C CA . PRO B 1 480 ? -7.543 -4.48 23.922 1 95.75 480 PRO B CA 1
ATOM 7501 C C . PRO B 1 480 ? -6.246 -4.809 24.656 1 95.75 480 PRO B C 1
ATOM 7503 O O . PRO B 1 480 ? -5.969 -5.977 24.938 1 95.75 480 PRO B O 1
ATOM 7506 N N . GLY B 1 481 ? -5.496 -3.826 24.875 1 96.69 481 GLY B N 1
ATOM 7507 C CA . GLY B 1 481 ? -4.301 -3.986 25.703 1 96.69 481 GLY B CA 1
ATOM 7508 C C . GLY B 1 481 ? -3.166 -4.68 24.969 1 96.69 481 GLY B C 1
ATOM 7509 O O . GLY B 1 481 ? -2.188 -5.098 25.578 1 96.69 481 GLY B O 1
ATOM 7510 N N . LEU B 1 482 ? -3.314 -4.824 23.656 1 97.94 482 LEU B N 1
ATOM 7511 C CA . LEU B 1 482 ? -2.23 -5.449 22.906 1 97.94 482 LEU B CA 1
ATOM 7512 C C . LEU B 1 482 ? -0.886 -4.832 23.281 1 97.94 482 LEU B C 1
ATOM 7514 O O . LEU B 1 482 ? -0.773 -3.611 23.406 1 97.94 482 LEU B O 1
ATOM 7518 N N . ARG B 1 483 ? 0.132 -5.641 23.453 1 98.38 483 ARG B N 1
ATOM 7519 C CA . ARG B 1 483 ? 1.453 -5.211 23.906 1 98.38 483 ARG B CA 1
ATOM 7520 C C . ARG B 1 483 ? 2.324 -4.797 22.734 1 98.38 483 ARG B C 1
ATOM 7522 O O . ARG B 1 483 ? 3.314 -5.465 22.422 1 98.38 483 ARG B O 1
ATOM 7529 N N . TYR B 1 484 ? 2.039 -3.65 22.234 1 98.62 484 TYR B N 1
ATOM 7530 C CA . TYR B 1 484 ? 2.807 -3.131 21.094 1 98.62 484 TYR B CA 1
ATOM 7531 C C . TYR B 1 484 ? 4.266 -2.92 21.484 1 98.62 484 TYR B C 1
ATOM 7533 O O . TYR B 1 484 ? 5.156 -2.998 20.641 1 98.62 484 TYR B O 1
ATOM 7541 N N . ASP B 1 485 ? 4.555 -2.596 22.75 1 98.81 485 ASP B N 1
ATOM 7542 C CA . ASP B 1 485 ? 5.926 -2.479 23.234 1 98.81 485 ASP B CA 1
ATOM 7543 C C . ASP B 1 485 ? 6.684 -3.795 23.062 1 98.81 485 ASP B C 1
ATOM 7545 O O . ASP B 1 485 ? 7.863 -3.797 22.703 1 98.81 485 ASP B O 1
ATOM 7549 N N . ASP B 1 486 ? 6.02 -4.969 23.281 1 98.75 486 ASP B N 1
ATOM 7550 C CA . ASP B 1 486 ? 6.648 -6.27 23.094 1 98.75 486 ASP B CA 1
ATOM 7551 C C . ASP B 1 486 ? 6.918 -6.535 21.609 1 98.75 486 ASP B C 1
ATOM 7553 O O . ASP B 1 486 ? 7.906 -7.188 21.266 1 98.75 486 ASP B O 1
ATOM 7557 N N . VAL B 1 487 ? 6.051 -6.074 20.75 1 98.69 487 VAL B N 1
ATOM 7558 C CA . VAL B 1 487 ? 6.293 -6.172 19.312 1 98.69 487 VAL B CA 1
ATOM 7559 C C . VAL B 1 487 ? 7.594 -5.457 18.969 1 98.69 487 VAL B C 1
ATOM 7561 O O . VAL B 1 487 ? 8.438 -6.008 18.25 1 98.69 487 VAL B O 1
ATOM 7564 N N . VAL B 1 488 ? 7.73 -4.215 19.469 1 98.75 488 VAL B N 1
ATOM 7565 C CA . VAL B 1 488 ? 8.898 -3.395 19.172 1 98.75 488 VAL B CA 1
ATOM 7566 C C . VAL B 1 488 ? 10.148 -4.031 19.781 1 98.75 488 VAL B C 1
ATOM 7568 O O . VAL B 1 488 ? 11.203 -4.078 19.141 1 98.75 488 VAL B O 1
ATOM 7571 N N . LYS B 1 489 ? 10.062 -4.57 21 1 98.75 489 LYS B N 1
ATOM 7572 C CA . LYS B 1 489 ? 11.18 -5.258 21.641 1 98.75 489 LYS B CA 1
ATOM 7573 C C . LYS B 1 489 ? 11.641 -6.449 20.812 1 98.75 489 LYS B C 1
ATOM 7575 O O . LYS B 1 489 ? 12.844 -6.684 20.672 1 98.75 489 LYS B O 1
ATOM 7580 N N . ALA B 1 490 ? 10.648 -7.16 20.25 1 98.44 490 ALA B N 1
ATOM 7581 C CA . ALA B 1 490 ? 10.961 -8.336 19.453 1 98.44 490 ALA B CA 1
ATOM 7582 C C . ALA B 1 490 ? 11.75 -7.953 18.203 1 98.44 490 ALA B C 1
ATOM 7584 O O . ALA B 1 490 ? 12.438 -8.789 17.609 1 98.44 490 ALA B O 1
ATOM 7585 N N . MET B 1 491 ? 11.719 -6.723 17.844 1 98.31 491 MET B N 1
ATOM 7586 C CA . MET B 1 491 ? 12.391 -6.273 16.625 1 98.31 491 MET B CA 1
ATOM 7587 C C . MET B 1 491 ? 13.719 -5.594 16.969 1 98.31 491 MET B C 1
ATOM 7589 O O . MET B 1 491 ? 14.391 -5.07 16.078 1 98.31 491 MET B O 1
ATOM 7593 N N . GLY B 1 492 ? 14.062 -5.484 18.188 1 98.06 492 GLY B N 1
ATOM 7594 C CA . GLY B 1 492 ? 15.359 -4.957 18.594 1 98.06 492 GLY B CA 1
ATOM 7595 C C . GLY B 1 492 ? 15.266 -3.592 19.25 1 98.06 492 GLY B C 1
ATOM 7596 O O . GLY B 1 492 ? 16.266 -3.049 19.703 1 98.06 492 GLY B O 1
ATOM 7597 N N . GLY B 1 493 ? 14.039 -3.043 19.344 1 98.62 493 GLY B N 1
ATOM 7598 C CA . GLY B 1 493 ? 13.82 -1.809 20.078 1 98.62 493 GLY B CA 1
ATOM 7599 C C . GLY B 1 493 ? 13.578 -2.031 21.562 1 98.62 493 GLY B C 1
ATOM 7600 O O . GLY B 1 493 ? 14.055 -3.018 22.125 1 98.62 493 GLY B O 1
ATOM 7601 N N . ALA B 1 494 ? 13.047 -1.062 22.188 1 98.81 494 ALA B N 1
ATOM 7602 C CA . ALA B 1 494 ? 12.656 -1.121 23.578 1 98.81 494 ALA B CA 1
ATOM 7603 C C . ALA B 1 494 ? 11.281 -0.49 23.797 1 98.81 494 ALA B C 1
ATOM 7605 O O . ALA B 1 494 ? 10.719 0.112 22.875 1 98.81 494 ALA B O 1
ATOM 7606 N N . GLY B 1 495 ? 10.75 -0.703 24.938 1 98.75 495 GLY B N 1
ATOM 7607 C CA . GLY B 1 495 ? 9.461 -0.101 25.234 1 98.75 495 GLY B CA 1
ATOM 7608 C C . GLY B 1 495 ? 8.828 -0.634 26.5 1 98.75 495 GLY B C 1
ATOM 7609 O O . GLY B 1 495 ? 9.391 -1.51 27.156 1 98.75 495 GLY B O 1
ATOM 7610 N N . GLU B 1 496 ? 7.777 -0.131 26.875 1 98.81 496 GLU B N 1
ATOM 7611 C CA . GLU B 1 496 ? 7.004 -0.517 28.047 1 98.81 496 GLU B CA 1
ATOM 7612 C C . GLU B 1 496 ? 5.539 -0.121 27.906 1 98.81 496 GLU B C 1
ATOM 7614 O O . GLU B 1 496 ? 5.207 0.775 27.125 1 98.81 496 GLU B O 1
ATOM 7619 N N . THR B 1 497 ? 4.719 -0.832 28.562 1 98.69 497 THR B N 1
ATOM 7620 C CA . THR B 1 497 ? 3.305 -0.493 28.656 1 98.69 497 THR B CA 1
ATOM 7621 C C . THR B 1 497 ? 3.018 0.295 29.922 1 98.69 497 THR B C 1
ATOM 7623 O O . THR B 1 497 ? 3.533 -0.035 31 1 98.69 497 THR B O 1
ATOM 7626 N N . VAL B 1 498 ? 2.318 1.391 29.781 1 98.56 498 VAL B N 1
ATOM 7627 C CA . VAL B 1 498 ? 1.921 2.244 30.906 1 98.56 498 VAL B CA 1
ATOM 7628 C C . VAL B 1 498 ? 0.405 2.191 31.078 1 98.56 498 VAL B C 1
ATOM 7630 O O . VAL B 1 498 ? -0.344 2.496 30.141 1 98.56 498 VAL B O 1
ATOM 7633 N N . SER B 1 499 ? -0.105 1.817 32.219 1 97.5 499 SER B N 1
ATOM 7634 C CA . SER B 1 499 ? -1.535 1.724 32.5 1 97.5 499 SER B CA 1
ATOM 7635 C C . SER B 1 499 ? -1.945 2.662 33.625 1 97.5 499 SER B C 1
ATOM 7637 O O . SER B 1 499 ? -3.133 2.787 33.938 1 97.5 499 SER B O 1
ATOM 7639 N N . VAL B 1 500 ? -0.913 3.326 34.219 1 96.94 500 VAL B N 1
ATOM 7640 C CA . VAL B 1 500 ? -1.164 4.27 35.281 1 96.94 500 VAL B CA 1
ATOM 7641 C C . VAL B 1 500 ? -0.59 5.637 34.938 1 96.94 500 VAL B C 1
ATOM 7643 O O . VAL B 1 500 ? 0.556 5.738 34.5 1 96.94 500 VAL B O 1
ATOM 7646 N N . ALA B 1 501 ? -1.341 6.676 35.219 1 97.06 501 ALA B N 1
ATOM 7647 C CA . ALA B 1 501 ? -1.042 8.031 34.781 1 97.06 501 ALA B CA 1
ATOM 7648 C C . ALA B 1 501 ? 0.304 8.508 35.312 1 97.06 501 ALA B C 1
ATOM 7650 O O . ALA B 1 501 ? 1.072 9.156 34.594 1 97.06 501 ALA B O 1
ATOM 7651 N N . ARG B 1 502 ? 0.618 8.203 36.562 1 96.25 502 ARG B N 1
ATOM 7652 C CA . ARG B 1 502 ? 1.818 8.719 37.219 1 96.25 502 ARG B CA 1
ATOM 7653 C C . ARG B 1 502 ? 3.078 8.148 36.562 1 96.25 502 ARG B C 1
ATOM 7655 O O . ARG B 1 502 ? 4.172 8.688 36.75 1 96.25 502 ARG B O 1
ATOM 7662 N N . GLU B 1 503 ? 2.979 7.07 35.812 1 97.88 503 GLU B N 1
ATOM 7663 C CA . GLU B 1 503 ? 4.125 6.418 35.188 1 97.88 503 GLU B CA 1
ATOM 7664 C C . GLU B 1 503 ? 4.406 6.996 33.812 1 97.88 503 GLU B C 1
ATOM 7666 O O . GLU B 1 503 ? 5.43 6.684 33.188 1 97.88 503 GLU B O 1
ATOM 7671 N N . LEU B 1 504 ? 3.559 7.859 33.312 1 98.31 504 LEU B N 1
ATOM 7672 C CA . LEU B 1 504 ? 3.67 8.383 31.953 1 98.31 504 LEU B CA 1
ATOM 7673 C C . LEU B 1 504 ? 4.969 9.164 31.781 1 98.31 504 LEU B C 1
ATOM 7675 O O . LEU B 1 504 ? 5.773 8.852 30.906 1 98.31 504 LEU B O 1
ATOM 7679 N N . GLU B 1 505 ? 5.168 10.219 32.625 1 98.25 505 GLU B N 1
ATOM 7680 C CA . GLU B 1 505 ? 6.316 11.102 32.438 1 98.25 505 GLU B CA 1
ATOM 7681 C C . GLU B 1 505 ? 7.629 10.336 32.625 1 98.25 505 GLU B C 1
ATOM 7683 O O . GLU B 1 505 ? 8.531 10.461 31.781 1 98.25 505 GLU B O 1
ATOM 7688 N N . PRO B 1 506 ? 7.793 9.461 33.688 1 98.69 506 PRO B N 1
ATOM 7689 C CA . PRO B 1 506 ? 9.023 8.672 33.781 1 98.69 506 PRO B CA 1
ATOM 7690 C C . PRO B 1 506 ? 9.258 7.773 32.562 1 98.69 506 PRO B C 1
ATOM 7692 O O . PRO B 1 506 ? 10.391 7.629 32.125 1 98.69 506 PRO B O 1
ATOM 7695 N N . ALA B 1 507 ? 8.219 7.141 32.062 1 98.81 507 ALA B N 1
ATOM 7696 C CA . ALA B 1 507 ? 8.344 6.273 30.891 1 98.81 507 ALA B CA 1
ATOM 7697 C C . ALA B 1 507 ? 8.828 7.051 29.672 1 98.81 507 ALA B C 1
ATOM 7699 O O . ALA B 1 507 ? 9.688 6.578 28.922 1 98.81 507 ALA B O 1
ATOM 7700 N N . LEU B 1 508 ? 8.266 8.195 29.453 1 98.88 508 LEU B N 1
ATOM 7701 C CA . LEU B 1 508 ? 8.672 9.047 28.344 1 98.88 508 LEU B CA 1
ATOM 7702 C C . LEU B 1 508 ? 10.133 9.461 28.484 1 98.88 508 LEU B C 1
ATOM 7704 O O . LEU B 1 508 ? 10.891 9.43 27.5 1 98.88 508 LEU B O 1
ATOM 7708 N N . ARG B 1 509 ? 10.539 9.891 29.688 1 98.81 509 ARG B N 1
ATOM 7709 C CA . ARG B 1 509 ? 11.914 10.297 29.922 1 98.81 509 ARG B CA 1
ATOM 7710 C C . ARG B 1 509 ? 12.883 9.141 29.656 1 98.81 509 ARG B C 1
ATOM 7712 O O . ARG B 1 509 ? 13.953 9.344 29.078 1 98.81 509 ARG B O 1
ATOM 7719 N N . ARG B 1 510 ? 12.516 7.914 30.078 1 98.75 510 ARG B N 1
ATOM 7720 C CA . ARG B 1 510 ? 13.32 6.738 29.781 1 98.75 510 ARG B CA 1
ATOM 7721 C C . ARG B 1 510 ? 13.43 6.523 28.266 1 98.75 510 ARG B C 1
ATOM 7723 O O . ARG B 1 510 ? 14.5 6.188 27.766 1 98.75 510 ARG B O 1
ATOM 7730 N N . GLY B 1 511 ? 12.312 6.746 27.578 1 98.81 511 GLY B N 1
ATOM 7731 C CA . GLY B 1 511 ? 12.32 6.609 26.141 1 98.81 511 GLY B CA 1
ATOM 7732 C C . GLY B 1 511 ? 13.281 7.566 25.453 1 98.81 511 GLY B C 1
ATOM 7733 O O . GLY B 1 511 ? 14.117 7.148 24.641 1 98.81 511 GLY B O 1
ATOM 7734 N N . PHE B 1 512 ? 13.203 8.789 25.797 1 98.56 512 PHE B N 1
ATOM 7735 C CA . PHE B 1 512 ? 14.023 9.805 25.141 1 98.56 512 PHE B CA 1
ATOM 7736 C C . PHE B 1 512 ? 15.492 9.633 25.516 1 98.56 512 PHE B C 1
ATOM 7738 O O . PHE B 1 512 ? 16.375 10.07 24.781 1 98.56 512 PHE B O 1
ATOM 7745 N N . ALA B 1 513 ? 15.805 8.977 26.625 1 98.19 513 ALA B N 1
ATOM 7746 C CA . ALA B 1 513 ? 17.172 8.766 27.078 1 98.19 513 ALA B CA 1
ATOM 7747 C C . ALA B 1 513 ? 17.734 7.441 26.547 1 98.19 513 ALA B C 1
ATOM 7749 O O . ALA B 1 513 ? 18.938 7.199 26.625 1 98.19 513 ALA B O 1
ATOM 7750 N N . SER B 1 514 ? 16.938 6.582 25.922 1 98 514 SER B N 1
ATOM 7751 C CA . SER B 1 514 ? 17.266 5.188 25.656 1 98 514 SER B CA 1
ATOM 7752 C C . SER B 1 514 ? 18.312 5.074 24.547 1 98 514 SER B C 1
ATOM 7754 O O . SER B 1 514 ? 19.141 4.16 24.562 1 98 514 SER B O 1
ATOM 7756 N N . GLY B 1 515 ? 18.203 5.926 23.516 1 97.69 515 GLY B N 1
ATOM 7757 C CA . GLY B 1 515 ? 19.109 5.848 22.375 1 97.69 515 GLY B CA 1
ATOM 7758 C C . GLY B 1 515 ? 18.719 4.781 21.375 1 97.69 515 GLY B C 1
ATOM 7759 O O . GLY B 1 515 ? 19.469 4.48 20.453 1 97.69 515 GLY B O 1
ATOM 7760 N N . VAL B 1 516 ? 17.594 4.137 21.484 1 98.38 516 VAL B N 1
ATOM 7761 C CA . VAL B 1 516 ? 17.031 3.16 20.562 1 98.38 516 VAL B CA 1
ATOM 7762 C C . VAL B 1 516 ? 15.57 3.488 20.297 1 98.38 516 VAL B C 1
ATOM 7764 O O . VAL B 1 516 ? 14.961 4.277 21.016 1 98.38 516 VAL B O 1
ATOM 7767 N N . PRO B 1 517 ? 15.008 2.963 19.172 1 98.81 517 PRO B N 1
ATOM 7768 C CA . PRO B 1 517 ? 13.562 3.107 19.047 1 98.81 517 PRO B CA 1
ATOM 7769 C C . PRO B 1 517 ? 12.805 2.57 20.25 1 98.81 517 PRO B C 1
ATOM 7771 O O . PRO B 1 517 ? 13 1.421 20.656 1 98.81 517 PRO B O 1
ATOM 7774 N N . TYR B 1 518 ? 12.008 3.367 20.875 1 98.94 518 TYR B N 1
ATOM 7775 C CA . TYR B 1 518 ? 11.375 3.078 22.156 1 98.94 518 TYR B CA 1
ATOM 7776 C C . TYR B 1 518 ? 9.875 3.336 22.094 1 98.94 518 TYR B C 1
ATOM 7778 O O . TYR B 1 518 ? 9.438 4.43 21.719 1 98.94 518 TYR B O 1
ATOM 7786 N N . LEU B 1 519 ? 9.078 2.322 22.391 1 98.94 519 LEU B N 1
ATOM 7787 C CA . LEU B 1 519 ? 7.633 2.477 22.297 1 98.94 519 LEU B CA 1
ATOM 7788 C C . LEU B 1 519 ? 7.016 2.549 23.688 1 98.94 519 LEU B C 1
ATOM 7790 O O . LEU B 1 519 ? 7.195 1.639 24.5 1 98.94 519 LEU B O 1
ATOM 7794 N N . VAL B 1 520 ? 6.395 3.623 23.984 1 98.88 520 VAL B N 1
ATOM 7795 C CA . VAL B 1 520 ? 5.555 3.756 25.172 1 98.88 520 VAL B CA 1
ATOM 7796 C C . VAL B 1 520 ? 4.105 3.434 24.828 1 98.88 520 VAL B C 1
ATOM 7798 O O . VAL B 1 520 ? 3.408 4.258 24.234 1 98.88 520 VAL B O 1
ATOM 7801 N N . ASN B 1 521 ? 3.703 2.24 25.203 1 98.75 521 ASN B N 1
ATOM 7802 C CA . ASN B 1 521 ? 2.344 1.756 24.969 1 98.75 521 ASN B CA 1
ATOM 7803 C C . ASN B 1 521 ? 1.402 2.197 26.094 1 98.75 521 ASN B C 1
ATOM 7805 O O . ASN B 1 521 ? 1.409 1.62 27.188 1 98.75 521 ASN B O 1
ATOM 7809 N N . VAL B 1 522 ? 0.531 3.184 25.812 1 98.5 522 VAL B N 1
ATOM 7810 C CA . VAL B 1 522 ? -0.297 3.768 26.859 1 98.5 522 VAL B CA 1
ATOM 7811 C C . VAL B 1 522 ? -1.723 3.229 26.75 1 98.5 522 VAL B C 1
ATOM 7813 O O . VAL B 1 522 ? -2.414 3.477 25.766 1 98.5 522 VAL B O 1
ATOM 7816 N N . LEU B 1 523 ? -2.193 2.502 27.781 1 98.12 523 LEU B N 1
ATOM 7817 C CA . LEU B 1 523 ? -3.572 2.025 27.812 1 98.12 523 LEU B CA 1
ATOM 7818 C C . LEU B 1 523 ? -4.531 3.16 28.172 1 98.12 523 LEU B C 1
ATOM 7820 O O . LEU B 1 523 ? -4.59 3.596 29.328 1 98.12 523 LEU B O 1
ATOM 7824 N N . THR B 1 524 ? -5.238 3.648 27.156 1 96.75 524 THR B N 1
ATOM 7825 C CA . THR B 1 524 ? -6.102 4.812 27.328 1 96.75 524 THR B CA 1
ATOM 7826 C C . THR B 1 524 ? -7.566 4.398 27.359 1 96.75 524 THR B C 1
ATOM 7828 O O . THR B 1 524 ? -7.914 3.283 26.969 1 96.75 524 THR B O 1
ATOM 7831 N N . ASP B 1 525 ? -8.445 5.242 27.844 1 95.69 525 ASP B N 1
ATOM 7832 C CA . ASP B 1 525 ? -9.875 5.02 28.031 1 95.69 525 ASP B CA 1
ATOM 7833 C C . ASP B 1 525 ? -10.602 4.977 26.688 1 95.69 525 ASP B C 1
ATOM 7835 O O . ASP B 1 525 ? -10.719 5.996 26 1 95.69 525 ASP B O 1
ATOM 7839 N N . PRO B 1 526 ? -11.148 3.809 26.297 1 94.5 526 PRO B N 1
ATOM 7840 C CA . PRO B 1 526 ? -11.844 3.711 25 1 94.5 526 PRO B CA 1
ATOM 7841 C C . PRO B 1 526 ? -13.156 4.488 24.984 1 94.5 526 PRO B C 1
ATOM 7843 O O . PRO B 1 526 ? -13.719 4.723 23.906 1 94.5 526 PRO B O 1
ATOM 7846 N N . THR B 1 527 ? -13.648 4.902 26.094 1 93 527 THR B N 1
ATOM 7847 C CA . THR B 1 527 ? -14.938 5.59 26.156 1 93 527 THR B CA 1
ATOM 7848 C C . THR B 1 527 ? -14.75 7.098 26 1 93 527 THR B C 1
ATOM 7850 O O . THR B 1 527 ? -15.719 7.828 25.797 1 93 527 THR B O 1
ATOM 7853 N N . ASP B 1 528 ? -13.461 7.551 26.109 1 90.88 528 ASP B N 1
ATOM 7854 C CA . ASP B 1 528 ? -13.172 8.969 25.906 1 90.88 528 ASP B CA 1
ATOM 7855 C C . ASP B 1 528 ? -13.195 9.328 24.438 1 90.88 528 ASP B C 1
ATOM 7857 O O . ASP B 1 528 ? -12.25 9.016 23.703 1 90.88 528 ASP B O 1
ATOM 7861 N N . MET B 1 529 ? -14.188 9.945 24.047 1 86.12 529 MET B N 1
ATOM 7862 C CA . MET B 1 529 ? -14.375 10.344 22.641 1 86.12 529 MET B CA 1
ATOM 7863 C C . MET B 1 529 ? -13.945 11.781 22.422 1 86.12 529 MET B C 1
ATOM 7865 O O . MET B 1 529 ? -14.367 12.688 23.156 1 86.12 529 MET B O 1
ATOM 7869 N N . TYR B 1 530 ? -13.062 11.914 21.453 1 84.19 530 TYR B N 1
ATOM 7870 C CA . TYR B 1 530 ? -12.711 13.281 21.078 1 84.19 530 TYR B CA 1
ATOM 7871 C C . TYR B 1 530 ? -13.914 14.023 20.5 1 84.19 530 TYR B C 1
ATOM 7873 O O . TYR B 1 530 ? -14.617 13.492 19.641 1 84.19 530 TYR B O 1
ATOM 7881 N N . PRO B 1 531 ? -14.164 15.156 21.031 1 77.25 531 PRO B N 1
ATOM 7882 C CA . PRO B 1 531 ? -15.32 15.898 20.516 1 77.25 531 PRO B CA 1
ATOM 7883 C C . PRO B 1 531 ? -15.07 16.5 19.141 1 77.25 531 PRO B C 1
ATOM 7885 O O . PRO B 1 531 ? -14.211 17.375 18.984 1 77.25 531 PRO B O 1
ATOM 7888 N N . ARG B 1 532 ? -15.594 15.977 18.125 1 67.81 532 ARG B N 1
ATOM 7889 C CA . ARG B 1 532 ? -15.352 16.469 16.781 1 67.81 532 ARG B CA 1
ATOM 7890 C C . ARG B 1 532 ? -16.469 17.422 16.328 1 67.81 532 ARG B C 1
ATOM 7892 O O . ARG B 1 532 ? -17.641 17.172 16.594 1 67.81 532 ARG B O 1
ATOM 7899 N N . SER B 1 533 ? -15.945 18.516 15.945 1 54.91 533 SER B N 1
ATOM 7900 C CA . SER B 1 533 ? -16.875 19.5 15.406 1 54.91 533 SER B CA 1
ATOM 7901 C C . SER B 1 533 ? -16.797 19.562 13.891 1 54.91 533 SER B C 1
ATOM 7903 O O . SER B 1 533 ? -17.688 20.109 13.234 1 54.91 533 SER B O 1
ATOM 7905 N N . ALA B 1 534 ? -15.82 18.969 13.328 1 54.03 534 ALA B N 1
ATOM 7906 C CA . ALA B 1 534 ? -15.617 19.234 11.906 1 54.03 534 ALA B CA 1
ATOM 7907 C C . ALA B 1 534 ? -16.656 18.484 11.062 1 54.03 534 ALA B C 1
ATOM 7909 O O . ALA B 1 534 ? -16.969 17.328 11.336 1 54.03 534 ALA B O 1
ATOM 7910 N N . ASN B 1 535 ? -17.156 19.25 10.25 1 56.28 535 ASN B N 1
ATOM 7911 C CA . ASN B 1 535 ? -17.984 18.688 9.18 1 56.28 535 ASN B CA 1
ATOM 7912 C C . ASN B 1 535 ? -17.141 17.938 8.156 1 56.28 535 ASN B C 1
ATOM 7914 O O . ASN B 1 535 ? -16.438 18.562 7.352 1 56.28 535 ASN B O 1
ATOM 7918 N N . LEU B 1 536 ? -17.047 16.734 8.211 1 64.44 536 LEU B N 1
ATOM 7919 C CA . LEU B 1 536 ? -16.203 15.906 7.359 1 64.44 536 LEU B CA 1
ATOM 7920 C C . LEU B 1 536 ? -16.75 15.852 5.938 1 64.44 536 LEU B C 1
ATOM 7922 O O . LEU B 1 536 ? -16.047 15.445 5.012 1 64.44 536 LEU B O 1
ATOM 7926 N N . ALA B 1 537 ? -18.156 16.406 5.902 1 69.69 537 ALA B N 1
ATOM 7927 C CA . ALA B 1 537 ? -18.812 16.375 4.602 1 69.69 537 ALA B CA 1
ATOM 7928 C C . ALA B 1 537 ? -19.781 17.547 4.453 1 69.69 537 ALA B C 1
ATOM 7930 O O . ALA B 1 537 ? -20.375 18 5.434 1 69.69 537 ALA B O 1
#

Foldseek 3Di:
DWDKDKDFLLLLQVLLVVLQVEQEEEEADDPLQVLVVVNCVVVVRHYFYFPFLLLRLLLQQLLQLQVLTEGEYEFEAAVRLVRNQLSQQLQLQLLGLYEYEYGAAAPVCQPVDPVRHDDCCVVNVVRFQEEDEDAASQCSSVVSLVQSLSQNEPSHGYYYYYYHSCNRGDIDIYIRDHHDDYDWFDWDPVLLVQVLVLLAPWQQEAEEEESCCSSLVVLVLLVLLCVQAVHAYHYDALRFQSPFPPPLRYFHQLVVVSLQPTQEYEYAAHALDLVNVSADSDNHAYEAEHAAPVRDRPVDDHSGYIYIRRNNSSNSSSVHGHDRPVNSVVSVVSRVVRVVVLVCVCCPFDFQRALSVLLNLVVVAFDLQAAEEEFDAVSVVSCSRRPGRRHRSSYHYSPPVNDAQSFLSSLSSVCVVPVPHAYEYEYEPVSCVRRVLRLLSCQVVLRAYEYEYAFQQWRLVQAVVCCVVPVGGDPTGGDHPPPSQVVSVVSPFGEDEDRTSVCSNVRVNCRRVVSGHYYYHRHHHSVDHDDDDGDPD/DWDKDKDFLLLLQVLLVVLFVEQEEEEADDPLQVLVVVNCVVVVRHYFYFPFLLLRLLLQQLLQLQVLTEGEYEFEAAVRLVRNQLSQQLQLQLLGLYEYEYGAAAPVCQPVDPVRHDDCCVVNVVRFQEEDEDAALQCSSVVSLVQSLSQNEPSHGYYYYYYHSCNRGDIDIYIRDHHDDYDWFDWDPVLLVQVLVLLAPWQQEAEEEESCCSSLVVLVLLVLLCVQAVHAYHYDALRFQSPFDPPLRYFYQLVVVSLQPTQEYEYAAAALDLVNVSADSDNHAYEAEHAAPVRDRPVDDHSGYIYIRRNNSSNSSSVHGHDNPVNSVVSVVSRVVRVVVLVCVCCPFDFQRALSVLLNLVVVAFDLQAAEEEFDAVSVVSCSRRPGRRHRSSYHYSHPVNDAQSFLSSLSSVCVVPVPHAYEYEYEPVSCVRRVLRLLSCQVVLRAYEYEYAFQQWRLVQAVVCCVVPVGGDPTGGDHPPPSQVVSVVSPFGEDEDRTSVCSNVRVNCRRVVSGHYYYYRHHHSVDHDDDDGDPD

Solvent-accessible surface area (backbone atoms only — not comparable to full-atom values): 51614 Å² total; per-residue (Å²): 128,71,45,76,45,77,37,31,21,16,40,38,43,50,58,37,44,43,55,59,67,47,59,52,36,24,20,33,71,36,74,48,39,47,43,40,54,50,35,30,60,76,69,66,40,46,76,46,55,44,46,43,37,28,33,14,34,25,15,14,34,32,35,9,57,64,66,59,38,56,22,31,17,42,24,17,32,37,41,31,44,40,45,22,42,41,29,38,38,33,26,35,67,59,39,24,20,25,40,34,37,29,19,27,37,46,68,93,54,62,90,39,44,38,51,22,57,64,81,58,55,67,45,48,43,86,40,32,74,38,63,52,73,43,85,42,35,49,47,30,26,59,53,50,51,55,38,51,45,49,11,67,32,67,67,25,11,13,18,37,40,30,28,23,36,64,26,31,65,32,68,30,67,32,66,32,66,76,59,77,75,82,76,78,44,74,50,51,66,66,35,45,50,46,43,39,51,52,60,65,69,41,71,32,47,36,37,37,32,11,38,42,29,45,62,60,69,14,37,67,28,48,50,47,22,30,62,34,35,43,31,41,31,33,57,38,74,31,14,32,15,51,56,32,79,82,42,89,44,48,48,78,73,29,50,69,60,46,49,71,65,22,49,26,42,35,32,34,26,53,70,45,16,33,90,50,56,42,56,65,47,81,86,28,42,29,31,45,33,27,52,21,76,88,56,57,64,82,81,40,83,58,75,19,58,30,37,15,33,56,38,59,52,30,47,59,47,31,72,45,70,45,83,28,66,68,49,51,50,53,43,46,51,46,30,51,53,50,52,59,63,42,51,59,50,29,63,44,80,42,85,52,18,49,68,54,23,55,48,36,33,44,65,74,66,58,57,58,70,27,34,40,32,34,13,40,61,60,53,28,52,50,42,66,73,67,55,74,40,43,31,63,58,20,45,44,60,44,54,72,42,58,42,59,31,39,45,48,12,30,47,51,17,42,36,71,72,38,82,83,50,55,42,38,34,36,24,15,51,60,29,42,42,55,26,54,61,32,51,37,37,30,41,77,66,72,48,49,34,28,34,38,29,45,30,42,24,44,39,62,81,41,29,54,58,34,30,73,75,68,75,46,69,71,70,26,71,51,65,67,74,61,41,59,15,47,32,39,37,35,46,66,34,35,53,43,75,38,63,48,48,86,49,45,46,61,50,51,55,52,28,74,66,61,75,37,33,15,26,45,29,32,39,28,38,67,81,68,71,75,86,77,80,71,51,60,112,127,73,45,76,45,77,35,30,23,16,40,38,42,50,56,36,45,42,56,59,67,45,57,52,38,23,20,35,73,35,72,49,39,48,42,39,52,49,34,30,62,77,69,65,42,44,76,45,55,45,47,42,37,28,34,12,34,25,15,14,34,31,34,8,58,65,66,59,39,57,20,32,16,42,24,16,33,37,40,31,42,40,45,20,42,40,28,39,38,35,26,35,66,59,38,22,21,25,41,36,37,30,20,27,38,46,67,93,53,62,89,40,44,38,51,24,56,63,82,58,55,68,45,48,43,87,40,32,75,37,64,50,72,44,85,43,38,50,47,29,25,59,53,49,50,53,37,51,44,49,11,66,34,68,65,26,12,14,17,39,39,30,27,24,35,62,26,30,65,33,68,30,66,32,66,34,68,76,59,80,75,80,75,78,42,75,50,50,66,68,33,46,49,45,44,41,52,52,60,66,68,39,72,33,48,35,36,36,33,12,36,42,28,45,62,59,70,15,37,68,28,48,49,47,23,29,63,33,34,44,31,40,32,34,56,38,75,31,13,32,16,50,55,32,80,82,42,90,44,48,46,80,71,28,52,68,62,48,50,72,63,23,50,25,44,36,34,34,27,52,70,46,16,33,92,50,55,41,57,65,47,80,86,28,41,30,32,45,33,27,51,21,75,88,55,57,65,84,81,40,83,59,76,23,58,31,35,15,33,58,38,59,53,30,48,58,47,30,74,45,70,46,82,27,65,68,49,51,49,52,45,47,51,47,29,51,53,50,52,60,63,41,50,58,49,28,63,43,80,42,86,52,18,48,69,54,24,56,49,36,33,43,67,74,67,59,58,58,69,26,33,41,32,32,13,39,60,61,53,27,54,51,42,65,72,68,54,73,37,44,33,64,59,19,47,47,60,44,53,72,42,58,42,60,29,38,46,47,12,30,47,53,17,44,37,72,72,37,82,83,51,55,44,38,31,36,25,15,51,60,29,43,43,55,28,54,62,32,50,36,36,30,40,75,67,70,46,50,35,28,35,36,29,45,30,42,25,42,38,62,82,42,28,54,56,34,30,72,74,69,73,46,68,72,70,25,71,50,66,68,76,60,42,60,16,47,33,39,36,35,47,65,34,36,53,42,75,39,62,48,49,85,49,45,47,62,51,51,54,51,27,74,68,61,75,37,32,16,26,42,28,31,39,29,37,67,83,68,71,76,86,77,79,69,52,60,111